Protein AF-A0A2V2WZH0-F1 (afdb_monomer)

InterPro domains:
  IPR021301 Domain of unknown functionDUF2779 [PF11074] (596-789)

Sequence (948 aa):
MFRRKAPEVVRRSVMGAVGKAAEADETLTQIIQVFRDAAEPFSDLDETIEGTVAKEQGVRMAPVTSPTVLTFRGFSASLTCPKKFYLMQNRRDLIPSISIGEAVRLDDGAAFNELARRWDRLQFGSRAVVVHERDFDQAVQRTEEALVNYFQNVHAQLGEQAPALTIHRPAFAAPFGGNTISSTAASPLVLQARPAVLRFRPKDNQWVILETAAVIDPFGNATRLAQCLQRLHFTTLAFRYWVTQTHIPIQIRKRFLNIDLDTVTEESLKGHRLESTAQVAVPLDLKRSGFLHIRQFFPGPVTIMDCDPSRLVKYVQRLSLEDMLEADTNSNHRTSGAFDLSNVSLRAEPLVTDLQQEVEKLQKRGLDHRHLGSSTSSRVAKKKETELKELFAAQQKLLEALIHTHTLRLIEKGRDPSNVPKWTSFAYLDGEIVKATFDEGEVSDENSTGSNSGRKKSSCQKNKKNGEQRGASSCSNGNELPCVPTYSEFIGAHCSRGDVCPFYAEGLCLPNRIEDPLKQCDNHLFSLPSTSISRKAMWWSQGLRTARDVLYQYKKGTVKLTAPQLRHVKAVAAGKLFLNPKEIENFFSRIRYPVFFIDFEATQFALPPFEKMVAYQPTPFQFSIDVFQEDILNETPTHYDYLHFGKGYSPNVDPRRGCVKELMRIVHLEREKKRLSMTKSGELGRIEKQKLLQEQKEREAAKGTKRRGRPTVKPKPICITKNKPLLEPVHPYDGCFIAHFASFEKSCLEKLGQLMDEYKEDIKQFYFLDTLDLFKRAIVHPNAHGSNSLKKVLPALCPDFQYGVFGEEVSGDDIDAADMDGGNGGRQDEQKGENAMGVYRLWYHHEGGGSLKDLHQVSMRDSQRRSAKGTSEHAGNTELVLPPARQDFREKAWTLLRIQLLEYCSLDTKALYEIMRQVWREKESVKGIKPDKGGWVMATPLPREFEL

Foldseek 3Di:
DDDPPPPVVVVCVVVVVVVVVVVPPPFVVVLVVVLCVVLLDLQQPWFPDPPPPDPDPDPDQPDPADAQEDELVLLVLLLQFLLLNLCVRRVVVPQDDFFLLNSQQSLLFSLVLVLVVVLCCLVQHDPEAEQRDSHQVVLQVVLLCLVQCCVVPQCVVQQQNGDKYKYAFHKFKAFADDPDPDPDDDRTYIYIGTAGMWIARRNVRAIATEHEHLDADQLVDQLSLLSQLSNVLSRQLRVLRRCCDPVHDVVSNVSQWPDPPVPDDPVNPVPDDPVVPTDGHHRYDQARYGYKYFHDPAAFQLFSVRDDNVSSNVTIDGDGNLNSLVSLLPPPPVDQGSPRSVPRPPPDPPQLVVLVVQLVVLSVVLVVLPVPDDDPDPVSVVVSVVSVVSNSVSVSSNSSVCCVRRVVVSVVVSPDPVCVCLSPDFQVVVVDDWDFPDDPPPDDDPDDDDDDDDDDDDDDDDDDDDDDDDDDDDDDDPDDQPDQDSLQPRQALSCPDDPHSSCVQQVRSPHDWDPQLLVVLKTFLQLQFPDRSRRSSVVSSRNGTILVNQVVCVVVVNDDDDPLSNQLSVCSNNSWKKFQLVLLVVQVVLFAPFEKAKDFDWAFRSRNNDPPDHHRQTQTFKMKIWTDGPDLQPDGTDIDMGHQFADPHALSDRRLQVVVVVVVVVLVVQLVVNVVVCVVVVVQVVVVVVVVVVVVVVVVVVVVVDPDDDDDDDDDPPPQDPVRHDSHAPGSSSTAYEYAVVVVVLSSLCVSCVVPVVCVVVSSRHHYDHCLSVQVQTIDFNQLSPDSDLQRLLCRLPVVQDAPPLPDPDPPPDPRGNDDDSYPVVCPCVSSVSDPNSVSSSRSVVRVVHSVSVVVVVVVVVVVVVVVVDDDDDDDDPDPPPPPDPVVSVSVSRVVVVVSNRRRNNSNSVSSSVSSNSSVVQSVVCPPPDADPSSMDIGNRDDDDPPD

Organism: Trypanosoma cruzi (NCBI:txid5693)

Secondary structure (DSSP, 8-state):
----PPPHHHHHHHHHHHHHH-S---SHHHHHHHHHHHS---S-STT----------S--PPPTTSPEEE-HHHHHHHHH-HHHHHHHHH-GGGSPPPPHHHHHHHHHHHHHHHHHHHHHHHHH-S--EE---SSHHHHHHHHHHHHHHIIIIIIHHHGGGSPPEEEES--EEEEE-------S-PPPEEEEE--SEEEEEGGGTEEEEEEE---S-SSS-HHHHHHHHHHHHHHHHHHHHHHTSTTS-HHHHGGGEE--GGG--GGGGSS--GGGTSEE---B-TTT-EEEEE-TTSBPPSSSSS--HHHHHHHEEEEEHHHHHHHHHHS-TTS--TT--TTS-----HHHHHHHHHHHHHHHHHHHTTSS-----HHHHHHHHHHHHHHHHHHHHHHHHHIIIIIHHHHHHHH-TTTHHHHH--HHHHT-PPPPSS-TT------------------------------------TTSPPPPPGGGTT-SGGGGSSS--HHHHTTTTSPPPPS-HHHHT--BGGG-TT--HHHHHHHHHTT--BHHHHHHHHHTTSS---HHHHHHHHHHHHT-EEE-HHHHHHHHHT--SSEEEEEEEEE--SS--STT-BTT--EEEEEEEEEESS-TTTPPPEEEEEE--STT--TTS-HHHHHHHHHHHHHHHHHHHHHHHHHHTTHHHHHHHHHHHHHHHHHHHHHTT--S----PPPPP---BTTB--SS-SSGGG-EEEESSTHHHHHHHHHHHHH-GGGHHHHTT--EEEHHHHHHHHEE-GGGTT--SHHHHHHHH-TT---SSSS----TT--SSS---TTTTTHHHHHHT-SHHHHHHHHHHHHHT-HHHHHHHHHHHHHHHHHTTS-----------PPP--HHHHHHHHHHHHHHHHHHHHHHHHHHHHHHHHHHHHHHHTTTPPP-TTS-EEEPPPP-----

Mean predicted aligned error: 14.02 Å

Radius of gyration: 33.9 Å; Cα contacts (8 Å, |Δi|>4): 1246; chains: 1; bounding box: 102×79×108 Å

Structure (mmCIF, N/CA/C/O backbone):
data_AF-A0A2V2WZH0-F1
#
_entry.id   AF-A0A2V2WZH0-F1
#
loop_
_atom_site.group_PDB
_atom_site.id
_atom_site.type_symbol
_atom_site.label_atom_id
_atom_site.label_alt_id
_atom_site.label_comp_id
_atom_site.label_asym_id
_atom_site.label_entity_id
_atom_site.label_seq_id
_atom_site.pdbx_PDB_ins_code
_atom_site.Cartn_x
_atom_site.Cartn_y
_atom_site.Cartn_z
_atom_site.occupancy
_atom_site.B_iso_or_equiv
_atom_site.auth_seq_id
_atom_site.auth_comp_id
_atom_site.auth_asym_id
_atom_site.auth_atom_id
_atom_site.pdbx_PDB_model_num
ATOM 1 N N . MET A 1 1 ? -16.552 21.999 34.003 1.00 21.03 1 MET A N 1
ATOM 2 C CA . MET A 1 1 ? -16.457 23.467 33.837 1.00 21.03 1 MET A CA 1
ATOM 3 C C . MET A 1 1 ? -15.926 23.744 32.451 1.00 21.03 1 MET A C 1
ATOM 5 O O . MET A 1 1 ? -14.784 23.432 32.146 1.00 21.03 1 MET A O 1
ATOM 9 N N . PHE A 1 2 ? -16.838 24.209 31.613 1.00 21.52 2 PHE A N 1
ATOM 10 C CA . PHE A 1 2 ? -16.719 24.362 30.176 1.00 21.52 2 PHE A CA 1
ATOM 11 C C . PHE A 1 2 ? -15.507 25.212 29.782 1.00 21.52 2 PHE A C 1
ATOM 13 O O . PHE A 1 2 ? -15.288 26.276 30.368 1.00 21.52 2 PHE A O 1
ATOM 20 N N . ARG A 1 3 ? -14.773 24.799 28.731 1.00 23.67 3 ARG A N 1
ATOM 21 C CA . ARG A 1 3 ? -14.057 25.770 27.891 1.00 23.67 3 ARG A CA 1
ATOM 22 C C . ARG A 1 3 ? -15.061 26.887 27.625 1.00 23.67 3 ARG A C 1
ATOM 24 O O . ARG A 1 3 ? -16.156 26.605 27.137 1.00 23.67 3 ARG A O 1
ATOM 31 N N . ARG A 1 4 ? -14.727 28.121 28.020 1.00 22.14 4 ARG A N 1
ATOM 32 C CA . ARG A 1 4 ? -15.510 29.305 27.656 1.00 22.14 4 ARG A CA 1
ATOM 33 C C . ARG A 1 4 ? -15.798 29.173 26.165 1.00 22.14 4 ARG A C 1
ATOM 35 O O . ARG A 1 4 ? -14.855 29.179 25.374 1.00 22.14 4 ARG A O 1
ATOM 42 N N . LYS A 1 5 ? -17.073 28.975 25.805 1.00 26.38 5 LYS A N 1
ATOM 43 C CA . LYS A 1 5 ? -17.515 29.082 24.417 1.00 26.38 5 LYS A CA 1
ATOM 44 C C . LYS A 1 5 ? -16.944 30.410 23.932 1.00 26.38 5 LYS A C 1
ATOM 46 O O . LYS A 1 5 ? -17.225 31.446 24.539 1.00 26.38 5 LYS A O 1
ATOM 51 N N . ALA A 1 6 ? -16.090 30.373 22.910 1.00 24.58 6 ALA A N 1
ATOM 52 C CA . ALA A 1 6 ? -15.771 31.590 22.186 1.00 24.58 6 ALA A CA 1
ATOM 53 C C . ALA A 1 6 ? -17.118 32.239 21.819 1.00 24.58 6 ALA A C 1
ATOM 55 O O . ALA A 1 6 ? -18.036 31.497 21.444 1.00 24.58 6 ALA A O 1
ATOM 56 N N . PRO A 1 7 ? -17.284 33.561 22.005 1.00 28.02 7 PRO A N 1
ATOM 57 C CA . PRO A 1 7 ? -18.560 34.224 21.786 1.00 28.02 7 PRO A CA 1
ATOM 58 C C . PRO A 1 7 ? -19.136 33.810 20.434 1.00 28.02 7 PRO A C 1
ATOM 60 O O . PRO A 1 7 ? -18.403 33.724 19.449 1.00 28.02 7 PRO A O 1
ATOM 63 N N . GLU A 1 8 ? -20.440 33.565 20.378 1.00 28.66 8 GLU A N 1
ATOM 64 C CA . GLU A 1 8 ? -21.167 33.193 19.156 1.00 28.66 8 GLU A CA 1
ATOM 65 C C . GLU A 1 8 ? -20.895 34.181 18.001 1.00 28.66 8 GLU A C 1
ATOM 67 O O . GLU A 1 8 ? -20.884 33.812 16.830 1.00 28.66 8 GLU A O 1
ATOM 72 N N . VAL A 1 9 ? -20.538 35.421 18.355 1.00 28.53 9 VAL A N 1
ATOM 73 C CA . VAL A 1 9 ? -20.082 36.497 17.468 1.00 28.53 9 VAL A CA 1
ATOM 74 C C . VAL A 1 9 ? -18.693 36.235 16.861 1.00 28.53 9 VAL A C 1
ATOM 76 O O . VAL A 1 9 ? -18.485 36.551 15.699 1.00 28.53 9 VAL A O 1
ATOM 79 N N . VAL A 1 10 ? -17.750 35.610 17.575 1.00 31.88 10 VAL A N 1
ATOM 80 C CA . VAL A 1 10 ? -16.439 35.187 17.032 1.00 31.88 10 VAL A CA 1
ATOM 81 C C . VAL A 1 10 ? -16.599 33.946 16.158 1.00 31.88 10 VAL A C 1
ATOM 83 O O . VAL A 1 10 ? -15.958 33.859 15.120 1.00 31.88 10 VAL A O 1
ATOM 86 N N . ARG A 1 11 ? -17.509 33.026 16.505 1.00 28.23 11 ARG A N 1
ATOM 87 C CA . ARG A 1 11 ? -17.834 31.864 15.661 1.00 28.23 11 ARG A CA 1
ATOM 88 C C . ARG A 1 11 ? -18.517 32.282 14.358 1.00 28.23 11 ARG A C 1
ATOM 90 O O . ARG A 1 11 ? -18.099 31.822 13.308 1.00 28.23 11 ARG A O 1
ATOM 97 N N . ARG A 1 12 ? -19.468 33.223 14.396 1.00 31.03 12 ARG A N 1
ATOM 98 C CA . ARG A 1 12 ? -20.065 33.832 13.191 1.00 31.03 12 ARG A CA 1
ATOM 99 C C . ARG A 1 12 ? -19.137 34.797 12.460 1.00 31.03 12 ARG A C 1
ATOM 101 O O . ARG A 1 12 ? -19.310 34.969 11.267 1.00 31.03 12 ARG A O 1
ATOM 108 N N . SER A 1 13 ? -18.164 35.414 13.125 1.00 32.09 13 SER A N 1
ATOM 109 C CA . SER A 1 13 ? -17.180 36.287 12.468 1.00 32.09 13 SER A CA 1
ATOM 110 C C . SER A 1 13 ? -16.070 35.479 11.796 1.00 32.09 13 SER A C 1
ATOM 112 O O . SER A 1 13 ? -15.687 35.802 10.684 1.00 32.09 13 SER A O 1
ATOM 114 N N . VAL A 1 14 ? -15.627 34.364 12.391 1.00 32.28 14 VAL A N 1
ATOM 115 C CA . VAL A 1 14 ? -14.701 33.413 11.756 1.00 32.28 14 VAL A CA 1
ATOM 116 C C . VAL A 1 14 ? -15.424 32.612 10.677 1.00 32.28 14 VAL A C 1
ATOM 118 O O . VAL A 1 14 ? -14.928 32.572 9.565 1.00 32.28 14 VAL A O 1
ATOM 121 N N . MET A 1 15 ? -16.627 32.080 10.921 1.00 30.70 15 MET A N 1
ATOM 122 C CA . MET A 1 15 ? -17.418 31.410 9.876 1.00 30.70 15 MET A CA 1
ATOM 123 C C . MET A 1 15 ? -17.998 32.373 8.834 1.00 30.70 15 MET A C 1
ATOM 125 O O . MET A 1 15 ? -18.236 31.966 7.709 1.00 30.70 15 MET A O 1
ATOM 129 N N . GLY A 1 16 ? -18.197 33.649 9.163 1.00 28.38 16 GLY A N 1
ATOM 130 C CA . GLY A 1 16 ? -18.623 34.694 8.226 1.00 28.38 16 GLY A CA 1
ATOM 131 C C . GLY A 1 16 ? -17.462 35.316 7.447 1.00 28.38 16 GLY A C 1
ATOM 132 O O . GLY A 1 16 ? -17.657 35.758 6.320 1.00 28.38 16 GLY A O 1
ATOM 133 N N . ALA A 1 17 ? -16.244 35.309 7.999 1.00 33.84 17 ALA A N 1
ATOM 134 C CA . ALA A 1 17 ? -15.011 35.612 7.270 1.00 33.84 17 ALA A CA 1
ATOM 135 C C . ALA A 1 17 ? -14.561 34.424 6.408 1.00 33.84 17 ALA A C 1
ATOM 137 O O . ALA A 1 17 ? -14.050 34.641 5.316 1.00 33.84 17 ALA A O 1
ATOM 138 N N . VAL A 1 18 ? -14.811 33.188 6.857 1.00 34.84 18 VAL A N 1
ATOM 139 C CA . VAL A 1 18 ? -14.693 31.965 6.051 1.00 34.84 18 VAL A CA 1
ATOM 140 C C . VAL A 1 18 ? -15.771 31.960 4.971 1.00 34.84 18 VAL A C 1
ATOM 142 O O . VAL A 1 18 ? -15.428 31.780 3.821 1.00 34.84 18 VAL A O 1
ATOM 145 N N . GLY A 1 19 ? -17.020 32.316 5.275 1.00 30.73 19 GLY A N 1
ATOM 146 C CA . GLY A 1 19 ? -18.108 32.411 4.293 1.00 30.73 19 GLY A CA 1
ATOM 147 C C . GLY A 1 19 ? -17.913 33.502 3.233 1.00 30.73 19 GLY A C 1
ATOM 148 O O . GLY A 1 19 ? -18.379 33.349 2.115 1.00 30.73 19 GLY A O 1
ATOM 149 N N . LYS A 1 20 ? -17.178 34.581 3.544 1.00 32.41 20 LYS A N 1
ATOM 150 C CA . LYS A 1 20 ? -16.769 35.602 2.556 1.00 32.41 20 LYS A CA 1
ATOM 151 C C . LYS A 1 20 ? -15.460 35.276 1.826 1.00 32.41 20 LYS A C 1
ATOM 153 O O . LYS A 1 20 ? -15.155 35.928 0.836 1.00 32.41 20 LYS A O 1
ATOM 158 N N . ALA A 1 21 ? -14.687 34.306 2.312 1.00 33.94 21 ALA A N 1
ATOM 159 C CA . ALA A 1 21 ? -13.528 33.738 1.617 1.00 33.94 21 ALA A CA 1
ATOM 160 C C . ALA A 1 21 ? -13.871 32.431 0.871 1.00 33.94 21 ALA A C 1
ATOM 162 O O . ALA A 1 21 ? -13.050 31.947 0.100 1.00 33.94 21 ALA A O 1
ATOM 163 N N . ALA A 1 22 ? -15.074 31.893 1.094 1.00 36.31 22 ALA A N 1
ATOM 164 C CA . ALA A 1 22 ? -15.617 30.660 0.531 1.00 36.31 22 ALA A CA 1
ATOM 165 C C . ALA A 1 22 ? -16.294 30.852 -0.837 1.00 36.31 22 ALA A C 1
ATOM 167 O O . ALA A 1 22 ? -16.954 29.942 -1.316 1.00 36.31 22 ALA A O 1
ATOM 168 N N . GLU A 1 23 ? -16.084 31.988 -1.511 1.00 36.69 23 GLU A N 1
ATOM 169 C CA . GLU A 1 23 ? -16.285 32.060 -2.971 1.00 36.69 23 GLU A CA 1
ATOM 170 C C . GLU A 1 23 ? -15.111 31.439 -3.755 1.00 36.69 23 GLU A C 1
ATOM 172 O O . GLU A 1 23 ? -14.961 31.656 -4.952 1.00 36.69 23 GLU A O 1
ATOM 177 N N . ALA A 1 24 ? -14.270 30.642 -3.098 1.00 42.41 24 ALA A N 1
ATOM 178 C CA . ALA A 1 24 ? -13.211 29.892 -3.743 1.00 42.41 24 ALA A CA 1
ATOM 179 C C . ALA A 1 24 ? -13.088 28.524 -3.062 1.00 42.41 24 ALA A C 1
ATOM 181 O O . ALA A 1 24 ? -12.369 28.373 -2.071 1.00 42.41 24 ALA A O 1
ATOM 182 N N . ASP A 1 25 ? -13.751 27.522 -3.640 1.00 40.69 25 ASP A N 1
ATOM 183 C CA . ASP A 1 25 ? -13.588 26.069 -3.427 1.00 40.69 25 ASP A CA 1
ATOM 184 C C . ASP A 1 25 ? -12.175 25.569 -3.837 1.00 40.69 25 ASP A C 1
ATOM 186 O O . ASP A 1 25 ? -11.931 24.483 -4.357 1.00 40.69 25 ASP A O 1
ATOM 190 N N . GLU A 1 26 ? -11.182 26.429 -3.647 1.00 48.19 26 GLU A N 1
ATOM 191 C CA . GLU A 1 26 ? -9.995 26.550 -4.475 1.00 48.19 26 GLU A CA 1
ATOM 192 C C . GLU A 1 26 ? -8.755 26.690 -3.572 1.00 48.19 26 GLU A C 1
ATOM 194 O O . GLU A 1 26 ? -7.878 27.497 -3.825 1.00 48.19 26 GLU A O 1
ATOM 199 N N . THR A 1 27 ? -8.642 25.934 -2.471 1.00 58.16 27 THR A N 1
ATOM 200 C CA . THR A 1 27 ? -7.485 26.073 -1.551 1.00 58.16 27 THR A CA 1
ATOM 201 C C . THR A 1 27 ? -6.622 24.823 -1.448 1.00 58.16 27 THR A C 1
ATOM 203 O O . THR A 1 27 ? -5.453 24.866 -1.829 1.00 58.16 27 THR A O 1
ATOM 206 N N . LEU A 1 28 ? -7.168 23.685 -1.011 1.00 51.72 28 LEU A N 1
ATOM 207 C CA . LEU A 1 28 ? -6.426 22.421 -0.997 1.00 51.72 28 LEU A CA 1
ATOM 208 C C . LEU A 1 28 ? -6.242 21.876 -2.416 1.00 51.72 28 LEU A C 1
ATOM 210 O O . LEU A 1 28 ? -5.126 21.526 -2.780 1.00 51.72 28 LEU A O 1
ATOM 214 N N . THR A 1 29 ? -7.290 21.891 -3.241 1.00 56.28 29 THR A N 1
ATOM 215 C CA . THR A 1 29 ? -7.230 21.461 -4.646 1.00 56.28 29 THR A CA 1
ATOM 216 C C . THR A 1 29 ? -6.237 22.295 -5.446 1.00 56.28 29 THR A C 1
ATOM 218 O O . THR A 1 29 ? -5.461 21.737 -6.210 1.00 56.28 29 THR A O 1
ATOM 221 N N . GLN A 1 30 ? -6.170 23.612 -5.215 1.00 58.69 30 GLN A N 1
ATOM 222 C CA . GLN A 1 30 ? -5.146 24.463 -5.828 1.00 58.69 30 GLN A CA 1
ATOM 223 C C . GLN A 1 30 ? -3.744 24.154 -5.313 1.00 58.69 30 GLN A C 1
ATOM 225 O O . GLN A 1 30 ? -2.810 24.159 -6.099 1.00 58.69 30 GLN A O 1
ATOM 230 N N . ILE A 1 31 ? -3.562 23.861 -4.023 1.00 56.16 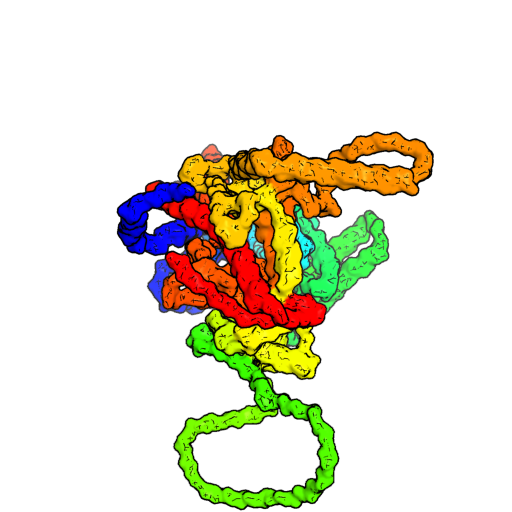31 ILE A N 1
ATOM 231 C CA . ILE A 1 31 ? -2.251 23.466 -3.486 1.00 56.16 31 ILE A CA 1
ATOM 232 C C . ILE A 1 31 ? -1.821 22.104 -4.026 1.00 56.16 31 ILE A C 1
ATOM 234 O O . ILE A 1 31 ? -0.662 21.950 -4.390 1.00 56.16 31 ILE A O 1
ATOM 238 N N . ILE A 1 32 ? -2.736 21.138 -4.118 1.00 57.34 32 ILE A N 1
ATOM 239 C CA . ILE A 1 32 ? -2.497 19.830 -4.733 1.00 57.34 32 ILE A CA 1
ATOM 240 C C . ILE A 1 32 ? -2.198 20.008 -6.217 1.00 57.34 32 ILE A C 1
ATOM 242 O O . ILE A 1 32 ? -1.279 19.375 -6.714 1.00 57.34 32 ILE A O 1
ATOM 246 N N . GLN A 1 33 ? -2.920 20.882 -6.917 1.00 58.53 33 GLN A N 1
ATOM 247 C CA . GLN A 1 33 ? -2.686 21.163 -8.328 1.00 58.53 33 GLN A CA 1
ATOM 248 C C . GLN A 1 33 ? -1.350 21.879 -8.534 1.00 58.53 33 GLN A C 1
ATOM 250 O O . GLN A 1 33 ? -0.597 21.478 -9.403 1.00 58.53 33 GLN A O 1
ATOM 255 N N . VAL A 1 34 ? -0.996 22.861 -7.703 1.00 59.50 34 VAL A N 1
ATOM 256 C CA . VAL A 1 34 ? 0.317 23.524 -7.726 1.00 59.50 34 VAL A CA 1
ATOM 257 C C . VAL A 1 34 ? 1.426 22.538 -7.374 1.00 59.50 34 VAL A C 1
ATOM 259 O O . VAL A 1 34 ? 2.478 22.581 -7.998 1.00 59.50 34 VAL A O 1
ATOM 262 N N . PHE A 1 35 ? 1.219 21.645 -6.401 1.00 57.69 35 PHE A N 1
ATOM 263 C CA . PHE A 1 35 ? 2.163 20.570 -6.111 1.00 57.69 35 PHE A CA 1
ATOM 264 C C . PHE A 1 35 ? 2.273 19.619 -7.288 1.00 57.69 35 PHE A C 1
ATOM 266 O O . PHE A 1 35 ? 3.382 19.282 -7.639 1.00 57.69 35 PHE A O 1
ATOM 273 N N . ARG A 1 36 ? 1.170 19.219 -7.921 1.00 56.31 36 ARG A N 1
ATOM 274 C CA . ARG A 1 36 ? 1.155 18.349 -9.101 1.00 56.31 36 ARG A CA 1
ATOM 275 C C . ARG A 1 36 ? 1.875 19.000 -10.279 1.00 56.31 36 ARG A C 1
ATOM 277 O O . ARG A 1 36 ? 2.695 18.344 -10.898 1.00 56.31 36 ARG A O 1
ATOM 284 N N . ASP A 1 37 ? 1.629 20.282 -10.524 1.00 55.94 37 ASP A N 1
ATOM 285 C CA . ASP A 1 37 ? 2.283 21.070 -11.571 1.00 55.94 37 ASP A CA 1
ATOM 286 C C . ASP A 1 37 ? 3.780 21.297 -11.238 1.00 55.94 37 ASP A C 1
ATOM 288 O O . ASP A 1 37 ? 4.620 21.370 -12.127 1.00 55.94 37 ASP A O 1
ATOM 292 N N . ALA A 1 38 ? 4.152 21.377 -9.951 1.00 53.00 38 ALA A N 1
ATOM 293 C CA . ALA A 1 38 ? 5.543 21.521 -9.493 1.00 53.00 38 ALA A CA 1
ATOM 294 C C . ALA A 1 38 ? 6.299 20.186 -9.345 1.00 53.00 38 ALA A C 1
ATOM 296 O O . ALA A 1 38 ? 7.528 20.156 -9.421 1.00 53.00 38 ALA A O 1
ATOM 297 N N . ALA A 1 39 ? 5.565 19.108 -9.091 1.00 49.12 39 ALA A N 1
ATOM 298 C CA . ALA A 1 39 ? 5.997 17.721 -9.025 1.00 49.12 39 ALA A CA 1
ATOM 299 C C . ALA A 1 39 ? 5.795 17.026 -10.374 1.00 49.12 39 ALA A C 1
ATOM 301 O O . ALA A 1 39 ? 5.986 15.809 -10.434 1.00 49.12 39 ALA A O 1
ATOM 302 N N . GLU A 1 40 ? 5.453 17.783 -11.438 1.00 50.47 40 GLU A N 1
ATOM 303 C CA . GLU A 1 40 ? 5.581 17.344 -12.827 1.00 50.47 40 GLU A CA 1
ATOM 304 C C . GLU A 1 40 ? 6.903 16.590 -12.895 1.00 50.47 40 GLU A C 1
ATOM 306 O O . GLU A 1 40 ? 7.948 17.185 -12.582 1.00 50.47 40 GLU A O 1
ATOM 311 N N . PRO A 1 41 ? 6.867 15.272 -13.161 1.00 44.66 41 PRO A N 1
ATOM 312 C CA . PRO A 1 41 ? 8.015 14.434 -12.928 1.00 44.66 41 PRO A CA 1
ATOM 313 C C . PRO A 1 41 ? 9.242 15.076 -13.562 1.00 44.66 41 PRO A C 1
ATOM 315 O O . PRO A 1 41 ? 9.275 15.339 -14.768 1.00 44.66 41 PRO A O 1
ATOM 318 N N . PHE A 1 42 ? 10.326 15.216 -12.790 1.00 47.62 42 PHE A N 1
ATOM 319 C CA . PHE A 1 42 ? 11.587 14.881 -13.431 1.00 47.62 42 PHE A CA 1
ATOM 320 C C . PHE A 1 42 ? 11.327 13.527 -14.064 1.00 47.62 42 PHE A C 1
ATOM 322 O O . PHE A 1 42 ? 10.906 12.611 -13.366 1.00 47.62 42 PHE A O 1
ATOM 329 N N . SER A 1 43 ? 11.479 13.491 -15.376 1.00 44.19 43 SER A N 1
ATOM 330 C CA . SER A 1 43 ? 10.984 12.540 -16.371 1.00 44.19 43 SER A CA 1
ATOM 331 C C . SER A 1 43 ? 11.388 11.056 -16.184 1.00 44.19 43 SER A C 1
ATOM 333 O O . SER A 1 43 ? 11.369 10.280 -17.133 1.00 44.19 43 SER A O 1
ATOM 335 N N . ASP A 1 44 ? 11.738 10.680 -14.954 1.00 46.91 44 ASP A N 1
ATOM 336 C CA . ASP A 1 44 ? 12.260 9.427 -14.396 1.00 46.91 44 ASP A CA 1
ATOM 337 C C . ASP A 1 44 ? 11.207 8.508 -13.785 1.00 46.91 44 ASP A C 1
ATOM 339 O O . ASP A 1 44 ? 11.540 7.529 -13.116 1.00 46.91 44 ASP A O 1
ATOM 343 N N . LEU A 1 45 ? 9.930 8.817 -13.965 1.00 50.34 45 LEU A N 1
ATOM 344 C CA . LEU A 1 45 ? 8.877 7.846 -13.710 1.00 50.34 45 LEU A CA 1
ATOM 345 C C . LEU A 1 45 ? 8.536 7.260 -15.068 1.00 50.34 45 LEU A C 1
ATOM 347 O O . LEU A 1 45 ? 7.709 7.781 -15.810 1.00 50.34 45 LEU A O 1
ATOM 351 N N . ASP A 1 46 ? 9.301 6.219 -15.384 1.00 51.84 46 ASP A N 1
ATOM 352 C CA . ASP A 1 46 ? 9.664 5.666 -16.695 1.00 51.84 46 ASP A CA 1
ATOM 353 C C . ASP A 1 46 ? 8.523 5.283 -17.663 1.00 51.84 46 ASP A C 1
ATOM 355 O O . ASP A 1 46 ? 8.773 4.678 -18.705 1.00 51.84 46 ASP A O 1
ATOM 359 N N . GLU A 1 47 ? 7.265 5.612 -17.357 1.00 50.22 47 GLU A N 1
ATOM 360 C CA . GLU A 1 47 ? 6.082 5.236 -18.142 1.00 50.22 47 GLU A CA 1
ATOM 361 C C . GLU A 1 47 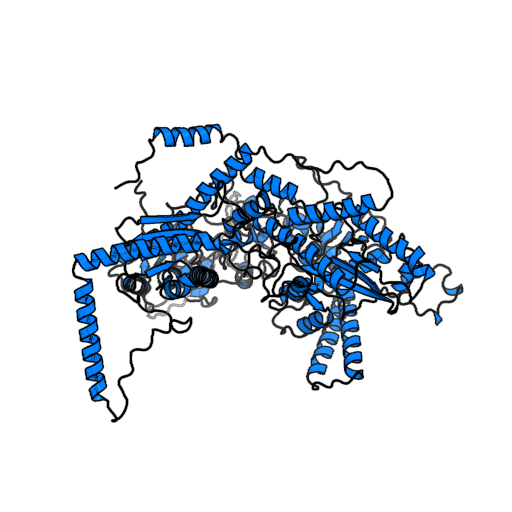? 4.937 6.271 -18.110 1.00 50.22 47 GLU A C 1
ATOM 363 O O . GLU A 1 47 ? 3.943 6.095 -18.818 1.00 50.22 47 GLU A O 1
ATOM 368 N N . THR A 1 48 ? 5.041 7.341 -17.311 1.00 47.16 48 THR A N 1
ATOM 369 C CA . THR A 1 48 ? 4.047 8.428 -17.229 1.00 47.16 48 THR A CA 1
ATOM 370 C C . THR A 1 48 ? 4.578 9.663 -17.941 1.00 47.16 48 THR A C 1
ATOM 372 O O . THR A 1 48 ? 4.887 10.674 -17.320 1.00 47.16 48 THR A O 1
ATOM 375 N N . ILE A 1 49 ? 4.743 9.560 -19.257 1.00 39.38 49 ILE A N 1
ATOM 376 C CA . ILE A 1 49 ? 5.035 10.728 -20.085 1.00 39.38 49 ILE A CA 1
ATOM 377 C C . ILE A 1 49 ? 3.692 11.361 -20.423 1.00 39.38 49 ILE A C 1
ATOM 379 O O . ILE A 1 49 ? 2.985 10.945 -21.346 1.00 39.38 49 ILE A O 1
ATOM 383 N N . GLU A 1 50 ? 3.320 12.355 -19.626 1.00 45.78 50 GLU A N 1
ATOM 384 C CA . GLU A 1 50 ? 2.403 13.386 -20.076 1.00 45.78 50 GLU A CA 1
ATOM 385 C C . GLU A 1 50 ? 3.142 14.179 -21.155 1.00 45.78 50 GLU A C 1
ATOM 387 O O . GLU A 1 50 ? 4.016 14.994 -20.878 1.00 45.78 50 GLU A O 1
ATOM 392 N N . GLY A 1 51 ? 2.820 13.907 -22.421 1.00 37.91 51 GLY A N 1
ATOM 393 C CA . GLY A 1 51 ? 2.930 14.966 -23.411 1.00 37.91 51 GLY A CA 1
ATOM 394 C C . GLY A 1 51 ? 2.011 16.080 -22.929 1.00 37.91 51 GLY A C 1
ATOM 395 O O . GLY A 1 51 ? 0.840 15.814 -22.652 1.00 37.91 51 GLY A O 1
ATOM 396 N N . THR A 1 52 ? 2.549 17.283 -22.776 1.00 31.41 52 THR A N 1
ATOM 397 C CA . THR A 1 52 ? 1.823 18.508 -22.448 1.00 31.41 52 THR A CA 1
ATOM 398 C C . THR A 1 52 ? 0.719 18.744 -23.478 1.00 31.41 52 THR A C 1
ATOM 400 O O . THR A 1 52 ? 0.880 19.472 -24.454 1.00 31.41 52 THR A O 1
ATOM 403 N N . VAL A 1 53 ? -0.440 18.116 -23.292 1.00 31.75 53 VAL A N 1
ATOM 404 C CA . VAL A 1 53 ? -1.655 18.548 -23.970 1.00 31.75 53 VAL A CA 1
ATOM 405 C C . VAL A 1 53 ? -2.173 19.693 -23.127 1.00 31.75 53 VAL A C 1
ATOM 407 O O . VAL A 1 53 ? -2.639 19.494 -22.006 1.00 31.75 53 VAL A O 1
ATOM 410 N N . ALA A 1 54 ? -2.000 20.902 -23.655 1.00 27.92 54 ALA A N 1
ATOM 411 C CA . ALA A 1 54 ? -2.573 22.115 -23.109 1.00 27.92 54 ALA A CA 1
ATOM 412 C C . ALA A 1 54 ? -4.001 21.846 -22.610 1.00 27.92 54 ALA A C 1
ATOM 414 O O . ALA A 1 54 ? -4.810 21.247 -23.319 1.00 27.92 54 ALA A O 1
ATOM 415 N N . LYS A 1 55 ? -4.284 22.286 -21.379 1.00 30.38 55 LYS A N 1
ATOM 416 C CA . LYS A 1 55 ? -5.632 22.384 -20.813 1.00 30.38 55 LYS A CA 1
ATOM 417 C C . LYS A 1 55 ? -6.501 23.243 -21.745 1.00 30.38 55 LYS A C 1
ATOM 419 O O . LYS A 1 55 ? -6.634 24.441 -21.529 1.00 30.38 55 LYS A O 1
ATOM 424 N N . GLU A 1 56 ? -7.099 22.648 -22.769 1.00 27.84 56 GLU A N 1
ATOM 425 C CA . GLU A 1 56 ? -8.271 23.202 -23.440 1.00 27.84 56 GLU A CA 1
ATOM 426 C C . GLU A 1 56 ? -9.497 22.448 -22.926 1.00 27.84 56 GLU A C 1
ATOM 428 O O . GLU A 1 56 ? -9.710 21.269 -23.210 1.00 27.84 56 GLU A O 1
ATOM 433 N N . GLN A 1 57 ? -10.296 23.149 -22.120 1.00 28.48 57 GLN A N 1
ATOM 434 C CA . GLN A 1 57 ? -11.658 22.757 -21.793 1.00 28.48 57 GLN A CA 1
ATOM 435 C C . GLN A 1 57 ? -12.461 22.692 -23.094 1.00 28.48 57 GLN A C 1
ATOM 437 O O . GLN A 1 57 ? -12.768 23.710 -23.710 1.00 28.48 57 GLN A O 1
ATOM 442 N N . GLY A 1 58 ? -12.788 21.482 -23.526 1.00 28.31 58 GLY A N 1
ATOM 443 C CA . GLY A 1 58 ? -13.649 21.259 -24.674 1.00 28.31 58 GLY A CA 1
ATOM 444 C C . GLY A 1 58 ? -13.506 19.837 -25.174 1.00 28.31 58 GLY A C 1
ATOM 445 O O . GLY A 1 58 ? -12.411 19.400 -25.512 1.00 28.31 58 GLY A O 1
ATOM 446 N N . VAL A 1 59 ? -14.625 19.116 -25.236 1.00 31.02 59 VAL A N 1
ATOM 447 C CA . VAL A 1 59 ? -14.737 17.794 -25.858 1.00 31.02 59 VAL A CA 1
ATOM 448 C C . VAL A 1 59 ? -14.305 17.904 -27.324 1.00 31.02 59 VAL A C 1
ATOM 450 O O . VAL A 1 59 ? -15.104 18.174 -28.217 1.00 31.02 59 VAL A O 1
ATOM 453 N N . ARG A 1 60 ? -13.013 17.725 -27.588 1.00 26.89 60 ARG A N 1
ATOM 454 C CA . ARG A 1 60 ? -12.468 17.485 -28.918 1.00 26.89 60 ARG A CA 1
ATOM 455 C C . ARG A 1 60 ? -11.794 16.130 -28.883 1.00 26.89 60 ARG A C 1
ATOM 457 O O . ARG A 1 60 ? -10.785 15.937 -28.214 1.00 26.89 60 ARG A O 1
ATOM 464 N N . MET A 1 61 ? -12.389 15.186 -29.609 1.00 31.88 61 MET A N 1
ATOM 465 C CA . MET A 1 61 ? -11.729 13.936 -29.960 1.00 31.88 61 MET A CA 1
ATOM 466 C C . MET A 1 61 ? -10.345 14.271 -30.523 1.00 31.88 61 MET A C 1
ATOM 468 O O . MET A 1 61 ? -10.239 15.092 -31.437 1.00 31.88 61 MET A O 1
ATOM 472 N N . ALA A 1 62 ? -9.297 13.682 -29.944 1.00 29.95 62 ALA A N 1
ATOM 473 C CA . ALA A 1 62 ? -7.930 13.868 -30.411 1.00 29.95 62 ALA A CA 1
ATOM 474 C C . ALA A 1 62 ? -7.847 13.604 -31.931 1.00 29.95 62 ALA A C 1
ATOM 476 O O . ALA A 1 62 ? -8.521 12.694 -32.427 1.00 29.95 62 ALA A O 1
ATOM 477 N N . PRO A 1 63 ? -7.057 14.385 -32.692 1.00 30.84 63 PRO A N 1
ATOM 478 C CA . PRO A 1 63 ? -6.930 14.184 -34.128 1.00 30.84 63 PRO A CA 1
ATOM 479 C C . PRO A 1 63 ? -6.426 12.766 -34.435 1.00 30.84 63 PRO A C 1
ATOM 481 O O . PRO A 1 63 ? -5.539 12.242 -33.766 1.00 30.84 63 PRO A O 1
ATOM 484 N N . VAL A 1 64 ? -6.994 12.173 -35.487 1.00 39.62 64 VAL A N 1
ATOM 485 C CA . VAL A 1 64 ? -6.870 10.771 -35.944 1.00 39.62 64 VAL A CA 1
ATOM 486 C C . VAL A 1 64 ? -5.429 10.346 -36.330 1.00 39.62 64 VAL A C 1
ATOM 488 O O . VAL A 1 64 ? -5.207 9.230 -36.790 1.00 39.62 64 VAL A O 1
ATOM 491 N N . THR A 1 65 ? -4.414 11.194 -36.138 1.00 44.75 65 THR A N 1
ATOM 492 C CA . THR A 1 65 ? -3.075 11.046 -36.741 1.00 44.75 65 THR A CA 1
ATOM 493 C C . THR A 1 65 ? -1.895 10.930 -35.771 1.00 44.75 65 THR A C 1
ATOM 495 O O . THR A 1 65 ? -0.768 10.777 -36.243 1.00 44.75 65 THR A O 1
ATOM 498 N N . SER A 1 66 ? -2.082 10.948 -34.446 1.00 55.47 66 SER A N 1
ATOM 499 C CA . SER A 1 66 ? -0.962 10.680 -33.526 1.00 55.47 66 SER A CA 1
ATOM 500 C C . SER A 1 66 ? -0.590 9.181 -33.508 1.00 55.47 66 SER A C 1
ATOM 502 O O . SER A 1 66 ? -1.472 8.316 -33.569 1.00 55.47 66 SER A O 1
ATOM 504 N N . PRO A 1 67 ? 0.712 8.828 -33.470 1.00 68.81 67 PRO A N 1
ATOM 505 C CA . PRO A 1 67 ? 1.142 7.436 -33.375 1.00 68.81 67 PRO A CA 1
ATOM 506 C C . PRO A 1 67 ? 0.685 6.825 -32.046 1.00 68.81 67 PRO A C 1
ATOM 508 O O . PRO A 1 67 ? 0.712 7.474 -31.000 1.00 68.81 67 PRO A O 1
ATOM 511 N N . THR A 1 68 ? 0.259 5.561 -32.074 1.00 82.69 68 THR A N 1
ATOM 512 C CA . THR A 1 68 ? -0.133 4.857 -30.849 1.00 82.69 68 THR A CA 1
ATOM 513 C C . THR A 1 68 ? 1.125 4.538 -30.043 1.00 82.69 68 THR A C 1
ATOM 515 O O . THR A 1 68 ? 1.996 3.815 -30.519 1.00 82.69 68 THR A O 1
ATOM 518 N N . VAL A 1 69 ? 1.228 5.072 -28.826 1.00 86.56 69 VAL A N 1
ATOM 519 C CA . VAL A 1 69 ? 2.378 4.853 -27.939 1.00 86.56 69 VAL A CA 1
ATOM 520 C C . VAL A 1 69 ? 2.109 3.669 -27.011 1.00 86.56 69 VAL A C 1
ATOM 522 O O . VAL A 1 69 ? 1.063 3.585 -26.361 1.00 86.56 69 VAL A O 1
ATOM 525 N N . LEU A 1 70 ? 3.073 2.754 -26.921 1.00 89.38 70 LEU A N 1
ATOM 526 C CA . LEU A 1 70 ? 3.044 1.622 -26.005 1.00 89.38 70 LEU A CA 1
ATOM 527 C C . LEU A 1 70 ? 4.222 1.696 -25.031 1.00 89.38 70 LEU A C 1
ATOM 529 O O . LEU A 1 70 ? 5.380 1.564 -25.420 1.00 89.38 70 LEU A O 1
ATOM 533 N N . THR A 1 71 ? 3.895 1.856 -23.752 1.00 89.44 71 THR A N 1
ATOM 534 C CA . THR A 1 71 ? 4.811 1.704 -22.613 1.00 89.44 71 THR A CA 1
ATOM 535 C C . THR A 1 71 ? 4.619 0.333 -21.960 1.00 89.44 71 THR A C 1
ATOM 537 O O . THR A 1 71 ? 3.654 -0.380 -22.271 1.00 89.44 71 THR A O 1
ATOM 540 N N . PHE A 1 72 ? 5.483 -0.035 -21.008 1.00 88.50 72 PHE A N 1
ATOM 541 C CA . PHE A 1 72 ? 5.310 -1.273 -20.242 1.00 88.50 72 PHE A CA 1
ATOM 542 C C . PHE A 1 72 ? 3.950 -1.321 -19.517 1.00 88.50 72 PHE A C 1
ATOM 544 O O . PHE A 1 72 ? 3.271 -2.345 -19.592 1.00 88.50 72 PHE A O 1
ATOM 551 N N . ARG A 1 73 ? 3.473 -0.215 -18.922 1.00 84.88 73 ARG A N 1
ATOM 552 C CA . ARG A 1 73 ? 2.141 -0.115 -18.294 1.00 84.88 73 ARG A CA 1
ATOM 553 C C . ARG A 1 73 ? 1.028 -0.482 -19.263 1.00 84.88 73 ARG A C 1
ATOM 555 O O . ARG A 1 73 ? 0.127 -1.243 -18.914 1.00 84.88 73 ARG A O 1
ATOM 562 N N . GLY A 1 74 ? 1.095 0.055 -20.483 1.00 88.00 74 GLY A N 1
ATOM 563 C CA . GLY A 1 74 ? 0.142 -0.248 -21.547 1.00 88.00 74 GLY A CA 1
ATOM 564 C C . GLY A 1 74 ? 0.212 -1.716 -21.962 1.00 88.00 74 GLY A C 1
ATOM 565 O O . GLY A 1 74 ? -0.817 -2.380 -22.068 1.00 88.00 74 GLY A O 1
ATOM 566 N N . PHE A 1 75 ? 1.420 -2.256 -22.122 1.00 89.75 75 PHE A N 1
ATOM 567 C CA . PHE A 1 75 ? 1.621 -3.665 -22.444 1.00 89.75 75 PHE A CA 1
ATOM 568 C C . PHE A 1 75 ? 1.062 -4.592 -21.348 1.00 89.75 75 PHE A C 1
ATOM 570 O O . PHE A 1 75 ? 0.265 -5.484 -21.642 1.00 89.75 75 PHE A O 1
ATOM 577 N N . SER A 1 76 ? 1.381 -4.331 -20.082 1.00 87.31 76 SER A N 1
ATOM 578 C CA . SER A 1 76 ? 0.871 -5.066 -18.919 1.00 87.31 76 SER A CA 1
ATOM 579 C C . SER A 1 76 ? -0.659 -4.977 -18.801 1.00 87.31 76 SER A C 1
ATOM 581 O O . SER A 1 76 ? -1.343 -5.982 -18.579 1.00 87.31 76 SER A O 1
ATOM 583 N N . ALA A 1 77 ? -1.243 -3.797 -19.048 1.00 87.06 77 ALA A N 1
ATOM 584 C CA . ALA A 1 77 ? -2.694 -3.634 -19.127 1.00 87.06 77 ALA A CA 1
ATOM 585 C C . ALA A 1 77 ? -3.303 -4.492 -20.248 1.00 87.06 77 ALA A C 1
ATOM 587 O O . ALA A 1 77 ? -4.343 -5.117 -20.039 1.00 87.06 77 ALA A O 1
ATOM 588 N N . SER A 1 78 ? -2.631 -4.587 -21.401 1.00 89.00 78 SER A N 1
ATOM 589 C CA . SER A 1 78 ? -3.093 -5.408 -22.523 1.00 89.00 78 SER A CA 1
ATOM 590 C C . SER A 1 78 ? -3.165 -6.893 -22.166 1.00 89.00 78 SER A C 1
ATOM 592 O O . SER A 1 78 ? -4.134 -7.542 -22.539 1.00 89.00 78 SER A O 1
ATOM 594 N N . LEU A 1 79 ? -2.218 -7.419 -21.379 1.00 86.19 79 LEU A N 1
ATOM 595 C CA . LEU A 1 79 ? -2.216 -8.821 -20.940 1.00 86.19 79 LEU A CA 1
ATOM 596 C C . LEU A 1 79 ? -3.275 -9.137 -19.873 1.00 86.19 79 LEU A C 1
ATOM 598 O O . LEU A 1 79 ? -3.583 -10.304 -19.641 1.00 86.19 79 LEU A O 1
ATOM 602 N N . THR A 1 80 ? -3.812 -8.123 -19.193 1.00 83.94 80 THR A N 1
ATOM 603 C CA . THR A 1 80 ? -4.717 -8.321 -18.052 1.00 83.94 80 THR A CA 1
ATOM 604 C C . THR A 1 80 ? -6.180 -8.116 -18.416 1.00 83.94 80 THR A C 1
ATOM 606 O O . THR A 1 80 ? -7.007 -8.964 -18.086 1.00 83.94 80 THR A O 1
ATOM 609 N N . CYS A 1 81 ? -6.522 -7.003 -19.071 1.00 87.75 81 CYS A N 1
ATOM 610 C CA . CYS A 1 81 ? -7.906 -6.669 -19.390 1.00 87.75 81 CYS A CA 1
ATOM 611 C C . CYS A 1 81 ? -7.996 -5.765 -20.635 1.00 87.75 81 CYS A C 1
ATOM 613 O O . CYS A 1 81 ? -7.447 -4.658 -20.620 1.00 87.75 81 CYS A O 1
ATOM 615 N N . PRO A 1 82 ? -8.747 -6.160 -21.684 1.00 89.25 82 PRO A N 1
ATOM 616 C CA . PRO A 1 82 ? -8.883 -5.355 -22.898 1.00 89.25 82 PRO A CA 1
ATOM 617 C C . PRO A 1 82 ? -9.595 -4.021 -22.635 1.00 89.25 82 PRO A C 1
ATOM 619 O O . PRO A 1 82 ? -9.183 -3.002 -23.181 1.00 89.25 82 PRO A O 1
ATOM 622 N N . LYS A 1 83 ? -10.593 -3.997 -21.736 1.00 90.25 83 LYS A N 1
ATOM 623 C CA . LYS A 1 83 ? -11.278 -2.764 -21.316 1.00 90.25 83 LYS A CA 1
ATOM 624 C C . LYS A 1 83 ? -10.314 -1.798 -20.617 1.00 90.25 83 LYS A C 1
ATOM 626 O O . LYS A 1 83 ? -10.244 -0.636 -21.001 1.00 90.25 83 LYS A O 1
ATOM 631 N N . LYS A 1 84 ? -9.501 -2.282 -19.663 1.00 88.50 84 LYS A N 1
ATOM 632 C CA . LYS A 1 84 ? -8.460 -1.474 -18.987 1.00 88.50 84 LYS A CA 1
ATOM 633 C C . LYS A 1 84 ? -7.486 -0.872 -19.999 1.00 88.50 84 LYS A C 1
ATOM 635 O O . LYS A 1 84 ? -7.226 0.325 -19.958 1.00 88.50 84 LYS A O 1
ATOM 640 N N . PHE A 1 85 ? -6.964 -1.699 -20.905 1.00 89.69 85 PHE A N 1
ATOM 641 C CA . PHE A 1 85 ? -6.032 -1.261 -21.940 1.00 89.69 85 PHE A CA 1
ATOM 642 C C . PHE A 1 85 ? -6.640 -0.193 -22.856 1.00 89.69 85 PHE A C 1
ATOM 644 O O . PHE A 1 85 ? -6.032 0.857 -23.057 1.00 89.69 85 PHE A O 1
ATOM 651 N N . TYR A 1 86 ? -7.855 -0.429 -23.360 1.00 90.06 86 TYR A N 1
ATOM 652 C CA . TYR A 1 86 ? -8.547 0.502 -24.247 1.00 90.06 86 TYR A CA 1
ATOM 653 C C . TYR A 1 86 ? -8.787 1.864 -23.587 1.00 90.06 86 TYR A C 1
ATOM 655 O O . TYR A 1 86 ? -8.507 2.896 -24.198 1.00 90.06 86 TYR A O 1
ATOM 663 N N . LEU A 1 87 ? -9.264 1.873 -22.337 1.00 88.31 87 LEU A N 1
ATOM 664 C CA . LEU A 1 87 ? -9.527 3.103 -21.590 1.00 88.31 87 LEU A CA 1
ATOM 665 C C . LEU A 1 87 ? -8.237 3.884 -21.312 1.00 88.31 87 LEU A C 1
ATOM 667 O O . LEU A 1 87 ? -8.205 5.089 -21.531 1.00 88.31 87 LEU A O 1
ATOM 671 N N . MET A 1 88 ? -7.145 3.208 -20.937 1.00 83.38 88 MET A N 1
ATOM 672 C CA . MET A 1 88 ? -5.846 3.868 -20.743 1.00 83.38 88 MET A CA 1
ATOM 673 C C . MET A 1 88 ? -5.301 4.527 -22.017 1.00 83.38 88 MET A C 1
ATOM 675 O O . MET A 1 88 ? -4.629 5.553 -21.939 1.00 83.38 88 MET A O 1
ATOM 679 N N . GLN A 1 89 ? -5.568 3.933 -23.181 1.00 82.19 89 GLN A N 1
ATOM 680 C CA . GLN A 1 89 ? -5.093 4.448 -24.463 1.00 82.19 89 GLN A CA 1
ATOM 681 C C . GLN A 1 89 ? -5.966 5.593 -24.997 1.00 82.19 89 GLN A C 1
ATOM 683 O O . GLN A 1 89 ? -5.425 6.582 -25.488 1.00 82.19 89 GLN A O 1
ATOM 688 N N . ASN A 1 90 ? -7.297 5.483 -24.879 1.00 84.56 90 ASN A N 1
ATOM 689 C CA . ASN A 1 90 ? -8.243 6.345 -25.604 1.00 84.56 90 ASN A CA 1
ATOM 690 C C . ASN A 1 90 ? -9.113 7.255 -24.719 1.00 84.56 90 ASN A C 1
ATOM 692 O O . ASN A 1 90 ? -9.640 8.244 -25.218 1.00 84.56 90 ASN A O 1
ATOM 696 N N . ARG A 1 91 ? -9.298 6.935 -23.432 1.00 83.31 91 ARG A N 1
ATOM 697 C CA . ARG A 1 91 ? -10.147 7.684 -22.485 1.00 83.31 91 ARG A CA 1
ATOM 698 C C . ARG A 1 91 ? -9.340 8.137 -21.275 1.00 83.31 91 ARG A C 1
ATOM 700 O O . ARG A 1 91 ? -9.585 7.729 -20.141 1.00 83.31 91 ARG A O 1
ATOM 707 N N . ARG A 1 92 ? -8.336 8.976 -21.542 1.00 74.44 92 ARG A N 1
ATOM 708 C CA . ARG A 1 92 ? -7.471 9.553 -20.500 1.00 74.44 92 ARG A CA 1
ATOM 709 C C . ARG A 1 92 ? -8.242 10.450 -19.530 1.00 74.44 92 ARG A C 1
ATOM 711 O O . ARG A 1 92 ? -7.835 10.568 -18.386 1.00 74.44 92 ARG A O 1
ATOM 718 N N . ASP A 1 93 ? -9.367 11.005 -19.972 1.00 78.94 93 ASP A N 1
ATOM 719 C CA . ASP A 1 93 ? -10.321 11.771 -19.165 1.00 78.94 93 ASP A CA 1
ATOM 720 C C . ASP A 1 93 ? -10.952 10.958 -18.024 1.00 78.94 93 ASP A C 1
ATOM 722 O O . ASP A 1 93 ? -11.320 11.529 -17.006 1.00 78.94 93 ASP A O 1
ATOM 726 N N . LEU A 1 94 ? -11.049 9.631 -18.172 1.00 79.44 94 LEU A N 1
ATOM 727 C CA . LEU A 1 94 ? -11.570 8.732 -17.136 1.00 79.44 94 LEU A CA 1
ATOM 728 C C . LEU A 1 94 ? -10.483 8.205 -16.192 1.00 79.44 94 LEU A C 1
ATOM 730 O O . LEU A 1 94 ? -10.789 7.451 -15.269 1.00 79.44 94 LEU A O 1
ATOM 734 N N . ILE A 1 95 ? -9.208 8.510 -16.451 1.00 75.19 95 ILE A N 1
ATOM 735 C CA . ILE A 1 95 ? -8.128 8.137 -15.540 1.00 75.19 95 ILE A CA 1
ATOM 736 C C . ILE A 1 95 ? -8.203 9.105 -14.354 1.00 75.19 95 ILE A C 1
ATOM 738 O O . ILE A 1 95 ? -8.107 10.313 -14.573 1.00 75.19 95 ILE A O 1
ATOM 742 N N . PRO A 1 96 ? -8.362 8.606 -13.114 1.00 68.94 96 PRO A N 1
ATOM 743 C CA . PRO A 1 96 ? -8.426 9.465 -11.942 1.00 68.94 96 PRO A CA 1
ATOM 744 C C . PRO A 1 96 ? -7.197 10.358 -11.845 1.00 68.94 96 PRO A C 1
ATOM 746 O O . PRO A 1 96 ? -6.085 9.967 -12.216 1.00 68.94 96 PRO A O 1
ATOM 749 N N . SER A 1 97 ? -7.402 11.561 -11.321 1.00 70.56 97 SER A N 1
ATOM 750 C CA . SER A 1 97 ? -6.298 12.469 -11.057 1.00 70.56 97 SER A CA 1
ATOM 751 C C . SER A 1 97 ? -5.340 11.850 -10.029 1.00 70.56 97 SER A C 1
ATOM 753 O O . SER A 1 97 ? -5.791 11.179 -9.103 1.00 70.56 97 SER A O 1
ATOM 755 N N . ILE A 1 98 ? -4.031 12.073 -10.191 1.00 69.50 98 ILE A N 1
ATOM 756 C CA . ILE A 1 98 ? -3.005 11.516 -9.295 1.00 69.50 98 ILE A CA 1
ATOM 757 C C . ILE A 1 98 ? -3.295 11.950 -7.858 1.00 69.50 98 ILE A C 1
ATOM 759 O O . ILE A 1 98 ? -3.333 13.151 -7.569 1.00 69.50 98 ILE A O 1
ATOM 763 N N . SER A 1 99 ? -3.459 10.990 -6.958 1.00 69.81 99 SER A N 1
ATOM 764 C CA . SER A 1 99 ? -3.738 11.271 -5.550 1.00 69.81 99 SER A CA 1
ATOM 765 C C . SER A 1 99 ? -2.494 11.803 -4.817 1.00 69.81 99 SER A C 1
ATOM 767 O O . SER A 1 99 ? -1.363 11.617 -5.275 1.00 69.81 99 SER A O 1
ATOM 769 N N . ILE A 1 100 ? -2.649 12.424 -3.638 1.00 71.44 100 ILE A N 1
ATOM 770 C CA . ILE A 1 100 ? -1.502 12.955 -2.862 1.00 71.44 100 ILE A CA 1
ATOM 771 C C . ILE A 1 100 ? -0.455 11.860 -2.593 1.00 71.44 100 ILE A C 1
ATOM 773 O O . ILE A 1 100 ? 0.741 12.053 -2.794 1.00 71.44 100 ILE A O 1
ATOM 777 N N . GLY A 1 101 ? -0.886 10.677 -2.171 1.00 71.69 101 GLY A N 1
ATOM 778 C CA . GLY A 1 101 ? -0.013 9.532 -1.923 1.00 71.69 101 GLY A CA 1
ATOM 779 C C . GLY A 1 101 ? 0.608 8.930 -3.178 1.00 71.69 101 GLY A C 1
ATOM 780 O O . GLY A 1 101 ? 1.691 8.353 -3.088 1.00 71.69 101 GLY A O 1
ATOM 781 N N . GLU A 1 102 ? -0.030 9.029 -4.346 1.00 71.94 102 GLU A N 1
ATOM 782 C CA . GLU A 1 102 ? 0.626 8.691 -5.611 1.00 71.94 102 GLU A CA 1
ATOM 783 C C . GLU A 1 102 ? 1.712 9.710 -5.931 1.00 71.94 102 GLU A C 1
ATOM 785 O O . GLU A 1 102 ? 2.857 9.305 -6.098 1.00 71.94 102 GLU A O 1
ATOM 790 N N . ALA A 1 103 ? 1.409 11.008 -5.889 1.00 72.44 103 ALA A N 1
ATOM 791 C CA . ALA A 1 103 ? 2.381 12.069 -6.150 1.00 72.44 103 ALA A CA 1
ATOM 792 C C . ALA A 1 103 ? 3.600 11.978 -5.214 1.00 72.44 103 ALA A C 1
ATOM 794 O O . ALA A 1 103 ? 4.747 12.062 -5.636 1.00 72.44 103 ALA A O 1
ATOM 795 N N . VAL A 1 104 ? 3.379 11.673 -3.940 1.00 73.44 104 VAL A N 1
ATOM 796 C CA . VAL A 1 104 ? 4.479 11.502 -2.994 1.00 73.44 104 VAL A CA 1
ATOM 797 C C . VAL A 1 104 ? 5.265 10.189 -3.227 1.00 73.44 104 VAL A C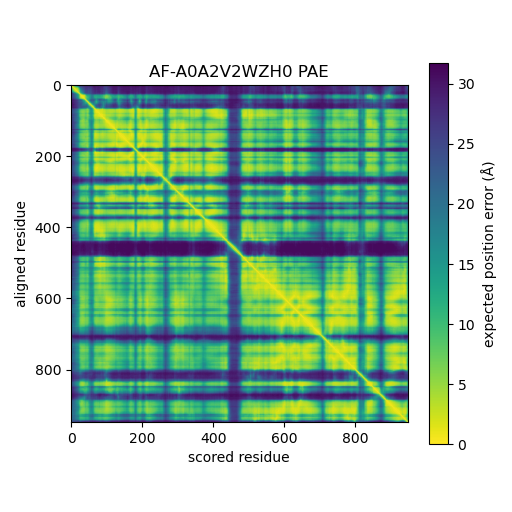 1
ATOM 799 O O . VAL A 1 104 ? 6.471 10.127 -2.979 1.00 73.44 104 VAL A O 1
ATOM 802 N N . ARG A 1 105 ? 4.628 9.119 -3.723 1.00 73.88 105 ARG A N 1
ATOM 803 C CA . ARG A 1 105 ? 5.345 7.901 -4.163 1.00 73.88 105 ARG A CA 1
ATOM 804 C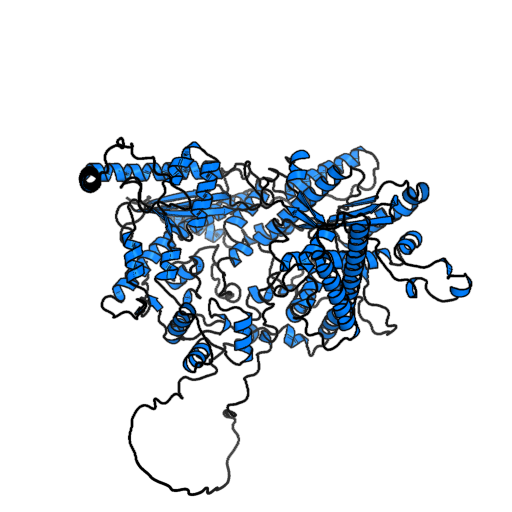 C . ARG A 1 105 ? 6.185 8.157 -5.414 1.00 73.88 105 ARG A C 1
ATOM 806 O O . ARG A 1 105 ? 7.266 7.582 -5.536 1.00 73.88 105 ARG A O 1
ATOM 813 N N . LEU A 1 106 ? 5.694 9.002 -6.318 1.00 73.88 106 LEU A N 1
ATOM 814 C CA . LEU A 1 106 ? 6.429 9.477 -7.486 1.00 73.88 106 LEU A CA 1
ATOM 815 C C . LEU A 1 106 ? 7.696 10.235 -7.040 1.00 73.88 106 LEU A C 1
ATOM 817 O O . LEU A 1 106 ? 8.793 9.891 -7.486 1.00 73.88 106 LEU A O 1
ATOM 821 N N . ASP A 1 107 ? 7.579 11.147 -6.069 1.00 74.19 107 ASP A N 1
ATOM 822 C CA . ASP A 1 107 ? 8.716 11.858 -5.463 1.00 74.19 107 ASP A CA 1
ATOM 823 C C . ASP A 1 107 ? 9.759 10.912 -4.852 1.00 74.19 107 ASP A C 1
ATOM 825 O O . ASP A 1 107 ? 10.956 11.039 -5.127 1.00 74.19 107 ASP A O 1
ATOM 829 N N . ASP A 1 108 ? 9.317 9.943 -4.041 1.00 77.31 108 ASP A N 1
ATOM 830 C CA . ASP A 1 108 ? 10.190 8.912 -3.461 1.00 77.31 108 ASP A CA 1
ATOM 831 C C . ASP A 1 108 ? 10.945 8.137 -4.554 1.00 77.31 108 ASP A C 1
ATOM 833 O O . ASP A 1 108 ? 12.130 7.828 -4.400 1.00 77.31 108 ASP A O 1
ATOM 837 N N . GLY A 1 109 ? 10.262 7.822 -5.659 1.00 78.62 109 GLY A N 1
ATOM 838 C CA . GLY A 1 109 ? 10.829 7.138 -6.818 1.00 78.62 109 GLY A CA 1
ATOM 839 C C . GLY A 1 109 ? 11.918 7.960 -7.502 1.00 78.62 109 GLY A C 1
ATOM 840 O O . GLY A 1 109 ? 13.038 7.475 -7.662 1.00 78.62 109 GLY A O 1
ATOM 841 N N . ALA A 1 110 ? 11.632 9.222 -7.830 1.00 76.56 110 ALA A N 1
ATOM 842 C CA . ALA A 1 110 ? 12.600 10.131 -8.447 1.00 76.56 110 ALA A CA 1
ATOM 843 C C . ALA A 1 110 ? 13.844 10.326 -7.561 1.00 76.56 110 ALA A C 1
ATOM 845 O O . ALA A 1 110 ? 14.988 10.258 -8.018 1.00 76.56 110 ALA A O 1
ATOM 846 N N . ALA A 1 111 ? 13.626 10.496 -6.259 1.00 77.31 111 ALA A N 1
ATOM 847 C CA . ALA A 1 111 ? 14.682 10.629 -5.272 1.00 77.31 111 ALA A CA 1
ATOM 848 C C . ALA A 1 111 ? 15.545 9.364 -5.151 1.00 77.31 111 ALA A C 1
ATOM 850 O O . ALA A 1 111 ? 16.777 9.433 -5.083 1.00 77.31 111 ALA A O 1
ATOM 851 N N . PHE A 1 112 ? 14.908 8.193 -5.149 1.00 84.00 112 PHE A N 1
ATOM 852 C CA . PHE A 1 112 ? 15.603 6.915 -5.131 1.00 84.00 112 PHE A CA 1
ATOM 853 C C . PHE A 1 112 ? 16.406 6.680 -6.416 1.00 84.00 112 PHE A C 1
ATOM 855 O O . PHE A 1 112 ? 17.541 6.210 -6.335 1.00 84.00 112 PHE A O 1
ATOM 862 N N . ASN A 1 113 ? 15.881 7.061 -7.583 1.00 82.12 113 ASN A N 1
ATOM 863 C CA . ASN A 1 113 ? 16.587 6.968 -8.864 1.00 82.12 113 ASN A CA 1
ATOM 864 C C . ASN A 1 113 ? 17.882 7.795 -8.852 1.00 82.12 113 ASN A C 1
ATOM 866 O O . ASN A 1 113 ? 18.940 7.317 -9.273 1.00 82.12 113 ASN A O 1
ATOM 870 N N . GLU A 1 114 ? 17.849 8.995 -8.271 1.00 80.44 114 GLU A N 1
ATOM 871 C CA . GLU A 1 114 ? 19.049 9.811 -8.068 1.00 80.44 114 GLU A CA 1
ATOM 872 C C . GLU A 1 114 ? 20.068 9.134 -7.134 1.00 80.44 114 GLU A C 1
ATOM 874 O O . GLU A 1 114 ? 21.273 9.122 -7.412 1.00 80.44 114 GLU A O 1
ATOM 879 N N . LEU A 1 115 ? 19.615 8.527 -6.035 1.00 83.31 115 LEU A N 1
ATOM 880 C CA . LEU A 1 115 ? 20.501 7.768 -5.149 1.00 83.31 115 LEU A CA 1
ATOM 881 C C . LEU A 1 115 ? 21.094 6.540 -5.845 1.00 83.31 115 LEU A C 1
ATOM 883 O O . LEU A 1 115 ? 22.286 6.275 -5.693 1.00 83.31 115 LEU A O 1
ATOM 887 N N . ALA A 1 116 ? 20.306 5.822 -6.642 1.00 86.00 116 ALA A N 1
ATOM 888 C CA . ALA A 1 116 ? 20.760 4.686 -7.436 1.00 86.00 116 ALA A CA 1
ATOM 889 C C . ALA A 1 116 ? 21.842 5.098 -8.448 1.00 86.00 116 ALA A C 1
ATOM 891 O O . ALA A 1 116 ? 22.859 4.418 -8.597 1.00 86.00 116 ALA A O 1
ATOM 892 N N . ARG A 1 117 ? 21.691 6.270 -9.068 1.00 83.69 117 ARG A N 1
ATOM 893 C CA . ARG A 1 117 ? 22.692 6.867 -9.958 1.00 83.69 117 ARG A CA 1
ATOM 894 C C . ARG A 1 117 ? 23.999 7.189 -9.233 1.00 83.69 117 ARG A C 1
ATOM 896 O O . ARG A 1 117 ? 25.087 6.894 -9.733 1.00 83.69 117 ARG A O 1
ATOM 903 N N . ARG A 1 118 ? 23.924 7.785 -8.040 1.00 83.25 118 ARG A N 1
ATOM 904 C CA . ARG A 1 118 ? 25.108 8.048 -7.199 1.00 83.25 118 ARG A CA 1
ATOM 905 C C . ARG A 1 118 ? 25.770 6.758 -6.741 1.00 83.25 118 ARG A C 1
ATOM 907 O O . ARG A 1 118 ? 26.994 6.666 -6.766 1.00 83.25 118 ARG A O 1
ATOM 914 N N . TRP A 1 119 ? 24.969 5.767 -6.364 1.00 88.19 119 TRP A N 1
ATOM 915 C CA . TRP A 1 119 ? 25.437 4.441 -5.987 1.00 88.19 119 TRP A CA 1
ATOM 916 C C . TRP A 1 119 ? 26.227 3.809 -7.137 1.00 88.19 119 TRP A C 1
ATOM 918 O O . TRP A 1 119 ? 27.354 3.363 -6.929 1.00 88.19 119 TRP A O 1
ATOM 928 N N . ASP A 1 120 ? 25.703 3.874 -8.362 1.00 87.19 120 ASP A N 1
ATOM 929 C CA . ASP A 1 120 ? 26.382 3.378 -9.560 1.00 87.19 120 ASP A CA 1
ATOM 930 C C . ASP A 1 120 ? 27.719 4.105 -9.806 1.00 87.19 120 ASP A C 1
ATOM 932 O O . ASP A 1 120 ? 28.750 3.462 -10.007 1.00 87.19 120 ASP A O 1
ATOM 936 N N . ARG A 1 121 ? 27.758 5.440 -9.680 1.00 83.56 121 ARG A N 1
ATOM 937 C CA . ARG A 1 121 ? 29.011 6.218 -9.796 1.00 83.56 121 ARG A CA 1
ATOM 938 C C . ARG A 1 121 ? 30.058 5.832 -8.758 1.00 83.56 121 ARG A C 1
ATOM 940 O O . ARG A 1 121 ? 31.244 5.821 -9.074 1.00 83.56 121 ARG A O 1
ATOM 947 N N . LEU A 1 122 ? 29.646 5.539 -7.527 1.00 84.25 122 LEU A N 1
ATOM 948 C CA . LEU A 1 122 ? 30.564 5.099 -6.475 1.00 84.25 122 LEU A CA 1
ATOM 949 C C . LEU A 1 122 ? 31.143 3.717 -6.766 1.00 84.25 122 LEU A C 1
ATOM 951 O O . LEU A 1 122 ? 32.317 3.482 -6.503 1.00 84.25 122 LEU A O 1
ATOM 955 N N . GLN A 1 123 ? 30.329 2.812 -7.307 1.00 81.56 123 GLN A N 1
ATOM 956 C CA . GLN A 1 123 ? 30.760 1.454 -7.629 1.00 81.56 123 GLN A CA 1
ATOM 957 C C . GLN A 1 123 ? 31.647 1.399 -8.882 1.00 81.56 123 GLN A C 1
ATOM 959 O O . GLN A 1 123 ? 32.535 0.552 -8.957 1.00 81.56 123 GLN A O 1
ATOM 964 N N . PHE A 1 124 ? 31.420 2.280 -9.866 1.00 76.88 124 PHE A N 1
ATOM 965 C CA . PHE A 1 124 ? 31.996 2.132 -11.211 1.00 76.88 124 PHE A CA 1
ATOM 966 C C . PHE A 1 124 ? 32.711 3.377 -11.775 1.00 76.88 124 PHE A C 1
ATOM 968 O O . PHE A 1 124 ? 33.264 3.309 -12.872 1.00 76.88 124 PHE A O 1
ATOM 975 N N . GLY A 1 125 ? 32.759 4.495 -11.044 1.00 68.94 125 GLY A N 1
ATOM 976 C CA . GLY A 1 125 ? 33.491 5.711 -11.420 1.00 68.94 125 GLY A CA 1
ATOM 977 C C . GLY A 1 125 ? 32.644 6.823 -12.065 1.00 68.94 125 GLY A C 1
ATOM 978 O O . GLY A 1 125 ? 31.464 6.668 -12.368 1.00 68.94 125 GLY A O 1
ATOM 979 N N . SER A 1 126 ? 33.257 7.998 -12.266 1.00 59.84 126 SER A N 1
ATOM 980 C CA . SER A 1 126 ? 32.576 9.283 -12.527 1.00 59.84 126 SER A CA 1
ATOM 981 C C . SER A 1 126 ? 32.383 9.682 -14.001 1.00 59.84 126 SER A C 1
ATOM 983 O O . SER A 1 126 ? 31.886 10.774 -14.268 1.00 59.84 126 SER A O 1
ATOM 985 N N . ARG A 1 127 ? 32.737 8.831 -14.975 1.00 73.94 127 ARG A N 1
ATOM 986 C CA . ARG A 1 127 ? 32.713 9.161 -16.421 1.00 73.94 127 ARG A CA 1
ATOM 987 C C . ARG A 1 127 ? 31.348 8.988 -17.120 1.00 73.94 127 ARG A C 1
ATOM 989 O O . ARG A 1 127 ? 31.297 8.914 -18.342 1.00 73.94 127 ARG A O 1
ATOM 996 N N . ALA A 1 128 ? 30.249 8.911 -16.370 1.00 83.81 128 ALA A N 1
ATOM 997 C CA . ALA A 1 128 ? 28.916 8.680 -16.931 1.00 83.81 128 ALA A CA 1
ATOM 998 C C . ALA A 1 128 ? 28.270 9.953 -17.518 1.00 83.81 128 ALA A C 1
ATOM 1000 O O . ALA A 1 128 ? 28.311 11.019 -16.896 1.00 83.81 128 ALA A O 1
ATOM 1001 N N . VAL A 1 129 ? 27.615 9.813 -18.674 1.00 88.06 129 VAL A N 1
ATOM 1002 C CA . VAL A 1 129 ? 26.735 10.825 -19.280 1.00 88.06 129 VAL A CA 1
ATOM 1003 C C . VAL A 1 129 ? 25.387 10.784 -18.563 1.00 88.06 129 VAL A C 1
ATOM 1005 O O . VAL A 1 129 ? 24.890 9.707 -18.263 1.00 88.06 129 VAL A O 1
ATOM 1008 N N . VAL A 1 130 ? 24.796 11.939 -18.261 1.00 85.12 130 VAL A N 1
ATOM 1009 C CA . VAL A 1 130 ? 23.467 12.025 -17.630 1.00 85.12 130 VAL A CA 1
ATOM 1010 C C . VAL A 1 130 ? 22.549 12.795 -18.562 1.00 85.12 130 VAL A C 1
ATOM 1012 O O . VAL A 1 130 ? 22.893 13.925 -18.917 1.00 85.12 130 VAL A O 1
ATOM 1015 N N . VAL A 1 131 ? 21.429 12.176 -18.926 1.00 84.25 131 VAL A N 1
ATOM 1016 C CA . VAL A 1 131 ? 20.329 12.762 -19.703 1.00 84.25 131 VAL A CA 1
ATOM 1017 C C . VAL A 1 131 ? 19.415 13.493 -18.715 1.00 84.25 131 VAL A C 1
ATOM 1019 O O . VAL A 1 131 ? 18.929 12.890 -17.758 1.00 84.25 131 VAL A O 1
ATOM 1022 N N . HIS A 1 132 ? 19.256 14.804 -18.886 1.00 74.69 132 HIS A N 1
ATOM 1023 C CA . HIS A 1 132 ? 18.514 15.689 -17.967 1.00 74.69 132 HIS A CA 1
ATOM 1024 C C . HIS A 1 132 ? 17.203 16.204 -18.570 1.00 74.69 132 HIS A C 1
ATOM 1026 O O . HIS A 1 132 ? 16.452 16.926 -17.915 1.00 74.69 132 HIS A O 1
ATOM 1032 N N . GLU A 1 133 ? 16.945 15.848 -19.822 1.00 75.38 133 GLU A N 1
ATOM 1033 C CA . GLU A 1 133 ? 15.840 16.319 -20.633 1.00 75.38 133 GLU A CA 1
ATOM 1034 C C . GLU A 1 133 ? 14.496 15.867 -20.033 1.00 75.38 133 GLU A C 1
ATOM 1036 O O . GLU A 1 133 ? 14.284 14.693 -19.686 1.00 75.38 133 GLU A O 1
ATOM 1041 N N . ARG A 1 134 ? 13.594 16.844 -19.868 1.00 67.19 134 ARG A N 1
ATOM 1042 C CA . ARG A 1 134 ? 12.229 16.635 -19.362 1.00 67.19 134 ARG A CA 1
ATOM 1043 C C . ARG A 1 134 ? 11.318 16.088 -20.456 1.00 67.19 134 ARG A C 1
ATOM 1045 O O . ARG A 1 134 ? 10.612 15.116 -20.218 1.00 67.19 134 ARG A O 1
ATOM 1052 N N . ASP A 1 135 ? 11.404 16.679 -21.643 1.00 77.56 135 ASP A N 1
ATOM 1053 C CA . ASP A 1 135 ? 10.726 16.199 -22.839 1.00 77.56 135 ASP A CA 1
ATOM 1054 C C . ASP A 1 135 ? 11.297 14.843 -23.282 1.00 77.56 135 ASP A C 1
ATOM 1056 O O . ASP A 1 135 ? 12.517 14.646 -23.311 1.00 77.56 135 ASP A O 1
ATOM 1060 N N . PHE A 1 136 ? 10.413 13.890 -23.584 1.00 81.19 136 PHE A N 1
ATOM 1061 C CA . PHE A 1 136 ? 10.833 12.527 -23.897 1.00 81.19 136 PHE A CA 1
ATOM 1062 C C . PHE A 1 136 ? 11.543 12.438 -25.248 1.00 81.19 136 PHE A C 1
ATOM 1064 O O . PHE A 1 136 ? 12.553 11.744 -25.355 1.00 81.19 136 PHE A O 1
ATOM 1071 N N . ASP A 1 137 ? 11.074 13.172 -26.257 1.00 83.75 137 ASP A N 1
ATOM 1072 C CA . ASP A 1 137 ? 11.671 13.138 -27.591 1.00 83.75 137 ASP A CA 1
ATOM 1073 C C . ASP A 1 137 ? 13.078 13.756 -27.571 1.00 83.75 137 ASP A C 1
ATOM 1075 O O . ASP A 1 137 ? 14.019 13.186 -28.131 1.00 83.75 137 ASP A O 1
ATOM 1079 N N . GLN A 1 138 ? 13.271 14.850 -26.827 1.00 84.69 138 GLN A N 1
ATOM 1080 C CA . GLN A 1 138 ? 14.598 15.419 -26.564 1.00 84.69 138 GLN A CA 1
ATOM 1081 C C . GLN A 1 138 ? 15.503 14.445 -25.798 1.00 84.69 138 GLN A C 1
ATOM 1083 O O . GLN A 1 138 ? 16.686 14.315 -26.118 1.00 84.69 138 GLN A O 1
ATOM 1088 N N . ALA A 1 139 ? 14.972 13.718 -24.809 1.00 86.12 139 ALA A N 1
ATOM 1089 C CA . ALA A 1 139 ? 15.742 12.715 -24.073 1.00 86.12 139 ALA A CA 1
ATOM 1090 C C . ALA A 1 139 ? 16.215 11.565 -24.981 1.00 86.12 139 ALA A C 1
ATOM 1092 O O . ALA A 1 139 ? 17.344 11.082 -24.830 1.00 86.12 139 ALA A O 1
ATOM 1093 N N . VAL A 1 140 ? 15.388 11.144 -25.944 1.00 89.50 140 VAL A N 1
ATOM 1094 C CA . VAL A 1 140 ? 15.754 10.136 -26.952 1.00 89.50 140 VAL A CA 1
ATOM 1095 C C . VAL A 1 140 ? 16.881 10.662 -27.840 1.00 89.50 140 VAL A C 1
ATOM 1097 O O . VAL A 1 140 ? 17.903 9.988 -27.975 1.00 89.50 140 VAL A O 1
ATOM 1100 N N . GLN A 1 141 ? 16.750 11.887 -28.362 1.00 90.75 141 GLN A N 1
ATOM 1101 C CA . GLN A 1 141 ? 17.787 12.529 -29.182 1.00 90.75 141 GLN A CA 1
ATOM 1102 C C . GLN A 1 141 ? 19.115 12.631 -28.426 1.00 90.75 141 GLN A C 1
ATOM 1104 O O . GLN A 1 141 ? 20.163 12.237 -28.935 1.00 90.75 141 GLN A O 1
ATOM 1109 N N . ARG A 1 142 ? 19.086 13.060 -27.160 1.00 90.62 142 ARG A N 1
ATOM 1110 C CA . ARG A 1 142 ? 20.303 13.171 -26.350 1.00 90.62 142 ARG A CA 1
ATOM 1111 C C . ARG A 1 142 ? 20.960 11.820 -26.076 1.00 90.62 142 ARG A C 1
ATOM 1113 O O . ARG A 1 142 ? 22.190 11.709 -26.058 1.00 90.62 142 ARG A O 1
ATOM 1120 N N . THR A 1 143 ? 20.147 10.790 -25.857 1.00 92.62 143 THR A N 1
ATOM 1121 C CA . THR A 1 143 ? 20.621 9.413 -25.672 1.00 92.62 143 THR A CA 1
ATOM 1122 C C . THR A 1 143 ? 21.305 8.902 -26.942 1.00 92.62 143 THR A C 1
ATOM 1124 O O . THR A 1 143 ? 22.381 8.302 -26.863 1.00 92.62 143 THR A O 1
ATOM 1127 N N . GLU A 1 144 ? 20.722 9.185 -28.108 1.00 93.19 144 GLU A N 1
ATOM 1128 C CA . GLU A 1 144 ? 21.289 8.864 -29.417 1.00 93.19 144 GLU A CA 1
ATOM 1129 C C . GLU A 1 144 ? 22.628 9.569 -29.643 1.00 93.19 144 GLU A C 1
ATOM 1131 O O . GLU A 1 144 ? 23.631 8.912 -29.915 1.00 93.19 144 GLU A O 1
ATOM 1136 N N . GLU A 1 145 ? 22.682 10.887 -29.461 1.00 93.00 145 GLU A N 1
ATOM 1137 C CA . GLU A 1 145 ? 23.903 11.676 -29.636 1.00 93.00 145 GLU A CA 1
ATOM 1138 C C . GLU A 1 145 ? 25.053 11.159 -28.767 1.00 93.00 145 GLU A C 1
ATOM 1140 O O . GLU A 1 145 ? 26.183 11.013 -29.238 1.00 93.00 145 GLU A O 1
ATOM 1145 N N . ALA A 1 146 ? 24.776 10.855 -27.493 1.00 92.38 146 ALA A N 1
ATOM 1146 C CA . ALA A 1 146 ? 25.771 10.325 -26.567 1.00 92.38 146 ALA A CA 1
ATOM 1147 C C . ALA A 1 146 ? 26.321 8.969 -27.035 1.00 92.38 146 ALA A C 1
ATOM 1149 O O . ALA A 1 146 ? 27.529 8.721 -26.953 1.00 92.38 146 ALA A O 1
ATOM 1150 N N . LEU A 1 147 ? 25.441 8.106 -27.545 1.00 92.25 147 LEU A N 1
ATOM 1151 C CA . LEU A 1 147 ? 25.796 6.804 -28.089 1.00 92.25 147 LEU A CA 1
ATOM 1152 C C . LEU A 1 147 ? 26.637 6.942 -29.367 1.00 92.25 147 LEU A C 1
ATOM 1154 O O . LEU A 1 147 ? 27.725 6.369 -29.460 1.00 92.25 147 LEU A O 1
ATOM 1158 N N . VAL A 1 148 ? 26.157 7.723 -30.335 1.00 91.50 148 VAL A N 1
ATOM 1159 C CA . VAL A 1 148 ? 26.796 7.929 -31.640 1.00 91.50 148 VAL A CA 1
ATOM 1160 C C . VAL A 1 148 ? 28.179 8.551 -31.474 1.00 91.50 148 VAL A C 1
ATOM 1162 O O . VAL A 1 148 ? 29.155 8.011 -31.996 1.00 91.50 148 VAL A O 1
ATOM 1165 N N . ASN A 1 149 ? 28.291 9.617 -30.680 1.00 92.19 149 ASN A N 1
ATOM 1166 C CA . ASN A 1 149 ? 29.553 10.304 -30.416 1.00 92.19 149 ASN A CA 1
ATOM 1167 C C . ASN A 1 149 ? 30.594 9.358 -29.792 1.00 92.19 149 ASN A C 1
ATOM 1169 O O . ASN A 1 149 ? 31.741 9.296 -30.240 1.00 92.19 149 ASN A O 1
ATOM 1173 N N . TYR A 1 150 ? 30.195 8.556 -28.801 1.00 92.31 150 TYR A N 1
ATOM 1174 C CA . TYR A 1 150 ? 31.096 7.581 -28.192 1.00 92.31 150 TYR A CA 1
ATOM 1175 C C . TYR A 1 150 ? 31.628 6.569 -29.214 1.00 92.31 150 TYR A C 1
ATOM 1177 O O . TYR A 1 150 ? 32.832 6.300 -29.242 1.00 92.31 150 TYR A O 1
ATOM 1185 N N . PHE A 1 151 ? 30.757 6.017 -30.062 1.00 90.19 151 PHE A N 1
ATOM 1186 C CA . PHE A 1 151 ? 31.161 4.991 -31.020 1.00 90.19 151 PHE A CA 1
ATOM 1187 C C . PHE A 1 151 ? 31.976 5.540 -32.193 1.00 90.19 151 PHE A C 1
ATOM 1189 O O . PHE A 1 151 ? 32.915 4.875 -32.627 1.00 90.19 151 PHE A O 1
ATOM 1196 N N . GLN A 1 152 ? 31.656 6.740 -32.678 1.00 89.88 152 GLN A N 1
ATOM 1197 C CA . GLN A 1 152 ? 32.368 7.381 -33.786 1.00 89.88 152 GLN A CA 1
ATOM 1198 C C . GLN A 1 152 ? 33.734 7.938 -33.378 1.00 89.88 152 GLN A C 1
ATOM 1200 O O . GLN A 1 152 ? 34.641 7.956 -34.203 1.00 89.88 152 GLN A O 1
ATOM 1205 N N . ASN A 1 153 ? 33.898 8.345 -32.116 1.00 90.81 153 ASN A N 1
ATOM 1206 C CA . ASN A 1 153 ? 35.129 8.980 -31.650 1.00 90.81 153 ASN A CA 1
ATOM 1207 C C . ASN A 1 153 ? 35.925 8.068 -30.711 1.00 90.81 153 ASN A C 1
ATOM 1209 O O . ASN A 1 153 ? 36.988 7.568 -31.070 1.00 90.81 153 ASN A O 1
ATOM 1213 N N . VAL A 1 154 ? 35.406 7.810 -29.509 1.00 89.56 154 VAL A N 1
ATOM 1214 C CA . VAL A 1 154 ? 36.157 7.130 -28.439 1.00 89.56 154 VAL A CA 1
ATOM 1215 C C . VAL A 1 154 ? 36.419 5.665 -28.782 1.00 89.56 154 VAL A C 1
ATOM 1217 O O . VAL A 1 154 ? 37.554 5.193 -28.716 1.00 89.56 154 VAL A O 1
ATOM 1220 N N . HIS A 1 155 ? 35.372 4.932 -29.156 1.00 89.44 155 HIS A N 1
ATOM 1221 C CA . HIS A 1 155 ? 35.488 3.515 -29.478 1.00 89.44 155 HIS A CA 1
ATOM 1222 C C . HIS A 1 155 ? 36.191 3.290 -30.821 1.00 89.44 155 HIS A C 1
ATOM 1224 O O . HIS A 1 155 ? 36.937 2.325 -30.955 1.00 89.44 155 HIS A O 1
ATOM 1230 N N . ALA A 1 156 ? 35.980 4.155 -31.817 1.00 88.62 156 ALA A N 1
ATOM 1231 C CA . ALA A 1 156 ? 36.670 4.046 -33.103 1.00 88.62 156 ALA A CA 1
ATOM 1232 C C . ALA A 1 156 ? 38.198 4.152 -32.953 1.00 88.62 156 ALA A C 1
ATOM 1234 O O . ALA A 1 156 ? 38.925 3.442 -33.640 1.00 88.62 156 ALA A O 1
ATOM 1235 N N . GLN A 1 157 ? 38.679 4.991 -32.028 1.00 91.69 157 GLN A N 1
ATOM 1236 C CA . GLN A 1 157 ? 40.110 5.176 -31.770 1.00 91.69 157 GLN A CA 1
ATOM 1237 C C . GLN A 1 157 ? 40.725 4.068 -30.906 1.00 91.69 157 GLN A C 1
ATOM 1239 O O . GLN A 1 157 ? 41.855 3.657 -31.151 1.00 91.69 157 GLN A O 1
ATOM 1244 N N . LEU A 1 158 ? 40.009 3.607 -29.874 1.00 90.69 158 LEU A N 1
ATOM 1245 C CA . LEU A 1 158 ? 40.573 2.730 -28.835 1.00 90.69 158 LEU A CA 1
ATOM 1246 C C . LEU A 1 158 ? 40.107 1.268 -28.922 1.00 90.69 158 LEU A C 1
ATOM 1248 O O . LEU A 1 158 ? 40.664 0.406 -28.241 1.00 90.69 158 LEU A O 1
ATOM 1252 N N . GLY A 1 159 ? 39.081 0.971 -29.721 1.00 88.12 159 GLY A N 1
ATOM 1253 C CA . GLY A 1 159 ? 38.500 -0.365 -29.845 1.00 88.12 159 GLY A CA 1
ATOM 1254 C C . GLY A 1 159 ? 38.126 -0.967 -28.487 1.00 88.12 159 GLY A C 1
ATOM 1255 O O . GLY A 1 159 ? 37.468 -0.335 -27.662 1.00 88.12 159 GLY A O 1
ATOM 1256 N N . GLU A 1 160 ? 38.590 -2.188 -28.224 1.00 87.44 160 GLU A N 1
ATOM 1257 C CA . GLU A 1 160 ? 38.346 -2.907 -26.964 1.00 87.44 160 GLU A CA 1
ATOM 1258 C C . GLU A 1 160 ? 38.988 -2.249 -25.733 1.00 87.44 160 GLU A C 1
ATOM 1260 O O . GLU A 1 160 ? 38.559 -2.500 -24.605 1.00 87.44 160 GLU A O 1
ATOM 1265 N N . GLN A 1 161 ? 39.996 -1.391 -25.934 1.00 89.31 161 GLN A N 1
ATOM 1266 C CA . GLN A 1 161 ? 40.645 -0.632 -24.863 1.00 89.31 161 GLN A CA 1
ATOM 1267 C C . GLN A 1 161 ? 39.861 0.633 -24.483 1.00 89.31 161 GLN A C 1
ATOM 1269 O O . GLN A 1 161 ? 40.239 1.336 -23.542 1.00 89.31 161 GLN A O 1
ATOM 1274 N N . ALA A 1 162 ? 38.766 0.935 -25.188 1.00 89.44 162 ALA A N 1
ATOM 1275 C CA . ALA A 1 162 ? 37.915 2.066 -24.862 1.00 89.44 162 ALA A CA 1
ATOM 1276 C C . ALA A 1 162 ? 37.332 1.935 -23.437 1.00 89.44 162 ALA A C 1
ATOM 1278 O O . ALA A 1 162 ? 36.960 0.841 -22.997 1.00 89.44 162 ALA A O 1
ATOM 1279 N N . PRO A 1 163 ? 37.200 3.049 -22.693 1.00 90.50 163 PRO A N 1
ATOM 1280 C CA . PRO A 1 163 ? 36.521 3.037 -21.402 1.00 90.50 163 PRO A CA 1
ATOM 1281 C C . PRO A 1 163 ? 35.038 2.693 -21.580 1.00 90.50 163 PRO A C 1
ATOM 1283 O O . PRO A 1 163 ? 34.442 3.046 -22.594 1.00 90.50 163 PRO A O 1
ATOM 1286 N N . ALA A 1 164 ? 34.419 2.058 -20.582 1.00 90.56 164 ALA A N 1
ATOM 1287 C CA . ALA A 1 164 ? 32.991 1.744 -20.625 1.00 90.56 164 ALA A CA 1
ATOM 1288 C C . ALA A 1 164 ? 32.132 3.015 -20.777 1.00 90.56 164 ALA A C 1
ATOM 1290 O O . ALA A 1 164 ? 32.297 3.974 -20.017 1.00 90.56 164 ALA A O 1
ATOM 1291 N N . LEU A 1 165 ? 31.186 3.003 -21.719 1.00 92.56 165 LEU A N 1
ATOM 1292 C CA . LEU A 1 165 ? 30.170 4.050 -21.845 1.00 92.56 165 LEU A CA 1
ATOM 1293 C C . LEU A 1 165 ? 29.085 3.793 -20.802 1.00 92.56 165 LEU A C 1
ATOM 1295 O O . LEU A 1 165 ? 28.538 2.698 -20.750 1.00 92.56 165 LEU A O 1
ATOM 1299 N N . THR A 1 166 ? 28.766 4.785 -19.975 1.00 93.56 166 THR A N 1
ATOM 1300 C CA . THR A 1 166 ? 27.639 4.720 -19.032 1.00 93.56 166 THR A CA 1
ATOM 1301 C C . THR A 1 166 ? 26.746 5.928 -19.266 1.00 93.56 166 THR A C 1
ATOM 1303 O O . THR A 1 166 ? 27.234 7.056 -19.215 1.00 93.56 166 THR A O 1
ATOM 1306 N N . ILE A 1 167 ? 25.462 5.686 -19.511 1.00 92.75 167 ILE A N 1
ATOM 1307 C CA . ILE A 1 167 ? 24.421 6.696 -19.672 1.00 92.75 167 ILE A CA 1
ATOM 1308 C C . ILE A 1 167 ? 23.418 6.511 -18.532 1.00 92.75 167 ILE A C 1
ATOM 1310 O O . ILE A 1 167 ? 22.885 5.422 -18.319 1.00 92.75 167 ILE A O 1
ATOM 1314 N N . HIS A 1 168 ? 23.190 7.572 -17.771 1.00 90.25 168 HIS A N 1
ATOM 1315 C CA . HIS A 1 168 ? 22.182 7.657 -16.720 1.00 90.25 168 HIS A CA 1
ATOM 1316 C C . HIS A 1 168 ? 20.924 8.317 -17.285 1.00 90.25 168 HIS A C 1
ATOM 1318 O O . HIS A 1 168 ? 21.042 9.335 -17.971 1.00 90.25 168 HIS A O 1
ATOM 1324 N N . ARG A 1 169 ? 19.754 7.752 -16.962 1.00 86.19 169 ARG A N 1
ATOM 1325 C CA . ARG A 1 169 ? 18.421 8.174 -17.436 1.00 86.19 169 ARG A CA 1
ATOM 1326 C C . ARG A 1 169 ? 18.212 8.166 -18.973 1.00 86.19 169 ARG A C 1
ATOM 1328 O O . ARG A 1 169 ? 17.574 9.091 -19.478 1.00 86.19 169 ARG A O 1
ATOM 1335 N N . PRO A 1 170 ? 18.751 7.191 -19.736 1.00 90.94 170 PRO A N 1
ATOM 1336 C CA . PRO A 1 170 ? 18.543 7.116 -21.188 1.00 90.94 170 PRO A CA 1
ATOM 1337 C C . PRO A 1 170 ? 17.067 6.906 -21.551 1.00 90.94 170 PRO A C 1
ATOM 1339 O O . PRO A 1 170 ? 16.343 6.254 -20.805 1.00 90.94 170 PRO A O 1
ATOM 1342 N N . ALA A 1 171 ? 16.652 7.370 -22.729 1.00 90.62 171 ALA A N 1
ATOM 1343 C CA . ALA A 1 171 ? 15.308 7.163 -23.268 1.00 90.62 171 ALA A CA 1
ATOM 1344 C C . ALA A 1 171 ? 15.357 6.484 -24.644 1.00 90.62 171 ALA A C 1
ATOM 1346 O O . ALA A 1 171 ? 16.236 6.778 -25.456 1.00 90.62 171 ALA A O 1
ATOM 1347 N N . PHE A 1 172 ? 14.404 5.586 -24.907 1.00 90.44 172 PHE A N 1
ATOM 1348 C CA . PHE A 1 172 ? 14.288 4.841 -26.163 1.00 90.44 172 PHE A CA 1
ATOM 1349 C C . PHE A 1 172 ? 12.893 5.016 -26.762 1.00 90.44 172 PHE A C 1
ATOM 1351 O O . PHE A 1 172 ? 11.899 4.777 -26.076 1.00 90.44 172 PHE A O 1
ATOM 1358 N N . ALA A 1 173 ? 12.823 5.354 -28.051 1.00 90.44 173 ALA A N 1
ATOM 1359 C CA . ALA A 1 173 ? 11.587 5.378 -28.831 1.00 90.44 173 ALA A CA 1
ATOM 1360 C C . ALA A 1 173 ? 11.800 4.643 -30.153 1.00 90.44 173 ALA A C 1
ATOM 1362 O O . ALA A 1 173 ? 12.669 5.025 -30.934 1.00 90.44 173 ALA A O 1
ATOM 1363 N N . ALA A 1 174 ? 11.019 3.601 -30.429 1.00 86.88 174 ALA A N 1
ATOM 1364 C CA . ALA A 1 174 ? 11.171 2.848 -31.671 1.00 86.88 174 ALA A CA 1
ATOM 1365 C C . ALA A 1 174 ? 9.824 2.464 -32.287 1.00 86.88 174 ALA A C 1
ATOM 1367 O O . ALA A 1 174 ? 8.953 1.971 -31.565 1.00 86.88 174 ALA A O 1
ATOM 1368 N N . PRO A 1 175 ? 9.644 2.630 -33.610 1.00 88.19 175 PRO A N 1
ATOM 1369 C CA . PRO A 1 175 ? 8.485 2.081 -34.295 1.00 88.19 175 PRO A CA 1
ATOM 1370 C C . PRO A 1 175 ? 8.496 0.549 -34.210 1.00 88.19 175 PRO A C 1
ATOM 1372 O O . PRO A 1 175 ? 9.546 -0.094 -34.295 1.00 88.19 175 PRO A O 1
ATOM 1375 N N . PHE A 1 176 ? 7.314 -0.038 -34.060 1.00 84.69 176 PHE A N 1
ATOM 1376 C CA . PHE A 1 176 ? 7.102 -1.469 -33.900 1.00 84.69 176 PHE A CA 1
ATOM 1377 C C . PHE A 1 176 ? 5.904 -1.926 -34.732 1.00 84.69 176 PHE A C 1
ATOM 1379 O O . PHE A 1 176 ? 4.841 -1.316 -34.698 1.00 84.69 176 PHE A O 1
ATOM 1386 N N . GLY A 1 177 ? 6.074 -3.024 -35.471 1.00 68.25 177 GLY A N 1
ATOM 1387 C CA . GLY A 1 177 ? 5.076 -3.507 -36.430 1.00 68.25 177 GLY A CA 1
ATOM 1388 C C . GLY A 1 177 ? 5.042 -2.666 -37.711 1.00 68.25 177 GLY A C 1
ATOM 1389 O O . GLY A 1 177 ? 4.512 -1.562 -37.728 1.00 68.25 177 GLY A O 1
ATOM 1390 N N . GLY A 1 178 ? 5.611 -3.196 -38.801 1.00 55.59 178 GLY A N 1
ATOM 1391 C CA . GLY A 1 178 ? 5.712 -2.455 -40.065 1.00 55.59 178 GLY A CA 1
ATOM 1392 C C . GLY A 1 178 ? 6.312 -3.220 -41.248 1.00 55.59 178 GLY A C 1
ATOM 1393 O O . GLY A 1 178 ? 7.029 -2.620 -42.036 1.00 55.59 178 GLY A O 1
ATOM 1394 N N . ASN A 1 179 ? 6.038 -4.524 -41.387 1.00 42.44 179 ASN A N 1
ATOM 1395 C CA . ASN A 1 179 ? 6.467 -5.303 -42.566 1.00 42.44 179 ASN A CA 1
ATOM 1396 C C . ASN A 1 179 ? 5.327 -5.678 -43.531 1.00 42.44 179 ASN A C 1
ATOM 1398 O O . ASN A 1 179 ? 5.558 -6.401 -44.497 1.00 42.44 179 ASN A O 1
ATOM 1402 N N . THR A 1 180 ? 4.104 -5.184 -43.330 1.00 36.28 180 THR A N 1
ATOM 1403 C CA . THR A 1 180 ? 3.034 -5.344 -44.320 1.00 36.28 180 THR A CA 1
ATOM 1404 C C . THR A 1 180 ? 3.031 -4.148 -45.266 1.00 36.28 180 THR A C 1
ATOM 1406 O O . THR A 1 180 ? 2.665 -3.034 -44.902 1.00 36.28 180 THR A O 1
ATOM 1409 N N . ILE A 1 181 ? 3.429 -4.395 -46.514 1.00 36.56 181 ILE A N 1
ATOM 1410 C CA . ILE A 1 181 ? 3.280 -3.500 -47.673 1.00 36.56 181 ILE A CA 1
ATOM 1411 C C . ILE A 1 181 ? 1.778 -3.410 -48.027 1.00 36.56 181 ILE A C 1
ATOM 1413 O O . ILE A 1 181 ? 1.337 -3.815 -49.095 1.00 36.56 181 ILE A O 1
ATOM 1417 N N . SER A 1 182 ? 0.956 -2.952 -47.084 1.00 33.78 182 SER A N 1
ATOM 1418 C CA . SER A 1 182 ? -0.476 -2.723 -47.261 1.00 33.78 182 SER A CA 1
ATOM 1419 C C . SER A 1 182 ? -0.729 -1.239 -47.062 1.00 33.78 182 SER A C 1
ATOM 1421 O O . SER A 1 182 ? -0.690 -0.724 -45.948 1.00 33.78 182 SER A O 1
ATOM 1423 N N . SER A 1 183 ? -0.955 -0.554 -48.175 1.00 32.16 183 SER A N 1
ATOM 1424 C CA . SER A 1 183 ? -1.099 0.891 -48.354 1.00 32.16 183 SER A CA 1
ATOM 1425 C C . SER A 1 183 ? -2.372 1.499 -47.740 1.00 32.16 183 SER A C 1
ATOM 1427 O O . SER A 1 183 ? -2.982 2.387 -48.329 1.00 32.16 183 SER A O 1
ATOM 1429 N N . THR A 1 184 ? -2.787 1.058 -46.555 1.00 36.81 184 THR A N 1
ATOM 1430 C CA . THR A 1 184 ? -3.933 1.625 -45.832 1.00 36.81 184 THR A CA 1
ATOM 1431 C C . THR A 1 184 ? -3.523 2.014 -44.415 1.00 36.81 184 THR A C 1
ATOM 1433 O O . THR A 1 184 ? -3.709 1.254 -43.472 1.00 36.81 184 THR A O 1
ATOM 1436 N N . ALA A 1 185 ? -2.922 3.202 -44.310 1.00 41.16 185 ALA A N 1
ATOM 1437 C CA . ALA A 1 185 ? -3.005 4.162 -43.201 1.00 41.16 185 ALA A CA 1
ATOM 1438 C C . ALA A 1 185 ? -3.245 3.620 -41.770 1.00 41.16 185 ALA A C 1
ATOM 1440 O O . ALA A 1 185 ? -4.152 4.078 -41.078 1.00 41.16 185 ALA A O 1
ATOM 1441 N N . ALA A 1 186 ? -2.425 2.687 -41.283 1.00 49.31 186 ALA A N 1
ATOM 1442 C CA . ALA A 1 186 ? -2.345 2.403 -39.852 1.00 49.31 186 ALA A CA 1
ATOM 1443 C C . ALA A 1 186 ? -1.182 3.208 -39.258 1.00 49.31 186 ALA A C 1
ATOM 1445 O O . ALA A 1 186 ? -0.031 2.992 -39.633 1.00 49.31 186 ALA A O 1
ATOM 1446 N N . SER A 1 187 ? -1.472 4.142 -38.346 1.00 56.09 187 SER A N 1
ATOM 1447 C CA . SER A 1 187 ? -0.434 4.860 -37.596 1.00 56.09 187 SER A CA 1
ATOM 1448 C C . SER A 1 187 ? 0.503 3.851 -36.912 1.00 56.09 187 SER A C 1
ATOM 1450 O O . SER A 1 187 ? -0.009 2.924 -36.269 1.00 56.09 187 SER A O 1
ATOM 1452 N N . PRO A 1 188 ? 1.835 3.995 -37.037 1.00 72.12 188 PRO A N 1
ATOM 1453 C CA . PRO A 1 188 ? 2.787 3.035 -36.488 1.00 72.12 188 PRO A CA 1
ATOM 1454 C C . PRO A 1 188 ? 2.708 3.011 -34.957 1.00 72.12 188 PRO A C 1
ATOM 1456 O O . PRO A 1 188 ? 2.598 4.061 -34.318 1.00 72.12 188 PRO A O 1
ATOM 1459 N N . LEU A 1 189 ? 2.756 1.811 -34.368 1.00 86.75 189 LEU A N 1
ATOM 1460 C CA . LEU A 1 189 ? 2.921 1.650 -32.923 1.00 86.75 189 LEU A CA 1
ATOM 1461 C C . LEU A 1 189 ? 4.351 2.062 -32.559 1.00 86.75 189 LEU A C 1
ATOM 1463 O O . LEU A 1 189 ? 5.293 1.651 -33.231 1.00 86.75 189 LEU A O 1
ATOM 1467 N N . VAL A 1 190 ? 4.530 2.837 -31.494 1.00 89.62 190 VAL A N 1
ATOM 1468 C CA . VAL A 1 190 ? 5.854 3.236 -30.997 1.00 89.62 190 VAL A CA 1
ATOM 1469 C C . VAL A 1 190 ? 6.063 2.657 -29.604 1.00 89.62 190 VAL A C 1
ATOM 1471 O O . VAL A 1 190 ? 5.279 2.929 -28.696 1.00 89.62 190 VAL A O 1
ATOM 1474 N N . LEU A 1 191 ? 7.119 1.860 -29.428 1.00 90.62 191 LEU A N 1
ATOM 1475 C CA . LEU A 1 191 ? 7.568 1.400 -28.115 1.00 90.62 191 LEU A CA 1
ATOM 1476 C C . LEU A 1 191 ? 8.380 2.499 -27.437 1.00 90.62 191 LEU A C 1
ATOM 1478 O O . LEU A 1 191 ? 9.307 3.033 -28.050 1.00 90.62 191 LEU A O 1
ATOM 1482 N N . GLN A 1 192 ? 8.071 2.783 -26.174 1.00 90.69 192 GLN A N 1
ATOM 1483 C CA . GLN A 1 192 ? 8.814 3.739 -25.354 1.00 90.69 192 GLN A CA 1
ATOM 1484 C C . GLN A 1 192 ? 9.270 3.111 -24.038 1.00 90.69 192 GLN A C 1
ATOM 1486 O O . GLN A 1 192 ? 8.469 2.490 -23.337 1.00 90.69 192 GLN A O 1
ATOM 1491 N N . ALA A 1 193 ? 10.548 3.283 -23.697 1.00 89.94 193 ALA A N 1
ATOM 1492 C CA . ALA A 1 193 ? 11.122 2.823 -22.432 1.00 89.94 193 ALA A CA 1
ATOM 1493 C C . ALA A 1 193 ? 12.237 3.755 -21.940 1.00 89.94 193 ALA A C 1
ATOM 1495 O O . ALA A 1 193 ? 12.931 4.383 -22.745 1.00 89.94 193 ALA A O 1
ATOM 1496 N N . ARG A 1 194 ? 12.438 3.801 -20.619 1.00 87.88 194 ARG A N 1
ATOM 1497 C CA . ARG A 1 194 ? 13.460 4.621 -19.960 1.00 87.88 194 ARG A CA 1
ATOM 1498 C C . ARG A 1 194 ? 14.060 3.858 -18.766 1.00 87.88 194 ARG A C 1
ATOM 1500 O O . ARG A 1 194 ? 13.439 3.805 -17.721 1.00 87.88 194 ARG A O 1
ATOM 1507 N N . PRO A 1 195 ? 15.205 3.169 -18.886 1.00 89.81 195 PRO A N 1
ATOM 1508 C CA . PRO A 1 195 ? 15.850 2.564 -17.718 1.00 89.81 195 PRO A CA 1
ATOM 1509 C C . PRO A 1 195 ? 16.643 3.595 -16.904 1.00 89.81 195 PRO A C 1
ATOM 1511 O O . PRO A 1 195 ? 17.031 4.648 -17.408 1.00 89.81 195 PRO A O 1
ATOM 1514 N N . ALA A 1 196 ? 17.011 3.250 -15.667 1.00 87.56 196 ALA A N 1
ATOM 1515 C CA . ALA A 1 196 ? 17.836 4.114 -14.820 1.00 87.56 196 ALA A CA 1
ATOM 1516 C C . ALA A 1 196 ? 19.285 4.239 -15.324 1.00 87.56 196 ALA A C 1
ATOM 1518 O O . ALA A 1 196 ? 19.875 5.327 -15.312 1.00 87.56 196 ALA A O 1
ATOM 1519 N N . VAL A 1 197 ? 19.881 3.125 -15.769 1.00 91.12 197 VAL A N 1
ATOM 1520 C CA . VAL A 1 197 ? 21.259 3.082 -16.286 1.00 91.12 197 VAL A CA 1
ATOM 1521 C C . VAL A 1 197 ? 21.354 2.168 -17.503 1.00 91.12 197 VAL A C 1
ATOM 1523 O O . VAL A 1 197 ? 20.933 1.013 -17.455 1.00 91.12 197 VAL A O 1
ATOM 1526 N N . LEU A 1 198 ? 22.009 2.662 -18.555 1.00 93.75 198 LEU A N 1
ATOM 1527 C CA . LEU A 1 198 ? 22.504 1.877 -19.685 1.00 93.75 198 LEU A CA 1
ATOM 1528 C C . LEU A 1 198 ? 24.031 1.950 -19.708 1.00 93.75 198 LEU A C 1
ATOM 1530 O O . LEU A 1 198 ? 24.611 3.036 -19.688 1.00 93.75 198 LEU A O 1
ATOM 1534 N N . ARG A 1 199 ? 24.708 0.805 -19.775 1.00 93.19 199 ARG A N 1
ATOM 1535 C CA . ARG A 1 199 ? 26.172 0.752 -19.860 1.00 93.19 199 ARG A CA 1
ATOM 1536 C C . ARG A 1 199 ? 26.642 -0.219 -20.933 1.00 93.19 199 ARG A C 1
ATOM 1538 O O . ARG A 1 199 ? 26.170 -1.347 -20.995 1.00 93.19 199 ARG A O 1
ATOM 1545 N N . PHE A 1 200 ? 27.640 0.198 -21.704 1.00 93.12 200 PHE A N 1
ATOM 1546 C CA . PHE A 1 200 ? 28.344 -0.629 -22.678 1.00 93.12 200 PHE A CA 1
ATOM 1547 C C . PHE A 1 200 ? 29.767 -0.936 -22.207 1.00 93.12 200 PHE A C 1
ATOM 1549 O O . PHE A 1 200 ? 30.503 -0.039 -21.783 1.00 93.12 200 PHE A O 1
ATOM 1556 N N . ARG A 1 201 ? 30.160 -2.212 -22.284 1.00 91.19 201 ARG A N 1
ATOM 1557 C CA . ARG A 1 201 ? 31.491 -2.714 -21.920 1.00 91.19 201 ARG A CA 1
ATOM 1558 C C . ARG A 1 201 ? 32.215 -3.203 -23.185 1.00 91.19 201 ARG A C 1
ATOM 1560 O O . ARG A 1 201 ? 31.918 -4.311 -23.632 1.00 91.19 201 ARG A O 1
ATOM 1567 N N . PRO A 1 202 ? 33.174 -2.428 -23.733 1.00 88.50 202 PRO A N 1
ATOM 1568 C CA . PRO A 1 202 ? 33.829 -2.735 -25.010 1.00 88.50 202 PRO A CA 1
ATOM 1569 C C . PRO A 1 202 ? 34.545 -4.084 -25.032 1.00 88.50 202 PRO A C 1
ATOM 1571 O O . PRO A 1 202 ? 34.328 -4.864 -25.951 1.00 88.50 202 PRO A O 1
ATOM 1574 N N . LYS A 1 203 ? 35.316 -4.386 -23.978 1.00 87.25 203 LYS A N 1
ATOM 1575 C CA . LYS A 1 203 ? 36.110 -5.620 -23.855 1.00 87.25 203 LYS A CA 1
ATOM 1576 C C . LYS A 1 203 ? 35.298 -6.905 -24.043 1.00 87.25 203 LYS A C 1
ATOM 1578 O O . LYS A 1 203 ? 35.784 -7.848 -24.649 1.00 87.25 203 LYS A O 1
ATOM 1583 N N . ASP A 1 204 ? 34.080 -6.937 -23.508 1.00 84.12 204 ASP A N 1
ATOM 1584 C CA . ASP A 1 204 ? 33.217 -8.123 -23.561 1.00 84.12 204 ASP A CA 1
ATOM 1585 C C . ASP A 1 204 ? 32.122 -7.987 -24.636 1.00 84.12 204 ASP A C 1
ATOM 1587 O O . ASP A 1 204 ? 31.312 -8.895 -24.803 1.00 84.12 204 ASP A O 1
ATOM 1591 N N . ASN A 1 205 ? 32.054 -6.838 -25.325 1.00 86.44 205 ASN A N 1
ATOM 1592 C CA . ASN A 1 205 ? 30.938 -6.423 -26.180 1.00 86.44 205 ASN A CA 1
ATOM 1593 C C . ASN A 1 205 ? 29.564 -6.616 -25.501 1.00 86.44 205 ASN A C 1
ATOM 1595 O O . ASN A 1 205 ? 28.614 -7.086 -26.123 1.00 86.44 205 ASN A O 1
ATOM 1599 N N . GLN A 1 206 ? 29.467 -6.284 -24.208 1.00 89.38 206 GLN A N 1
ATOM 1600 C CA . GLN A 1 206 ? 28.269 -6.527 -23.398 1.00 89.38 206 GLN A CA 1
ATOM 1601 C C . GLN A 1 206 ? 27.571 -5.242 -22.962 1.00 89.38 206 GLN A C 1
ATOM 1603 O O . GLN A 1 206 ? 28.211 -4.262 -22.568 1.00 89.38 206 GLN A O 1
ATOM 1608 N N . TRP A 1 207 ? 26.243 -5.298 -22.956 1.00 92.81 207 TRP A N 1
ATOM 1609 C CA . TRP A 1 207 ? 25.359 -4.268 -22.431 1.00 92.81 207 TRP A CA 1
ATOM 1610 C C . TRP A 1 207 ? 24.876 -4.617 -21.027 1.00 92.81 207 TRP A C 1
ATOM 1612 O O . TRP A 1 207 ? 24.657 -5.781 -20.690 1.00 92.81 207 TRP A O 1
ATOM 1622 N N . VAL A 1 208 ? 24.708 -3.589 -20.204 1.00 93.38 208 VAL A N 1
ATOM 1623 C CA . VAL A 1 208 ? 24.154 -3.672 -18.855 1.00 93.38 208 VAL A CA 1
ATOM 1624 C C . VAL A 1 208 ? 22.993 -2.694 -18.764 1.00 93.38 208 VAL A C 1
ATOM 1626 O O . VAL A 1 208 ? 23.183 -1.502 -19.013 1.00 93.38 208 VAL A O 1
ATOM 1629 N N . ILE A 1 209 ? 21.818 -3.198 -18.391 1.00 93.75 209 ILE A N 1
ATOM 1630 C CA . ILE A 1 209 ? 20.621 -2.392 -18.128 1.00 93.75 209 ILE A CA 1
ATOM 1631 C C . ILE A 1 209 ? 20.270 -2.535 -16.647 1.00 93.75 209 ILE A C 1
ATOM 1633 O O . ILE A 1 209 ? 20.181 -3.655 -16.134 1.00 93.75 209 ILE A O 1
ATOM 1637 N N . LEU A 1 210 ? 20.103 -1.405 -15.961 1.00 92.50 210 LEU A N 1
ATOM 1638 C CA . LEU A 1 210 ? 19.615 -1.360 -14.585 1.00 92.50 210 LEU A CA 1
ATOM 1639 C C . LEU A 1 210 ? 18.291 -0.607 -14.537 1.00 92.50 210 LEU A C 1
ATOM 1641 O O . LEU A 1 210 ? 18.214 0.554 -14.938 1.00 92.50 210 LEU A O 1
ATOM 1645 N N . GLU A 1 211 ? 17.285 -1.283 -14.000 1.00 91.06 211 GLU A N 1
ATOM 1646 C CA . GLU A 1 211 ? 15.998 -0.711 -13.614 1.00 91.06 211 GLU A CA 1
ATOM 1647 C C . GLU A 1 211 ? 16.009 -0.388 -12.113 1.00 91.06 211 GLU A C 1
ATOM 1649 O O . GLU A 1 211 ? 16.784 -0.971 -11.346 1.00 91.06 211 GLU A O 1
ATOM 1654 N N . THR A 1 212 ? 15.156 0.530 -11.675 1.00 87.94 212 THR A N 1
ATOM 1655 C CA . THR A 1 212 ? 15.064 0.970 -10.276 1.00 87.94 212 THR A CA 1
ATOM 1656 C C . THR A 1 212 ? 13.609 1.060 -9.832 1.00 87.94 212 THR A C 1
ATOM 1658 O O . THR A 1 212 ? 12.738 1.483 -10.586 1.00 87.94 212 THR A O 1
ATOM 1661 N N . ALA A 1 213 ? 13.338 0.714 -8.573 1.00 83.50 213 ALA A N 1
ATOM 1662 C CA . ALA A 1 213 ? 12.133 1.179 -7.891 1.00 83.50 213 ALA A CA 1
ATOM 1663 C C . ALA A 1 213 ? 12.355 1.299 -6.385 1.00 83.50 213 ALA A C 1
ATOM 1665 O O . ALA A 1 213 ? 13.061 0.493 -5.771 1.00 83.50 213 ALA A O 1
ATOM 1666 N N . ALA A 1 214 ? 11.672 2.269 -5.780 1.00 83.25 214 ALA A N 1
ATOM 1667 C CA . ALA A 1 214 ? 11.610 2.452 -4.337 1.00 83.25 214 ALA A CA 1
ATOM 1668 C C . ALA A 1 214 ? 10.753 1.345 -3.684 1.00 83.25 214 ALA A C 1
ATOM 1670 O O . ALA A 1 214 ? 9.619 1.563 -3.276 1.00 83.25 214 ALA A O 1
ATOM 1671 N N . VAL A 1 215 ? 11.270 0.115 -3.628 1.00 81.56 215 VAL A N 1
ATOM 1672 C CA . VAL A 1 215 ? 10.595 -1.052 -3.033 1.00 81.56 215 VAL A CA 1
ATOM 1673 C C . VAL A 1 215 ? 11.544 -1.760 -2.067 1.00 81.56 215 VAL A C 1
ATOM 1675 O O . VAL A 1 215 ? 12.731 -1.896 -2.346 1.00 81.56 215 VAL A O 1
ATOM 1678 N N . ILE A 1 216 ? 11.024 -2.219 -0.922 1.00 82.75 216 ILE A N 1
ATOM 1679 C CA . ILE A 1 216 ? 11.819 -2.913 0.107 1.00 82.75 216 ILE A CA 1
ATOM 1680 C C . ILE A 1 216 ? 12.174 -4.353 -0.296 1.00 82.75 216 ILE A C 1
ATOM 1682 O O . ILE A 1 216 ? 13.327 -4.765 -0.199 1.00 82.75 216 ILE A O 1
ATOM 1686 N N . ASP A 1 217 ? 11.171 -5.137 -0.695 1.00 82.94 217 ASP A N 1
ATOM 1687 C CA . ASP A 1 217 ? 11.326 -6.566 -0.977 1.00 82.94 217 ASP A CA 1
ATOM 1688 C C . ASP A 1 217 ? 10.589 -6.941 -2.274 1.00 82.94 217 ASP A C 1
ATOM 1690 O O . ASP A 1 217 ? 9.356 -7.096 -2.276 1.00 82.94 217 ASP A O 1
ATOM 1694 N N . PRO A 1 218 ? 11.322 -7.044 -3.395 1.00 80.06 218 PRO A N 1
ATOM 1695 C CA . PRO A 1 218 ? 10.761 -7.483 -4.667 1.00 80.06 218 PRO A CA 1
ATOM 1696 C C . PRO A 1 218 ? 10.539 -9.007 -4.736 1.00 80.06 218 PRO A C 1
ATOM 1698 O O . PRO A 1 218 ? 9.720 -9.438 -5.544 1.00 80.06 218 PRO A O 1
ATOM 1701 N N . PHE A 1 219 ? 11.183 -9.826 -3.889 1.00 82.50 219 PHE A N 1
ATOM 1702 C CA . PHE A 1 219 ? 11.011 -11.289 -3.885 1.00 82.50 219 PHE A CA 1
ATOM 1703 C C . PHE A 1 219 ? 9.857 -11.770 -3.004 1.00 82.50 219 PHE A C 1
ATOM 1705 O O . PHE A 1 219 ? 9.263 -12.810 -3.289 1.00 82.50 219 PHE A O 1
ATOM 1712 N N . GLY A 1 220 ? 9.479 -11.010 -1.976 1.00 77.62 220 GLY A N 1
ATOM 1713 C CA . GLY A 1 220 ? 8.358 -11.344 -1.091 1.00 77.62 220 GLY A CA 1
ATOM 1714 C C . GLY A 1 220 ? 6.992 -11.434 -1.785 1.00 77.62 220 GLY A C 1
ATOM 1715 O O . GLY A 1 220 ? 6.019 -11.876 -1.175 1.00 77.62 220 GLY A O 1
ATOM 1716 N N . ASN A 1 221 ? 6.888 -11.026 -3.055 1.00 79.00 221 ASN A N 1
ATOM 1717 C CA . ASN A 1 221 ? 5.678 -11.149 -3.859 1.00 79.00 221 ASN A CA 1
ATOM 1718 C C . ASN A 1 221 ? 6.018 -11.578 -5.296 1.00 79.00 221 ASN A C 1
ATOM 1720 O O . ASN A 1 221 ? 6.549 -10.786 -6.070 1.00 79.00 221 ASN A O 1
ATOM 1724 N N . ALA A 1 222 ? 5.618 -12.797 -5.672 1.00 81.06 222 ALA A N 1
ATOM 1725 C CA . ALA A 1 222 ? 5.837 -13.350 -7.012 1.00 81.06 222 ALA A CA 1
ATOM 1726 C C . ALA A 1 222 ? 5.272 -12.468 -8.142 1.00 81.06 222 ALA A C 1
ATOM 1728 O O . ALA A 1 222 ? 5.885 -12.360 -9.196 1.00 81.06 222 ALA A O 1
ATOM 1729 N N . THR A 1 223 ? 4.153 -11.767 -7.909 1.00 79.38 223 THR A N 1
ATOM 1730 C CA . THR A 1 223 ? 3.574 -10.852 -8.913 1.00 79.38 223 THR A CA 1
ATOM 1731 C C . THR A 1 223 ? 4.479 -9.643 -9.153 1.00 79.38 223 THR A C 1
ATOM 1733 O O . THR A 1 223 ? 4.621 -9.202 -10.287 1.00 79.38 223 THR A O 1
ATOM 1736 N N . ARG A 1 224 ? 5.132 -9.126 -8.102 1.00 82.44 224 ARG A N 1
ATOM 1737 C CA . ARG A 1 224 ? 6.077 -8.006 -8.237 1.00 82.44 224 ARG A CA 1
ATOM 1738 C C . ARG A 1 224 ? 7.343 -8.439 -8.957 1.00 82.44 224 ARG A C 1
ATOM 1740 O O . ARG A 1 224 ? 7.799 -7.732 -9.845 1.00 82.44 224 ARG A O 1
ATOM 1747 N N . LEU A 1 225 ? 7.884 -9.608 -8.606 1.00 86.75 225 LEU A N 1
ATOM 1748 C CA . LEU A 1 225 ? 9.025 -10.186 -9.316 1.00 86.75 225 LEU A CA 1
ATOM 1749 C C . LEU A 1 225 ? 8.716 -10.350 -10.812 1.00 86.75 225 LEU A C 1
ATOM 1751 O O . LEU A 1 225 ? 9.511 -9.920 -11.646 1.00 86.75 225 LEU A O 1
ATOM 1755 N N . ALA A 1 226 ? 7.544 -10.906 -11.132 1.00 85.81 226 ALA A N 1
ATOM 1756 C CA . ALA A 1 226 ? 7.042 -11.041 -12.493 1.00 85.81 226 ALA A CA 1
ATOM 1757 C C . ALA A 1 226 ? 6.984 -9.690 -13.223 1.00 85.81 226 ALA A C 1
ATOM 1759 O O . ALA A 1 226 ? 7.523 -9.573 -14.320 1.00 85.81 226 ALA A O 1
ATOM 1760 N N . GLN A 1 227 ? 6.409 -8.653 -12.605 1.00 85.06 227 GLN A N 1
ATOM 1761 C CA . GLN A 1 227 ? 6.364 -7.301 -13.175 1.00 85.06 227 GLN A CA 1
ATOM 1762 C C . GLN A 1 227 ? 7.768 -6.723 -13.413 1.00 85.06 227 GLN A C 1
ATOM 1764 O O . GLN A 1 227 ? 8.030 -6.201 -14.494 1.00 85.06 227 GLN A O 1
ATOM 1769 N N . CYS A 1 228 ? 8.693 -6.846 -12.453 1.00 87.94 228 CYS A N 1
ATOM 1770 C CA . CYS A 1 228 ? 10.071 -6.369 -12.614 1.00 87.94 228 CYS A CA 1
ATOM 1771 C C . CYS A 1 228 ? 10.796 -7.085 -13.766 1.00 87.94 228 CYS A C 1
ATOM 1773 O O . CYS A 1 228 ? 11.512 -6.444 -14.535 1.00 87.94 228 CYS A O 1
ATOM 1775 N N . LEU A 1 229 ? 10.602 -8.402 -13.901 1.00 91.19 229 LEU A N 1
ATOM 1776 C CA . LEU A 1 229 ? 11.142 -9.185 -15.013 1.00 91.19 229 LEU A CA 1
ATOM 1777 C C . LEU A 1 229 ? 10.542 -8.744 -16.348 1.00 91.19 229 LEU A C 1
ATOM 1779 O O . LEU A 1 229 ? 11.289 -8.414 -17.267 1.00 91.19 229 LEU A O 1
ATOM 1783 N N . GLN A 1 230 ? 9.212 -8.695 -16.456 1.00 90.81 230 GLN A N 1
ATOM 1784 C CA . GLN A 1 230 ? 8.531 -8.267 -17.679 1.00 90.81 230 GLN A CA 1
ATOM 1785 C C . GLN A 1 230 ? 8.946 -6.849 -18.092 1.00 90.81 230 GLN A C 1
ATOM 1787 O O . GLN A 1 230 ? 9.159 -6.611 -19.279 1.00 90.81 230 GLN A O 1
ATOM 1792 N N . ARG A 1 231 ? 9.116 -5.926 -17.135 1.00 90.94 231 ARG A N 1
ATOM 1793 C CA . ARG A 1 231 ? 9.591 -4.563 -17.396 1.00 90.94 231 ARG A CA 1
ATOM 1794 C C . ARG A 1 231 ? 10.998 -4.563 -17.978 1.00 90.94 231 ARG A C 1
ATOM 1796 O O . ARG A 1 231 ? 11.210 -3.976 -19.031 1.00 90.94 231 ARG A O 1
ATOM 1803 N N . LEU A 1 232 ? 11.940 -5.285 -17.369 1.00 92.31 232 LEU A N 1
ATOM 1804 C CA . LEU A 1 232 ? 13.295 -5.395 -17.915 1.00 92.31 232 LEU A CA 1
ATOM 1805 C C . LEU A 1 232 ? 13.294 -6.042 -19.311 1.00 92.31 232 LEU A C 1
ATOM 1807 O O . LEU A 1 232 ? 14.057 -5.627 -20.190 1.00 92.31 232 LEU A O 1
ATOM 1811 N N . HIS A 1 233 ? 12.419 -7.027 -19.541 1.00 93.62 233 HIS A N 1
ATOM 1812 C CA . HIS A 1 233 ? 12.236 -7.614 -20.862 1.00 93.62 233 HIS A CA 1
ATOM 1813 C C . HIS A 1 233 ? 11.726 -6.584 -21.878 1.00 93.62 233 HIS A C 1
ATOM 1815 O O . HIS A 1 233 ? 12.308 -6.467 -22.957 1.00 93.62 233 HIS A O 1
ATOM 1821 N N . PHE A 1 234 ? 10.698 -5.814 -21.520 1.00 93.56 234 PHE A N 1
ATOM 1822 C CA . PHE A 1 234 ? 10.126 -4.756 -22.349 1.00 93.56 234 PHE A CA 1
ATOM 1823 C C . PHE A 1 234 ? 11.149 -3.662 -22.670 1.00 93.56 234 PHE A C 1
ATOM 1825 O O . PHE A 1 234 ? 11.320 -3.310 -23.836 1.00 93.56 234 PHE A O 1
ATOM 1832 N N . THR A 1 235 ? 11.906 -3.191 -21.678 1.00 92.88 235 THR A N 1
ATOM 1833 C CA . THR A 1 235 ? 12.980 -2.210 -21.876 1.00 92.88 235 THR A CA 1
ATOM 1834 C C . THR A 1 235 ? 14.067 -2.740 -22.807 1.00 92.88 235 THR A C 1
ATOM 1836 O O . THR A 1 235 ? 14.520 -2.030 -23.704 1.00 92.88 235 THR A O 1
ATOM 1839 N N . THR A 1 236 ? 14.466 -4.005 -22.645 1.00 93.06 236 THR A N 1
ATOM 1840 C CA . THR A 1 236 ? 15.456 -4.644 -23.529 1.00 93.06 236 THR A CA 1
ATOM 1841 C C . THR A 1 236 ? 14.939 -4.738 -24.965 1.00 93.06 236 THR A C 1
ATOM 1843 O O . THR A 1 236 ? 15.699 -4.499 -25.904 1.00 93.06 236 THR A O 1
ATOM 1846 N N . LEU A 1 237 ? 13.650 -5.042 -25.145 1.00 91.81 237 LEU A N 1
ATOM 1847 C CA . LEU A 1 237 ? 13.004 -5.085 -26.453 1.00 91.81 237 LEU A CA 1
ATOM 1848 C C . LEU A 1 237 ? 12.992 -3.696 -27.103 1.00 91.81 237 LEU A C 1
ATOM 1850 O O . LEU A 1 237 ? 13.473 -3.547 -28.224 1.00 91.81 237 LEU A O 1
ATOM 1854 N N . ALA A 1 238 ? 12.520 -2.673 -26.387 1.00 91.81 238 ALA A N 1
ATOM 1855 C CA . ALA A 1 238 ? 12.504 -1.291 -26.865 1.00 91.81 238 ALA A CA 1
ATOM 1856 C C . ALA A 1 238 ? 13.912 -0.811 -27.258 1.00 91.81 238 ALA A C 1
ATOM 1858 O O . ALA A 1 238 ? 14.095 -0.273 -28.349 1.00 91.81 238 ALA A O 1
ATOM 1859 N N . PHE A 1 239 ? 14.923 -1.096 -26.429 1.00 93.00 239 PHE A N 1
ATOM 1860 C CA . PHE A 1 239 ? 16.325 -0.797 -26.726 1.00 93.00 239 PHE A CA 1
ATOM 1861 C C . PHE A 1 239 ? 16.816 -1.502 -27.997 1.00 93.00 239 PHE A C 1
ATOM 1863 O O . PHE A 1 239 ? 17.456 -0.874 -28.840 1.00 93.00 239 PHE A O 1
ATOM 1870 N N . ARG A 1 240 ? 16.487 -2.790 -28.169 1.00 90.19 240 ARG A N 1
ATOM 1871 C CA . ARG A 1 240 ? 16.864 -3.578 -29.351 1.00 90.19 240 ARG A CA 1
ATOM 1872 C C . ARG A 1 240 ? 16.289 -2.983 -30.633 1.00 90.19 240 ARG A C 1
ATOM 1874 O O . ARG A 1 240 ? 17.017 -2.834 -31.606 1.00 90.19 240 ARG A O 1
ATOM 1881 N N . TYR A 1 241 ? 15.006 -2.624 -30.641 1.00 88.75 241 TYR A N 1
ATOM 1882 C CA . TYR A 1 241 ? 14.394 -1.999 -31.815 1.00 88.75 241 TYR A CA 1
ATOM 1883 C C . TYR A 1 241 ? 14.964 -0.609 -32.072 1.00 88.75 241 TYR A C 1
ATOM 1885 O O . TYR A 1 241 ? 15.289 -0.303 -33.217 1.00 88.75 241 TYR A O 1
ATOM 1893 N N . TRP A 1 242 ? 15.142 0.197 -31.025 1.00 91.06 242 TRP A N 1
ATOM 1894 C CA . TRP A 1 242 ? 15.690 1.548 -31.124 1.00 91.06 242 TRP A CA 1
ATOM 1895 C C . TRP A 1 242 ? 17.103 1.556 -31.715 1.00 91.06 242 TRP A C 1
ATOM 1897 O O . TRP A 1 242 ? 17.352 2.219 -32.717 1.00 91.06 242 TRP A O 1
ATOM 1907 N N . VAL A 1 243 ? 18.015 0.735 -31.185 1.00 88.38 243 VAL A N 1
ATOM 1908 C CA . VAL A 1 243 ? 19.411 0.720 -31.648 1.00 88.38 243 VAL A CA 1
ATOM 1909 C C . VAL A 1 243 ? 19.561 0.185 -33.077 1.00 88.38 243 VAL A C 1
ATOM 1911 O O . VAL A 1 243 ? 20.570 0.447 -33.721 1.00 88.38 243 VAL A O 1
ATOM 1914 N N . THR A 1 244 ? 18.572 -0.551 -33.597 1.00 84.31 244 THR A N 1
ATOM 1915 C CA . THR A 1 244 ? 18.583 -1.080 -34.976 1.00 84.31 244 THR A CA 1
ATOM 1916 C C . THR A 1 244 ? 17.973 -0.152 -36.027 1.00 84.31 244 THR A C 1
ATOM 1918 O O . THR A 1 244 ? 18.047 -0.466 -37.218 1.00 84.31 244 THR A O 1
ATOM 1921 N N . GLN A 1 245 ? 17.416 0.994 -35.627 1.00 84.44 245 GLN A N 1
ATOM 1922 C CA . GLN A 1 245 ? 16.821 1.955 -36.556 1.00 84.44 245 GLN A CA 1
ATOM 1923 C C . GLN A 1 245 ? 17.856 2.555 -37.515 1.00 84.44 245 GLN A C 1
ATOM 1925 O O . GLN A 1 245 ? 19.034 2.688 -37.196 1.00 84.44 245 GLN A O 1
ATOM 1930 N N . THR A 1 246 ? 17.417 2.961 -38.706 1.00 81.25 246 THR A N 1
ATOM 1931 C CA . THR A 1 246 ? 18.314 3.404 -39.789 1.00 81.25 246 THR A CA 1
ATOM 1932 C C . THR A 1 246 ? 19.119 4.662 -39.473 1.00 81.25 246 THR A C 1
ATOM 1934 O O . THR A 1 246 ? 20.175 4.849 -40.071 1.00 81.25 246 THR A O 1
ATOM 1937 N N . HIS A 1 247 ? 18.637 5.509 -38.557 1.00 81.12 247 HIS A N 1
ATOM 1938 C CA . HIS A 1 247 ? 19.361 6.695 -38.092 1.00 81.12 247 HIS A CA 1
ATOM 1939 C C . HIS A 1 247 ? 20.595 6.334 -37.245 1.00 81.12 247 HIS A C 1
ATOM 1941 O O . HIS A 1 247 ? 21.578 7.070 -37.249 1.00 81.12 247 HIS A O 1
ATOM 1947 N N . ILE A 1 248 ? 20.611 5.153 -36.611 1.00 85.88 248 ILE A N 1
ATOM 1948 C CA . ILE A 1 248 ? 21.768 4.666 -35.859 1.00 85.88 248 ILE A CA 1
ATOM 1949 C C . ILE A 1 248 ? 22.856 4.158 -36.829 1.00 85.88 248 ILE A C 1
ATOM 1951 O O . ILE A 1 248 ? 22.576 3.330 -37.712 1.00 85.88 248 ILE A O 1
ATOM 1955 N N . PRO A 1 249 ? 24.127 4.582 -36.665 1.00 83.06 249 PRO A N 1
ATOM 1956 C CA . PRO A 1 249 ? 25.235 4.158 -37.515 1.00 83.06 249 PRO A CA 1
ATOM 1957 C C . PRO A 1 249 ? 25.349 2.638 -37.664 1.00 83.06 249 PRO A C 1
ATOM 1959 O O . PRO A 1 249 ? 25.302 1.881 -36.691 1.00 83.06 249 PRO A O 1
ATOM 1962 N N . ILE A 1 250 ? 25.575 2.180 -38.899 1.00 77.81 250 ILE A N 1
ATOM 1963 C CA . ILE A 1 250 ? 25.622 0.751 -39.247 1.00 77.81 250 ILE A CA 1
ATOM 1964 C C . ILE A 1 250 ? 26.660 -0.036 -38.432 1.00 77.81 250 ILE A C 1
ATOM 1966 O O . ILE A 1 250 ? 26.441 -1.204 -38.124 1.00 77.81 250 ILE A O 1
ATOM 1970 N N . GLN A 1 251 ? 27.775 0.588 -38.037 1.00 76.62 251 GLN A N 1
ATOM 1971 C CA . GLN A 1 251 ? 28.820 -0.047 -37.227 1.00 76.62 251 GLN A CA 1
ATOM 1972 C C . GLN A 1 251 ? 28.310 -0.452 -35.837 1.00 76.62 251 GLN A C 1
ATOM 1974 O O . GLN A 1 251 ? 28.748 -1.465 -35.294 1.00 76.62 251 GLN A O 1
ATOM 1979 N N . ILE A 1 252 ? 27.376 0.321 -35.277 1.00 82.38 252 ILE A N 1
ATOM 1980 C CA . ILE A 1 252 ? 26.722 0.021 -34.000 1.00 82.38 252 ILE A CA 1
ATOM 1981 C C . ILE A 1 252 ? 25.694 -1.085 -34.227 1.00 82.38 252 ILE A C 1
ATOM 1983 O O . ILE A 1 252 ? 25.712 -2.093 -33.525 1.00 82.38 252 ILE A O 1
ATOM 1987 N N . ARG A 1 253 ? 24.866 -0.949 -35.271 1.00 81.94 253 ARG A N 1
ATOM 1988 C CA . ARG A 1 253 ? 23.815 -1.919 -35.614 1.00 81.94 253 ARG A CA 1
ATOM 1989 C C . ARG A 1 253 ? 24.355 -3.325 -35.841 1.00 81.94 253 ARG A C 1
ATOM 1991 O O . ARG A 1 253 ? 23.798 -4.276 -35.306 1.00 81.94 253 ARG A O 1
ATOM 1998 N N . LYS A 1 254 ? 25.489 -3.463 -36.541 1.00 75.88 254 LYS A N 1
ATOM 1999 C CA . LYS A 1 254 ? 26.157 -4.756 -36.781 1.00 75.88 254 LYS A CA 1
ATOM 2000 C C . LYS A 1 254 ? 26.470 -5.532 -35.497 1.00 75.88 254 LYS A C 1
ATOM 2002 O O . LYS A 1 254 ? 26.503 -6.752 -35.540 1.00 75.88 254 LYS A O 1
ATOM 2007 N N . ARG A 1 255 ? 26.654 -4.863 -34.352 1.00 76.12 255 ARG A N 1
ATOM 2008 C CA . ARG A 1 255 ? 26.916 -5.525 -33.058 1.00 76.12 255 ARG A CA 1
ATOM 2009 C C . ARG A 1 255 ? 25.682 -6.180 -32.433 1.00 76.12 255 ARG A C 1
ATOM 2011 O O . ARG A 1 255 ? 25.834 -6.940 -31.483 1.00 76.12 255 ARG A O 1
ATOM 2018 N N . PHE A 1 256 ? 24.493 -5.877 -32.949 1.00 76.50 256 PHE A N 1
ATOM 2019 C CA . PHE A 1 256 ? 23.215 -6.464 -32.537 1.00 76.50 256 PHE A CA 1
ATOM 2020 C C . PHE A 1 256 ? 22.703 -7.506 -33.535 1.00 76.50 256 PHE A C 1
ATOM 2022 O O . PHE A 1 256 ? 21.677 -8.135 -33.290 1.00 76.50 256 PHE A O 1
ATOM 2029 N N . LEU A 1 257 ? 23.404 -7.688 -34.656 1.00 71.12 257 LEU A N 1
ATOM 2030 C CA . LEU A 1 257 ? 23.091 -8.681 -35.673 1.00 71.12 257 LEU A CA 1
ATOM 2031 C C . LEU A 1 257 ? 23.982 -9.908 -35.441 1.00 71.12 257 LEU A C 1
ATOM 2033 O O . LEU A 1 257 ? 25.194 -9.834 -35.635 1.00 71.12 257 LEU A O 1
ATOM 2037 N N . ASN A 1 258 ? 23.399 -11.043 -35.051 1.00 62.50 258 ASN A N 1
ATOM 2038 C CA . ASN A 1 258 ? 24.100 -12.327 -35.101 1.00 62.50 258 ASN A CA 1
ATOM 2039 C C . ASN A 1 258 ? 24.193 -12.756 -36.571 1.00 62.50 258 ASN A C 1
ATOM 2041 O O . ASN A 1 258 ? 23.251 -13.343 -37.106 1.00 62.50 258 ASN A O 1
ATOM 2045 N N . ILE A 1 259 ? 25.303 -12.418 -37.228 1.00 56.56 259 ILE A N 1
ATOM 2046 C CA . ILE A 1 259 ? 25.615 -12.846 -38.596 1.00 56.56 259 ILE A CA 1
ATOM 2047 C C . ILE A 1 259 ? 26.858 -13.721 -38.539 1.00 56.56 259 ILE A C 1
ATOM 2049 O O . ILE A 1 259 ? 27.889 -13.294 -38.021 1.00 56.56 259 ILE A O 1
ATOM 2053 N N . ASP A 1 260 ? 26.756 -14.920 -39.104 1.00 48.81 260 ASP A N 1
ATOM 2054 C CA . ASP A 1 260 ? 27.919 -15.738 -39.423 1.00 48.81 260 ASP A CA 1
ATOM 2055 C C . ASP A 1 260 ? 28.561 -15.178 -40.702 1.00 48.81 260 ASP A C 1
ATOM 2057 O O . ASP A 1 260 ? 28.083 -15.400 -41.818 1.00 48.81 260 ASP A O 1
ATOM 2061 N N . LEU A 1 261 ? 29.575 -14.325 -40.529 1.00 49.47 261 LEU A N 1
ATOM 2062 C CA . LEU A 1 261 ? 30.213 -13.583 -41.624 1.00 49.47 261 LEU A CA 1
ATOM 2063 C C . LEU A 1 261 ? 30.967 -14.498 -42.600 1.00 49.47 261 LEU A C 1
ATOM 2065 O O . LEU A 1 261 ? 31.240 -14.073 -43.720 1.00 49.47 261 LEU A O 1
ATOM 2069 N N . ASP A 1 262 ? 31.238 -15.745 -42.216 1.00 50.53 262 ASP A N 1
ATOM 2070 C CA . ASP A 1 262 ? 32.009 -16.702 -43.014 1.00 50.53 262 ASP A CA 1
ATOM 2071 C C . ASP A 1 262 ? 31.252 -17.187 -44.269 1.00 50.53 262 ASP A C 1
ATOM 2073 O O . ASP A 1 262 ? 31.851 -17.765 -45.174 1.00 50.53 262 ASP A O 1
ATOM 2077 N N . THR A 1 263 ? 29.943 -16.918 -44.365 1.00 47.41 263 THR A N 1
ATOM 2078 C CA . THR A 1 263 ? 29.082 -17.368 -45.479 1.00 47.41 263 THR A CA 1
ATOM 2079 C C . THR A 1 263 ? 28.576 -16.247 -46.393 1.00 47.41 263 THR A C 1
ATOM 2081 O O . THR A 1 263 ? 27.969 -16.529 -47.428 1.00 47.41 263 THR A O 1
ATOM 2084 N N . VAL A 1 264 ? 28.831 -14.975 -46.061 1.00 50.44 264 VAL A N 1
ATOM 2085 C CA . VAL A 1 264 ? 28.277 -13.816 -46.784 1.00 50.44 264 VAL A CA 1
ATOM 2086 C C . VAL A 1 264 ? 29.319 -13.235 -47.745 1.00 50.44 264 VAL A C 1
ATOM 2088 O O . VAL A 1 264 ? 30.228 -12.515 -47.341 1.00 50.44 264 VAL A O 1
ATOM 2091 N N . THR A 1 265 ? 29.176 -13.524 -49.039 1.00 51.81 265 THR A N 1
ATOM 2092 C CA . THR A 1 265 ? 30.000 -12.960 -50.128 1.00 51.81 265 THR A CA 1
ATOM 2093 C C . THR A 1 265 ? 29.318 -11.739 -50.760 1.00 51.81 265 THR A C 1
ATOM 2095 O O . THR A 1 265 ? 28.093 -11.621 -50.708 1.00 51.81 265 THR A O 1
ATOM 2098 N N . GLU A 1 266 ? 30.068 -10.825 -51.394 1.00 49.78 266 GLU A N 1
ATOM 2099 C CA . GLU A 1 266 ? 29.504 -9.632 -52.072 1.00 49.78 266 GLU A CA 1
ATOM 2100 C C . GLU A 1 266 ? 28.409 -9.974 -53.105 1.00 49.78 266 GLU A C 1
ATOM 2102 O O . GLU A 1 266 ? 27.507 -9.173 -53.350 1.00 49.78 266 GLU A O 1
ATOM 2107 N N . GLU A 1 267 ? 28.426 -11.186 -53.665 1.00 48.88 267 GLU A N 1
ATOM 2108 C CA . GLU A 1 267 ? 27.409 -11.670 -54.603 1.00 48.88 267 GLU A CA 1
ATOM 2109 C C . GLU A 1 267 ? 26.055 -11.968 -53.939 1.00 48.88 267 GLU A C 1
ATOM 2111 O O . GLU A 1 267 ? 25.015 -11.774 -54.568 1.00 48.88 267 GLU A O 1
ATOM 2116 N N . SER A 1 268 ? 26.049 -12.354 -52.658 1.00 53.53 268 SER A N 1
ATOM 2117 C CA . SER A 1 268 ? 24.835 -12.661 -51.879 1.00 53.53 268 SER A CA 1
ATOM 2118 C C . SER A 1 268 ? 24.042 -11.415 -51.449 1.00 53.53 268 SER A C 1
ATOM 2120 O O . SER A 1 268 ? 22.865 -11.504 -51.104 1.00 53.53 268 SER A O 1
ATOM 2122 N N . LEU A 1 269 ? 24.666 -10.233 -51.526 1.00 49.47 269 LEU A N 1
ATOM 2123 C CA . LEU A 1 269 ? 24.095 -8.941 -51.128 1.00 49.47 269 LEU A CA 1
ATOM 2124 C C . LEU A 1 269 ? 23.448 -8.164 -52.283 1.00 49.47 269 LEU A C 1
ATOM 2126 O O . LEU A 1 269 ? 22.968 -7.047 -52.073 1.00 49.47 269 LEU A O 1
ATOM 2130 N N . LYS A 1 270 ? 23.388 -8.736 -53.496 1.00 42.41 270 LYS A N 1
ATOM 2131 C CA . LYS A 1 270 ? 22.699 -8.138 -54.652 1.00 42.41 270 LYS A CA 1
ATOM 2132 C C . LYS A 1 270 ? 21.174 -8.139 -54.450 1.00 42.41 270 LYS A C 1
ATOM 2134 O O . LYS A 1 270 ? 20.458 -8.946 -55.028 1.00 42.41 270 LYS A O 1
ATOM 2139 N N . GLY A 1 271 ? 20.680 -7.208 -53.633 1.00 49.03 271 GLY A N 1
ATOM 2140 C CA . GLY A 1 271 ? 19.256 -6.871 -53.504 1.00 49.03 271 GLY A CA 1
ATOM 2141 C C . GLY A 1 271 ? 18.576 -7.248 -52.182 1.00 49.03 271 GLY A C 1
ATOM 2142 O O . GLY A 1 271 ? 17.442 -6.828 -51.964 1.00 49.03 271 GLY A O 1
ATOM 2143 N N . HIS A 1 272 ? 19.241 -7.968 -51.271 1.00 43.62 272 HIS A N 1
ATOM 2144 C CA . HIS A 1 272 ? 18.677 -8.331 -49.962 1.00 43.62 272 HIS A CA 1
ATOM 2145 C C . HIS A 1 272 ? 19.235 -7.456 -48.826 1.00 43.62 272 HIS A C 1
ATOM 2147 O O . HIS A 1 272 ? 20.442 -7.247 -48.711 1.00 43.62 272 HIS A O 1
ATOM 2153 N N . ARG A 1 273 ? 18.351 -6.928 -47.963 1.00 51.12 273 ARG A N 1
ATOM 2154 C CA . ARG A 1 273 ? 18.742 -6.168 -46.762 1.00 51.12 273 ARG A CA 1
ATOM 2155 C C . ARG A 1 273 ? 19.380 -7.111 -45.737 1.00 51.12 273 ARG A C 1
ATOM 2157 O O . ARG A 1 273 ? 18.735 -8.075 -45.332 1.00 51.12 273 ARG A O 1
ATOM 2164 N N . LEU A 1 274 ? 20.577 -6.774 -45.245 1.00 49.38 274 LEU A N 1
ATOM 2165 C CA . LEU A 1 274 ? 21.305 -7.495 -44.177 1.00 49.38 274 LEU A CA 1
ATOM 2166 C C . LEU A 1 274 ? 20.435 -7.806 -42.940 1.00 49.38 274 LEU A C 1
ATOM 2168 O O . LEU A 1 274 ? 20.633 -8.793 -42.243 1.00 49.38 274 LEU A O 1
ATOM 2172 N N . GLU A 1 275 ? 19.472 -6.926 -42.677 1.00 50.31 275 GLU A N 1
ATOM 2173 C CA . GLU A 1 275 ? 18.532 -6.959 -41.554 1.00 50.31 275 GLU A CA 1
ATOM 2174 C C . GLU A 1 275 ? 17.477 -8.073 -41.679 1.00 50.31 275 GLU A C 1
ATOM 2176 O O . GLU A 1 275 ? 16.892 -8.469 -40.678 1.00 50.31 275 GLU A O 1
ATOM 2181 N N . SER A 1 276 ? 17.224 -8.584 -42.891 1.00 46.75 276 SER A N 1
ATOM 2182 C CA . SER A 1 276 ? 16.184 -9.594 -43.151 1.00 46.75 276 SER A CA 1
ATOM 2183 C C . SER A 1 276 ? 16.627 -11.037 -42.880 1.00 46.75 276 SER A C 1
ATOM 2185 O O . SER A 1 276 ? 15.782 -11.909 -42.699 1.00 46.75 276 SER A O 1
ATOM 2187 N N . THR A 1 277 ? 17.937 -11.285 -42.815 1.00 44.97 277 THR A N 1
ATOM 2188 C CA . THR A 1 277 ? 18.542 -12.618 -42.636 1.00 44.97 277 THR A CA 1
ATOM 2189 C C . THR A 1 277 ? 19.245 -12.803 -41.287 1.00 44.97 277 THR A C 1
ATOM 2191 O O . THR A 1 277 ? 19.555 -13.931 -40.916 1.00 44.97 277 THR A O 1
ATOM 2194 N N . ALA A 1 278 ? 19.502 -11.725 -40.541 1.00 55.53 278 ALA A N 1
ATOM 2195 C CA . ALA A 1 278 ? 20.269 -11.753 -39.297 1.00 55.53 278 ALA A CA 1
ATOM 2196 C C . ALA A 1 278 ? 19.371 -11.817 -38.050 1.00 55.53 278 ALA A C 1
ATOM 2198 O O . ALA A 1 278 ? 18.427 -11.038 -37.916 1.00 55.53 278 ALA A O 1
ATOM 2199 N N . GLN A 1 279 ? 19.694 -12.687 -37.087 1.00 64.12 279 GLN A N 1
ATOM 2200 C CA . GLN A 1 279 ? 18.978 -12.709 -35.809 1.00 64.12 279 GLN A CA 1
ATOM 2201 C C . GLN A 1 279 ? 19.393 -11.494 -34.968 1.00 64.12 279 GLN A C 1
ATOM 2203 O O . GLN A 1 279 ? 20.553 -11.372 -34.573 1.00 64.12 279 GLN A O 1
ATOM 2208 N N . VAL A 1 280 ? 18.446 -10.601 -34.670 1.00 65.44 280 VAL A N 1
ATOM 2209 C CA . VAL A 1 280 ? 18.711 -9.436 -33.819 1.00 65.44 280 VAL A CA 1
ATOM 2210 C C . VAL A 1 280 ? 18.720 -9.857 -32.346 1.00 65.44 280 VAL A C 1
ATOM 2212 O O . VAL A 1 280 ? 17.698 -10.281 -31.800 1.00 65.44 280 VAL A O 1
ATOM 2215 N N . ALA A 1 281 ? 19.860 -9.713 -31.676 1.00 75.75 281 ALA A N 1
ATOM 2216 C CA . ALA A 1 281 ? 20.023 -10.012 -30.257 1.00 75.75 281 ALA A CA 1
ATOM 2217 C C . ALA A 1 281 ? 20.795 -8.894 -29.546 1.00 75.75 281 ALA A C 1
ATOM 2219 O O . ALA A 1 281 ? 21.707 -8.289 -30.102 1.00 75.75 281 ALA A O 1
ATOM 2220 N N . VAL A 1 282 ? 20.438 -8.626 -28.290 1.00 78.75 282 VAL A N 1
ATOM 2221 C CA . VAL A 1 282 ? 21.203 -7.719 -27.426 1.00 78.75 282 VAL A CA 1
ATOM 2222 C C . VAL A 1 282 ? 22.181 -8.571 -26.618 1.00 78.75 282 VAL A C 1
ATOM 2224 O O . VAL A 1 282 ? 21.712 -9.406 -25.838 1.00 78.75 282 VAL A O 1
ATOM 2227 N N . PRO A 1 283 ? 23.511 -8.396 -26.752 1.00 84.50 283 PRO A N 1
ATOM 2228 C CA . PRO A 1 283 ? 24.475 -9.103 -25.915 1.00 84.50 283 PRO A CA 1
ATOM 2229 C C . PRO A 1 283 ? 24.425 -8.542 -24.485 1.00 84.50 283 PRO A C 1
ATOM 2231 O O . PRO A 1 283 ? 25.215 -7.682 -24.100 1.00 84.50 283 PRO A O 1
ATOM 2234 N N . LEU A 1 284 ? 23.439 -8.990 -23.706 1.00 89.69 284 LEU A N 1
ATOM 2235 C CA . LEU A 1 284 ? 23.148 -8.516 -22.354 1.00 89.69 284 LEU A CA 1
ATOM 2236 C C . LEU A 1 284 ? 23.922 -9.328 -21.303 1.00 89.69 284 LEU A C 1
ATOM 2238 O O . LEU A 1 284 ? 23.953 -10.560 -21.332 1.00 89.69 284 LEU A O 1
ATOM 2242 N N . ASP A 1 285 ? 24.519 -8.639 -20.335 1.00 91.50 285 ASP A N 1
ATOM 2243 C CA . ASP A 1 285 ? 25.169 -9.255 -19.179 1.00 91.50 285 ASP A CA 1
ATOM 2244 C C . ASP A 1 285 ? 24.135 -9.555 -18.081 1.00 91.50 285 ASP A C 1
ATOM 2246 O O . ASP A 1 285 ? 23.716 -8.648 -17.359 1.00 91.50 285 ASP A O 1
ATOM 2250 N N . LEU A 1 286 ? 23.741 -10.823 -17.927 1.00 91.12 286 LEU A N 1
ATOM 2251 C CA . LEU A 1 286 ? 22.743 -11.249 -16.930 1.00 91.12 286 LEU A CA 1
ATOM 2252 C C . LEU A 1 286 ? 23.212 -11.071 -15.473 1.00 91.12 286 LEU A C 1
ATOM 2254 O O . LEU A 1 286 ? 22.394 -10.852 -14.581 1.00 91.12 286 LEU A O 1
ATOM 2258 N N . LYS A 1 287 ? 24.527 -11.133 -15.222 1.00 90.75 287 LYS A N 1
ATOM 2259 C CA . LYS A 1 287 ? 25.113 -11.016 -13.876 1.00 90.75 287 LYS A CA 1
ATOM 2260 C C . LYS A 1 287 ? 25.144 -9.581 -13.397 1.00 90.75 287 LYS A C 1
ATOM 2262 O O . LYS A 1 287 ? 25.055 -9.331 -12.191 1.00 90.75 287 LYS A O 1
ATOM 2267 N N . ARG A 1 288 ? 25.337 -8.630 -14.316 1.00 90.81 288 ARG A N 1
ATOM 2268 C CA . ARG A 1 288 ? 25.433 -7.194 -14.010 1.00 90.81 288 ARG A CA 1
ATOM 2269 C C . ARG A 1 288 ? 24.122 -6.445 -14.220 1.00 90.81 288 ARG A C 1
ATOM 2271 O O . ARG A 1 288 ? 23.874 -5.514 -13.456 1.00 90.81 288 ARG A O 1
ATOM 2278 N N . SER A 1 289 ? 23.298 -6.859 -15.177 1.00 93.56 289 SER A N 1
ATOM 2279 C CA . SER A 1 289 ? 21.958 -6.298 -15.390 1.00 93.56 289 SER A CA 1
ATOM 2280 C C . SER A 1 289 ? 21.000 -6.744 -14.296 1.00 93.56 289 SER A C 1
ATOM 2282 O O . SER A 1 289 ? 21.243 -7.750 -13.625 1.00 93.56 289 SER A O 1
ATOM 2284 N N . GLY A 1 290 ? 19.915 -6.001 -14.113 1.00 93.62 290 GLY A N 1
ATOM 2285 C CA . GLY A 1 290 ? 18.875 -6.356 -13.157 1.00 93.62 290 GLY A CA 1
ATOM 2286 C C . GLY A 1 290 ? 18.210 -5.133 -12.546 1.00 93.62 290 GLY A C 1
ATOM 2287 O O . GLY A 1 290 ? 17.983 -4.135 -13.227 1.00 93.62 290 GLY A O 1
ATOM 2288 N N . PHE A 1 291 ? 17.898 -5.228 -11.257 1.00 91.62 291 PHE A N 1
ATOM 2289 C CA . PHE A 1 291 ? 17.014 -4.295 -10.570 1.00 91.62 291 PHE A CA 1
ATOM 2290 C C . PHE A 1 291 ? 17.655 -3.736 -9.295 1.00 91.62 291 PHE A C 1
ATOM 2292 O O . PHE A 1 291 ? 18.239 -4.480 -8.501 1.00 91.62 291 PHE A O 1
ATOM 2299 N N . LEU A 1 292 ? 17.546 -2.428 -9.083 1.00 91.38 292 LEU A N 1
ATOM 2300 C CA . LEU A 1 292 ? 18.003 -1.731 -7.883 1.00 91.38 292 LEU A CA 1
ATOM 2301 C C . LEU A 1 292 ? 16.807 -1.408 -6.981 1.00 91.38 292 LEU A C 1
ATOM 2303 O O . LEU A 1 292 ? 15.811 -0.843 -7.432 1.00 91.38 292 LEU A O 1
ATOM 2307 N N . HIS A 1 293 ? 16.920 -1.747 -5.698 1.00 89.62 293 HIS A N 1
ATOM 2308 C CA . HIS A 1 293 ? 15.849 -1.565 -4.716 1.00 89.62 293 HIS A CA 1
ATOM 2309 C C . HIS A 1 293 ? 16.387 -1.151 -3.336 1.00 89.62 293 HIS A C 1
ATOM 2311 O O . HIS A 1 293 ? 17.601 -1.154 -3.091 1.00 89.62 293 HIS A O 1
ATOM 2317 N N . ILE A 1 294 ? 15.478 -0.780 -2.433 1.00 88.06 294 ILE A N 1
ATOM 2318 C CA . ILE A 1 294 ? 15.793 -0.355 -1.064 1.00 88.06 294 ILE A CA 1
ATOM 2319 C C . ILE A 1 294 ? 16.016 -1.587 -0.183 1.00 88.06 294 ILE A C 1
ATOM 2321 O O . ILE A 1 294 ? 15.222 -2.524 -0.208 1.00 88.06 294 ILE A O 1
ATOM 2325 N N . ARG A 1 295 ? 17.055 -1.587 0.658 1.00 84.88 295 ARG A N 1
ATOM 2326 C CA . ARG A 1 295 ? 17.249 -2.652 1.652 1.00 84.88 295 ARG A CA 1
ATOM 2327 C C . ARG A 1 295 ? 16.277 -2.556 2.827 1.00 84.88 295 ARG A C 1
ATOM 2329 O O . ARG A 1 295 ? 16.096 -1.499 3.418 1.00 84.88 295 ARG A O 1
ATOM 2336 N N . GLN A 1 296 ? 15.766 -3.711 3.256 1.00 75.75 296 GLN A N 1
ATOM 2337 C CA . GLN A 1 296 ? 14.762 -3.827 4.320 1.00 75.75 296 GLN A CA 1
ATOM 2338 C C . GLN A 1 296 ? 15.214 -3.369 5.715 1.00 75.75 296 GLN A C 1
ATOM 2340 O O . GLN A 1 296 ? 14.430 -2.760 6.436 1.00 75.75 296 GLN A O 1
ATOM 2345 N N . PHE A 1 297 ? 16.449 -3.672 6.123 1.00 73.50 297 PHE A N 1
ATOM 2346 C CA . PHE A 1 297 ? 16.880 -3.524 7.525 1.00 73.50 297 PHE A CA 1
ATOM 2347 C C . PHE A 1 297 ? 17.948 -2.450 7.750 1.00 73.50 297 PHE A C 1
ATOM 2349 O O . PHE A 1 297 ? 18.567 -2.417 8.813 1.00 73.50 297 PHE A O 1
ATOM 2356 N N . PHE A 1 298 ? 18.185 -1.576 6.770 1.00 73.50 298 PHE A N 1
ATOM 2357 C CA . PHE A 1 298 ? 19.180 -0.514 6.900 1.00 73.50 298 PHE A CA 1
ATOM 2358 C C . PHE A 1 298 ? 18.505 0.851 7.055 1.00 73.50 298 PHE A C 1
ATOM 2360 O O . PHE A 1 298 ? 17.617 1.177 6.264 1.00 73.50 298 PHE A O 1
ATOM 2367 N N . PRO A 1 299 ? 18.911 1.663 8.053 1.00 74.38 299 PRO A N 1
ATOM 2368 C CA . PRO A 1 299 ? 18.462 3.041 8.127 1.00 74.38 299 PRO A CA 1
ATOM 2369 C C . PRO A 1 299 ? 18.914 3.761 6.860 1.00 74.38 299 PRO A C 1
ATOM 2371 O O . PRO A 1 299 ? 20.078 3.657 6.462 1.00 74.38 299 PRO A O 1
ATOM 2374 N N . GLY A 1 300 ? 17.966 4.413 6.194 1.00 68.38 300 GLY A N 1
ATOM 2375 C CA . GLY A 1 300 ? 18.262 5.141 4.970 1.00 68.38 300 GLY A CA 1
ATOM 2376 C C . GLY A 1 300 ? 19.032 6.429 5.238 1.00 68.38 300 GLY A C 1
ATOM 2377 O O . GLY A 1 300 ? 19.243 6.803 6.395 1.00 68.38 300 GLY A O 1
ATOM 2378 N N . PRO A 1 301 ? 19.517 7.088 4.178 1.00 68.50 301 PRO A N 1
ATOM 2379 C CA . PRO A 1 301 ? 20.136 8.393 4.331 1.00 68.50 301 PRO A CA 1
ATOM 2380 C C . PRO A 1 301 ? 19.104 9.404 4.846 1.00 68.50 301 PRO A C 1
ATOM 2382 O O . PRO A 1 301 ? 17.956 9.372 4.411 1.00 68.50 301 PRO A O 1
ATOM 2385 N N . VAL A 1 302 ? 19.540 10.281 5.762 1.00 66.88 302 VAL A N 1
ATOM 2386 C CA . VAL A 1 302 ? 18.695 11.309 6.403 1.00 66.88 302 VAL A CA 1
ATOM 2387 C C . VAL A 1 302 ? 18.106 12.254 5.352 1.00 66.88 302 VAL A C 1
ATOM 2389 O O . VAL A 1 302 ? 16.950 12.624 5.434 1.00 66.88 302 VAL A O 1
ATOM 2392 N N . THR A 1 303 ? 18.871 12.595 4.318 1.00 69.06 303 THR A N 1
ATOM 2393 C CA . THR A 1 303 ? 18.402 13.321 3.129 1.00 69.06 303 THR A CA 1
ATOM 2394 C C . THR A 1 303 ? 19.222 12.878 1.913 1.00 69.06 303 THR A C 1
ATOM 2396 O O . THR A 1 303 ? 20.233 12.177 2.058 1.00 69.06 303 THR A O 1
ATOM 2399 N N . ILE A 1 304 ? 18.845 13.298 0.697 1.00 71.06 304 ILE A N 1
ATOM 2400 C CA . ILE A 1 304 ? 19.694 13.082 -0.493 1.00 71.06 304 ILE A CA 1
ATOM 2401 C C . ILE A 1 304 ? 21.049 13.790 -0.315 1.00 71.06 304 ILE A C 1
ATOM 2403 O O . ILE A 1 304 ? 22.079 13.313 -0.805 1.00 71.06 304 ILE A O 1
ATOM 2407 N N . MET A 1 305 ? 21.062 14.929 0.379 1.00 67.06 305 MET A N 1
ATOM 2408 C CA . MET A 1 305 ? 22.248 15.760 0.592 1.00 67.06 305 MET A CA 1
ATOM 2409 C C . MET A 1 305 ? 23.192 15.195 1.658 1.00 67.06 305 MET A C 1
ATOM 2411 O O . MET A 1 305 ? 24.408 15.278 1.489 1.00 67.06 305 MET A O 1
ATOM 2415 N N . ASP A 1 306 ? 22.649 14.543 2.686 1.00 66.62 306 ASP A N 1
ATOM 2416 C CA . ASP A 1 306 ? 23.404 13.951 3.801 1.00 66.62 306 ASP A CA 1
ATOM 2417 C C . ASP A 1 306 ? 23.872 12.514 3.523 1.00 66.62 306 ASP A C 1
ATOM 2419 O O . ASP A 1 306 ? 24.426 11.835 4.394 1.00 66.62 306 ASP A O 1
ATOM 2423 N N . CYS A 1 307 ? 23.622 12.010 2.314 1.00 71.00 307 CYS A N 1
ATOM 2424 C CA . CYS A 1 307 ? 23.964 10.649 1.941 1.00 71.00 307 CYS A CA 1
ATOM 2425 C C . CYS A 1 307 ? 25.470 10.511 1.668 1.00 71.00 307 CYS A C 1
ATOM 2427 O O . CYS A 1 307 ? 25.935 10.698 0.539 1.00 71.00 307 CYS A O 1
ATOM 2429 N N . ASP A 1 308 ? 26.240 10.120 2.685 1.00 74.12 308 ASP A N 1
ATOM 2430 C CA . ASP A 1 308 ? 27.642 9.766 2.499 1.00 74.12 308 ASP A CA 1
ATOM 2431 C C . ASP A 1 308 ? 27.791 8.466 1.673 1.00 74.12 308 ASP A C 1
ATOM 2433 O O . ASP A 1 308 ? 26.955 7.553 1.756 1.00 74.12 308 ASP A O 1
ATOM 2437 N N . PRO A 1 309 ? 28.878 8.330 0.891 1.00 76.50 309 PRO A N 1
ATOM 2438 C CA . PRO A 1 309 ? 29.125 7.149 0.067 1.00 76.50 309 PRO A CA 1
ATOM 2439 C C . PRO A 1 309 ? 29.065 5.803 0.802 1.00 76.50 309 PRO A C 1
ATOM 2441 O O . PRO A 1 309 ? 28.648 4.802 0.218 1.00 76.50 309 PRO A O 1
ATOM 2444 N N . SER A 1 310 ? 29.467 5.753 2.077 1.00 77.25 310 SER A N 1
ATOM 2445 C CA . SER A 1 310 ? 29.560 4.497 2.830 1.00 77.25 310 SER A CA 1
ATOM 2446 C C . SER A 1 310 ? 28.191 3.969 3.275 1.00 77.25 310 SER A C 1
ATOM 2448 O O . SER A 1 310 ? 27.983 2.751 3.320 1.00 77.25 310 SER A O 1
ATOM 2450 N N . ARG A 1 311 ? 27.236 4.868 3.556 1.00 76.38 311 ARG A N 1
ATOM 2451 C CA . ARG A 1 311 ? 25.839 4.514 3.854 1.00 76.38 311 ARG A CA 1
ATOM 2452 C C . ARG A 1 311 ? 25.073 4.116 2.601 1.00 76.38 311 ARG A C 1
ATOM 2454 O O . ARG A 1 311 ? 24.308 3.154 2.651 1.00 76.38 311 ARG A O 1
ATOM 2461 N N . LEU A 1 312 ? 25.329 4.772 1.468 1.00 80.25 312 LEU A N 1
ATOM 2462 C CA . LEU A 1 312 ? 24.606 4.514 0.220 1.00 80.25 312 LEU A CA 1
ATOM 2463 C C . LEU A 1 312 ? 24.733 3.056 -0.254 1.00 80.25 312 LEU A C 1
ATOM 2465 O O . LEU A 1 312 ? 23.742 2.433 -0.631 1.00 80.25 312 LEU A O 1
ATOM 2469 N N . VAL A 1 313 ? 25.933 2.474 -0.158 1.00 81.31 313 VAL A N 1
ATOM 2470 C CA . VAL A 1 313 ? 26.197 1.066 -0.527 1.00 81.31 313 VAL A CA 1
ATOM 2471 C C . VAL A 1 313 ? 25.470 0.072 0.386 1.00 81.31 313 VAL A C 1
ATOM 2473 O O . VAL A 1 313 ? 25.186 -1.055 -0.017 1.00 81.31 313 VAL A O 1
ATOM 2476 N N . LYS A 1 314 ? 25.150 0.474 1.620 1.00 82.06 314 LYS A N 1
ATOM 2477 C CA . LYS A 1 314 ? 24.371 -0.346 2.557 1.00 82.06 314 LYS A CA 1
ATOM 2478 C C . LYS A 1 314 ? 22.866 -0.191 2.353 1.00 82.06 314 LYS A C 1
ATOM 2480 O O . LYS A 1 314 ? 22.137 -1.091 2.754 1.00 82.06 314 LYS A O 1
ATOM 2485 N N . TYR A 1 315 ? 22.424 0.912 1.753 1.00 84.44 315 TYR A N 1
ATOM 2486 C CA . TYR A 1 315 ? 21.015 1.239 1.558 1.00 84.44 315 TYR A CA 1
ATOM 2487 C C . TYR A 1 315 ? 20.439 0.688 0.247 1.00 84.44 315 TYR A C 1
ATOM 2489 O O . TYR A 1 315 ? 19.345 0.129 0.251 1.00 84.44 315 TYR A O 1
ATOM 2497 N N . VAL A 1 316 ? 21.184 0.796 -0.857 1.00 88.62 316 VAL A N 1
ATOM 2498 C CA . VAL A 1 316 ? 20.771 0.286 -2.175 1.00 88.62 316 VAL A CA 1
ATOM 2499 C C . VAL A 1 316 ? 21.294 -1.133 -2.368 1.00 88.62 316 VAL A C 1
ATOM 2501 O O . VAL A 1 316 ? 22.482 -1.406 -2.172 1.00 88.62 316 VAL A O 1
ATOM 2504 N N . GLN A 1 317 ? 20.417 -2.042 -2.789 1.00 88.62 317 GLN A N 1
ATOM 2505 C CA . GLN A 1 317 ? 20.782 -3.400 -3.175 1.00 88.62 317 GLN A CA 1
ATOM 2506 C C . GLN A 1 317 ? 20.464 -3.652 -4.642 1.00 88.62 317 GLN A C 1
ATOM 2508 O O . GLN A 1 317 ? 19.425 -3.243 -5.153 1.00 88.62 317 GLN A O 1
ATOM 2513 N N . ARG A 1 318 ? 21.384 -4.358 -5.303 1.00 90.69 318 ARG A N 1
ATOM 2514 C CA . ARG A 1 318 ? 21.218 -4.850 -6.666 1.00 90.69 318 ARG A CA 1
ATOM 2515 C C . ARG A 1 318 ? 20.800 -6.309 -6.636 1.00 90.69 318 ARG A C 1
ATOM 2517 O O . ARG A 1 318 ? 21.483 -7.123 -6.015 1.00 90.69 318 ARG A O 1
ATOM 2524 N N . LEU A 1 319 ? 19.726 -6.614 -7.344 1.00 92.12 319 LEU A N 1
ATOM 2525 C CA . LEU A 1 319 ? 19.328 -7.966 -7.707 1.00 92.12 319 LEU A CA 1
ATOM 2526 C C . LEU A 1 319 ? 19.745 -8.198 -9.147 1.00 92.12 319 LEU A C 1
ATOM 2528 O O . LEU A 1 319 ? 19.440 -7.375 -10.013 1.00 92.12 319 LEU A O 1
ATOM 2532 N N . SER A 1 320 ? 20.498 -9.267 -9.392 1.00 93.88 320 SER A N 1
ATOM 2533 C CA . SER A 1 320 ? 20.894 -9.596 -10.754 1.00 93.88 320 SER A CA 1
ATOM 2534 C C . SER A 1 320 ? 19.722 -10.210 -11.515 1.00 93.88 320 SER A C 1
ATOM 2536 O O . SER A 1 320 ? 18.842 -10.840 -10.928 1.00 93.88 320 SER A O 1
ATOM 2538 N N . LEU A 1 321 ? 19.713 -10.039 -12.834 1.00 93.38 321 LEU A N 1
ATOM 2539 C CA . LEU A 1 321 ? 18.743 -10.700 -13.700 1.00 93.38 321 LEU A CA 1
ATOM 2540 C C . LEU A 1 321 ? 18.866 -12.231 -13.602 1.00 93.38 321 LEU A C 1
ATOM 2542 O O . LEU A 1 321 ? 17.853 -12.921 -13.640 1.00 93.38 321 LEU A O 1
ATOM 2546 N N . GLU A 1 322 ? 20.080 -12.753 -13.402 1.00 91.69 322 GLU A N 1
ATOM 2547 C CA . GLU A 1 322 ? 20.319 -14.166 -13.068 1.00 91.69 322 GLU A CA 1
ATOM 2548 C C . GLU A 1 322 ? 19.518 -14.599 -11.826 1.00 91.69 322 GLU A C 1
ATOM 2550 O O . GLU A 1 322 ? 18.707 -15.521 -11.921 1.00 91.69 322 GLU A O 1
ATOM 2555 N N . ASP A 1 323 ? 19.638 -13.881 -10.703 1.00 91.19 323 ASP A N 1
ATOM 2556 C CA . ASP A 1 323 ? 18.892 -14.194 -9.473 1.00 91.19 323 ASP A CA 1
ATOM 2557 C C . ASP A 1 323 ? 17.372 -14.095 -9.677 1.00 91.19 323 ASP A C 1
ATOM 2559 O O . ASP A 1 323 ? 16.609 -14.881 -9.115 1.00 91.19 323 ASP A O 1
ATOM 2563 N N . MET A 1 324 ? 16.914 -13.129 -10.479 1.00 91.12 324 MET A N 1
ATOM 2564 C CA . MET A 1 324 ? 15.490 -12.928 -10.758 1.00 91.12 324 MET A CA 1
ATOM 2565 C C . MET A 1 324 ? 14.903 -14.070 -11.595 1.00 91.12 324 MET A C 1
ATOM 2567 O O . MET A 1 324 ? 13.841 -14.582 -11.245 1.00 91.12 324 MET A O 1
ATOM 2571 N N . LEU A 1 325 ? 15.598 -14.510 -12.650 1.00 90.25 325 LEU A N 1
ATOM 2572 C CA . LEU A 1 325 ? 15.200 -15.671 -13.459 1.00 90.25 325 LEU A CA 1
ATOM 2573 C C . LEU A 1 325 ? 15.201 -16.955 -12.618 1.00 90.25 325 LEU A C 1
ATOM 2575 O O . LEU A 1 325 ? 14.295 -17.787 -12.710 1.00 90.25 325 LEU A O 1
ATOM 2579 N N . GLU A 1 326 ? 16.193 -17.107 -11.744 1.00 87.69 326 GLU A N 1
ATOM 2580 C CA . GLU A 1 326 ? 16.250 -18.224 -10.808 1.00 87.69 326 GLU A CA 1
ATOM 2581 C C . GLU A 1 326 ? 15.124 -18.192 -9.778 1.00 87.69 326 GLU A C 1
ATOM 2583 O O . GLU A 1 326 ? 14.620 -19.248 -9.405 1.00 87.69 326 GLU A O 1
ATOM 2588 N N . ALA A 1 327 ? 14.729 -17.021 -9.286 1.00 87.19 327 ALA A N 1
ATOM 2589 C CA . ALA A 1 327 ? 13.621 -16.890 -8.349 1.00 87.19 327 ALA A CA 1
ATOM 2590 C C . ALA A 1 327 ? 12.266 -17.150 -9.028 1.00 87.19 327 ALA A C 1
ATOM 2592 O O . ALA A 1 327 ? 11.433 -17.850 -8.454 1.00 87.19 327 ALA A O 1
ATOM 2593 N N . ASP A 1 328 ? 12.070 -16.659 -10.255 1.00 85.25 328 ASP A N 1
ATOM 2594 C CA . ASP A 1 328 ? 10.844 -16.858 -11.042 1.00 85.25 328 ASP A CA 1
ATOM 2595 C C . ASP A 1 328 ? 10.620 -18.339 -11.365 1.00 85.25 328 ASP A C 1
ATOM 2597 O O . ASP A 1 328 ? 9.535 -18.867 -11.116 1.00 85.25 328 ASP A O 1
ATOM 2601 N N . THR A 1 329 ? 11.684 -19.045 -11.772 1.00 81.81 329 THR A N 1
ATOM 2602 C CA . THR A 1 329 ? 11.655 -20.504 -11.993 1.00 81.81 329 THR A CA 1
ATOM 2603 C C . THR A 1 329 ? 11.324 -21.310 -10.734 1.00 81.81 329 THR A C 1
ATOM 2605 O O . THR A 1 329 ? 10.771 -22.401 -10.848 1.00 81.81 329 THR A O 1
ATOM 2608 N N . ASN A 1 330 ? 11.616 -20.789 -9.536 1.00 74.38 330 ASN A N 1
ATOM 2609 C CA . ASN A 1 330 ? 11.281 -21.450 -8.264 1.00 74.38 330 ASN A CA 1
ATOM 2610 C C . ASN A 1 330 ? 9.913 -21.097 -7.718 1.00 74.38 330 ASN A C 1
ATOM 2612 O O . ASN A 1 330 ? 9.487 -21.704 -6.729 1.00 74.38 330 ASN A O 1
ATOM 2616 N N . SER A 1 331 ? 9.264 -20.068 -8.258 1.00 67.44 331 SER A N 1
ATOM 2617 C CA . SER A 1 331 ? 7.942 -19.710 -7.782 1.00 67.44 331 SER A CA 1
ATOM 2618 C C . SER A 1 331 ? 7.031 -20.917 -8.025 1.00 67.44 331 SER A C 1
ATOM 2620 O O . SER A 1 331 ? 6.921 -21.432 -9.136 1.00 67.44 331 SER A O 1
ATOM 2622 N N . ASN A 1 332 ? 6.478 -21.475 -6.941 1.00 54.31 332 ASN A N 1
ATOM 2623 C CA . ASN A 1 332 ? 5.641 -22.672 -7.016 1.00 54.31 332 ASN A CA 1
ATOM 2624 C C . ASN A 1 332 ? 4.558 -22.459 -8.085 1.00 54.31 332 ASN A C 1
ATOM 2626 O O . ASN A 1 332 ? 3.943 -21.396 -8.087 1.00 54.31 332 ASN A O 1
ATOM 2630 N N . HIS A 1 333 ? 4.228 -23.487 -8.881 1.00 50.03 333 HIS A N 1
ATOM 2631 C CA . HIS A 1 333 ? 3.182 -23.495 -9.930 1.00 50.03 333 HIS A CA 1
ATOM 2632 C C . HIS A 1 333 ? 1.775 -22.983 -9.513 1.00 50.03 333 HIS A C 1
ATOM 2634 O O . HIS A 1 333 ? 0.837 -23.017 -10.301 1.00 50.03 333 HIS A O 1
ATOM 2640 N N . ARG A 1 334 ? 1.579 -22.549 -8.260 1.00 43.66 334 ARG A N 1
ATOM 2641 C CA . ARG A 1 334 ? 0.374 -21.868 -7.763 1.00 43.66 334 ARG A CA 1
ATOM 2642 C C . ARG A 1 334 ? 0.408 -20.343 -7.946 1.00 43.66 334 ARG A C 1
ATOM 2644 O O . ARG A 1 334 ? -0.651 -19.723 -7.866 1.00 43.66 334 ARG A O 1
ATOM 2651 N N . THR A 1 335 ? 1.578 -19.737 -8.145 1.00 50.50 335 THR A N 1
ATOM 2652 C CA . THR A 1 335 ? 1.746 -18.310 -8.452 1.00 50.50 335 THR A CA 1
ATOM 2653 C C . THR A 1 335 ? 2.248 -18.163 -9.881 1.00 50.50 335 THR A C 1
ATOM 2655 O O . THR A 1 335 ? 3.288 -18.714 -10.212 1.00 50.50 335 THR A O 1
ATOM 2658 N N . SER A 1 336 ? 1.481 -17.438 -10.697 1.00 59.69 336 SER A N 1
ATOM 2659 C CA . SER A 1 336 ? 1.754 -17.129 -12.106 1.00 59.69 336 SER A CA 1
ATOM 2660 C C . SER A 1 336 ? 3.176 -16.572 -12.252 1.00 59.69 336 SER A C 1
ATOM 2662 O O . SER A 1 336 ? 3.455 -15.507 -11.697 1.00 59.69 336 SER A O 1
ATOM 2664 N N . GLY A 1 337 ? 4.071 -17.290 -12.938 1.00 67.56 337 GLY A N 1
ATOM 2665 C CA . GLY A 1 337 ? 5.411 -16.788 -13.270 1.00 67.56 337 GLY A CA 1
ATOM 2666 C C . GLY A 1 337 ? 5.347 -15.571 -14.201 1.00 67.56 337 GLY A C 1
ATOM 2667 O O . GLY A 1 337 ? 4.277 -15.231 -14.714 1.00 67.56 337 GLY A O 1
ATOM 2668 N N . ALA A 1 338 ? 6.489 -14.927 -14.459 1.00 74.81 338 ALA A N 1
ATOM 2669 C CA . ALA A 1 338 ? 6.574 -13.699 -15.260 1.00 74.81 338 ALA A CA 1
ATOM 2670 C C . ALA A 1 338 ? 5.906 -13.790 -16.641 1.00 74.81 338 ALA A C 1
ATOM 2672 O O . ALA A 1 338 ? 5.396 -12.795 -17.138 1.00 74.81 338 ALA A O 1
ATOM 2673 N N . PHE A 1 339 ? 5.859 -14.972 -17.250 1.00 76.81 339 PHE A N 1
ATOM 2674 C CA . PHE A 1 339 ? 5.191 -15.209 -18.533 1.00 76.81 339 PHE A CA 1
ATOM 2675 C C . PHE A 1 339 ? 4.202 -16.376 -18.456 1.00 76.81 339 PHE A C 1
ATOM 2677 O O . PHE A 1 339 ? 4.054 -17.150 -19.398 1.00 76.81 339 PHE A O 1
ATOM 2684 N N . ASP A 1 340 ? 3.526 -16.533 -17.318 1.00 73.19 340 ASP A N 1
ATOM 2685 C CA . ASP A 1 340 ? 2.396 -17.452 -17.235 1.00 73.19 340 ASP A CA 1
ATOM 2686 C C . ASP A 1 340 ? 1.150 -16.801 -17.858 1.00 73.19 340 ASP A C 1
ATOM 2688 O O . ASP A 1 340 ? 0.548 -15.870 -17.315 1.00 73.19 340 ASP A O 1
ATOM 2692 N N . LEU A 1 341 ? 0.797 -17.294 -19.046 1.00 70.88 341 LEU A N 1
ATOM 2693 C CA . LEU A 1 341 ? -0.292 -16.797 -19.881 1.00 70.88 341 LEU A CA 1
ATOM 2694 C C . LEU A 1 341 ? -1.622 -17.513 -19.611 1.00 70.88 341 LEU A C 1
ATOM 2696 O O . LEU A 1 341 ? -2.557 -17.344 -20.391 1.00 70.88 341 LEU A O 1
ATOM 2700 N N . SER A 1 342 ? -1.763 -18.265 -18.508 1.00 62.38 342 SER A N 1
ATOM 2701 C CA . SER A 1 342 ? -2.986 -19.023 -18.182 1.00 62.38 342 SER A CA 1
ATOM 2702 C C . SER A 1 342 ? -4.274 -18.183 -18.192 1.00 62.38 342 SER A C 1
ATOM 2704 O O . SER A 1 342 ? -5.370 -18.725 -18.311 1.00 62.38 342 SER A O 1
ATOM 2706 N N . ASN A 1 343 ? -4.150 -16.864 -18.010 1.00 58.19 343 ASN A N 1
ATOM 2707 C CA . ASN A 1 343 ? -5.265 -15.917 -17.946 1.00 58.19 343 ASN A CA 1
ATOM 2708 C C . ASN A 1 343 ? -5.505 -15.161 -19.262 1.00 58.19 343 ASN A C 1
ATOM 2710 O O . ASN A 1 343 ? -6.514 -14.466 -19.381 1.00 58.19 343 ASN A O 1
ATOM 2714 N N . VAL A 1 344 ? -4.604 -15.275 -20.241 1.00 61.91 344 VAL A N 1
ATOM 2715 C CA . VAL A 1 344 ? -4.745 -14.617 -21.540 1.00 61.91 344 VAL A CA 1
ATOM 2716 C C . VAL A 1 344 ? -5.488 -15.576 -22.461 1.00 61.91 344 VAL A C 1
ATOM 2718 O O . VAL A 1 344 ? -5.007 -16.665 -22.764 1.00 61.91 344 VAL A O 1
ATOM 2721 N N . SER A 1 345 ? -6.684 -15.186 -22.908 1.00 57.00 345 SER A N 1
ATOM 2722 C CA . SER A 1 345 ? -7.483 -15.982 -23.848 1.00 57.00 345 SER A CA 1
ATOM 2723 C C . SER A 1 345 ? -6.881 -15.883 -25.258 1.00 57.00 345 SER A C 1
ATOM 2725 O O . SER A 1 345 ? -7.405 -15.219 -26.153 1.00 57.00 345 SER A O 1
ATOM 2727 N N . LEU A 1 346 ? -5.719 -16.507 -25.442 1.00 59.91 346 LEU A N 1
ATOM 2728 C CA . LEU A 1 346 ? -5.032 -16.619 -26.718 1.00 59.91 346 LEU A CA 1
ATOM 2729 C C . LEU A 1 346 ? -5.771 -17.674 -27.537 1.00 59.91 346 LEU A C 1
ATOM 2731 O O . LEU A 1 346 ? -5.543 -18.873 -27.391 1.00 59.91 346 LEU A O 1
ATOM 2735 N N . ARG A 1 347 ? -6.711 -17.247 -28.384 1.00 51.31 347 ARG A N 1
ATOM 2736 C CA . ARG A 1 347 ? -7.276 -18.135 -29.406 1.00 51.31 347 ARG A CA 1
ATOM 2737 C C . ARG A 1 347 ? -6.145 -18.553 -30.353 1.00 51.31 347 ARG A C 1
ATOM 2739 O O . ARG A 1 347 ? -5.797 -17.788 -31.239 1.00 51.31 347 ARG A O 1
ATOM 2746 N N . ALA A 1 348 ? -5.582 -19.734 -30.094 1.00 57.50 348 ALA A N 1
ATOM 2747 C CA . ALA A 1 348 ? -4.751 -20.571 -30.961 1.00 57.50 348 ALA A CA 1
ATOM 2748 C C . ALA A 1 348 ? -3.843 -19.826 -31.958 1.00 57.50 348 ALA A C 1
ATOM 2750 O O . ALA A 1 348 ? -3.938 -20.038 -33.163 1.00 57.50 348 ALA A O 1
ATOM 2751 N N . GLU A 1 349 ? -2.933 -18.989 -31.456 1.00 75.75 349 GLU A N 1
ATOM 2752 C CA . GLU A 1 349 ? -1.761 -18.597 -32.240 1.00 75.75 349 GLU A CA 1
ATOM 2753 C C . GLU A 1 349 ? -0.683 -19.676 -32.060 1.00 75.75 349 GLU A C 1
ATOM 2755 O O . GLU A 1 349 ? -0.154 -19.819 -30.948 1.00 75.75 349 GLU A O 1
ATOM 2760 N N . PRO A 1 350 ? -0.362 -20.466 -33.104 1.00 81.31 350 PRO A N 1
ATOM 2761 C CA . PRO A 1 350 ? 0.581 -21.577 -32.984 1.00 81.31 350 PRO A CA 1
ATOM 2762 C C . PRO A 1 350 ? 1.968 -21.081 -32.562 1.00 81.31 350 PRO A C 1
ATOM 2764 O O . PRO A 1 350 ? 2.550 -21.633 -31.639 1.00 81.31 350 PRO A O 1
ATOM 2767 N N . LEU A 1 351 ? 2.424 -19.947 -33.111 1.00 85.25 351 LEU A N 1
ATOM 2768 C CA . LEU A 1 351 ? 3.722 -19.349 -32.782 1.00 85.25 351 LEU A CA 1
ATOM 2769 C C . LEU A 1 351 ? 3.884 -19.037 -31.284 1.00 85.25 351 LEU A C 1
ATOM 2771 O O . LEU A 1 351 ? 4.911 -19.352 -30.690 1.00 85.25 351 LEU A O 1
ATOM 2775 N N . VAL A 1 352 ? 2.880 -18.407 -30.665 1.00 85.75 352 VAL A N 1
ATOM 2776 C CA . VAL A 1 352 ? 2.926 -18.058 -29.233 1.00 85.75 352 VAL A CA 1
ATOM 2777 C C . VAL A 1 352 ? 2.891 -19.322 -28.378 1.00 85.75 352 VAL A C 1
ATOM 2779 O O . VAL A 1 352 ? 3.581 -19.399 -27.367 1.00 85.75 352 VAL A O 1
ATOM 2782 N N . THR A 1 353 ? 2.123 -20.325 -28.806 1.00 85.25 353 THR A N 1
ATOM 2783 C CA . THR A 1 353 ? 2.019 -21.617 -28.118 1.00 85.25 353 THR A CA 1
ATOM 2784 C C . THR A 1 353 ? 3.345 -22.377 -28.152 1.00 85.25 353 THR A C 1
ATOM 2786 O O . THR A 1 353 ? 3.788 -22.879 -27.120 1.00 85.25 353 THR A O 1
ATOM 2789 N N . ASP A 1 354 ? 4.008 -22.413 -29.306 1.00 88.19 354 ASP A N 1
ATOM 2790 C CA . ASP A 1 354 ? 5.303 -23.071 -29.484 1.00 88.19 354 ASP A CA 1
ATOM 2791 C C . ASP A 1 354 ? 6.393 -22.388 -28.645 1.00 88.19 354 ASP A C 1
ATOM 2793 O O . ASP A 1 354 ? 7.143 -23.055 -27.930 1.00 88.19 354 ASP A O 1
ATOM 2797 N N . LEU A 1 355 ? 6.432 -21.049 -28.655 1.00 88.19 355 LEU A N 1
ATOM 2798 C CA . LEU A 1 355 ? 7.353 -20.265 -27.825 1.00 88.19 355 LEU A CA 1
ATOM 2799 C C . LEU A 1 355 ? 7.083 -20.455 -26.326 1.00 88.19 355 LEU A C 1
ATOM 2801 O O . LEU A 1 355 ? 8.026 -20.552 -25.541 1.00 88.19 355 LEU A O 1
ATOM 2805 N N . GLN A 1 356 ? 5.816 -20.555 -25.917 1.00 87.38 356 GLN A N 1
ATOM 2806 C CA . GLN A 1 356 ? 5.454 -20.852 -24.531 1.00 87.38 356 GLN A CA 1
ATOM 2807 C C . GLN A 1 356 ? 5.975 -22.232 -24.108 1.00 87.38 356 GLN A C 1
ATOM 2809 O O . GLN A 1 356 ? 6.592 -22.362 -23.052 1.00 87.38 356 GLN A O 1
ATOM 2814 N N . GLN A 1 357 ? 5.788 -23.257 -24.945 1.00 87.25 357 GLN A N 1
ATOM 2815 C CA . GLN A 1 357 ? 6.305 -24.604 -24.683 1.00 87.25 357 GLN A CA 1
ATOM 2816 C C . GLN A 1 357 ? 7.839 -24.634 -24.635 1.00 87.25 357 GLN A C 1
ATOM 2818 O O . GLN A 1 357 ? 8.417 -25.349 -23.811 1.00 87.25 357 GLN A O 1
ATOM 2823 N N . GLU A 1 358 ? 8.512 -23.849 -25.483 1.00 89.81 358 GLU A N 1
ATOM 2824 C CA . GLU A 1 358 ? 9.966 -23.676 -25.451 1.00 89.81 358 GLU A CA 1
ATOM 2825 C C . GLU A 1 358 ? 10.425 -23.079 -24.112 1.00 89.81 358 GLU A C 1
ATOM 2827 O O . GLU A 1 358 ? 11.314 -23.642 -23.464 1.00 89.81 358 GLU A O 1
ATOM 2832 N N . VAL A 1 359 ? 9.780 -22.000 -23.651 1.00 88.44 359 VAL A N 1
ATOM 2833 C CA . VAL A 1 359 ? 10.058 -21.372 -22.349 1.00 88.44 359 VAL A CA 1
ATOM 2834 C C . VAL A 1 359 ? 9.836 -22.367 -21.210 1.00 88.44 359 VAL A C 1
ATOM 2836 O O . VAL A 1 359 ? 10.732 -22.557 -20.388 1.00 88.44 359 VAL A O 1
ATOM 2839 N N . GLU A 1 360 ? 8.706 -23.074 -21.183 1.00 86.75 360 GLU A N 1
ATOM 2840 C CA . GLU A 1 360 ? 8.411 -24.076 -20.150 1.00 86.75 360 GLU A CA 1
ATOM 2841 C C . GLU A 1 360 ? 9.436 -25.217 -20.129 1.00 86.75 360 GLU A C 1
ATOM 2843 O O . GLU A 1 360 ? 9.850 -25.680 -19.061 1.00 86.75 360 GLU A O 1
ATOM 2848 N N . LYS A 1 361 ? 9.882 -25.679 -21.302 1.00 88.69 361 LYS A N 1
ATOM 2849 C CA . LYS A 1 361 ? 10.921 -26.710 -21.421 1.00 88.69 361 LYS A CA 1
ATOM 2850 C C . LYS A 1 361 ? 12.254 -26.219 -20.859 1.00 88.69 361 LYS A C 1
ATOM 2852 O O . LYS A 1 361 ? 12.925 -26.971 -20.151 1.00 88.69 361 LYS A O 1
ATOM 2857 N N . LEU A 1 362 ? 12.641 -24.979 -21.153 1.00 86.88 362 LEU A N 1
ATOM 2858 C CA . LEU A 1 362 ? 13.865 -24.364 -20.631 1.00 86.88 362 LEU A CA 1
ATOM 2859 C C . LEU A 1 362 ? 13.793 -24.148 -19.113 1.00 86.88 362 LEU A C 1
ATOM 2861 O O . LEU A 1 362 ? 14.759 -24.444 -18.411 1.00 86.88 362 LEU A O 1
ATOM 2865 N N . GLN A 1 363 ? 12.636 -23.739 -18.587 1.00 86.38 363 GLN A N 1
ATOM 2866 C CA . GLN A 1 363 ? 12.407 -23.616 -17.144 1.00 86.38 363 GLN A CA 1
ATOM 2867 C C . GLN A 1 363 ? 12.512 -24.974 -16.430 1.00 86.38 363 GLN A C 1
ATOM 2869 O O . GLN A 1 363 ? 13.198 -25.077 -15.412 1.00 86.38 363 GLN A O 1
ATOM 2874 N N . LYS A 1 364 ? 11.910 -26.038 -16.987 1.00 82.81 364 LYS A N 1
ATOM 2875 C CA . LYS A 1 364 ? 12.009 -27.410 -16.447 1.00 82.81 364 LYS A CA 1
ATOM 2876 C C . LYS A 1 364 ? 13.449 -27.926 -16.438 1.00 82.81 364 LYS A C 1
ATOM 2878 O O . LYS A 1 364 ? 13.907 -28.414 -15.410 1.00 82.81 364 LYS A O 1
ATOM 2883 N N . ARG A 1 365 ? 14.197 -27.724 -17.533 1.00 80.69 365 ARG A N 1
ATOM 2884 C CA . ARG A 1 365 ? 15.636 -28.054 -17.602 1.00 80.69 365 ARG A CA 1
ATOM 2885 C C . ARG A 1 365 ? 16.431 -27.390 -16.470 1.00 80.69 365 ARG A C 1
ATOM 2887 O O . ARG A 1 365 ? 17.315 -28.023 -15.901 1.00 80.69 365 ARG A O 1
ATOM 2894 N N . GLY A 1 366 ? 16.113 -26.140 -16.128 1.00 72.75 366 GLY A N 1
ATOM 2895 C CA . GLY A 1 366 ? 16.758 -25.416 -15.028 1.00 72.75 366 GLY A CA 1
ATOM 2896 C C . GLY A 1 366 ? 16.442 -25.973 -13.631 1.00 72.75 366 GLY A C 1
ATOM 2897 O O . GLY A 1 366 ? 17.290 -25.901 -12.739 1.00 72.75 366 GLY A O 1
ATOM 2898 N N . LEU A 1 367 ? 15.253 -26.554 -13.431 1.00 70.38 367 LEU A N 1
ATOM 2899 C CA . LEU A 1 367 ? 14.846 -27.182 -12.166 1.00 70.38 367 LEU A CA 1
ATOM 2900 C C . LEU A 1 367 ? 15.553 -28.525 -11.935 1.00 70.38 367 LEU A C 1
ATOM 2902 O O . LEU A 1 367 ? 16.058 -28.769 -10.837 1.00 70.38 367 LEU A O 1
ATOM 2906 N N . ASP A 1 368 ? 15.665 -29.358 -12.971 1.00 64.69 368 ASP A N 1
ATOM 2907 C CA . ASP A 1 368 ? 16.267 -30.696 -12.874 1.00 64.69 368 ASP A CA 1
ATOM 2908 C C . ASP A 1 368 ? 17.754 -30.646 -12.473 1.00 64.69 368 ASP A C 1
ATOM 2910 O O . ASP A 1 368 ? 18.241 -31.487 -11.712 1.00 64.69 368 ASP A O 1
ATOM 2914 N N . HIS A 1 369 ? 18.479 -29.604 -12.894 1.00 62.31 369 HIS A N 1
ATOM 2915 C CA . HIS A 1 369 ? 19.882 -29.396 -12.525 1.00 62.31 369 HIS A CA 1
ATOM 2916 C C . HIS A 1 369 ? 20.104 -29.007 -11.049 1.00 62.31 369 HIS A C 1
ATOM 2918 O O . HIS A 1 369 ? 21.248 -29.046 -10.597 1.00 62.31 369 HIS A O 1
ATOM 2924 N N . ARG A 1 370 ? 19.059 -28.680 -10.269 1.00 55.44 370 ARG A N 1
ATOM 2925 C CA . ARG A 1 370 ? 19.177 -28.395 -8.820 1.00 55.44 370 ARG A CA 1
ATOM 2926 C C . ARG A 1 370 ? 19.257 -29.646 -7.954 1.00 55.44 370 ARG A C 1
ATOM 2928 O O . ARG A 1 370 ? 19.783 -29.583 -6.845 1.00 55.44 370 ARG A O 1
ATOM 2935 N N . HIS A 1 371 ? 18.723 -30.767 -8.437 1.00 52.34 371 HIS A N 1
ATOM 2936 C CA . HIS A 1 371 ? 18.712 -32.025 -7.689 1.00 52.34 371 HIS A CA 1
ATOM 2937 C C . HIS A 1 371 ? 20.054 -32.770 -7.745 1.00 52.34 371 HIS A C 1
ATOM 2939 O O . HIS A 1 371 ? 20.311 -33.624 -6.895 1.00 52.34 371 HIS A O 1
ATOM 2945 N N . LEU A 1 372 ? 20.950 -32.411 -8.672 1.00 50.28 372 LEU A N 1
ATOM 2946 C CA . LEU A 1 372 ? 22.357 -32.797 -8.601 1.00 50.28 372 LEU A CA 1
ATOM 2947 C C . LEU A 1 372 ? 23.085 -31.790 -7.704 1.00 50.28 372 LEU A C 1
ATOM 2949 O O . LEU A 1 372 ? 23.230 -30.628 -8.067 1.00 50.28 372 LEU A O 1
ATOM 2953 N N . GLY A 1 373 ? 23.492 -32.234 -6.511 1.00 47.66 373 GLY A N 1
ATOM 2954 C CA . GLY A 1 373 ? 24.031 -31.388 -5.440 1.00 47.66 373 GLY A CA 1
ATOM 2955 C C . GLY A 1 373 ? 25.121 -30.390 -5.859 1.00 47.66 373 GLY A C 1
ATOM 2956 O O . GLY A 1 373 ? 25.764 -30.549 -6.890 1.00 47.66 373 GLY A O 1
ATOM 2957 N N . SER A 1 374 ? 25.325 -29.374 -5.006 1.00 48.28 374 SER A N 1
ATOM 2958 C CA . SER A 1 374 ? 26.240 -28.217 -5.109 1.00 48.28 374 SER A CA 1
ATOM 2959 C C . SER A 1 374 ? 27.670 -28.529 -5.610 1.00 48.28 374 SER A C 1
ATOM 2961 O O . SER A 1 374 ? 28.654 -28.405 -4.877 1.00 48.28 374 SER A O 1
ATOM 2963 N N . SER A 1 375 ? 27.819 -28.900 -6.879 1.00 51.62 375 SER A N 1
ATOM 2964 C CA . SER A 1 375 ? 29.109 -29.056 -7.537 1.00 51.62 375 SER A CA 1
ATOM 2965 C C . SER A 1 375 ? 29.579 -27.689 -8.025 1.00 51.62 375 SER A C 1
ATOM 2967 O O . SER A 1 375 ? 29.040 -27.124 -8.974 1.00 51.62 375 SER A O 1
ATOM 2969 N N . THR A 1 376 ? 30.615 -27.155 -7.382 1.00 55.22 376 THR A N 1
ATOM 2970 C CA . THR A 1 376 ? 31.258 -25.860 -7.672 1.00 55.22 376 THR A CA 1
ATOM 2971 C C . THR A 1 376 ? 32.160 -25.886 -8.915 1.00 55.22 376 THR A C 1
ATOM 2973 O O . THR A 1 376 ? 33.049 -25.049 -9.076 1.00 55.22 376 THR A O 1
ATOM 2976 N N . SER A 1 377 ? 31.964 -26.845 -9.826 1.00 67.12 377 SER A N 1
ATOM 2977 C CA . SER A 1 377 ? 32.778 -26.962 -11.036 1.00 67.12 377 SER A CA 1
ATOM 2978 C C . SER A 1 377 ? 32.489 -25.824 -12.020 1.00 67.12 377 SER A C 1
ATOM 2980 O O . SER A 1 377 ? 31.342 -25.575 -12.392 1.00 67.12 377 SER A O 1
ATOM 2982 N N . SER A 1 378 ? 33.550 -25.185 -12.529 1.00 69.69 378 SER A N 1
ATOM 2983 C CA . SER A 1 378 ? 33.491 -24.126 -13.555 1.00 69.69 378 SER A CA 1
ATOM 2984 C C . SER A 1 378 ? 32.647 -24.514 -14.782 1.00 69.69 378 SER A C 1
ATOM 2986 O O . SER A 1 378 ? 31.991 -23.662 -15.383 1.00 69.69 378 SER A O 1
ATOM 2988 N N . ARG A 1 379 ? 32.607 -25.808 -15.136 1.00 75.69 379 ARG A N 1
ATOM 2989 C CA . ARG A 1 379 ? 31.802 -26.318 -16.259 1.00 75.69 379 ARG A CA 1
ATOM 2990 C C . ARG A 1 379 ? 30.297 -26.247 -15.985 1.00 75.69 379 ARG A C 1
ATOM 2992 O O . ARG A 1 379 ? 29.546 -25.876 -16.881 1.00 75.69 379 ARG A O 1
ATOM 2999 N N . VAL A 1 380 ? 29.867 -26.552 -14.759 1.00 76.50 380 VAL A N 1
ATOM 3000 C CA . VAL A 1 380 ? 28.452 -26.499 -14.349 1.00 76.50 380 VAL A CA 1
ATOM 3001 C C . VAL A 1 380 ? 27.967 -25.050 -14.315 1.00 76.50 380 VAL A C 1
ATOM 3003 O O . VAL A 1 380 ? 26.905 -24.751 -14.850 1.00 76.50 380 VAL A O 1
ATOM 3006 N N . ALA A 1 381 ? 28.785 -24.131 -13.792 1.00 73.88 381 ALA A N 1
ATOM 3007 C CA . ALA A 1 381 ? 28.472 -22.702 -13.780 1.00 73.88 381 ALA A CA 1
ATOM 3008 C C . ALA A 1 381 ? 28.336 -22.112 -15.198 1.00 73.88 381 ALA A C 1
ATOM 3010 O O . ALA A 1 381 ? 27.398 -21.365 -15.461 1.00 73.88 381 ALA A O 1
ATOM 3011 N N . LYS A 1 382 ? 29.226 -22.484 -16.133 1.00 80.75 382 LYS A N 1
ATOM 3012 C CA . LYS A 1 382 ? 29.113 -22.075 -17.545 1.00 80.75 382 LYS A CA 1
ATOM 3013 C C . LYS A 1 382 ? 27.850 -22.628 -18.205 1.00 80.75 382 LYS A C 1
ATOM 3015 O O . LYS A 1 382 ? 27.176 -21.884 -18.905 1.00 80.75 382 LYS A O 1
ATOM 3020 N N . LYS A 1 383 ? 27.516 -23.900 -17.952 1.00 83.62 383 LYS A N 1
ATOM 3021 C CA . LYS A 1 383 ? 26.290 -24.529 -18.464 1.00 83.62 383 LYS A CA 1
ATOM 3022 C C . LYS A 1 383 ? 25.029 -23.832 -17.935 1.00 83.62 383 LYS A C 1
ATOM 3024 O O . LYS A 1 383 ? 24.117 -23.545 -18.702 1.00 83.62 383 LYS A O 1
ATOM 3029 N N . LYS A 1 384 ? 24.998 -23.502 -16.642 1.00 82.88 384 LYS A N 1
ATOM 3030 C CA . LYS A 1 384 ? 23.900 -22.743 -16.025 1.00 82.88 384 LYS A CA 1
ATOM 3031 C C . LYS A 1 384 ? 23.743 -21.363 -16.669 1.00 82.88 384 LYS A C 1
ATOM 3033 O O . LYS A 1 384 ? 22.640 -20.970 -17.030 1.00 82.88 384 LYS A O 1
ATOM 3038 N N . GLU A 1 385 ? 24.853 -20.655 -16.880 1.00 83.31 385 GLU A N 1
ATOM 3039 C CA . GLU A 1 385 ? 24.844 -19.344 -17.535 1.00 83.31 385 GLU A CA 1
ATOM 3040 C C . GLU A 1 385 ? 24.316 -19.422 -18.978 1.00 83.31 385 GLU A C 1
ATOM 3042 O O . GLU A 1 385 ? 23.552 -18.553 -19.396 1.00 83.31 385 GLU A O 1
ATOM 3047 N N . THR A 1 386 ? 24.681 -20.459 -19.740 1.00 86.69 386 THR A N 1
ATOM 3048 C CA . THR A 1 386 ? 24.140 -20.666 -21.093 1.00 86.69 386 THR A CA 1
ATOM 3049 C C . THR A 1 386 ? 22.644 -20.968 -21.074 1.00 86.69 386 THR A C 1
ATOM 3051 O O . THR A 1 386 ? 21.909 -20.390 -21.865 1.00 86.69 386 THR A O 1
ATOM 3054 N N . GLU A 1 387 ? 22.172 -21.788 -20.132 1.00 88.38 387 GLU A N 1
ATOM 3055 C CA . GLU A 1 387 ? 20.748 -22.128 -20.004 1.00 88.38 387 GLU A CA 1
ATOM 3056 C C . GLU A 1 387 ? 19.891 -20.913 -19.632 1.00 88.38 387 GLU A C 1
ATOM 3058 O O . GLU A 1 387 ? 18.812 -20.723 -20.189 1.00 88.38 387 GLU A O 1
ATOM 3063 N N . LEU A 1 388 ? 20.382 -20.042 -18.746 1.00 88.06 388 LEU A N 1
ATOM 3064 C CA . LEU A 1 388 ? 19.688 -18.798 -18.402 1.00 88.06 388 LEU A CA 1
ATOM 3065 C C . LEU A 1 388 ? 19.658 -17.802 -19.569 1.00 88.06 388 LEU A C 1
ATOM 3067 O O . LEU A 1 388 ? 18.658 -17.110 -19.751 1.00 88.06 388 LEU A O 1
ATOM 3071 N N . LYS A 1 389 ? 20.717 -17.743 -20.389 1.00 88.62 389 LYS A N 1
ATOM 3072 C CA . LYS A 1 389 ? 20.725 -16.938 -21.625 1.00 88.62 389 LYS A CA 1
ATOM 3073 C C . LYS A 1 389 ? 19.730 -17.470 -22.654 1.00 88.62 389 LYS A C 1
ATOM 3075 O O . LYS A 1 389 ? 19.014 -16.670 -23.251 1.00 88.62 389 LYS A O 1
ATOM 3080 N N . GLU A 1 390 ? 19.661 -18.791 -22.833 1.00 89.75 390 GLU A N 1
ATOM 3081 C CA . GLU A 1 390 ? 18.651 -19.447 -23.676 1.00 89.75 390 GLU A CA 1
ATOM 3082 C C . GLU A 1 390 ? 17.236 -19.111 -23.188 1.00 89.75 390 GLU A C 1
ATOM 3084 O O . GLU A 1 390 ? 16.401 -18.674 -23.980 1.00 89.75 390 GLU A O 1
ATOM 3089 N N . LEU A 1 391 ? 16.985 -19.236 -21.880 1.00 90.56 391 LEU A N 1
ATOM 3090 C CA . LEU A 1 391 ? 15.694 -18.916 -21.270 1.00 90.56 391 LEU A CA 1
ATOM 3091 C C . LEU A 1 391 ? 15.304 -17.451 -21.495 1.00 90.56 391 LEU A C 1
ATOM 3093 O O . LEU A 1 391 ? 14.201 -17.178 -21.965 1.00 90.56 391 LEU A O 1
ATOM 3097 N N . PHE A 1 392 ? 16.211 -16.513 -21.214 1.00 91.38 392 PHE A N 1
ATOM 3098 C CA . PHE A 1 392 ? 15.957 -15.087 -21.416 1.00 91.38 392 PHE A CA 1
ATOM 3099 C C . PHE A 1 392 ? 15.666 -14.761 -22.889 1.00 91.38 392 PHE A C 1
ATOM 3101 O O . PHE A 1 392 ? 14.757 -13.985 -23.187 1.00 91.38 392 PHE A O 1
ATOM 3108 N N . ALA A 1 393 ? 16.401 -15.370 -23.825 1.00 90.31 393 ALA A N 1
ATOM 3109 C CA . ALA A 1 393 ? 16.179 -15.187 -25.256 1.00 90.31 393 ALA A CA 1
ATOM 3110 C C . ALA A 1 393 ? 14.820 -15.744 -25.713 1.00 90.31 393 ALA A C 1
ATOM 3112 O O . ALA A 1 393 ? 14.132 -15.095 -26.502 1.00 90.31 393 ALA A O 1
ATOM 3113 N N . ALA A 1 394 ? 14.404 -16.907 -25.203 1.00 90.62 394 ALA A N 1
ATOM 3114 C CA . ALA A 1 394 ? 13.083 -17.472 -25.477 1.00 90.62 394 ALA A CA 1
ATOM 3115 C C . ALA A 1 394 ? 11.958 -16.580 -24.917 1.00 90.62 394 ALA A C 1
ATOM 3117 O O . ALA A 1 394 ? 11.000 -16.274 -25.624 1.00 90.62 394 ALA A O 1
ATOM 3118 N N . GLN A 1 395 ? 12.114 -16.066 -23.692 1.00 91.62 395 GLN A N 1
ATOM 3119 C CA . GLN A 1 395 ? 11.173 -15.119 -23.080 1.00 91.62 395 GLN A CA 1
ATOM 3120 C C . GLN A 1 395 ? 11.080 -13.790 -23.856 1.00 91.62 395 GLN A C 1
ATOM 3122 O O . GLN A 1 395 ? 9.991 -13.245 -24.010 1.00 91.62 395 GLN A O 1
ATOM 3127 N N . GLN A 1 396 ? 12.192 -13.282 -24.402 1.00 91.19 396 GLN A N 1
ATOM 3128 C CA . GLN A 1 396 ? 12.195 -12.113 -25.297 1.00 91.19 396 GLN A CA 1
ATOM 3129 C C . GLN A 1 396 ? 11.379 -12.353 -26.573 1.00 91.19 396 GLN A C 1
ATOM 3131 O O . GLN A 1 396 ? 10.557 -11.514 -26.938 1.00 91.19 396 GLN A O 1
ATOM 3136 N N . LYS A 1 397 ? 11.569 -13.505 -27.233 1.00 90.19 397 LYS A N 1
ATOM 3137 C CA . LYS A 1 397 ? 10.788 -13.879 -28.425 1.00 90.19 397 LYS A CA 1
ATOM 3138 C C . LYS A 1 397 ? 9.300 -13.996 -28.104 1.00 90.19 397 LYS A C 1
ATOM 3140 O O . LYS A 1 397 ? 8.467 -13.541 -28.881 1.00 90.19 397 LYS A O 1
ATOM 3145 N N . LEU A 1 398 ? 8.970 -14.583 -26.954 1.00 90.81 398 LEU A N 1
ATOM 3146 C CA . LEU A 1 398 ? 7.593 -14.692 -26.487 1.00 90.81 398 LEU A CA 1
ATOM 3147 C C . LEU A 1 398 ? 6.966 -13.308 -26.269 1.00 90.81 398 LEU A C 1
ATOM 3149 O O . LEU A 1 398 ? 5.866 -13.060 -26.754 1.00 90.81 398 LEU A O 1
ATOM 3153 N N . LEU A 1 399 ? 7.672 -12.391 -25.597 1.00 91.25 399 LEU A N 1
ATOM 3154 C CA . LEU A 1 399 ? 7.219 -11.012 -25.399 1.00 91.25 399 LEU A CA 1
ATOM 3155 C C . LEU A 1 399 ? 6.932 -10.312 -26.738 1.00 91.25 399 LEU A C 1
ATOM 3157 O O . LEU A 1 399 ? 5.870 -9.722 -26.920 1.00 91.25 399 LEU A O 1
ATOM 3161 N N . GLU A 1 400 ? 7.865 -10.395 -27.682 1.00 90.38 400 GLU A N 1
ATOM 3162 C CA . GLU A 1 400 ? 7.731 -9.822 -29.024 1.00 90.38 400 GLU A CA 1
ATOM 3163 C C . GLU A 1 400 ? 6.524 -10.401 -29.777 1.00 90.38 400 GLU A C 1
ATOM 3165 O O . GLU A 1 400 ? 5.707 -9.653 -30.323 1.00 90.38 400 GLU A O 1
ATOM 3170 N N . ALA A 1 401 ? 6.356 -11.727 -29.741 1.00 89.75 401 ALA A N 1
ATOM 3171 C CA . ALA A 1 401 ? 5.217 -12.409 -30.342 1.00 89.75 401 ALA A CA 1
ATOM 3172 C C . ALA A 1 401 ? 3.887 -11.985 -29.700 1.00 89.75 401 ALA A C 1
ATOM 3174 O O . ALA A 1 401 ? 2.901 -11.805 -30.414 1.00 89.75 401 ALA A O 1
ATOM 3175 N N . LEU A 1 402 ? 3.846 -11.769 -28.381 1.00 90.38 402 LEU A N 1
ATOM 3176 C CA . LEU A 1 402 ? 2.661 -11.263 -27.682 1.00 90.38 402 LEU A CA 1
ATOM 3177 C C . LEU A 1 402 ? 2.297 -9.848 -28.136 1.00 90.38 402 LEU A C 1
ATOM 3179 O O . LEU A 1 402 ? 1.128 -9.583 -28.416 1.00 90.38 402 LEU A O 1
ATOM 3183 N N . ILE A 1 403 ? 3.268 -8.942 -28.274 1.00 90.12 403 ILE A N 1
ATOM 3184 C CA . ILE A 1 403 ? 2.972 -7.589 -28.766 1.00 90.12 403 ILE A CA 1
ATOM 3185 C C . ILE A 1 403 ? 2.410 -7.665 -30.193 1.00 90.12 403 ILE A C 1
ATOM 3187 O O . ILE A 1 403 ? 1.386 -7.040 -30.480 1.00 90.12 403 ILE A O 1
ATOM 3191 N N . HIS A 1 404 ? 3.012 -8.485 -31.062 1.00 87.19 404 HIS A N 1
ATOM 3192 C CA . HIS A 1 404 ? 2.572 -8.643 -32.448 1.00 87.19 404 HIS A CA 1
ATOM 3193 C C . HIS A 1 404 ? 1.186 -9.277 -32.600 1.00 87.19 404 HIS A C 1
ATOM 3195 O O . HIS A 1 404 ? 0.353 -8.786 -33.358 1.00 87.19 404 HIS A O 1
ATOM 3201 N N . THR A 1 405 ? 0.940 -10.387 -31.912 1.00 85.75 405 THR A N 1
ATOM 3202 C CA . THR A 1 405 ? -0.248 -11.224 -32.147 1.00 85.75 405 THR A CA 1
ATOM 3203 C C . THR A 1 405 ? -1.421 -10.877 -31.239 1.00 85.75 405 THR A C 1
ATOM 3205 O O . THR A 1 405 ? -2.568 -11.168 -31.583 1.00 85.75 405 THR A O 1
ATOM 3208 N N . HIS A 1 406 ? -1.158 -10.251 -30.091 1.00 87.62 406 HIS A N 1
ATOM 3209 C CA . HIS A 1 406 ? -2.165 -9.941 -29.087 1.00 87.62 406 HIS A CA 1
ATOM 3210 C C . HIS A 1 406 ? -2.359 -8.431 -28.924 1.00 87.62 406 HIS A C 1
ATOM 3212 O O . HIS A 1 406 ? -3.445 -7.927 -29.210 1.00 87.62 406 HIS A O 1
ATOM 3218 N N . THR A 1 407 ? -1.326 -7.689 -28.511 1.00 89.94 407 THR A N 1
ATOM 3219 C CA . THR A 1 407 ? -1.465 -6.257 -28.192 1.00 89.94 407 THR A CA 1
ATOM 3220 C C . THR A 1 407 ? -1.841 -5.423 -29.419 1.00 89.94 407 THR A C 1
ATOM 3222 O O . THR A 1 407 ? -2.778 -4.631 -29.336 1.00 89.94 407 THR A O 1
ATOM 3225 N N . LEU A 1 408 ? -1.198 -5.636 -30.575 1.00 88.06 408 LEU A N 1
ATOM 3226 C CA . LEU A 1 408 ? -1.568 -4.948 -31.823 1.00 88.06 408 LEU A CA 1
ATOM 3227 C C . LEU A 1 408 ? -3.012 -5.248 -32.242 1.00 88.06 408 LEU A C 1
ATOM 3229 O O . LEU A 1 408 ? -3.760 -4.327 -32.556 1.00 88.06 408 LEU A O 1
ATOM 3233 N N . ARG A 1 409 ? -3.452 -6.507 -32.149 1.00 87.12 409 ARG A N 1
ATOM 3234 C CA . ARG A 1 409 ? -4.843 -6.872 -32.463 1.00 87.12 409 ARG A CA 1
ATOM 3235 C C . ARG A 1 409 ? -5.852 -6.231 -31.519 1.00 87.12 409 ARG A C 1
ATOM 3237 O O . ARG A 1 409 ? -6.962 -5.918 -31.936 1.00 87.12 409 ARG A O 1
ATOM 3244 N N . LEU A 1 410 ? -5.506 -6.047 -30.243 1.00 88.25 410 LEU A N 1
ATOM 3245 C CA . LEU A 1 410 ? -6.356 -5.305 -29.309 1.00 88.25 410 LEU A CA 1
ATOM 3246 C C . LEU A 1 410 ? -6.468 -3.830 -29.703 1.00 88.25 410 LEU A C 1
ATOM 3248 O O . LEU A 1 410 ? -7.562 -3.280 -29.622 1.00 88.25 410 LEU A O 1
ATOM 3252 N N . ILE A 1 411 ? -5.380 -3.212 -30.172 1.00 87.38 411 ILE A N 1
ATOM 3253 C CA . ILE A 1 411 ? -5.400 -1.842 -30.711 1.00 87.38 411 ILE A CA 1
ATOM 3254 C C . ILE A 1 411 ? -6.291 -1.771 -31.959 1.00 87.38 411 ILE A C 1
ATOM 3256 O O . ILE A 1 411 ? -7.113 -0.867 -32.069 1.00 87.38 411 ILE A O 1
ATOM 3260 N N . GLU A 1 412 ? -6.176 -2.733 -32.877 1.00 85.56 412 GLU A N 1
ATOM 3261 C CA . GLU A 1 412 ? -6.997 -2.801 -34.094 1.00 85.56 412 GLU A CA 1
ATOM 3262 C C . GLU A 1 412 ? -8.481 -2.995 -33.779 1.00 85.56 412 GLU A C 1
ATOM 3264 O O . GLU A 1 412 ? -9.315 -2.241 -34.275 1.00 85.56 412 GLU A O 1
ATOM 3269 N N . LYS A 1 413 ? -8.821 -3.937 -32.889 1.00 86.38 413 LYS A N 1
ATOM 3270 C CA . LYS A 1 413 ? -10.197 -4.101 -32.394 1.00 86.38 413 LYS A CA 1
ATOM 3271 C C . LYS A 1 413 ? -10.689 -2.840 -31.677 1.00 86.38 413 LYS A C 1
ATOM 3273 O O . LYS A 1 413 ? -11.872 -2.539 -31.761 1.00 86.38 413 LYS A O 1
ATOM 3278 N N . GLY A 1 414 ? -9.776 -2.111 -31.024 1.00 83.88 414 GLY A N 1
ATOM 3279 C CA . GLY A 1 414 ? -9.922 -0.744 -30.504 1.00 83.88 414 GLY A CA 1
ATOM 3280 C C . GLY A 1 414 ? -10.610 0.209 -31.473 1.00 83.88 414 GLY A C 1
ATOM 3281 O O . GLY A 1 414 ? -11.470 0.992 -31.087 1.00 83.88 414 GLY A O 1
ATOM 3282 N N . ARG A 1 415 ? -10.218 0.130 -32.743 1.00 82.81 415 ARG A N 1
ATOM 3283 C CA . ARG A 1 415 ? -10.664 1.032 -33.808 1.00 82.81 415 ARG A CA 1
ATOM 3284 C C . ARG A 1 415 ? -11.994 0.602 -34.436 1.00 82.81 415 ARG A C 1
ATOM 3286 O O . ARG A 1 415 ? -12.587 1.386 -35.169 1.00 82.81 415 ARG A O 1
ATOM 3293 N N . ASP A 1 416 ? -12.460 -0.617 -34.165 1.00 85.00 416 ASP A N 1
ATOM 3294 C CA . ASP A 1 416 ? -13.723 -1.137 -34.691 1.00 85.00 416 ASP A CA 1
ATOM 3295 C C . ASP A 1 416 ? -14.915 -0.589 -33.878 1.00 85.00 416 ASP A C 1
ATOM 3297 O O . ASP A 1 416 ? -15.035 -0.898 -32.684 1.00 85.00 416 ASP A O 1
ATOM 3301 N N . PRO A 1 417 ? -15.836 0.172 -34.504 1.00 83.38 417 PRO A N 1
ATOM 3302 C CA . PRO A 1 417 ? -16.969 0.792 -33.817 1.00 83.38 417 PRO A CA 1
ATOM 3303 C C . PRO A 1 417 ? -17.914 -0.214 -33.145 1.00 83.38 417 PRO A C 1
ATOM 3305 O O . PRO A 1 417 ? -18.640 0.166 -32.230 1.00 83.38 417 PRO A O 1
ATOM 3308 N N . SER A 1 418 ? -17.905 -1.493 -33.536 1.00 85.19 418 SER A N 1
ATOM 3309 C CA . SER A 1 418 ? -18.729 -2.527 -32.897 1.00 85.19 418 SER A CA 1
ATOM 3310 C C . SER A 1 418 ? -18.234 -2.933 -31.501 1.00 85.19 418 SER A C 1
ATOM 3312 O O . SER A 1 418 ? -19.032 -3.346 -30.655 1.00 85.19 418 SER A O 1
ATOM 3314 N N . ASN A 1 419 ? -16.930 -2.797 -31.232 1.00 84.56 419 ASN A N 1
ATOM 3315 C CA . ASN A 1 419 ? -16.322 -3.175 -29.953 1.00 84.56 419 ASN A CA 1
ATOM 3316 C C . ASN A 1 419 ? -16.277 -2.014 -28.955 1.00 84.56 419 ASN A C 1
ATOM 3318 O O . ASN A 1 419 ? -16.305 -2.258 -27.748 1.00 84.56 419 ASN A O 1
ATOM 3322 N N . VAL A 1 420 ? -16.251 -0.768 -29.441 1.00 83.69 420 VAL A N 1
ATOM 3323 C CA . VAL A 1 420 ? -16.165 0.435 -28.597 1.00 83.69 420 VAL A CA 1
ATOM 3324 C C . VAL A 1 420 ? -17.237 0.452 -27.495 1.00 83.69 420 VAL A C 1
ATOM 3326 O O . VAL A 1 420 ? -16.843 0.581 -26.334 1.00 83.69 420 VAL A O 1
ATOM 3329 N N . PRO A 1 421 ? -18.540 0.205 -27.770 1.00 84.75 421 PRO A N 1
ATOM 3330 C CA . PRO A 1 421 ? -19.568 0.211 -26.727 1.00 84.75 421 PRO A CA 1
ATOM 3331 C C . PRO A 1 421 ? -19.300 -0.785 -25.594 1.00 84.75 421 PRO A C 1
ATOM 3333 O O . PRO A 1 421 ? -19.592 -0.495 -24.437 1.00 84.75 421 PRO A O 1
ATOM 3336 N N . LYS A 1 422 ? -18.689 -1.941 -25.886 1.00 84.19 422 LYS A N 1
ATOM 3337 C CA . LYS A 1 422 ? -18.375 -2.952 -24.862 1.00 84.19 422 LYS A CA 1
ATOM 3338 C C . LYS A 1 422 ? -17.302 -2.474 -23.891 1.00 84.19 422 LYS A C 1
ATOM 3340 O O . LYS A 1 422 ? -17.343 -2.775 -22.699 1.00 84.19 422 LYS A O 1
ATOM 3345 N N . TRP A 1 423 ? -16.333 -1.714 -24.389 1.00 87.00 423 TRP A N 1
ATOM 3346 C CA . TRP A 1 423 ? -15.240 -1.194 -23.572 1.00 87.00 423 TRP A CA 1
ATOM 3347 C C . TRP A 1 423 ? -15.562 0.136 -22.897 1.00 87.00 423 TRP A C 1
ATOM 3349 O O . TRP A 1 423 ? -14.908 0.471 -21.912 1.00 87.00 423 TRP A O 1
ATOM 3359 N N . THR A 1 424 ? -16.585 0.857 -23.357 1.00 86.25 424 THR A N 1
ATOM 3360 C CA . THR A 1 424 ? -17.004 2.146 -22.782 1.00 86.25 424 THR A CA 1
ATOM 3361 C C . THR A 1 424 ? -18.336 2.104 -22.028 1.00 86.25 424 THR A C 1
ATOM 3363 O O . THR A 1 424 ? -18.758 3.138 -21.529 1.00 86.25 424 THR A O 1
ATOM 3366 N N . SER A 1 425 ? -19.008 0.951 -21.942 1.00 85.31 425 SER A N 1
ATOM 3367 C CA . SER A 1 425 ? -20.260 0.798 -21.182 1.00 85.31 425 SER A CA 1
ATOM 3368 C C . SER A 1 425 ? -20.003 0.782 -19.669 1.00 85.31 425 SER A C 1
ATOM 3370 O O . SER A 1 425 ? -19.103 0.074 -19.193 1.00 85.31 425 SER A O 1
ATOM 3372 N N . PHE A 1 426 ? -20.813 1.536 -18.921 1.00 85.25 426 PHE A N 1
ATOM 3373 C CA . PHE A 1 426 ? -20.772 1.666 -17.462 1.00 85.25 426 PHE A CA 1
ATOM 3374 C C . PHE A 1 426 ? -22.197 1.678 -16.894 1.00 85.25 426 PHE A C 1
ATOM 3376 O O . PHE A 1 426 ? -23.091 2.228 -17.529 1.00 85.25 426 PHE A O 1
ATOM 3383 N N . ALA A 1 427 ? -22.405 1.105 -15.704 1.00 79.56 427 ALA A N 1
ATOM 3384 C CA . ALA A 1 427 ? -23.742 0.959 -15.114 1.00 79.56 427 ALA A CA 1
ATOM 3385 C C . ALA A 1 427 ? -24.405 2.299 -14.732 1.00 79.56 427 ALA A C 1
ATOM 3387 O O . ALA A 1 427 ? -25.627 2.429 -14.818 1.00 79.56 427 ALA A O 1
ATOM 3388 N N . TYR A 1 428 ? -23.608 3.303 -14.348 1.00 75.44 428 TYR A N 1
ATOM 3389 C CA . TYR A 1 428 ? -24.115 4.618 -13.941 1.00 75.44 428 TYR A CA 1
ATOM 3390 C C . TYR A 1 428 ? -24.771 5.383 -15.102 1.00 75.44 428 TYR A C 1
ATOM 3392 O O . TYR A 1 428 ? -25.748 6.093 -14.889 1.00 75.44 428 TYR A O 1
ATOM 3400 N N . LEU A 1 429 ? -24.308 5.179 -16.343 1.00 75.81 429 LEU A N 1
ATOM 3401 C CA . LEU A 1 429 ? -24.876 5.832 -17.530 1.00 75.81 429 LEU A CA 1
ATOM 3402 C C . LEU A 1 429 ? -26.318 5.390 -17.812 1.00 75.81 429 LEU A C 1
ATOM 3404 O O . LEU A 1 429 ? -27.111 6.178 -18.323 1.00 75.81 429 LEU A O 1
ATOM 3408 N N . ASP A 1 430 ? -26.647 4.147 -17.460 1.00 69.94 430 ASP A N 1
ATOM 3409 C CA . ASP A 1 430 ? -27.945 3.531 -17.740 1.00 69.94 430 ASP A CA 1
ATOM 3410 C C . ASP A 1 430 ? -28.876 3.525 -16.506 1.00 69.94 430 ASP A C 1
ATOM 3412 O O . ASP A 1 430 ? -30.031 3.109 -16.596 1.00 69.94 430 ASP A O 1
ATOM 3416 N N . GLY A 1 431 ? -28.393 3.971 -15.335 1.00 66.19 431 GLY A N 1
ATOM 3417 C CA . GLY A 1 431 ? -29.156 3.963 -14.078 1.00 66.19 431 GLY A CA 1
ATOM 3418 C C . GLY A 1 431 ? -29.537 2.559 -13.582 1.00 66.19 431 GLY A C 1
ATOM 3419 O O . GLY A 1 431 ? -30.480 2.404 -12.802 1.00 66.19 431 GLY A O 1
ATOM 3420 N N . GLU A 1 432 ? -28.839 1.512 -14.031 1.00 67.19 432 GLU A N 1
ATOM 3421 C CA . GLU A 1 432 ? -29.232 0.124 -13.778 1.00 67.19 432 GLU A CA 1
ATOM 3422 C C . GLU A 1 432 ? -28.935 -0.328 -12.337 1.00 67.19 432 GLU A C 1
ATOM 3424 O O . GLU A 1 432 ? -27.791 -0.598 -11.963 1.00 67.19 432 GLU A O 1
ATOM 3429 N N . ILE A 1 433 ? -29.995 -0.505 -11.538 1.00 73.25 433 ILE A N 1
ATOM 3430 C CA . ILE A 1 433 ? -29.941 -1.213 -10.249 1.00 73.25 433 ILE A CA 1
ATOM 3431 C C . ILE A 1 433 ? -30.369 -2.665 -10.453 1.00 73.25 433 ILE A C 1
ATOM 3433 O O . ILE A 1 433 ? -31.445 -2.972 -10.974 1.00 73.25 433 ILE A O 1
ATOM 3437 N N . VAL A 1 434 ? -29.518 -3.578 -10.005 1.00 80.19 434 VAL A N 1
ATOM 3438 C CA . VAL A 1 434 ? -29.680 -5.010 -10.242 1.00 80.19 434 VAL A CA 1
ATOM 3439 C C . VAL A 1 434 ? -30.651 -5.622 -9.227 1.00 80.19 434 VAL A C 1
ATOM 3441 O O . VAL A 1 434 ? -30.535 -5.386 -8.027 1.00 80.19 434 VAL A O 1
ATOM 3444 N N . LYS A 1 435 ? -31.588 -6.450 -9.707 1.00 81.12 435 LYS A N 1
ATOM 3445 C CA . LYS A 1 435 ? -32.586 -7.157 -8.886 1.00 81.12 435 LYS A CA 1
ATOM 3446 C C . LYS A 1 435 ? -32.222 -8.629 -8.680 1.00 81.12 435 LYS A C 1
ATOM 3448 O O . LYS A 1 435 ? -31.468 -9.198 -9.471 1.00 81.12 435 LYS A O 1
ATOM 3453 N N . ALA A 1 436 ? -32.767 -9.228 -7.619 1.00 81.00 436 ALA A N 1
ATOM 3454 C CA . ALA A 1 436 ? -32.622 -10.655 -7.344 1.00 81.00 436 ALA A CA 1
ATOM 3455 C C . ALA A 1 436 ? -33.158 -11.489 -8.517 1.00 81.00 436 ALA A C 1
ATOM 3457 O O . ALA A 1 436 ? -34.182 -11.160 -9.117 1.00 81.00 436 ALA A O 1
ATOM 3458 N N . THR A 1 437 ? -32.445 -12.562 -8.838 1.00 83.38 437 THR A N 1
ATOM 3459 C CA . THR A 1 437 ? -32.777 -13.476 -9.940 1.00 83.38 437 THR A CA 1
ATOM 3460 C C . THR A 1 437 ? -33.739 -14.568 -9.486 1.00 83.38 437 THR A C 1
ATOM 3462 O O . THR A 1 437 ? -34.540 -15.057 -10.281 1.00 83.38 437 THR A O 1
ATOM 3465 N N . PHE A 1 438 ? -33.671 -14.951 -8.209 1.00 77.38 438 PHE A N 1
ATOM 3466 C CA . PHE A 1 438 ? -34.529 -15.966 -7.607 1.00 77.38 438 PHE A CA 1
ATOM 3467 C C . PHE A 1 438 ? -35.446 -15.330 -6.558 1.00 77.38 438 PHE A C 1
ATOM 3469 O O . PHE A 1 438 ? -34.973 -14.624 -5.668 1.00 77.38 438 PHE A O 1
ATOM 3476 N N . ASP A 1 439 ? -36.746 -15.612 -6.639 1.00 60.69 439 ASP A N 1
ATOM 3477 C CA . ASP A 1 439 ? -37.729 -15.152 -5.654 1.00 60.69 439 ASP A CA 1
ATOM 3478 C C . ASP A 1 439 ? -37.952 -16.219 -4.563 1.00 60.69 439 ASP A C 1
ATOM 3480 O O . ASP A 1 439 ? -37.906 -17.423 -4.839 1.00 60.69 439 ASP A O 1
ATOM 3484 N N . GLU A 1 440 ? -38.203 -15.816 -3.311 1.00 52.62 440 GLU A N 1
ATOM 3485 C CA . GLU A 1 440 ? -38.399 -16.759 -2.184 1.00 52.62 440 GLU A CA 1
ATOM 3486 C C . GLU A 1 440 ? -39.767 -17.491 -2.214 1.00 52.62 440 GLU A C 1
ATOM 3488 O O . GLU A 1 440 ? -40.070 -18.267 -1.311 1.00 52.62 440 GLU A O 1
ATOM 3493 N N . GLY A 1 441 ? -40.583 -17.296 -3.258 1.00 43.62 441 GLY A N 1
ATOM 3494 C CA . GLY A 1 441 ? -41.972 -17.769 -3.345 1.00 43.62 441 GLY A CA 1
ATOM 3495 C C . GLY A 1 441 ? -42.209 -19.253 -3.674 1.00 43.62 441 GLY A C 1
ATOM 3496 O O . GLY A 1 441 ? -43.355 -19.685 -3.634 1.00 43.62 441 GLY A O 1
ATOM 3497 N N . GLU A 1 442 ? -41.182 -20.055 -3.974 1.00 35.97 442 GLU A N 1
ATOM 3498 C CA . GLU A 1 442 ? -41.356 -21.467 -4.382 1.00 35.97 442 GLU A CA 1
ATOM 3499 C C . GLU A 1 442 ? -40.511 -22.453 -3.561 1.00 35.97 442 GLU A C 1
ATOM 3501 O O . GLU A 1 442 ? -39.742 -23.258 -4.092 1.00 35.97 442 GLU A O 1
ATOM 3506 N N . VAL A 1 443 ? -40.648 -22.418 -2.237 1.00 34.03 443 VAL A N 1
ATOM 3507 C CA . VAL A 1 443 ? -40.283 -23.568 -1.398 1.00 34.03 443 VAL A CA 1
ATOM 3508 C C . VAL A 1 443 ? -41.460 -23.865 -0.480 1.00 34.03 443 VAL A C 1
ATOM 3510 O O . VAL A 1 443 ? -41.542 -23.364 0.636 1.00 34.03 443 VAL A O 1
ATOM 3513 N N . SER A 1 444 ? -42.412 -24.648 -0.987 1.00 29.12 444 SER A N 1
ATOM 3514 C CA . SER A 1 444 ? -43.471 -25.234 -0.172 1.00 29.12 444 SER A CA 1
ATOM 3515 C C . SER A 1 444 ? -42.858 -26.199 0.842 1.00 29.12 444 SER A C 1
ATOM 3517 O O . SER A 1 444 ? -42.192 -27.165 0.464 1.00 29.12 444 SER A O 1
ATOM 3519 N N . ASP A 1 445 ? -43.103 -25.928 2.121 1.00 29.48 445 ASP A N 1
ATOM 3520 C CA . ASP A 1 445 ? -42.858 -26.830 3.242 1.00 29.48 445 ASP A CA 1
ATOM 3521 C C . ASP A 1 445 ? -43.641 -28.142 3.051 1.00 29.48 445 ASP A C 1
ATOM 3523 O O . ASP A 1 445 ? -44.809 -28.252 3.420 1.00 29.48 445 ASP A O 1
ATOM 3527 N N . GLU A 1 446 ? -43.000 -29.174 2.502 1.00 27.41 446 GLU A N 1
ATOM 3528 C CA . GLU A 1 446 ? -43.498 -30.545 2.612 1.00 27.41 446 GLU A CA 1
ATOM 3529 C C . GLU A 1 446 ? -42.892 -31.210 3.848 1.00 27.41 446 GLU A C 1
ATOM 3531 O O . GLU A 1 446 ? -41.850 -31.861 3.810 1.00 27.41 446 GLU A O 1
ATOM 3536 N N . ASN A 1 447 ? -43.583 -31.041 4.973 1.00 27.55 447 ASN A N 1
ATOM 3537 C CA . ASN A 1 447 ? -43.538 -31.981 6.086 1.00 27.55 447 ASN A CA 1
ATOM 3538 C C . ASN A 1 447 ? -44.912 -32.026 6.766 1.00 27.55 447 ASN A C 1
ATOM 3540 O O . ASN A 1 447 ? -45.127 -31.441 7.824 1.00 27.55 447 ASN A O 1
ATOM 3544 N N . SER A 1 448 ? -45.856 -32.752 6.166 1.00 26.28 448 SER A N 1
ATOM 3545 C CA . SER A 1 448 ? -46.879 -33.460 6.940 1.00 26.28 448 SER A CA 1
ATOM 3546 C C . SER A 1 448 ? -47.420 -34.667 6.169 1.00 26.28 448 SER A C 1
ATOM 3548 O O . SER A 1 448 ? -47.678 -34.645 4.972 1.00 26.28 448 SER A O 1
ATOM 3550 N N . THR A 1 449 ? -47.488 -35.763 6.905 1.00 26.92 449 THR A N 1
ATOM 3551 C CA . THR A 1 449 ? -47.870 -37.129 6.555 1.00 26.92 449 THR A CA 1
ATOM 3552 C C . THR A 1 449 ? -49.347 -37.291 6.181 1.00 26.92 449 THR A C 1
ATOM 3554 O O . THR A 1 449 ? -50.197 -36.729 6.866 1.00 26.92 449 THR A O 1
ATOM 3557 N N . GLY A 1 450 ? -49.660 -38.204 5.247 1.00 24.06 450 GLY A N 1
ATOM 3558 C CA . GLY A 1 450 ? -50.943 -38.930 5.251 1.00 24.06 450 GLY A CA 1
ATOM 3559 C C . GLY A 1 450 ? -51.597 -39.199 3.889 1.00 24.06 450 GLY A C 1
ATOM 3560 O O . GLY A 1 450 ? -52.262 -38.339 3.335 1.00 24.06 450 GLY A O 1
ATOM 3561 N N . SER A 1 451 ? -51.438 -40.434 3.400 1.00 23.25 451 SER A N 1
ATOM 3562 C CA . SER A 1 451 ? -52.347 -41.222 2.537 1.00 23.25 451 SER A CA 1
ATOM 3563 C C . SER A 1 451 ? -53.623 -40.562 1.966 1.00 23.25 451 SER A C 1
ATOM 3565 O O . SER A 1 451 ? -54.535 -40.249 2.724 1.00 23.25 451 SER A O 1
ATOM 3567 N N . ASN A 1 452 ? -53.814 -40.577 0.639 1.00 23.31 452 ASN A N 1
ATOM 3568 C CA . ASN A 1 452 ? -54.651 -41.588 -0.035 1.00 23.31 452 ASN A CA 1
ATOM 3569 C C . ASN A 1 452 ? -54.748 -41.385 -1.559 1.00 23.31 452 ASN A C 1
ATOM 3571 O O . ASN A 1 452 ? -54.610 -40.297 -2.104 1.00 23.31 452 ASN A O 1
ATOM 3575 N N . SER A 1 453 ? -54.999 -42.510 -2.220 1.00 24.41 453 SER A N 1
ATOM 3576 C CA . SER A 1 453 ? -55.162 -42.777 -3.650 1.00 24.41 453 SER A CA 1
ATOM 3577 C C . SER A 1 453 ? -56.157 -41.897 -4.421 1.00 24.41 453 SER A C 1
ATOM 3579 O O . SER A 1 453 ? -57.268 -41.665 -3.953 1.00 24.41 453 SER A O 1
ATOM 3581 N N . GLY A 1 454 ? -55.846 -41.595 -5.690 1.00 22.70 454 GLY A N 1
ATOM 3582 C CA . GLY A 1 454 ? -56.834 -41.064 -6.637 1.00 22.70 454 GLY A CA 1
ATOM 3583 C C . GLY A 1 454 ? -56.305 -40.778 -8.045 1.00 22.70 454 GLY A C 1
ATOM 3584 O O . GLY A 1 454 ? -56.024 -39.641 -8.395 1.00 22.70 454 GLY A O 1
ATOM 3585 N N . ARG A 1 455 ? -56.206 -41.813 -8.888 1.00 23.80 455 ARG A N 1
ATOM 3586 C CA . ARG A 1 455 ? -56.045 -41.699 -10.352 1.00 23.80 455 ARG A CA 1
ATOM 3587 C C . ARG A 1 455 ? -57.237 -40.940 -10.962 1.00 23.80 455 ARG A C 1
ATOM 3589 O O . ARG A 1 455 ? -58.356 -41.417 -10.799 1.00 23.80 455 ARG A O 1
ATOM 3596 N N . LYS A 1 456 ? -56.999 -39.922 -11.804 1.00 22.52 456 LYS A N 1
ATOM 3597 C CA . LYS A 1 456 ? -57.655 -39.776 -13.128 1.00 22.52 456 LYS A CA 1
ATOM 3598 C C . LYS A 1 456 ? -57.062 -38.641 -13.977 1.00 22.52 456 LYS A C 1
ATOM 3600 O O . LYS A 1 456 ? -56.957 -37.500 -13.551 1.00 22.52 456 LYS A O 1
ATOM 3605 N N . LYS A 1 457 ? -56.700 -39.015 -15.209 1.00 21.78 457 LYS A N 1
ATOM 3606 C CA . LYS A 1 457 ? -56.399 -38.160 -16.366 1.00 21.78 457 LYS A CA 1
ATOM 3607 C C . LYS A 1 457 ? -57.708 -37.724 -17.037 1.00 21.78 457 LYS A C 1
ATOM 3609 O O . LYS A 1 457 ? -58.565 -38.584 -17.216 1.00 21.78 457 LYS A O 1
ATOM 3614 N N . SER A 1 458 ? -57.774 -36.488 -17.535 1.00 22.47 458 SER A N 1
ATOM 3615 C CA . SER A 1 458 ? -58.558 -36.072 -18.724 1.00 22.47 458 SER A CA 1
ATOM 3616 C C . SER A 1 458 ? -58.302 -34.577 -18.970 1.00 22.47 458 SER A C 1
ATOM 3618 O O . SER A 1 458 ? -58.598 -33.757 -18.113 1.00 22.47 458 SER A O 1
ATOM 3620 N N . SER A 1 459 ? -57.485 -34.205 -19.956 1.00 22.12 459 SER A N 1
ATOM 3621 C CA . SER A 1 459 ? -57.827 -33.997 -21.376 1.00 22.12 459 SER A CA 1
ATOM 3622 C C . SER A 1 459 ? -58.280 -32.564 -21.688 1.00 22.12 459 SER A C 1
ATOM 3624 O O . SER A 1 459 ? -59.434 -32.193 -21.524 1.00 22.12 459 SER A O 1
ATOM 3626 N N . CYS A 1 460 ? -57.298 -31.806 -22.173 1.00 21.61 460 CYS A N 1
ATOM 3627 C CA . CYS A 1 460 ? -57.341 -30.776 -23.209 1.00 21.61 460 CYS A CA 1
ATOM 3628 C C . CYS A 1 460 ? -58.687 -30.567 -23.936 1.00 21.61 460 CYS A C 1
ATOM 3630 O O . CYS A 1 460 ? -59.191 -31.499 -24.559 1.00 21.61 460 CYS A O 1
ATOM 3632 N N . GLN A 1 461 ? -59.148 -29.314 -24.018 1.00 23.91 461 GLN A N 1
ATOM 3633 C CA . GLN A 1 461 ? -59.868 -28.820 -25.195 1.00 23.91 461 GLN A CA 1
ATOM 3634 C C . GLN A 1 461 ? -59.573 -27.332 -25.437 1.00 23.91 461 GLN A C 1
ATOM 3636 O O . GLN A 1 461 ? -59.825 -26.466 -24.606 1.00 23.91 461 GLN A O 1
ATOM 3641 N N . LYS A 1 462 ? -58.986 -27.080 -26.610 1.00 22.06 462 LYS A N 1
ATOM 3642 C CA . LYS A 1 462 ? -58.760 -25.778 -27.241 1.00 22.06 462 LYS A CA 1
ATOM 3643 C C . LYS A 1 462 ? -60.097 -25.168 -27.667 1.00 22.06 462 LYS A C 1
ATOM 3645 O O . LYS A 1 462 ? -60.894 -25.873 -28.277 1.00 22.06 462 LYS A O 1
ATOM 3650 N N . ASN A 1 463 ? -60.250 -23.850 -27.530 1.00 23.45 463 ASN A N 1
ATOM 3651 C CA . ASN A 1 463 ? -60.967 -23.065 -28.536 1.00 23.45 463 ASN A CA 1
ATOM 3652 C C . ASN A 1 463 ? -60.412 -21.639 -28.682 1.00 23.45 463 ASN A C 1
ATOM 3654 O O . ASN A 1 463 ? -59.767 -21.097 -27.792 1.00 23.45 463 ASN A O 1
ATOM 3658 N N . LYS A 1 464 ? -60.559 -21.128 -29.905 1.00 23.05 464 LYS A N 1
ATOM 3659 C CA . LYS A 1 464 ? -59.732 -20.144 -30.620 1.00 23.05 464 LYS A CA 1
ATOM 3660 C C . LYS A 1 464 ? -60.365 -18.739 -30.637 1.00 23.05 464 LYS A C 1
ATOM 3662 O O . LYS A 1 464 ? -61.572 -18.659 -30.813 1.00 23.05 464 LYS A O 1
ATOM 3667 N N . LYS A 1 465 ? -59.486 -17.718 -30.732 1.00 22.16 465 LYS A N 1
ATOM 3668 C CA . LYS A 1 465 ? -59.617 -16.412 -31.445 1.00 22.16 465 LYS A CA 1
ATOM 3669 C C . LYS A 1 465 ? -60.601 -15.386 -30.842 1.00 22.16 465 LYS A C 1
ATOM 3671 O O . LYS A 1 465 ? -61.769 -15.688 -30.699 1.00 22.16 465 LYS A O 1
ATOM 3676 N N . ASN A 1 466 ? -60.236 -14.140 -30.518 1.00 22.06 466 ASN A N 1
ATOM 3677 C CA . ASN A 1 466 ? -59.624 -13.053 -31.309 1.00 22.06 466 ASN A CA 1
ATOM 3678 C C . ASN A 1 466 ? -59.509 -11.798 -30.395 1.00 22.06 466 ASN A C 1
ATOM 3680 O O . ASN A 1 466 ? -60.370 -11.637 -29.535 1.00 22.06 466 ASN A O 1
ATOM 3684 N N . GLY A 1 467 ? -58.551 -10.885 -30.626 1.00 22.28 467 GLY A N 1
ATOM 3685 C CA . GLY A 1 467 ? -58.571 -9.539 -30.018 1.00 22.28 467 GLY A CA 1
ATOM 3686 C C . GLY A 1 467 ? -57.199 -8.896 -29.771 1.00 22.28 467 GLY A C 1
ATOM 3687 O O . GLY A 1 467 ? -56.571 -9.175 -28.764 1.00 22.28 467 GLY A O 1
ATOM 3688 N N . GLU A 1 468 ? -56.780 -8.058 -30.723 1.00 24.11 468 GLU A N 1
ATOM 3689 C CA . GLU A 1 468 ? -56.076 -6.764 -30.584 1.00 24.11 468 GLU A CA 1
ATOM 3690 C C . GLU A 1 468 ? -54.805 -6.603 -29.716 1.00 24.11 468 GLU A C 1
ATOM 3692 O O . GLU A 1 468 ? -54.762 -6.806 -28.507 1.00 24.11 468 GLU A O 1
ATOM 3697 N N . GLN A 1 469 ? -53.752 -6.117 -30.386 1.00 25.00 469 GLN A N 1
ATOM 3698 C CA . GLN A 1 469 ? -52.428 -5.802 -29.853 1.00 25.00 469 GLN A CA 1
ATOM 3699 C C . GLN A 1 469 ? -52.410 -4.483 -29.063 1.00 25.00 469 GLN A C 1
ATOM 3701 O O . GLN A 1 469 ? -52.524 -3.403 -29.640 1.00 25.00 469 GLN A O 1
ATOM 3706 N N . ARG A 1 470 ? -52.114 -4.569 -27.762 1.00 25.62 470 ARG A N 1
ATOM 3707 C CA . ARG A 1 470 ? -51.345 -3.564 -27.007 1.00 25.62 470 ARG A CA 1
ATOM 3708 C C . ARG A 1 470 ? -50.365 -4.309 -26.101 1.00 25.62 470 ARG A C 1
ATOM 3710 O O . ARG A 1 470 ? -50.765 -5.185 -25.342 1.00 25.62 470 ARG A O 1
ATOM 3717 N N . GLY A 1 471 ? -49.076 -4.022 -26.276 1.00 26.16 471 GLY A N 1
ATOM 3718 C CA . GLY A 1 471 ? -47.967 -4.786 -25.711 1.00 26.16 471 GLY A CA 1
ATOM 3719 C C . GLY A 1 471 ? -47.901 -4.710 -24.189 1.00 26.16 471 GLY A C 1
ATOM 3720 O O . GLY A 1 471 ? -47.615 -3.656 -23.630 1.00 26.16 471 GLY A O 1
ATOM 3721 N N . ALA A 1 472 ? -48.117 -5.856 -23.549 1.00 22.73 472 ALA A N 1
ATOM 3722 C CA . ALA A 1 472 ? -47.787 -6.119 -22.161 1.00 22.73 472 ALA A CA 1
ATOM 3723 C C . ALA A 1 472 ? -46.966 -7.414 -22.089 1.00 22.73 472 ALA A C 1
ATOM 3725 O O . ALA A 1 472 ? -47.321 -8.421 -22.699 1.00 22.73 472 ALA A O 1
ATOM 3726 N N . SER A 1 473 ? -45.848 -7.314 -21.368 1.00 33.69 473 SER A N 1
ATOM 3727 C CA . SER A 1 473 ? -45.110 -8.362 -20.655 1.00 33.69 473 SER A CA 1
ATOM 3728 C C . SER A 1 473 ? -45.423 -9.823 -21.004 1.00 33.69 473 SER A C 1
ATOM 3730 O O . SER A 1 473 ? -46.449 -10.366 -20.591 1.00 33.69 473 SER A O 1
ATOM 3732 N N . SER A 1 474 ? -44.455 -10.512 -21.609 1.00 24.09 474 SER A N 1
ATOM 3733 C CA . SER A 1 474 ? -44.362 -11.969 -21.507 1.00 24.09 474 SER A CA 1
ATOM 3734 C C . SER A 1 474 ? -43.044 -12.359 -20.847 1.00 24.09 474 SER A C 1
ATOM 3736 O O . SER A 1 474 ? -41.978 -12.281 -21.459 1.00 24.09 474 SER A O 1
ATOM 3738 N N . CYS A 1 475 ? -43.149 -12.806 -19.597 1.00 32.09 475 CYS A N 1
ATOM 3739 C CA . CYS A 1 475 ? -42.192 -13.703 -18.969 1.00 32.09 475 CYS A CA 1
ATOM 3740 C C . CYS A 1 475 ? -41.949 -14.891 -19.909 1.00 32.09 475 CYS A C 1
ATOM 3742 O O . CYS A 1 475 ? -42.894 -15.582 -20.293 1.00 32.09 475 CYS A O 1
ATOM 3744 N N . SER A 1 476 ? -40.694 -15.110 -20.291 1.00 27.16 476 SER A N 1
ATOM 3745 C CA . SER A 1 476 ? -40.276 -16.283 -21.052 1.00 27.16 476 SER A CA 1
ATOM 3746 C C . SER A 1 476 ? -39.442 -17.194 -20.153 1.00 27.16 476 SER A C 1
ATOM 3748 O O . SER A 1 476 ? -38.482 -16.769 -19.525 1.00 27.16 476 SER A O 1
ATOM 3750 N N . ASN A 1 477 ? -39.914 -18.437 -20.055 1.00 27.55 477 ASN A N 1
ATOM 3751 C CA . ASN A 1 477 ? -39.218 -19.682 -19.736 1.00 27.55 477 ASN A CA 1
ATOM 3752 C C . ASN A 1 477 ? -37.979 -19.625 -18.823 1.00 27.55 477 ASN A C 1
ATOM 3754 O O . ASN A 1 477 ? -36.870 -19.301 -19.240 1.00 27.55 477 ASN A O 1
ATOM 3758 N N . GLY A 1 478 ? -38.159 -20.134 -17.600 1.00 38.09 478 GLY A N 1
ATOM 3759 C CA . GLY A 1 478 ? -37.077 -20.519 -16.700 1.00 38.09 478 GLY A CA 1
ATOM 3760 C C . GLY A 1 478 ? -36.240 -21.665 -17.272 1.00 38.09 478 GLY A C 1
ATOM 3761 O O . GLY A 1 478 ? -36.592 -22.830 -17.112 1.00 38.09 478 GLY A O 1
ATOM 3762 N N . ASN A 1 479 ? -35.165 -21.311 -17.978 1.00 38.94 479 ASN A N 1
ATOM 3763 C CA . ASN A 1 479 ? -33.889 -22.042 -18.033 1.00 38.94 479 ASN A CA 1
ATOM 3764 C C . ASN A 1 479 ? -32.813 -21.351 -18.895 1.00 38.94 479 ASN A C 1
ATOM 3766 O O . ASN A 1 479 ? -31.734 -21.918 -19.071 1.00 38.94 479 ASN A O 1
ATOM 3770 N N . GLU A 1 480 ? -33.041 -20.139 -19.405 1.00 43.28 480 GLU A N 1
ATOM 3771 C CA . GLU A 1 480 ? -31.951 -19.338 -19.970 1.00 43.28 480 GLU A CA 1
ATOM 3772 C C . GLU A 1 480 ? -31.262 -18.549 -18.850 1.00 43.28 480 GLU A C 1
ATOM 3774 O O . GLU A 1 480 ? -31.877 -17.729 -18.169 1.00 43.28 480 GLU A O 1
ATOM 3779 N N . LEU A 1 481 ? -29.978 -18.845 -18.622 1.00 53.69 481 LEU A N 1
ATOM 3780 C CA . LEU A 1 481 ? -29.119 -18.062 -17.732 1.00 53.69 481 LEU A CA 1
ATOM 3781 C C . LEU A 1 481 ? -29.192 -16.582 -18.152 1.00 53.69 481 LEU A C 1
ATOM 3783 O O . LEU A 1 481 ? -28.948 -16.292 -19.326 1.00 53.69 481 LEU A O 1
ATOM 3787 N N . PRO A 1 482 ? -29.494 -15.641 -17.239 1.00 61.00 482 PRO A N 1
ATOM 3788 C CA . PRO A 1 482 ? -29.558 -14.230 -17.592 1.00 61.00 482 PRO A CA 1
ATOM 3789 C C . PRO A 1 482 ? -28.201 -13.764 -18.131 1.00 61.00 482 PRO A C 1
ATOM 3791 O O . PRO A 1 482 ? -27.163 -13.970 -17.491 1.00 61.00 482 PRO A O 1
ATOM 3794 N N . CYS A 1 483 ? -28.222 -13.136 -19.311 1.00 69.25 483 CYS A N 1
ATOM 3795 C CA . CYS A 1 483 ? -27.033 -12.611 -19.980 1.00 69.25 483 CYS A CA 1
ATOM 3796 C C . CYS A 1 483 ? -26.234 -11.699 -19.029 1.00 69.25 483 CYS A C 1
ATOM 3798 O O . CYS A 1 483 ? -26.807 -10.960 -18.220 1.00 69.25 483 CYS A O 1
ATOM 3800 N N . VAL A 1 484 ? -24.903 -11.786 -19.079 1.00 78.88 484 VAL A N 1
ATOM 3801 C CA . VAL A 1 484 ? -24.019 -10.916 -18.290 1.00 78.88 484 VAL A CA 1
ATOM 3802 C C . VAL A 1 484 ? -24.118 -9.493 -18.857 1.00 78.88 484 VAL A C 1
ATOM 3804 O O . VAL A 1 484 ? -23.926 -9.334 -20.063 1.00 78.88 484 VAL A O 1
ATOM 3807 N N . PRO A 1 485 ? -24.394 -8.463 -18.034 1.00 82.06 485 PRO A N 1
ATOM 3808 C CA . PRO A 1 485 ? -24.457 -7.085 -18.516 1.00 82.06 485 PRO A CA 1
ATOM 3809 C C . PRO A 1 485 ? -23.143 -6.638 -19.161 1.00 82.06 485 PRO A C 1
ATOM 3811 O O . PRO A 1 485 ? -22.065 -6.919 -18.625 1.00 82.06 485 PRO A O 1
ATOM 3814 N N . THR A 1 486 ? -23.234 -5.892 -20.263 1.00 83.44 486 THR A N 1
ATOM 3815 C CA . THR A 1 486 ? -22.088 -5.463 -21.084 1.00 83.44 486 THR A CA 1
ATOM 3816 C C . THR A 1 486 ? -21.008 -4.740 -20.274 1.00 83.44 486 THR A C 1
ATOM 3818 O O . THR A 1 486 ? -19.824 -5.040 -20.419 1.00 83.44 486 THR A O 1
ATOM 3821 N N . TYR A 1 487 ? -21.387 -3.846 -19.351 1.00 83.06 487 TYR A N 1
ATOM 3822 C CA . TYR A 1 487 ? -20.430 -3.109 -18.512 1.00 83.06 487 TYR A CA 1
ATOM 3823 C C . TYR A 1 487 ? -19.556 -4.022 -17.633 1.00 83.06 487 TYR A C 1
ATOM 3825 O O . TYR A 1 487 ? -18.416 -3.663 -17.314 1.00 83.06 487 TYR A O 1
ATOM 3833 N N . SER A 1 488 ? -20.075 -5.206 -17.286 1.00 83.62 488 SER A N 1
ATOM 3834 C CA . SER A 1 488 ? -19.467 -6.191 -16.384 1.00 83.62 488 SER A CA 1
ATOM 3835 C C . SER A 1 488 ? -18.800 -7.373 -17.099 1.00 83.62 488 SER A C 1
ATOM 3837 O O . SER A 1 488 ? -18.224 -8.231 -16.430 1.00 83.62 488 SER A O 1
ATOM 3839 N N . GLU A 1 489 ? -18.832 -7.415 -18.438 1.00 84.31 489 GLU A N 1
ATOM 3840 C CA . GLU A 1 489 ? -18.326 -8.526 -19.268 1.00 84.31 489 GLU A CA 1
ATOM 3841 C C . GLU A 1 489 ? -16.874 -8.904 -18.931 1.00 84.31 489 GLU A C 1
ATOM 3843 O O . GLU A 1 489 ? -16.504 -10.077 -18.931 1.00 84.31 489 GLU A O 1
ATOM 3848 N N . PHE A 1 490 ? -16.053 -7.906 -18.599 1.00 86.62 490 PHE A N 1
ATOM 3849 C CA . PHE A 1 490 ? -14.622 -8.079 -18.352 1.00 86.62 490 PHE A CA 1
ATOM 3850 C C . PHE A 1 490 ? -14.256 -8.233 -16.872 1.00 86.62 490 PHE A C 1
ATOM 3852 O O . PHE A 1 490 ? -13.069 -8.269 -16.554 1.00 86.62 490 PHE A O 1
ATOM 3859 N N . ILE A 1 491 ? -15.223 -8.322 -15.950 1.00 86.44 491 ILE A N 1
ATOM 3860 C CA . ILE A 1 491 ? -14.912 -8.528 -14.531 1.00 86.44 491 ILE A CA 1
ATOM 3861 C C . ILE A 1 491 ? -14.414 -9.956 -14.305 1.00 86.44 491 ILE A C 1
ATOM 3863 O O . ILE A 1 491 ? -15.077 -10.937 -14.634 1.00 86.44 491 ILE A O 1
ATOM 3867 N N . GLY A 1 492 ? -13.254 -10.085 -13.661 1.00 83.75 492 GLY A N 1
ATOM 3868 C CA . GLY A 1 492 ? -12.689 -11.385 -13.325 1.00 83.75 492 GLY A CA 1
ATOM 3869 C C . GLY A 1 492 ? -11.668 -11.341 -12.197 1.00 83.75 492 GLY A C 1
ATOM 3870 O O . GLY A 1 492 ? -11.435 -10.321 -11.554 1.00 83.75 492 GLY A O 1
ATOM 3871 N N . ALA A 1 493 ? -11.005 -12.478 -11.970 1.00 78.44 493 ALA A N 1
ATOM 3872 C CA . ALA A 1 493 ? -9.975 -12.631 -10.938 1.00 78.44 493 ALA A CA 1
ATOM 3873 C C . ALA A 1 493 ? -8.806 -11.632 -11.058 1.00 78.44 493 ALA A C 1
ATOM 3875 O O . ALA A 1 493 ? -8.095 -11.405 -10.081 1.00 78.44 493 ALA A O 1
ATOM 3876 N N . HIS A 1 494 ? -8.588 -11.078 -12.252 1.00 78.12 494 HIS A N 1
ATOM 3877 C CA . HIS A 1 494 ? -7.516 -10.135 -12.549 1.00 78.12 494 HIS A CA 1
ATOM 3878 C C . HIS A 1 494 ? -7.792 -8.719 -12.016 1.00 78.12 494 HIS A C 1
ATOM 3880 O O . HIS A 1 494 ? -6.841 -7.974 -11.812 1.00 78.12 494 HIS A O 1
ATOM 3886 N N . CYS A 1 495 ? -9.049 -8.348 -11.732 1.00 81.00 495 CYS A N 1
ATOM 3887 C CA . CYS A 1 495 ? -9.404 -6.988 -11.300 1.00 81.00 495 CYS A CA 1
ATOM 3888 C C . CYS A 1 495 ? -8.758 -6.576 -9.962 1.00 81.00 495 CYS A C 1
ATOM 3890 O O . CYS A 1 495 ? -8.574 -5.388 -9.720 1.00 81.00 495 CYS A O 1
ATOM 3892 N N . SER A 1 496 ? -8.373 -7.545 -9.121 1.00 67.88 496 SER A N 1
ATOM 3893 C CA . SER A 1 496 ? -7.750 -7.316 -7.807 1.00 67.88 496 SER A CA 1
ATOM 3894 C C . SER A 1 496 ? -6.331 -7.863 -7.663 1.00 67.88 496 SER A C 1
ATOM 3896 O O . SER A 1 496 ? -5.867 -8.079 -6.543 1.00 67.88 496 SER A O 1
ATOM 3898 N N . ARG A 1 497 ? -5.661 -8.195 -8.772 1.00 60.97 497 ARG A N 1
ATOM 3899 C CA . ARG A 1 497 ? -4.296 -8.745 -8.779 1.00 60.97 497 ARG A CA 1
ATOM 3900 C C . ARG A 1 497 ? -3.325 -7.748 -9.410 1.00 60.97 497 ARG A C 1
ATOM 3902 O O . ARG A 1 497 ? -3.690 -7.060 -10.354 1.00 60.97 497 ARG A O 1
ATOM 3909 N N . GLY A 1 498 ? -2.081 -7.738 -8.929 1.00 62.34 498 GLY A N 1
ATOM 3910 C CA . GLY A 1 498 ? -1.028 -6.851 -9.439 1.00 62.34 498 GLY A CA 1
ATOM 3911 C C . GLY A 1 498 ? -1.306 -5.379 -9.135 1.00 62.34 498 GLY A C 1
ATOM 3912 O O . GLY A 1 498 ? -1.744 -5.055 -8.029 1.00 62.34 498 GLY A O 1
ATOM 3913 N N . ASP A 1 499 ? -1.058 -4.513 -10.118 1.00 62.56 499 ASP A N 1
ATOM 3914 C CA . ASP A 1 499 ? -1.408 -3.093 -10.041 1.00 62.56 499 ASP A CA 1
ATOM 3915 C C . ASP A 1 499 ? -2.925 -2.936 -10.144 1.00 62.56 499 ASP A C 1
ATOM 3917 O O . ASP A 1 499 ? -3.532 -3.257 -11.178 1.00 62.56 499 ASP A O 1
ATOM 3921 N N . VAL A 1 500 ? -3.525 -2.443 -9.057 1.00 67.81 500 VAL A N 1
ATOM 3922 C CA . VAL A 1 500 ? -4.970 -2.231 -8.934 1.00 67.81 500 VAL A CA 1
ATOM 3923 C C . VAL A 1 500 ? -5.470 -1.459 -10.156 1.00 67.81 500 VAL A C 1
ATOM 3925 O O . VAL A 1 500 ? -4.912 -0.434 -10.544 1.00 67.81 500 VAL A O 1
ATOM 3928 N N . CYS A 1 501 ? -6.494 -1.997 -10.820 1.00 79.88 501 CYS A N 1
ATOM 3929 C CA . CYS A 1 501 ? -7.098 -1.329 -11.965 1.00 79.88 501 CYS A CA 1
ATOM 3930 C C . CYS A 1 501 ? -7.809 -0.053 -11.479 1.00 79.88 501 CYS A C 1
ATOM 3932 O O . CYS A 1 501 ? -8.749 -0.195 -10.695 1.00 79.88 501 CYS A O 1
ATOM 3934 N N . PRO A 1 502 ? -7.428 1.152 -11.953 1.00 76.88 502 PRO A N 1
ATOM 3935 C CA . PRO A 1 502 ? -8.034 2.397 -11.476 1.00 76.88 502 PRO A CA 1
ATOM 3936 C C . PRO A 1 502 ? -9.542 2.412 -11.744 1.00 76.88 502 PRO A C 1
ATOM 3938 O O . PRO A 1 502 ? -10.327 2.671 -10.849 1.00 76.88 502 PRO A O 1
ATOM 3941 N N . PHE A 1 503 ? -9.972 1.965 -12.926 1.00 82.81 503 PHE A N 1
ATOM 3942 C CA . PHE A 1 503 ? -11.393 1.931 -13.292 1.00 82.81 503 PHE A CA 1
ATOM 3943 C C . PHE A 1 503 ? -12.238 0.949 -12.468 1.00 82.81 503 PHE A C 1
ATOM 3945 O O . PHE A 1 503 ? -13.445 1.119 -12.354 1.00 82.81 503 PHE A O 1
ATOM 3952 N N . TYR A 1 504 ? -11.637 -0.124 -11.945 1.00 82.44 504 TYR A N 1
ATOM 3953 C CA . TYR A 1 504 ? -12.348 -1.043 -11.051 1.00 82.44 504 TYR A CA 1
ATOM 3954 C C . TYR A 1 504 ? -12.394 -0.490 -9.624 1.00 82.44 504 TYR A C 1
ATOM 3956 O O . TYR A 1 504 ? -13.403 -0.664 -8.949 1.00 82.44 504 TYR A O 1
ATOM 3964 N N . ALA A 1 505 ? -11.314 0.162 -9.179 1.00 77.19 505 ALA A N 1
ATOM 3965 C CA . ALA A 1 505 ? -11.236 0.787 -7.862 1.00 77.19 505 ALA A CA 1
ATOM 3966 C C . ALA A 1 505 ? -12.277 1.904 -7.700 1.00 77.19 505 ALA A C 1
ATOM 3968 O O . ALA A 1 505 ? -12.972 1.912 -6.694 1.00 77.19 505 ALA A O 1
ATOM 3969 N N . GLU A 1 506 ? -12.464 2.742 -8.724 1.00 74.38 506 GLU A N 1
ATOM 3970 C CA . GLU A 1 506 ? -13.526 3.764 -8.765 1.00 74.38 506 GLU A CA 1
ATOM 3971 C C . GLU A 1 506 ? -14.931 3.181 -9.037 1.00 74.38 506 GLU A C 1
ATOM 3973 O O . GLU A 1 506 ? -15.861 3.907 -9.357 1.00 74.38 506 GLU A O 1
ATOM 3978 N N . GLY A 1 507 ? -15.112 1.856 -9.030 1.00 77.12 507 GLY A N 1
ATOM 3979 C CA . GLY A 1 507 ? -16.431 1.241 -9.202 1.00 77.12 507 GLY A CA 1
ATOM 3980 C C . GLY A 1 507 ? -17.040 1.302 -10.610 1.00 77.12 507 GLY A C 1
ATOM 3981 O O . GLY A 1 507 ? -18.087 0.698 -10.818 1.00 77.12 507 GLY A O 1
ATOM 3982 N N . LEU A 1 508 ? -16.381 1.898 -11.611 1.00 81.75 508 LEU A N 1
ATOM 3983 C CA . LEU A 1 508 ? -16.948 2.104 -12.959 1.00 81.75 508 LEU A CA 1
ATOM 3984 C C . LEU A 1 508 ? -17.408 0.808 -13.651 1.00 81.75 508 LEU A C 1
ATOM 3986 O O . LEU A 1 508 ? -18.323 0.810 -14.471 1.00 81.75 508 LEU A O 1
ATOM 3990 N N . CYS A 1 509 ? -16.758 -0.322 -13.361 1.00 83.25 509 CYS A N 1
ATOM 3991 C CA . CYS A 1 509 ? -17.141 -1.620 -13.932 1.00 83.25 509 CYS A CA 1
ATOM 3992 C C . CYS A 1 509 ? -18.244 -2.350 -13.141 1.00 83.25 509 CYS A C 1
ATOM 3994 O O . CYS A 1 509 ? -18.711 -3.392 -13.602 1.00 83.25 509 CYS A O 1
ATOM 3996 N N . LEU A 1 510 ? -18.617 -1.870 -11.953 1.00 85.19 510 LEU A N 1
ATOM 3997 C CA . LEU A 1 510 ? -19.558 -2.523 -11.043 1.00 85.19 510 LEU A CA 1
ATOM 3998 C C . LEU A 1 510 ? -20.992 -2.001 -11.252 1.00 85.19 510 LEU A C 1
ATOM 4000 O O . LEU A 1 510 ? -21.176 -0.927 -11.817 1.00 85.19 510 LEU A O 1
ATOM 4004 N N . PRO A 1 511 ? -22.019 -2.760 -10.825 1.00 83.31 511 PRO A N 1
ATOM 4005 C CA . PRO A 1 511 ? -23.392 -2.265 -10.822 1.00 83.31 511 PRO A CA 1
ATOM 4006 C C . PRO A 1 511 ? -23.601 -1.123 -9.824 1.00 83.31 511 PRO A C 1
ATOM 4008 O O . PRO A 1 511 ? -22.908 -1.074 -8.803 1.00 83.31 511 PRO A O 1
ATOM 4011 N N . ASN A 1 512 ? -24.625 -0.299 -10.063 1.00 80.88 512 ASN A N 1
ATOM 4012 C CA . ASN A 1 512 ? -25.012 0.763 -9.136 1.00 80.88 512 ASN A CA 1
ATOM 4013 C C . ASN A 1 512 ? -25.436 0.169 -7.788 1.00 80.88 512 ASN A C 1
ATOM 4015 O O . ASN A 1 512 ? -26.116 -0.865 -7.709 1.00 80.88 512 ASN A O 1
ATOM 4019 N N . ARG A 1 513 ? -25.002 0.821 -6.712 1.00 69.56 513 ARG A N 1
ATOM 4020 C CA . ARG A 1 513 ? -25.211 0.352 -5.347 1.00 69.56 513 ARG A CA 1
ATOM 4021 C C . ARG A 1 513 ? -26.590 0.755 -4.826 1.00 69.56 513 ARG A C 1
ATOM 4023 O O . ARG A 1 513 ? -27.134 1.793 -5.178 1.00 69.56 513 ARG A O 1
ATOM 4030 N N . ILE A 1 514 ? -27.131 -0.069 -3.930 1.00 75.88 514 ILE A N 1
ATOM 4031 C CA . ILE A 1 514 ? -28.294 0.288 -3.118 1.00 75.88 514 ILE A CA 1
ATOM 4032 C C . ILE A 1 514 ? -27.829 1.126 -1.915 1.00 75.88 514 ILE A C 1
ATOM 4034 O O . ILE A 1 514 ? -27.030 0.644 -1.106 1.00 75.88 514 ILE A O 1
ATOM 4038 N N . GLU A 1 515 ? -28.340 2.356 -1.794 1.00 66.19 515 GLU A N 1
ATOM 4039 C CA . GLU A 1 515 ? -27.964 3.319 -0.743 1.00 66.19 515 GLU A CA 1
ATOM 4040 C C . GLU A 1 515 ? -28.215 2.791 0.679 1.00 66.19 515 GLU A C 1
ATOM 4042 O O . GLU A 1 515 ? -27.336 2.879 1.536 1.00 66.19 515 GLU A O 1
ATOM 4047 N N . ASP A 1 516 ? -29.377 2.169 0.924 1.00 73.00 516 ASP A N 1
ATOM 4048 C CA . ASP A 1 516 ? -29.747 1.599 2.227 1.00 73.00 516 ASP A CA 1
ATOM 4049 C C . ASP A 1 516 ? -30.094 0.099 2.113 1.00 73.00 516 ASP A C 1
ATOM 4051 O O . ASP A 1 516 ? -31.265 -0.277 1.945 1.00 73.00 516 ASP A O 1
ATOM 4055 N N . PRO A 1 517 ? -29.080 -0.786 2.205 1.00 75.25 517 PRO A N 1
ATOM 4056 C CA . PRO A 1 517 ? -29.258 -2.232 2.091 1.00 75.25 517 PRO A CA 1
ATOM 4057 C C . PRO A 1 517 ? -30.180 -2.829 3.155 1.00 75.25 517 PRO A C 1
ATOM 4059 O O . PRO A 1 517 ? -30.775 -3.882 2.931 1.00 75.25 517 PRO A O 1
ATOM 4062 N N . LEU A 1 518 ? -30.287 -2.186 4.323 1.00 81.00 518 LEU A N 1
ATOM 4063 C CA . LEU A 1 518 ? -31.144 -2.649 5.410 1.00 81.00 518 LEU A CA 1
ATOM 4064 C C . LEU A 1 518 ? -32.611 -2.345 5.115 1.00 81.00 518 LEU A C 1
ATOM 4066 O O . LEU A 1 518 ? -33.446 -3.234 5.267 1.00 81.00 518 LEU A O 1
ATOM 4070 N N . LYS A 1 519 ? -32.931 -1.138 4.628 1.00 81.25 519 LYS A N 1
ATOM 4071 C CA . LYS A 1 519 ? -34.307 -0.791 4.229 1.00 81.25 519 LYS A CA 1
ATOM 4072 C C . LYS A 1 519 ? -34.780 -1.584 3.021 1.00 81.25 519 LYS A C 1
ATOM 4074 O O . LYS A 1 519 ? -35.902 -2.079 3.020 1.00 81.25 519 LYS A O 1
ATOM 4079 N N . GLN A 1 520 ? -33.934 -1.725 2.004 1.00 81.56 520 GLN A N 1
ATOM 4080 C CA . GLN A 1 520 ? -34.291 -2.478 0.797 1.00 81.56 520 GLN A CA 1
ATOM 4081 C C . GLN A 1 520 ? -34.155 -3.998 0.990 1.00 81.56 520 GLN A C 1
ATOM 4083 O O . GLN A 1 520 ? -34.638 -4.782 0.171 1.00 81.56 520 GLN A O 1
ATOM 4088 N N . CYS A 1 521 ? -33.546 -4.423 2.104 1.00 84.25 521 CYS A N 1
ATOM 4089 C CA . CYS A 1 521 ? -33.317 -5.817 2.469 1.00 84.25 521 CYS A CA 1
ATOM 4090 C C . CYS A 1 521 ? -32.576 -6.614 1.373 1.00 84.25 521 CYS A C 1
ATOM 4092 O O . CYS A 1 521 ? -32.805 -7.818 1.227 1.00 84.25 521 CYS A O 1
ATOM 4094 N N . ASP A 1 522 ? -31.745 -5.959 0.558 1.00 84.06 522 ASP A N 1
ATOM 4095 C CA . ASP A 1 522 ? -30.925 -6.584 -0.482 1.00 84.06 522 ASP A CA 1
ATOM 4096 C C . ASP A 1 522 ? -29.750 -5.678 -0.889 1.00 84.06 522 ASP A C 1
ATOM 4098 O O . ASP A 1 522 ? -29.738 -4.480 -0.604 1.00 84.06 522 ASP A O 1
ATOM 4102 N N . ASN A 1 523 ? -28.744 -6.258 -1.544 1.00 84.06 523 ASN A N 1
ATOM 4103 C CA . ASN A 1 523 ? -27.644 -5.521 -2.167 1.00 84.06 523 ASN A CA 1
ATOM 4104 C C . ASN A 1 523 ? -27.010 -6.338 -3.306 1.00 84.06 523 ASN A C 1
ATOM 4106 O O . ASN A 1 523 ? -27.112 -7.566 -3.324 1.00 84.06 523 ASN A O 1
ATOM 4110 N N . HIS A 1 524 ? -26.319 -5.686 -4.244 1.00 86.75 524 HIS A N 1
ATOM 4111 C CA . HIS A 1 524 ? -25.667 -6.367 -5.367 1.00 86.75 524 HIS A CA 1
ATOM 4112 C C . HIS A 1 524 ? -24.579 -7.342 -4.881 1.00 86.75 524 HIS A C 1
ATOM 4114 O O . HIS A 1 524 ? -23.926 -7.131 -3.857 1.00 86.75 524 HIS A O 1
ATOM 4120 N N . LEU A 1 525 ? -24.334 -8.411 -5.639 1.00 87.94 525 LEU A N 1
ATOM 4121 C CA . LEU A 1 525 ? -23.426 -9.509 -5.287 1.00 87.94 525 LEU A CA 1
ATOM 4122 C C . LEU A 1 525 ? -22.018 -9.048 -4.879 1.00 87.94 525 LEU A C 1
ATOM 4124 O O . LEU A 1 525 ? -21.394 -9.626 -3.984 1.00 87.94 525 LEU A O 1
ATOM 4128 N N . PHE A 1 526 ? -21.500 -8.013 -5.545 1.00 86.06 526 PHE A N 1
ATOM 4129 C CA . PHE A 1 526 ? -20.146 -7.526 -5.293 1.00 86.06 526 PHE A CA 1
ATOM 4130 C C . PHE A 1 526 ? -19.989 -6.838 -3.926 1.00 86.06 526 PHE A C 1
ATOM 4132 O O . PHE A 1 526 ? -18.861 -6.782 -3.430 1.00 86.06 526 PHE A O 1
ATOM 4139 N N . SER A 1 527 ? -21.089 -6.463 -3.260 1.00 82.69 527 SER A N 1
ATOM 4140 C CA . SER A 1 527 ? -21.096 -5.969 -1.873 1.00 82.69 527 SER A CA 1
ATOM 4141 C C . SER A 1 527 ? -20.781 -7.048 -0.824 1.00 82.69 527 SER A C 1
ATOM 4143 O O . SER A 1 527 ? -20.423 -6.725 0.308 1.00 82.69 527 SER A O 1
ATOM 4145 N N . LEU A 1 528 ? -20.863 -8.338 -1.183 1.00 84.81 528 LEU A N 1
ATOM 4146 C CA . LEU A 1 528 ? -20.690 -9.428 -0.225 1.00 84.81 528 LEU A CA 1
ATOM 4147 C C . LEU A 1 528 ? -19.258 -9.452 0.350 1.00 84.81 528 LEU A C 1
ATOM 4149 O O . LEU A 1 528 ? -18.291 -9.601 -0.406 1.00 84.81 528 LEU A O 1
ATOM 4153 N N . PRO A 1 529 ? -19.078 -9.399 1.678 1.00 84.12 529 PRO A N 1
ATOM 4154 C CA . PRO A 1 529 ? -17.756 -9.311 2.271 1.00 84.12 529 PRO A CA 1
ATOM 4155 C C . PRO A 1 529 ? -16.977 -10.622 2.234 1.00 84.12 529 PRO A C 1
ATOM 4157 O O . PRO A 1 529 ? -17.524 -11.723 2.096 1.00 84.12 529 PRO A O 1
ATOM 4160 N N . SER A 1 530 ? -15.658 -10.489 2.410 1.00 81.69 530 SER A N 1
ATOM 4161 C CA . SER A 1 530 ? -14.721 -11.602 2.633 1.00 81.69 530 SER A CA 1
ATOM 4162 C C . SER A 1 530 ? -14.794 -12.696 1.562 1.00 81.69 530 SER A C 1
ATOM 4164 O O . SER A 1 530 ? -14.502 -13.864 1.818 1.00 81.69 530 SER A O 1
ATOM 4166 N N . THR A 1 531 ? -15.220 -12.329 0.356 1.00 84.19 531 THR A N 1
ATOM 4167 C CA . THR A 1 531 ? -15.396 -13.229 -0.779 1.00 84.19 531 THR A CA 1
ATOM 4168 C C . THR A 1 531 ? -14.488 -12.741 -1.890 1.00 84.19 531 THR A C 1
ATOM 4170 O O . THR A 1 531 ? -14.622 -11.610 -2.344 1.00 84.19 531 THR A O 1
ATOM 4173 N N . SER A 1 532 ? -13.555 -13.589 -2.325 1.00 84.62 532 SER A N 1
ATOM 4174 C CA . SER A 1 532 ? -12.623 -13.241 -3.401 1.00 84.62 532 SER A CA 1
ATOM 4175 C C . SER A 1 532 ? -13.375 -12.804 -4.656 1.00 84.62 532 SER A C 1
ATOM 4177 O O . SER A 1 532 ? -14.362 -13.450 -5.023 1.00 84.62 532 SER A O 1
ATOM 4179 N N . ILE A 1 533 ? -12.851 -11.809 -5.367 1.00 84.75 533 ILE A N 1
ATOM 4180 C CA . ILE A 1 533 ? -13.439 -11.312 -6.617 1.00 84.75 533 ILE A CA 1
ATOM 4181 C C . ILE A 1 533 ? -13.585 -12.422 -7.659 1.00 84.75 533 ILE A C 1
ATOM 4183 O O . ILE A 1 533 ? -14.616 -12.495 -8.313 1.00 84.75 533 ILE A O 1
ATOM 4187 N N . SER A 1 534 ? -12.654 -13.381 -7.723 1.00 84.12 534 SER A N 1
ATOM 4188 C CA . SER A 1 534 ? -12.785 -14.572 -8.579 1.00 84.12 534 SER A CA 1
ATOM 4189 C C . SER A 1 534 ? -14.078 -15.356 -8.324 1.00 84.12 534 SER A C 1
ATOM 4191 O O . SER A 1 534 ? -14.740 -15.794 -9.258 1.00 84.12 534 SER A O 1
ATOM 4193 N N . ARG A 1 535 ? -14.455 -15.519 -7.050 1.00 87.75 535 ARG A N 1
ATOM 4194 C CA . ARG A 1 535 ? -15.677 -16.230 -6.652 1.00 87.75 535 ARG A CA 1
ATOM 4195 C C . ARG A 1 535 ? -16.924 -15.392 -6.932 1.00 87.75 535 ARG A C 1
ATOM 4197 O O . ARG A 1 535 ? -17.905 -15.942 -7.410 1.00 87.75 535 ARG A O 1
ATOM 4204 N N . LYS A 1 536 ? -16.870 -14.078 -6.688 1.00 89.56 536 LYS A N 1
ATOM 4205 C CA . LYS A 1 536 ? -17.960 -13.149 -7.032 1.00 89.56 536 LYS A CA 1
ATOM 4206 C C . LYS A 1 536 ? -18.216 -13.128 -8.542 1.00 89.56 536 LYS A C 1
ATOM 4208 O O . LYS A 1 536 ? -19.351 -13.294 -8.952 1.00 89.56 536 LYS A O 1
ATOM 4213 N N . ALA A 1 537 ? -17.169 -13.029 -9.359 1.00 87.88 537 ALA A N 1
ATOM 4214 C CA . ALA A 1 537 ? -17.265 -13.075 -10.818 1.00 87.88 537 ALA A CA 1
ATOM 4215 C C . ALA A 1 537 ? -17.822 -14.418 -11.328 1.00 87.88 537 ALA A C 1
ATOM 4217 O O . ALA A 1 537 ? -18.638 -14.436 -12.243 1.00 87.88 537 ALA A O 1
ATOM 4218 N N . MET A 1 538 ? -17.443 -15.541 -10.703 1.00 88.44 538 MET A N 1
ATOM 4219 C CA . MET A 1 538 ? -18.016 -16.858 -11.013 1.00 88.44 538 MET A CA 1
ATOM 4220 C C . MET A 1 538 ? -19.513 -16.929 -10.688 1.00 88.44 538 MET A C 1
ATOM 4222 O O . MET A 1 538 ? -20.298 -17.436 -11.477 1.00 88.44 538 MET A O 1
ATOM 4226 N N . TRP A 1 539 ? -19.927 -16.431 -9.527 1.00 90.12 539 TRP A N 1
ATOM 4227 C CA . TRP A 1 539 ? -21.344 -16.369 -9.167 1.00 90.12 539 TRP A CA 1
ATOM 4228 C C . TRP A 1 539 ? -22.120 -15.418 -10.082 1.00 90.12 539 TRP A C 1
ATOM 4230 O O . TRP A 1 539 ? -23.232 -15.735 -10.496 1.00 90.12 539 TRP A O 1
ATOM 4240 N N . TRP A 1 540 ? -21.501 -14.306 -10.475 1.00 88.50 540 TRP A N 1
ATOM 4241 C CA . TRP A 1 540 ? -22.059 -13.369 -11.442 1.00 88.50 540 TRP A CA 1
ATOM 4242 C C . TRP A 1 540 ? -22.307 -14.031 -12.801 1.00 88.50 540 TRP A C 1
ATOM 4244 O O . TRP A 1 540 ? -23.397 -13.906 -13.359 1.00 88.50 540 TRP A O 1
ATOM 4254 N N . SER A 1 541 ? -21.358 -14.814 -13.320 1.00 85.88 541 SER A N 1
ATOM 4255 C CA . SER A 1 541 ? -21.559 -15.545 -14.580 1.00 85.88 541 SER A CA 1
ATOM 4256 C C . SER A 1 541 ? -22.594 -16.673 -14.475 1.00 85.88 541 SER A C 1
ATOM 4258 O O . SER A 1 541 ? -23.199 -17.038 -15.477 1.00 85.88 541 SER A O 1
ATOM 4260 N N . GLN A 1 542 ? -22.855 -17.183 -13.267 1.00 86.81 542 GLN A N 1
ATOM 4261 C CA . GLN A 1 542 ? -23.922 -18.153 -12.977 1.00 86.81 542 GLN A CA 1
ATOM 4262 C C . GLN A 1 542 ? -25.313 -17.519 -12.823 1.00 86.81 542 GLN A C 1
ATOM 4264 O O . GLN A 1 542 ? -26.275 -18.225 -12.527 1.00 86.81 542 GLN A O 1
ATOM 4269 N N . GLY A 1 543 ? -25.433 -16.202 -12.994 1.00 86.38 543 GLY A N 1
ATOM 4270 C CA . GLY A 1 543 ? -26.708 -15.505 -12.863 1.00 86.38 543 GLY A CA 1
ATOM 4271 C C . GLY A 1 543 ? -27.038 -15.055 -11.442 1.00 86.38 543 GLY A C 1
ATOM 4272 O O . GLY A 1 543 ? -28.115 -14.518 -11.243 1.00 86.38 543 GLY A O 1
ATOM 4273 N N . LEU A 1 544 ? -26.153 -15.221 -10.450 1.00 89.69 544 LEU A N 1
ATOM 4274 C CA . LEU A 1 544 ? -26.380 -14.628 -9.129 1.00 89.69 544 LEU A CA 1
ATOM 4275 C C . LEU A 1 544 ? -26.112 -13.128 -9.231 1.00 89.69 544 LEU A C 1
ATOM 4277 O O . LEU A 1 544 ? -25.065 -12.697 -9.723 1.00 89.69 544 LEU A O 1
ATOM 4281 N N . ARG A 1 545 ? -27.067 -12.329 -8.774 1.00 88.69 545 ARG A N 1
ATOM 4282 C CA . ARG A 1 545 ? -27.062 -10.881 -8.943 1.00 88.69 545 ARG A CA 1
ATOM 4283 C C . ARG A 1 545 ? -27.027 -10.150 -7.611 1.00 88.69 545 ARG A C 1
ATOM 4285 O O . ARG A 1 545 ? -26.310 -9.154 -7.500 1.00 88.69 545 ARG A O 1
ATOM 4292 N N . THR A 1 546 ? -27.709 -10.667 -6.592 1.00 91.06 546 THR A N 1
ATOM 4293 C CA . THR A 1 546 ? -27.815 -10.011 -5.280 1.00 91.06 546 THR A CA 1
ATOM 4294 C C . THR A 1 546 ? -27.447 -10.923 -4.106 1.00 91.06 546 THR A C 1
ATOM 4296 O O . THR A 1 546 ? -27.189 -12.121 -4.265 1.00 91.06 546 THR A O 1
ATOM 4299 N N . ALA A 1 547 ? -27.378 -10.360 -2.897 1.00 88.44 547 ALA A N 1
ATOM 4300 C CA . ALA A 1 547 ? -27.126 -11.104 -1.666 1.00 88.44 547 ALA A CA 1
ATOM 4301 C C . ALA A 1 547 ? -28.241 -12.126 -1.373 1.00 88.44 547 ALA A C 1
ATOM 4303 O O . ALA A 1 547 ? -27.954 -13.209 -0.851 1.00 88.44 547 ALA A O 1
ATOM 4304 N N . ARG A 1 548 ? -29.491 -11.829 -1.756 1.00 89.75 548 ARG A N 1
ATOM 4305 C CA . ARG A 1 548 ? -30.610 -12.782 -1.664 1.00 89.75 548 ARG A CA 1
ATOM 4306 C C . ARG A 1 548 ? -30.408 -14.016 -2.530 1.00 89.75 548 ARG A C 1
ATOM 4308 O O . ARG A 1 548 ? -30.617 -15.123 -2.038 1.00 89.75 548 ARG A O 1
ATOM 4315 N N . ASP A 1 549 ? -29.906 -13.859 -3.754 1.00 90.50 549 ASP A N 1
ATOM 4316 C CA . ASP A 1 549 ? -29.605 -15.004 -4.625 1.00 90.50 549 ASP A CA 1
ATOM 4317 C C . ASP A 1 549 ? -28.582 -15.947 -3.973 1.00 90.50 549 ASP A C 1
ATOM 4319 O O . ASP A 1 549 ? -28.718 -17.172 -4.012 1.00 90.50 549 ASP A O 1
ATOM 4323 N N . VAL A 1 550 ? -27.571 -15.379 -3.306 1.00 90.81 550 VAL A N 1
ATOM 4324 C CA . VAL A 1 550 ? -26.568 -16.151 -2.559 1.00 90.81 550 VAL A CA 1
ATOM 4325 C C . VAL A 1 550 ? -27.211 -16.894 -1.383 1.00 90.81 550 VAL A C 1
ATOM 4327 O O . VAL A 1 550 ? -26.883 -18.060 -1.146 1.00 90.81 550 VAL A O 1
ATOM 4330 N N . LEU A 1 551 ? -28.134 -16.257 -0.651 1.00 91.44 551 LEU A N 1
ATOM 4331 C CA . LEU A 1 551 ? -28.862 -16.895 0.451 1.00 91.44 551 LEU A CA 1
ATOM 4332 C C . LEU A 1 551 ? -29.736 -18.051 -0.038 1.00 91.44 551 LEU A C 1
ATOM 4334 O O . LEU A 1 551 ? -29.741 -19.121 0.571 1.00 91.44 551 LEU A O 1
ATOM 4338 N N . TYR A 1 552 ? -30.454 -17.834 -1.137 1.00 90.69 552 TYR A N 1
ATOM 4339 C CA . TYR A 1 552 ? -31.317 -18.819 -1.772 1.00 90.69 552 TYR A CA 1
ATOM 4340 C C . TYR A 1 552 ? -30.523 -20.065 -2.184 1.00 90.69 552 TYR A C 1
ATOM 4342 O O . TYR A 1 552 ? -30.868 -21.192 -1.821 1.00 90.69 552 TYR A O 1
ATOM 4350 N N . GLN A 1 553 ? -29.388 -19.868 -2.854 1.00 90.75 553 GLN A N 1
ATOM 4351 C CA . GLN A 1 553 ? -28.494 -20.954 -3.261 1.00 90.75 553 GLN A CA 1
ATOM 4352 C C . GLN A 1 553 ? -27.832 -21.649 -2.056 1.00 90.75 553 GLN A C 1
ATOM 4354 O O . GLN A 1 553 ? -27.678 -22.872 -2.036 1.00 90.75 553 GLN A O 1
ATOM 4359 N N . TYR A 1 554 ? -27.508 -20.910 -0.990 1.00 91.56 554 TYR A N 1
ATOM 4360 C CA . TYR A 1 554 ? -27.046 -21.510 0.264 1.00 91.56 554 TYR A CA 1
ATOM 4361 C C . TYR A 1 554 ? -28.111 -22.423 0.896 1.00 91.56 554 TYR A C 1
ATOM 4363 O O . TYR A 1 554 ? -27.783 -23.539 1.301 1.00 91.56 554 TYR A O 1
ATOM 4371 N N . LYS A 1 555 ? -29.386 -21.999 0.939 1.00 90.88 555 LYS A N 1
ATOM 4372 C CA . LYS A 1 555 ? -30.509 -22.820 1.442 1.00 90.88 555 LYS A CA 1
ATOM 4373 C C . LYS A 1 555 ? -30.678 -24.115 0.632 1.00 90.88 555 LYS A C 1
ATOM 4375 O O . LYS A 1 555 ? -30.958 -25.156 1.216 1.00 90.88 555 LYS A O 1
ATOM 4380 N N . LYS A 1 556 ? -30.431 -24.073 -0.683 1.00 89.81 556 LYS A N 1
ATOM 4381 C CA . LYS A 1 556 ? -30.426 -25.249 -1.577 1.00 89.81 556 LYS A CA 1
ATOM 4382 C C . LYS A 1 556 ? -29.173 -26.131 -1.468 1.00 89.81 556 LYS A C 1
ATOM 4384 O O . LYS A 1 556 ? -29.110 -27.181 -2.101 1.00 89.81 556 LYS A O 1
ATOM 4389 N N . GLY A 1 557 ? -28.166 -25.725 -0.695 1.00 87.94 557 GLY A N 1
ATOM 4390 C CA . GLY A 1 557 ? -26.916 -26.470 -0.520 1.00 87.94 557 GLY A CA 1
ATOM 4391 C C . GLY A 1 557 ? -25.936 -26.378 -1.698 1.00 87.94 557 GLY A C 1
ATOM 4392 O O . GLY A 1 557 ? -24.915 -27.068 -1.686 1.00 87.94 557 GLY A O 1
ATOM 4393 N N . THR A 1 558 ? -26.200 -25.528 -2.695 1.00 87.75 558 THR A N 1
ATOM 4394 C CA . THR A 1 558 ? -25.339 -25.350 -3.879 1.00 87.75 558 THR A CA 1
ATOM 4395 C C . THR A 1 558 ? -24.152 -24.426 -3.592 1.00 87.75 558 THR A C 1
ATOM 4397 O O . THR A 1 558 ? -23.063 -24.619 -4.132 1.00 87.75 558 THR A O 1
ATOM 4400 N N . VAL A 1 559 ? -24.326 -23.455 -2.690 1.00 88.62 559 VAL A N 1
ATOM 4401 C CA . VAL A 1 559 ? -23.283 -22.513 -2.263 1.00 88.62 559 VAL A CA 1
ATOM 4402 C C . VAL A 1 559 ? -22.898 -22.762 -0.808 1.00 88.62 559 VAL A C 1
ATOM 4404 O O . VAL A 1 559 ? -23.745 -22.913 0.066 1.00 88.62 559 VAL A O 1
ATOM 4407 N N . LYS A 1 560 ? -21.590 -22.756 -0.524 1.00 90.44 560 LYS A N 1
ATOM 4408 C CA . LYS A 1 560 ? -21.049 -22.846 0.840 1.00 90.44 560 LYS A CA 1
ATOM 4409 C C . LYS A 1 560 ? -20.561 -21.478 1.307 1.00 90.44 560 LYS A C 1
ATOM 4411 O O . LYS A 1 560 ? -19.691 -20.881 0.674 1.00 90.44 560 LYS A O 1
ATOM 4416 N N . LEU A 1 561 ? -21.081 -21.024 2.445 1.00 90.12 561 LEU A N 1
ATOM 4417 C CA . LEU A 1 561 ? -20.688 -19.776 3.100 1.00 90.12 561 LEU A CA 1
ATOM 4418 C C . LEU A 1 561 ? -19.999 -20.061 4.434 1.00 90.12 561 LEU A C 1
ATOM 4420 O O . LEU A 1 561 ? -20.356 -20.995 5.153 1.00 90.12 561 LEU A O 1
ATOM 4424 N N . THR A 1 562 ? -19.021 -19.229 4.782 1.00 90.56 562 THR A N 1
ATOM 4425 C CA . THR A 1 562 ? -18.446 -19.202 6.133 1.00 90.56 562 THR A CA 1
ATOM 4426 C C . THR A 1 562 ? -19.448 -18.612 7.129 1.00 90.56 562 THR A C 1
ATOM 4428 O O . THR A 1 562 ? -20.368 -17.891 6.744 1.00 90.56 562 THR A O 1
ATOM 4431 N N . ALA A 1 563 ? -19.270 -18.874 8.428 1.00 89.12 563 ALA A N 1
ATOM 4432 C CA . ALA A 1 563 ? -20.184 -18.354 9.446 1.00 89.12 563 ALA A CA 1
ATOM 4433 C C . ALA A 1 563 ? -20.327 -16.809 9.430 1.00 89.12 563 ALA A C 1
ATOM 4435 O O . ALA A 1 563 ? -21.462 -16.339 9.519 1.00 89.12 563 ALA A O 1
ATOM 4436 N N . PRO A 1 564 ? -19.253 -16.004 9.255 1.00 87.81 564 PRO A N 1
ATOM 4437 C CA . PRO A 1 564 ? -19.382 -14.553 9.090 1.00 87.81 564 PRO A CA 1
ATOM 4438 C C . PRO A 1 564 ? -20.145 -14.139 7.824 1.00 87.81 564 PRO A C 1
ATOM 4440 O O . PRO A 1 564 ? -21.019 -13.282 7.902 1.00 87.81 564 PRO A O 1
ATOM 4443 N N . GLN A 1 565 ? -19.868 -14.777 6.679 1.00 89.81 565 GLN A N 1
ATOM 4444 C CA . GLN A 1 565 ? -20.576 -14.497 5.420 1.00 89.81 565 GLN A CA 1
ATOM 4445 C C . GLN A 1 565 ? -22.067 -14.811 5.542 1.00 89.81 565 GLN A C 1
ATOM 4447 O O . GLN A 1 565 ? -22.904 -14.010 5.141 1.00 89.81 565 GLN A O 1
ATOM 4452 N N . LEU A 1 566 ? -22.405 -15.950 6.151 1.00 91.88 566 LEU A N 1
ATOM 4453 C CA . LEU A 1 566 ? -23.790 -16.339 6.381 1.00 91.88 566 LEU A CA 1
ATOM 4454 C C . LEU A 1 566 ? -24.513 -15.354 7.305 1.00 91.88 566 LEU A C 1
ATOM 4456 O O . LEU A 1 566 ? -25.658 -15.006 7.031 1.00 91.88 566 LEU A O 1
ATOM 4460 N N . ARG A 1 567 ? -23.860 -14.894 8.383 1.00 90.75 567 ARG A N 1
ATOM 4461 C CA . ARG A 1 567 ? -24.422 -13.856 9.261 1.00 90.75 567 ARG A CA 1
ATOM 4462 C C . ARG A 1 567 ? -24.684 -12.566 8.494 1.00 90.75 567 ARG A C 1
ATOM 4464 O O . ARG A 1 567 ? -25.777 -12.032 8.608 1.00 90.75 567 ARG A O 1
ATOM 4471 N N . HIS A 1 568 ? -23.733 -12.110 7.681 1.00 90.50 568 HIS A N 1
ATOM 4472 C CA . HIS A 1 568 ? -23.905 -10.903 6.875 1.00 90.50 568 HIS A CA 1
ATOM 4473 C C . HIS A 1 568 ? -25.083 -11.023 5.897 1.00 90.50 568 HIS A C 1
ATOM 4475 O O . HIS A 1 568 ? -25.961 -10.170 5.898 1.00 90.50 568 HIS A O 1
ATOM 4481 N N . VAL A 1 569 ? -25.159 -12.106 5.118 1.00 91.69 569 VAL A N 1
ATOM 4482 C CA . VAL A 1 569 ? -26.249 -12.302 4.144 1.00 91.69 569 VAL A CA 1
ATOM 4483 C C . VAL A 1 569 ? -27.611 -12.407 4.833 1.00 91.69 569 VAL A C 1
ATOM 4485 O O . VAL A 1 569 ? -28.576 -11.801 4.380 1.00 91.69 569 VAL A O 1
ATOM 4488 N N . LYS A 1 570 ? -27.696 -13.137 5.954 1.00 92.19 570 LYS A N 1
ATOM 4489 C CA . LYS A 1 570 ? -28.930 -13.222 6.752 1.00 92.19 570 LYS A CA 1
ATOM 4490 C C . LYS A 1 570 ? -29.344 -11.867 7.324 1.00 92.19 570 LYS A C 1
ATOM 4492 O O . LYS A 1 570 ? -30.532 -11.589 7.385 1.00 92.19 570 LYS A O 1
ATOM 4497 N N . ALA A 1 571 ? -28.378 -11.060 7.754 1.00 91.19 571 ALA A N 1
ATOM 4498 C CA . ALA A 1 571 ? -28.608 -9.724 8.288 1.00 91.19 571 ALA A CA 1
ATOM 4499 C C . ALA A 1 571 ? -29.154 -8.775 7.209 1.00 91.19 571 ALA A C 1
ATOM 4501 O O . ALA A 1 571 ? -30.190 -8.155 7.430 1.00 91.19 571 ALA A O 1
ATOM 4502 N N . VAL A 1 572 ? -28.529 -8.749 6.023 1.00 90.38 572 VAL A N 1
ATOM 4503 C CA . VAL A 1 572 ? -29.003 -7.978 4.855 1.00 90.38 572 VAL A CA 1
ATOM 4504 C C . VAL A 1 572 ? -30.421 -8.395 4.471 1.00 90.38 572 VAL A C 1
ATOM 4506 O O . VAL A 1 572 ? -31.312 -7.556 4.428 1.00 90.38 572 VAL A O 1
ATOM 4509 N N . ALA A 1 573 ? -30.650 -9.693 4.255 1.00 90.31 573 ALA A N 1
ATOM 4510 C CA . ALA A 1 573 ? -31.947 -10.197 3.806 1.00 90.31 573 ALA A CA 1
ATOM 4511 C C . ALA A 1 573 ? -33.081 -9.935 4.813 1.00 90.31 573 ALA A C 1
ATOM 4513 O O . ALA A 1 573 ? -34.232 -9.798 4.414 1.00 90.31 573 ALA A O 1
ATOM 4514 N N . ALA A 1 574 ? -32.762 -9.872 6.110 1.00 90.12 574 ALA A N 1
ATOM 4515 C CA . ALA A 1 574 ? -33.732 -9.624 7.173 1.00 90.12 574 ALA A CA 1
ATOM 4516 C C . ALA A 1 574 ? -33.868 -8.143 7.570 1.00 90.12 574 ALA A C 1
ATOM 4518 O O . ALA A 1 574 ? -34.680 -7.851 8.447 1.00 90.12 574 ALA A O 1
ATOM 4519 N N . GLY A 1 575 ? -33.051 -7.237 7.018 1.00 89.25 575 GLY A N 1
ATOM 4520 C CA . GLY A 1 575 ? -32.996 -5.837 7.455 1.00 89.25 575 GLY A CA 1
ATOM 4521 C C . GLY A 1 575 ? -32.592 -5.678 8.928 1.00 89.25 575 GLY A C 1
ATOM 4522 O O . GLY A 1 575 ? -33.083 -4.793 9.623 1.00 89.25 575 GLY A O 1
ATOM 4523 N N . LYS A 1 576 ? -31.741 -6.576 9.441 1.00 91.62 576 LYS A N 1
ATOM 4524 C CA . LYS A 1 576 ? -31.356 -6.666 10.862 1.00 91.62 576 LYS A CA 1
ATOM 4525 C C . LYS A 1 576 ? -29.840 -6.710 11.036 1.00 91.62 576 LYS A C 1
ATOM 4527 O O . LYS A 1 576 ? -29.103 -6.843 10.066 1.00 91.62 576 LYS A O 1
ATOM 4532 N N . LEU A 1 577 ? -29.366 -6.652 12.278 1.00 92.12 577 LEU A N 1
ATOM 4533 C CA . LEU A 1 577 ? -27.959 -6.868 12.636 1.00 92.12 577 LEU A CA 1
ATOM 4534 C C . LEU A 1 577 ? -27.796 -8.089 13.557 1.00 92.12 577 LEU A C 1
ATOM 4536 O O . LEU A 1 577 ? -28.769 -8.585 14.129 1.00 92.12 577 LEU A O 1
ATOM 4540 N N . PHE A 1 578 ? -26.569 -8.600 13.689 1.00 93.38 578 PHE A N 1
ATOM 4541 C CA . PHE A 1 578 ? -26.240 -9.659 14.655 1.00 93.38 578 PHE A CA 1
ATOM 4542 C C . PHE A 1 578 ? -25.366 -9.122 15.788 1.00 93.38 578 PHE A C 1
ATOM 4544 O O . PHE A 1 578 ? -24.374 -8.446 15.526 1.00 93.38 578 PHE A O 1
ATOM 4551 N N . LEU A 1 579 ? -25.681 -9.517 17.023 1.00 94.81 579 LEU A N 1
ATOM 4552 C CA . LEU A 1 579 ? -24.952 -9.168 18.247 1.00 94.81 579 LEU A CA 1
ATOM 4553 C C . LEU A 1 579 ? -24.537 -10.420 19.012 1.00 94.81 579 LEU A C 1
ATOM 4555 O O . LEU A 1 579 ? -25.264 -11.409 19.009 1.00 94.81 579 LEU A O 1
ATOM 4559 N N . ASN A 1 580 ? -23.420 -10.365 19.731 1.00 95.75 580 ASN A N 1
ATOM 4560 C CA . ASN A 1 580 ? -23.006 -11.378 20.696 1.00 95.75 580 ASN A CA 1
ATOM 4561 C C . ASN A 1 580 ? -22.867 -10.744 22.093 1.00 95.75 580 ASN A C 1
ATOM 4563 O O . ASN A 1 580 ? -21.787 -10.263 22.449 1.00 95.75 580 ASN A O 1
ATOM 4567 N N . PRO A 1 581 ? -23.940 -10.755 22.909 1.00 95.31 581 PRO A N 1
ATOM 4568 C CA . PRO A 1 581 ? -23.961 -10.089 24.213 1.00 95.31 581 PRO A CA 1
ATOM 4569 C C . PRO A 1 581 ? -22.866 -10.552 25.181 1.00 95.31 581 PRO A C 1
ATOM 4571 O O . PRO A 1 581 ? -22.392 -9.762 25.993 1.00 95.31 581 PRO A O 1
ATOM 4574 N N . LYS A 1 582 ? -22.439 -11.821 25.094 1.00 94.56 582 LYS A N 1
ATOM 4575 C CA . LYS A 1 582 ? -21.404 -12.379 25.980 1.00 94.56 582 LYS A CA 1
ATOM 4576 C C . LYS A 1 582 ? -20.028 -11.780 25.705 1.00 94.56 582 LYS A C 1
ATOM 4578 O O . LYS A 1 582 ? -19.293 -11.492 26.643 1.00 94.56 582 LYS A O 1
ATOM 4583 N N . GLU A 1 583 ? -19.681 -11.599 24.432 1.00 95.56 583 GLU A N 1
ATOM 4584 C CA . GLU A 1 583 ? -18.398 -11.003 24.040 1.00 95.56 583 GLU A CA 1
ATOM 4585 C C . GLU A 1 583 ? -18.350 -9.508 24.381 1.00 95.56 583 GLU A C 1
ATOM 4587 O O . GLU A 1 583 ? -17.308 -9.021 24.816 1.00 95.56 583 GLU A O 1
ATOM 4592 N N . ILE A 1 584 ? -19.487 -8.806 24.269 1.00 95.62 584 ILE A N 1
ATOM 4593 C CA . ILE A 1 584 ? -19.626 -7.404 24.700 1.00 95.62 584 ILE A CA 1
ATOM 4594 C C . ILE A 1 584 ? -19.359 -7.300 26.204 1.00 95.62 584 ILE A C 1
ATOM 4596 O O . ILE A 1 584 ? -18.458 -6.577 26.618 1.00 95.62 584 ILE A O 1
ATOM 4600 N N . GLU A 1 585 ? -20.063 -8.084 27.023 1.00 95.38 585 GLU A N 1
ATOM 4601 C CA . GLU A 1 585 ? -19.882 -8.082 28.480 1.00 95.38 585 GLU A CA 1
ATOM 4602 C C . GLU A 1 585 ? -18.430 -8.406 28.879 1.00 95.38 585 GLU A C 1
ATOM 4604 O O . GLU A 1 585 ? -17.829 -7.725 29.711 1.00 95.38 585 GLU A O 1
ATOM 4609 N N . ASN A 1 586 ? -17.831 -9.413 28.233 1.00 95.19 586 ASN A N 1
ATOM 4610 C CA . ASN A 1 586 ? -16.447 -9.811 28.478 1.00 95.19 586 ASN A CA 1
ATOM 4611 C C . ASN A 1 586 ? -15.464 -8.665 28.189 1.00 95.19 586 ASN A C 1
ATOM 4613 O O . ASN A 1 586 ? -14.572 -8.399 28.996 1.00 95.19 586 ASN A O 1
ATOM 4617 N N . PHE A 1 587 ? -15.639 -7.948 27.075 1.00 95.75 587 PHE A N 1
ATOM 4618 C CA . PHE A 1 587 ? -14.788 -6.809 26.734 1.00 95.75 587 PHE A CA 1
ATOM 4619 C C . PHE A 1 587 ? -14.897 -5.681 27.767 1.00 95.75 587 PHE A C 1
ATOM 4621 O O . PHE A 1 587 ? -13.877 -5.235 28.294 1.00 95.75 587 PHE A O 1
ATOM 4628 N N . PHE A 1 588 ? -16.119 -5.267 28.116 1.00 96.19 588 PHE A N 1
ATOM 4629 C CA . PHE A 1 588 ? -16.346 -4.182 29.075 1.00 96.19 588 PHE A CA 1
ATOM 4630 C C . PHE A 1 588 ? -15.847 -4.531 30.486 1.00 96.19 588 PHE A C 1
ATOM 4632 O O . PHE A 1 588 ? -15.280 -3.677 31.165 1.00 96.19 588 PHE A O 1
ATOM 4639 N N . SER A 1 589 ? -15.927 -5.800 30.904 1.00 95.25 589 SER A N 1
ATOM 4640 C CA . SER A 1 589 ? -15.419 -6.248 32.212 1.00 95.25 589 SER A CA 1
ATOM 4641 C C . SER A 1 589 ? -13.899 -6.077 32.398 1.00 95.25 589 SER A C 1
ATOM 4643 O O . SER A 1 589 ? -13.391 -6.063 33.526 1.00 95.25 589 SER A O 1
ATOM 4645 N N . ARG A 1 590 ? -13.149 -5.932 31.298 1.00 94.88 590 ARG A N 1
ATOM 4646 C CA . ARG A 1 590 ? -11.689 -5.762 31.293 1.00 94.88 590 ARG A CA 1
ATOM 4647 C C . ARG A 1 590 ? -11.233 -4.308 31.387 1.00 94.88 590 ARG A C 1
ATOM 4649 O O . ARG A 1 590 ? -10.035 -4.088 31.572 1.00 94.88 590 ARG A O 1
ATOM 4656 N N . ILE A 1 591 ? -12.144 -3.346 31.252 1.00 95.75 591 ILE A N 1
ATOM 4657 C CA . ILE A 1 591 ? -11.837 -1.912 31.294 1.00 95.75 591 ILE A CA 1
ATOM 4658 C C . ILE A 1 591 ? -11.365 -1.528 32.707 1.00 95.75 591 ILE A C 1
ATOM 4660 O O . ILE A 1 591 ? -11.917 -1.989 33.711 1.00 95.75 591 ILE A O 1
ATOM 4664 N N . ARG A 1 592 ? -10.291 -0.735 32.800 1.00 95.38 592 ARG A N 1
ATOM 4665 C CA . ARG A 1 592 ? -9.691 -0.265 34.062 1.00 95.38 592 ARG A CA 1
ATOM 4666 C C . ARG A 1 592 ? -9.421 1.231 33.969 1.00 95.38 592 ARG A C 1
ATOM 4668 O O . ARG A 1 592 ? -8.881 1.683 32.968 1.00 95.38 592 ARG A O 1
ATOM 4675 N N . TYR A 1 593 ? -9.763 1.976 35.016 1.00 95.69 593 TYR A N 1
ATOM 4676 C CA . TYR A 1 593 ? -9.692 3.438 35.007 1.00 95.69 593 TYR A CA 1
ATOM 4677 C C . TYR A 1 593 ? -8.393 3.973 35.640 1.00 95.69 593 TYR A C 1
ATOM 4679 O O . TYR A 1 593 ? -7.950 3.411 36.644 1.00 95.69 593 TYR A O 1
ATOM 4687 N N . PRO A 1 594 ? -7.801 5.061 35.110 1.00 97.50 594 PRO A N 1
ATOM 4688 C CA . PRO A 1 594 ? -8.321 5.883 34.017 1.00 97.50 594 PRO A CA 1
ATOM 4689 C C . PRO A 1 594 ? -8.197 5.188 32.653 1.00 97.50 594 PRO A C 1
ATOM 4691 O O . PRO A 1 594 ? -7.255 4.442 32.399 1.00 97.50 594 PRO A O 1
ATOM 4694 N N . VAL A 1 595 ? -9.180 5.394 31.784 1.00 97.94 595 VAL A N 1
ATOM 4695 C CA . VAL A 1 595 ? -9.189 4.829 30.432 1.00 97.94 595 VAL A CA 1
ATOM 4696 C C . VAL A 1 595 ? -8.634 5.866 29.477 1.00 97.94 595 VAL A C 1
ATOM 4698 O O . VAL A 1 595 ? -9.157 6.973 29.429 1.00 97.94 595 VAL A O 1
ATOM 4701 N N . PHE A 1 596 ? -7.612 5.496 28.710 1.00 97.81 596 PHE A N 1
ATOM 4702 C CA . PHE A 1 596 ? -6.993 6.332 27.686 1.00 97.81 596 PHE A CA 1
ATOM 4703 C C . PHE A 1 596 ? -7.392 5.819 26.304 1.00 97.81 596 PHE A C 1
ATOM 4705 O O . PHE A 1 596 ? -6.818 4.842 25.824 1.00 97.81 596 PHE A O 1
ATOM 4712 N N . PHE A 1 597 ? -8.363 6.454 25.655 1.00 97.56 597 PHE A N 1
ATOM 4713 C CA . PHE A 1 597 ? -8.557 6.262 24.219 1.00 97.56 597 PHE A CA 1
ATOM 4714 C C . PHE A 1 597 ? -7.409 6.939 23.502 1.00 97.56 597 PHE A C 1
ATOM 4716 O O . PHE A 1 597 ? -7.174 8.108 23.769 1.00 97.56 597 PHE A O 1
ATOM 4723 N N . ILE A 1 598 ? -6.680 6.219 22.657 1.00 95.94 598 ILE A N 1
ATOM 4724 C CA . ILE A 1 598 ? -5.527 6.766 21.944 1.00 95.94 598 ILE A CA 1
ATOM 4725 C C . ILE A 1 598 ? -5.590 6.392 20.473 1.00 95.94 598 ILE A C 1
ATOM 4727 O O . ILE A 1 598 ? -5.854 5.237 20.134 1.00 95.94 598 ILE A O 1
ATOM 4731 N N . ASP A 1 599 ? -5.289 7.372 19.635 1.00 94.69 599 ASP A N 1
ATOM 4732 C CA . ASP A 1 599 ? -5.099 7.197 18.206 1.00 94.69 599 ASP A CA 1
ATOM 4733 C C . ASP A 1 599 ? -3.858 7.973 17.742 1.00 94.69 599 ASP A C 1
ATOM 4735 O O . ASP A 1 599 ? -3.555 9.049 18.265 1.00 94.69 599 ASP A O 1
ATOM 4739 N N . PHE A 1 600 ? -3.095 7.391 16.815 1.00 93.50 600 PHE A N 1
ATOM 4740 C CA . PHE A 1 600 ? -1.875 7.990 16.275 1.00 93.50 600 PHE A CA 1
ATOM 4741 C C . PHE A 1 600 ? -2.002 8.191 14.777 1.00 93.50 600 PHE A C 1
ATOM 4743 O O . PHE A 1 600 ? -2.194 7.236 14.033 1.00 93.50 600 PHE A O 1
ATOM 4750 N N . GLU A 1 601 ? -1.648 9.387 14.328 1.00 92.44 601 GLU A N 1
ATOM 4751 C CA . GLU A 1 601 ? -1.385 9.643 12.922 1.00 92.44 601 GLU A CA 1
ATOM 4752 C C . GLU A 1 601 ? 0.117 9.577 12.650 1.00 92.44 601 GLU A C 1
ATOM 4754 O O . GLU A 1 601 ? 0.943 10.245 13.294 1.00 92.44 601 GLU A O 1
ATOM 4759 N N . ALA A 1 602 ? 0.491 8.715 11.702 1.00 90.75 602 ALA A N 1
ATOM 4760 C CA . ALA A 1 602 ? 1.880 8.441 11.370 1.00 90.75 602 ALA A CA 1
ATOM 4761 C C . ALA A 1 602 ? 2.119 8.444 9.866 1.00 90.75 602 ALA A C 1
ATOM 4763 O O . ALA A 1 602 ? 1.343 7.915 9.079 1.00 90.75 602 ALA A O 1
ATOM 4764 N N . THR A 1 603 ? 3.270 8.977 9.479 1.00 88.50 603 THR A N 1
ATOM 4765 C CA . THR A 1 603 ? 3.722 8.999 8.091 1.00 88.50 603 THR A CA 1
ATOM 4766 C C . THR A 1 603 ? 4.839 7.986 7.851 1.00 88.50 603 THR A C 1
ATOM 4768 O O . THR A 1 603 ? 5.499 7.535 8.787 1.00 88.50 603 THR A O 1
ATOM 4771 N N . GLN A 1 604 ? 5.063 7.612 6.597 1.00 86.00 604 GLN A N 1
ATOM 4772 C CA . GLN A 1 604 ? 6.124 6.705 6.168 1.00 86.00 604 GLN A CA 1
ATOM 4773 C C . GLN A 1 604 ? 6.857 7.317 4.979 1.00 86.00 604 GLN A C 1
ATOM 4775 O O . GLN A 1 604 ? 6.225 7.874 4.085 1.00 86.00 604 GLN A O 1
ATOM 4780 N N . PHE A 1 605 ? 8.177 7.158 4.944 1.00 81.94 605 PHE A N 1
ATOM 4781 C CA . PHE A 1 605 ? 9.019 7.663 3.861 1.00 81.94 605 PHE A CA 1
ATOM 4782 C C . PHE A 1 605 ? 9.864 6.535 3.283 1.00 81.94 605 PHE A C 1
ATOM 4784 O O . PHE A 1 605 ? 10.425 5.742 4.048 1.00 81.94 605 PHE A O 1
ATOM 4791 N N . ALA A 1 606 ? 10.000 6.476 1.956 1.00 80.25 606 ALA A N 1
ATOM 4792 C CA . ALA A 1 606 ? 10.980 5.588 1.337 1.00 80.25 606 ALA A CA 1
ATOM 4793 C C . ALA A 1 606 ? 12.394 5.973 1.792 1.00 80.25 606 ALA A C 1
ATOM 4795 O O . ALA A 1 606 ? 13.138 5.130 2.297 1.00 80.25 606 ALA A O 1
ATOM 4796 N N . LEU A 1 607 ? 12.708 7.270 1.689 1.00 81.12 607 LEU A N 1
ATOM 4797 C CA . LEU A 1 607 ? 13.933 7.904 2.170 1.00 81.12 607 LEU A CA 1
ATOM 4798 C C . LEU A 1 607 ? 13.699 8.494 3.569 1.00 81.12 607 LEU A C 1
ATOM 4800 O O . LEU A 1 607 ? 13.017 9.509 3.677 1.00 81.12 607 LEU A O 1
ATOM 4804 N N . PRO A 1 608 ? 14.201 7.872 4.653 1.00 82.31 608 PRO A N 1
ATOM 4805 C CA . PRO A 1 608 ? 13.865 8.280 6.014 1.00 82.31 608 PRO A CA 1
ATOM 4806 C C . PRO A 1 608 ? 14.475 9.645 6.384 1.00 82.31 608 PRO A C 1
ATOM 4808 O O . PRO A 1 608 ? 15.696 9.733 6.487 1.00 82.31 608 PRO A O 1
ATOM 4811 N N . PRO A 1 609 ? 13.664 10.677 6.690 1.00 79.75 609 PRO A N 1
ATOM 4812 C CA . PRO A 1 609 ? 14.165 12.039 6.904 1.00 79.75 609 PRO A CA 1
ATOM 4813 C C . PRO A 1 609 ? 14.833 12.301 8.266 1.00 79.75 609 PRO A C 1
ATOM 4815 O O . PRO A 1 609 ? 15.356 13.382 8.514 1.00 79.75 609 PRO A O 1
ATOM 4818 N N . PHE A 1 610 ? 14.784 11.339 9.190 1.00 82.50 610 PHE A N 1
ATOM 4819 C CA . PHE A 1 610 ? 15.202 11.498 10.588 1.00 82.50 610 PHE A CA 1
ATOM 4820 C C . PHE A 1 610 ? 16.099 10.342 11.041 1.00 82.50 610 PHE A C 1
ATOM 4822 O O . PHE A 1 610 ? 16.014 9.214 10.548 1.00 82.50 610 PHE A O 1
ATOM 4829 N N . GLU A 1 611 ? 16.942 10.604 12.039 1.00 77.81 611 GLU A N 1
ATOM 4830 C CA . GLU A 1 611 ? 17.872 9.613 12.583 1.00 77.81 611 GLU A CA 1
ATOM 4831 C C . GLU A 1 611 ? 17.160 8.379 13.162 1.00 77.81 611 GLU A C 1
ATOM 4833 O O . GLU A 1 611 ? 16.047 8.454 13.688 1.00 77.81 611 GLU A O 1
ATOM 4838 N N . LYS A 1 612 ? 17.836 7.222 13.128 1.00 80.44 612 LYS A N 1
ATOM 4839 C CA . LYS A 1 612 ? 17.325 5.950 13.679 1.00 80.44 612 LYS A CA 1
ATOM 4840 C C . LYS A 1 612 ? 15.959 5.538 13.096 1.00 80.44 612 LYS A C 1
ATOM 4842 O O . LYS A 1 612 ? 15.130 4.962 13.800 1.00 80.44 612 LYS A O 1
ATOM 4847 N N . MET A 1 613 ? 15.711 5.846 11.824 1.00 82.62 613 MET A N 1
ATOM 4848 C CA . MET A 1 613 ? 14.553 5.359 11.071 1.00 82.62 613 MET A CA 1
ATOM 4849 C C . MET A 1 613 ? 14.991 4.482 9.908 1.00 82.62 613 MET A C 1
ATOM 4851 O O . MET A 1 613 ? 15.996 4.759 9.256 1.00 82.62 613 MET A O 1
ATOM 4855 N N . VAL A 1 614 ? 14.212 3.440 9.633 1.00 84.94 614 VAL A N 1
ATOM 4856 C CA . VAL A 1 614 ? 14.353 2.620 8.423 1.00 84.94 614 VAL A CA 1
ATOM 4857 C C . VAL A 1 614 ? 13.299 2.994 7.380 1.00 84.94 614 VAL A C 1
ATOM 4859 O O . VAL A 1 614 ? 12.315 3.666 7.694 1.00 84.94 614 VAL A O 1
ATOM 4862 N N . ALA A 1 615 ? 13.521 2.582 6.131 1.00 85.62 615 ALA A N 1
ATOM 4863 C CA . ALA A 1 615 ? 12.592 2.833 5.031 1.00 85.62 615 ALA A CA 1
ATOM 4864 C C . ALA A 1 615 ? 11.182 2.316 5.354 1.00 85.62 615 ALA A C 1
ATOM 4866 O O . ALA A 1 615 ? 11.019 1.225 5.903 1.00 85.62 615 ALA A O 1
ATOM 4867 N N . TYR A 1 616 ? 10.172 3.118 5.015 1.00 84.56 616 TYR A N 1
ATOM 4868 C CA . TYR A 1 616 ? 8.748 2.874 5.268 1.00 84.56 616 TYR A CA 1
ATOM 4869 C C . TYR A 1 616 ? 8.387 2.606 6.735 1.00 84.56 616 TYR A C 1
ATOM 4871 O O . TYR A 1 616 ? 7.346 2.025 7.038 1.00 84.56 616 TYR A O 1
ATOM 4879 N N . GLN A 1 617 ? 9.225 3.036 7.679 1.00 86.75 617 GLN A N 1
ATOM 4880 C CA . GLN A 1 617 ? 8.885 2.980 9.092 1.00 86.75 617 GLN A CA 1
ATOM 4881 C C . GLN A 1 617 ? 7.797 4.020 9.420 1.00 86.75 617 GLN A C 1
ATOM 4883 O O . GLN A 1 617 ? 8.002 5.195 9.125 1.00 86.75 617 GLN A O 1
ATOM 4888 N N . PRO A 1 618 ? 6.690 3.631 10.091 1.00 89.00 618 PRO A N 1
ATOM 4889 C CA . PRO A 1 618 ? 5.744 4.587 10.661 1.00 89.00 618 PRO A CA 1
ATOM 4890 C C . PRO A 1 618 ? 6.413 5.562 11.634 1.00 89.00 618 PRO A C 1
ATOM 4892 O O . PRO A 1 618 ? 7.054 5.126 12.600 1.00 89.00 618 PRO A O 1
ATOM 4895 N N . THR A 1 619 ? 6.213 6.852 11.384 1.00 89.88 619 THR A N 1
ATOM 4896 C CA . THR A 1 619 ? 6.717 7.991 12.152 1.00 89.88 619 THR A CA 1
ATOM 4897 C C . THR A 1 619 ? 5.528 8.811 12.647 1.00 89.88 619 THR A C 1
ATOM 4899 O O . THR A 1 619 ? 4.941 9.545 11.848 1.00 89.88 619 THR A O 1
ATOM 4902 N N . PRO A 1 620 ? 5.139 8.676 13.929 1.00 93.69 620 PRO A N 1
ATOM 4903 C CA . PRO A 1 620 ? 4.007 9.412 14.477 1.00 93.69 620 PRO A CA 1
ATOM 4904 C C . PRO A 1 620 ? 4.316 10.910 14.523 1.00 93.69 620 PRO A C 1
ATOM 4906 O O . PRO A 1 620 ? 5.371 11.316 15.023 1.00 93.69 620 PRO A O 1
ATOM 4909 N N . PHE A 1 621 ? 3.391 11.718 14.013 1.00 93.75 621 PHE A N 1
ATOM 4910 C CA . PHE A 1 621 ? 3.473 13.183 14.026 1.00 93.75 621 PHE A CA 1
ATOM 4911 C C . PHE A 1 621 ? 2.281 13.845 14.721 1.00 93.75 621 PHE A C 1
ATOM 4913 O O . PHE A 1 621 ? 2.341 15.035 15.047 1.00 93.75 621 PHE A O 1
ATOM 4920 N N . GLN A 1 622 ? 1.230 13.071 14.974 1.00 94.75 622 GLN A N 1
ATOM 4921 C CA . GLN A 1 622 ? 0.034 13.504 15.668 1.00 94.75 622 GLN A CA 1
ATOM 4922 C C . GLN A 1 622 ? -0.539 12.367 16.515 1.00 94.75 622 GLN A C 1
ATOM 4924 O O . GLN A 1 622 ? -0.353 11.191 16.200 1.00 94.75 622 GLN A O 1
ATOM 4929 N N . PHE A 1 623 ? -1.211 12.732 17.603 1.00 95.62 623 PHE A N 1
ATOM 4930 C CA . PHE A 1 623 ? -2.086 11.832 18.342 1.00 95.62 623 PHE A CA 1
ATOM 4931 C C . PHE A 1 623 ? -3.276 12.589 18.926 1.00 95.62 623 PHE A C 1
ATOM 4933 O O . PHE A 1 623 ? -3.194 13.798 19.175 1.00 95.62 623 PHE A O 1
ATOM 4940 N N . SER A 1 624 ? -4.334 11.850 19.228 1.00 95.56 624 SER A N 1
ATOM 4941 C CA . SER A 1 624 ? -5.452 12.282 20.063 1.00 95.56 624 SER A CA 1
ATOM 4942 C C . SER A 1 624 ? -5.600 11.335 21.253 1.00 95.56 624 SER A C 1
ATOM 4944 O O . SER A 1 624 ? -5.307 10.138 21.164 1.00 95.56 624 SER A O 1
ATOM 4946 N N . ILE A 1 625 ? -5.984 11.888 22.407 1.00 97.31 625 ILE A N 1
ATOM 4947 C CA . ILE A 1 625 ? -6.237 11.123 23.627 1.00 97.31 625 ILE A CA 1
ATOM 4948 C C . ILE A 1 625 ? -7.491 11.631 24.327 1.00 97.31 625 ILE A C 1
ATOM 4950 O O . ILE A 1 625 ? -7.541 12.778 24.767 1.00 97.31 625 ILE A O 1
ATOM 4954 N N . ASP A 1 626 ? -8.455 10.740 24.535 1.00 97.81 626 ASP A N 1
ATOM 4955 C CA . ASP A 1 626 ? -9.616 10.987 25.390 1.00 97.81 626 ASP A CA 1
ATOM 4956 C C . ASP A 1 626 ? -9.509 10.173 26.678 1.00 97.81 626 ASP A C 1
ATOM 4958 O O . ASP A 1 626 ? -9.345 8.949 26.646 1.00 97.81 626 ASP A O 1
ATOM 4962 N N . VAL A 1 627 ? -9.597 10.855 27.824 1.00 98.12 627 VAL A N 1
ATOM 4963 C CA . VAL A 1 627 ? -9.411 10.233 29.140 1.00 98.12 627 VAL A CA 1
ATOM 4964 C C . VAL A 1 627 ? -10.698 10.225 29.951 1.00 98.12 627 VAL A C 1
ATOM 4966 O O . VAL A 1 627 ? -11.282 11.279 30.202 1.00 98.12 627 VAL A O 1
ATOM 4969 N N . PHE A 1 628 ? -11.085 9.037 30.414 1.00 98.06 628 PHE A N 1
ATOM 4970 C CA . PHE A 1 628 ? -12.194 8.812 31.346 1.00 98.06 628 PHE A CA 1
ATOM 4971 C C . PHE A 1 628 ? -11.649 8.375 32.706 1.00 98.06 628 PHE A C 1
ATOM 4973 O O . PHE A 1 628 ? -10.782 7.500 32.775 1.00 98.06 628 PHE A O 1
ATOM 4980 N N . GLN A 1 629 ? -12.148 8.947 33.797 1.00 96.25 629 GLN A N 1
ATOM 4981 C CA . GLN A 1 629 ? -11.674 8.659 35.153 1.00 96.25 629 GLN A CA 1
ATOM 4982 C C . GLN A 1 629 ? -12.515 7.604 35.881 1.00 96.25 629 GLN A C 1
ATOM 4984 O O . GLN A 1 629 ? -11.990 6.940 36.787 1.00 96.25 629 GLN A O 1
ATOM 4989 N N . GLU A 1 630 ? -13.787 7.427 35.517 1.00 92.69 630 GLU A N 1
ATOM 4990 C CA . GLU A 1 630 ? -14.732 6.593 36.269 1.00 92.69 630 GLU A CA 1
ATOM 4991 C C . GLU A 1 630 ? -15.660 5.736 35.404 1.00 92.69 630 GLU A C 1
ATOM 4993 O O . GLU A 1 630 ? -15.799 4.550 35.704 1.00 92.69 630 GLU A O 1
ATOM 4998 N N . ASP A 1 631 ? -16.295 6.294 34.367 1.00 92.88 631 ASP A N 1
ATOM 4999 C CA . ASP A 1 631 ? -17.288 5.558 33.570 1.00 92.88 631 ASP A CA 1
ATOM 5000 C C . ASP A 1 631 ? -17.355 6.008 32.107 1.00 92.88 631 ASP A C 1
ATOM 5002 O O . ASP A 1 631 ? -17.939 7.034 31.769 1.00 92.88 631 ASP A O 1
ATOM 5006 N N . ILE A 1 632 ? -16.863 5.163 31.204 1.00 94.38 632 ILE A N 1
ATOM 5007 C CA . ILE A 1 632 ? -16.923 5.393 29.758 1.00 94.38 632 ILE A CA 1
ATOM 5008 C C . ILE A 1 632 ? -18.350 5.616 29.219 1.00 94.38 632 ILE A C 1
ATOM 5010 O O . ILE A 1 632 ? -18.537 6.353 28.245 1.00 94.38 632 ILE A O 1
ATOM 5014 N N . LEU A 1 633 ? -19.374 4.997 29.815 1.00 93.38 633 LEU A N 1
ATOM 5015 C CA . LEU A 1 633 ? -20.726 5.026 29.257 1.00 93.38 633 LEU A CA 1
ATOM 5016 C C . LEU A 1 633 ? -21.404 6.389 29.428 1.00 93.38 633 LEU A C 1
ATOM 5018 O O . LEU A 1 633 ? -22.137 6.800 28.531 1.00 93.38 633 LEU A O 1
ATOM 5022 N N . ASN A 1 634 ? -21.131 7.092 30.531 1.00 91.00 634 ASN A N 1
ATOM 5023 C CA . ASN A 1 634 ? -21.866 8.303 30.912 1.00 91.00 634 ASN A CA 1
ATOM 5024 C C . ASN A 1 634 ? -20.979 9.538 31.148 1.00 91.00 634 ASN A C 1
ATOM 5026 O O . ASN A 1 634 ? -21.468 10.664 31.092 1.00 91.00 634 ASN A O 1
ATOM 5030 N N . GLU A 1 635 ? -19.684 9.366 31.420 1.00 93.00 635 GLU A N 1
ATOM 5031 C CA . GLU A 1 635 ? -18.766 10.477 31.684 1.00 93.00 635 GLU A CA 1
ATOM 5032 C C . GLU A 1 635 ? -18.408 11.220 30.384 1.00 93.00 635 GLU A C 1
ATOM 5034 O O . GLU A 1 635 ? -18.330 10.636 29.305 1.00 93.00 635 GLU A O 1
ATOM 5039 N N . THR A 1 636 ? -18.175 12.530 30.451 1.00 93.25 636 THR A N 1
ATOM 5040 C CA . THR A 1 636 ? -17.550 13.262 29.337 1.00 93.25 636 THR A CA 1
ATOM 5041 C C . THR A 1 636 ? -16.029 13.195 29.486 1.00 93.25 636 THR A C 1
ATOM 5043 O O . THR A 1 636 ? -15.527 13.610 30.534 1.00 93.25 636 THR A O 1
ATOM 5046 N N . PRO A 1 637 ? -15.281 12.730 28.469 1.00 95.94 637 PRO A N 1
ATOM 5047 C CA . PRO A 1 637 ? -13.838 12.591 28.588 1.00 95.94 637 PRO A CA 1
ATOM 5048 C C . PRO A 1 637 ? -13.125 13.941 28.665 1.00 95.94 637 PRO A C 1
ATOM 5050 O O . PRO A 1 637 ? -13.599 14.965 28.162 1.00 95.94 637 PRO A O 1
ATOM 5053 N N . THR A 1 638 ? -11.929 13.927 29.251 1.00 97.25 638 THR A N 1
ATOM 5054 C CA . THR A 1 638 ? -10.966 15.020 29.091 1.00 97.25 638 THR A CA 1
ATOM 5055 C C . THR A 1 638 ? -10.124 14.762 27.845 1.00 97.25 638 THR A C 1
ATOM 5057 O O . THR A 1 638 ? -9.376 13.787 27.805 1.00 97.25 638 THR A O 1
ATOM 5060 N N . HIS A 1 639 ? -10.246 15.645 26.852 1.00 96.31 639 HIS A N 1
ATOM 5061 C CA . HIS A 1 639 ? -9.536 15.542 25.578 1.00 96.31 639 HIS A CA 1
ATOM 5062 C C . HIS A 1 639 ? -8.153 16.207 25.613 1.00 96.31 639 HIS A C 1
ATOM 5064 O O . HIS A 1 639 ? -8.008 17.337 26.101 1.00 96.31 639 HIS A O 1
ATOM 5070 N N . TYR A 1 640 ? -7.171 15.536 25.020 1.00 97.00 640 TYR A N 1
ATOM 5071 C CA . TYR A 1 640 ? -5.817 16.011 24.762 1.00 97.00 640 TYR A CA 1
ATOM 5072 C C . TYR A 1 640 ? -5.406 15.680 23.325 1.00 97.00 640 TYR A C 1
ATOM 5074 O O . TYR A 1 640 ? -5.797 14.650 22.785 1.00 97.00 640 TYR A O 1
ATOM 5082 N N . ASP A 1 641 ? -4.560 16.515 22.732 1.00 94.88 641 ASP A N 1
ATOM 5083 C CA . ASP A 1 641 ? -4.043 16.318 21.383 1.00 94.88 641 ASP A CA 1
ATOM 5084 C C . ASP A 1 641 ? -2.572 16.745 21.279 1.00 94.88 641 ASP A C 1
ATOM 5086 O O . ASP A 1 641 ? -2.020 17.451 22.129 1.00 94.88 641 ASP A O 1
ATOM 5090 N N . TYR A 1 642 ? -1.916 16.281 20.221 1.00 95.38 642 TYR A N 1
ATOM 5091 C CA . TYR A 1 642 ? -0.615 16.771 19.790 1.00 95.38 642 TYR A CA 1
ATOM 5092 C C . TYR A 1 642 ? -0.551 16.738 18.268 1.00 95.38 642 TYR A C 1
ATOM 5094 O O . TYR A 1 642 ? -0.931 15.745 17.656 1.00 95.38 642 TYR A O 1
ATOM 5102 N N . LEU A 1 643 ? -0.017 17.796 17.655 1.00 94.75 643 LEU A N 1
ATOM 5103 C CA . LEU A 1 643 ? 0.178 17.871 16.208 1.00 94.75 643 LEU A CA 1
ATOM 5104 C C . LEU A 1 643 ? 1.422 18.691 15.862 1.00 94.75 643 LEU A C 1
ATOM 5106 O O . LEU A 1 643 ? 1.472 19.902 16.118 1.00 94.75 643 LEU A O 1
ATOM 5110 N N . HIS A 1 644 ? 2.383 18.051 15.197 1.00 93.50 644 HIS A N 1
ATOM 5111 C CA . HIS A 1 644 ? 3.561 18.693 14.609 1.00 93.50 644 HIS A CA 1
ATOM 5112 C C . HIS A 1 644 ? 3.278 19.124 13.161 1.00 93.50 644 HIS A C 1
ATOM 5114 O O . HIS A 1 644 ? 3.650 18.429 12.229 1.00 93.50 644 HIS A O 1
ATOM 5120 N N . PHE A 1 645 ? 2.580 20.240 12.938 1.00 91.19 645 PHE A N 1
ATOM 5121 C CA . PHE A 1 645 ? 2.194 20.665 11.580 1.00 91.19 645 PHE A CA 1
ATOM 5122 C C . PHE A 1 645 ? 1.889 22.164 11.493 1.00 91.19 645 PHE A C 1
ATOM 5124 O O . PHE A 1 645 ? 1.239 22.722 12.378 1.00 91.19 645 PHE A O 1
ATOM 5131 N N . GLY A 1 646 ? 2.282 22.818 10.402 1.00 84.56 646 GLY A N 1
ATOM 5132 C CA . GLY A 1 646 ? 1.938 24.217 10.138 1.00 84.56 646 GLY A CA 1
ATOM 5133 C C . GLY A 1 646 ? 2.735 25.230 10.972 1.00 84.56 646 GLY A C 1
ATOM 5134 O O . GLY A 1 646 ? 3.858 24.970 11.405 1.00 84.56 646 GLY A O 1
ATOM 5135 N N . LYS A 1 647 ? 2.173 26.431 11.161 1.00 78.94 647 LYS A N 1
ATOM 5136 C CA . LYS A 1 647 ? 2.882 27.584 11.745 1.00 78.94 647 LYS A CA 1
ATOM 5137 C C . LYS A 1 647 ? 3.432 27.281 13.146 1.00 78.94 647 LYS A C 1
ATOM 5139 O O . LYS A 1 647 ? 2.702 26.829 14.021 1.00 78.94 647 LYS A O 1
ATOM 5144 N N . GLY A 1 648 ? 4.717 27.576 13.356 1.00 81.81 648 GLY A N 1
ATOM 5145 C CA . GLY A 1 648 ? 5.426 27.317 14.618 1.00 81.81 648 GLY A CA 1
ATOM 5146 C C . GLY A 1 648 ? 6.109 25.948 14.695 1.00 81.81 648 GLY A C 1
ATOM 5147 O O . GLY A 1 648 ? 6.902 25.726 15.608 1.00 81.81 648 GLY A O 1
ATOM 5148 N N . TYR A 1 649 ? 5.873 25.067 13.720 1.00 85.44 649 TYR A N 1
ATOM 5149 C CA . TYR A 1 649 ? 6.578 23.799 13.573 1.00 85.44 649 TYR A CA 1
ATOM 5150 C C . TYR A 1 649 ? 7.466 23.834 12.335 1.00 85.44 649 TYR A C 1
ATOM 5152 O O . TYR A 1 649 ? 7.078 24.345 11.287 1.00 85.44 649 TYR A O 1
ATOM 5160 N N . SER A 1 650 ? 8.670 23.281 12.462 1.00 85.44 650 SER A N 1
ATOM 5161 C CA . SER A 1 650 ? 9.548 23.067 11.317 1.00 85.44 650 SER A CA 1
ATOM 5162 C C . SER A 1 650 ? 9.414 21.617 10.844 1.00 85.44 650 SER A C 1
ATOM 5164 O O . SER A 1 650 ? 9.571 20.707 11.664 1.00 85.44 650 SER A O 1
ATOM 5166 N N . PRO A 1 651 ? 9.171 21.371 9.548 1.00 83.50 651 PRO A N 1
ATOM 5167 C CA . PRO A 1 651 ? 9.134 20.018 8.978 1.00 83.50 651 PRO A CA 1
ATOM 5168 C C . PRO A 1 651 ? 10.483 19.286 9.084 1.00 83.50 651 PRO A C 1
ATOM 5170 O O . PRO A 1 651 ? 10.522 18.060 9.049 1.00 83.50 651 PRO A O 1
ATOM 5173 N N . ASN A 1 652 ? 11.580 20.026 9.275 1.00 81.44 652 ASN A N 1
ATOM 5174 C CA . ASN A 1 652 ? 12.929 19.473 9.434 1.00 81.44 652 ASN A CA 1
ATOM 5175 C C . ASN A 1 652 ? 13.237 19.046 10.877 1.00 81.44 652 ASN A C 1
ATOM 5177 O O . ASN A 1 652 ? 14.307 18.511 11.156 1.00 81.44 652 ASN A O 1
ATOM 5181 N N . VAL A 1 653 ? 12.314 19.286 11.811 1.00 87.75 653 VAL A N 1
ATOM 5182 C CA . VAL A 1 653 ? 12.418 18.814 13.192 1.00 87.75 653 VAL A CA 1
ATOM 5183 C C . VAL A 1 653 ? 11.696 17.478 13.316 1.00 87.75 653 VAL A C 1
ATOM 5185 O O . VAL A 1 653 ? 10.543 17.353 12.919 1.00 87.75 653 VAL A O 1
ATOM 5188 N N . ASP A 1 654 ? 12.372 16.499 13.917 1.00 89.56 654 ASP A N 1
ATOM 5189 C CA . ASP A 1 654 ? 11.822 15.169 14.179 1.00 89.56 654 ASP A CA 1
ATOM 5190 C C . ASP A 1 654 ? 10.597 15.237 15.120 1.00 89.56 654 ASP A C 1
ATOM 5192 O O . ASP A 1 654 ? 10.756 15.558 16.309 1.00 89.56 654 ASP A O 1
ATOM 5196 N N . PRO A 1 655 ? 9.382 14.904 14.637 1.00 92.19 655 PRO A N 1
ATOM 5197 C CA . PRO A 1 655 ? 8.148 15.064 15.404 1.00 92.19 655 PRO A CA 1
ATOM 5198 C C . PRO A 1 655 ? 8.040 14.073 16.572 1.00 92.19 655 PRO A C 1
ATOM 5200 O O . PRO A 1 655 ? 7.329 14.316 17.550 1.00 92.19 655 PRO A O 1
ATOM 5203 N N . ARG A 1 656 ? 8.785 12.960 16.525 1.00 92.38 656 ARG A N 1
ATOM 5204 C CA . ARG A 1 656 ? 8.683 11.862 17.498 1.00 92.38 656 ARG A CA 1
ATOM 5205 C C . ARG A 1 656 ? 9.033 12.300 18.917 1.00 92.38 656 ARG A C 1
ATOM 5207 O O . ARG A 1 656 ? 8.413 11.838 19.872 1.00 92.38 656 ARG A O 1
ATOM 5214 N N . ARG A 1 657 ? 10.012 13.199 19.065 1.00 92.25 657 ARG A N 1
ATOM 5215 C CA . ARG A 1 657 ? 10.469 13.694 20.375 1.00 92.25 657 ARG A CA 1
ATOM 5216 C C . ARG A 1 657 ? 9.396 14.516 21.083 1.00 92.25 657 ARG A C 1
ATOM 5218 O O . ARG A 1 657 ? 9.151 14.312 22.268 1.00 92.25 657 ARG A O 1
ATOM 5225 N N . GLY A 1 658 ? 8.766 15.444 20.361 1.00 93.31 658 GLY A N 1
ATOM 5226 C CA . GLY A 1 658 ? 7.680 16.253 20.912 1.00 93.31 658 GLY A CA 1
ATOM 5227 C C . GLY A 1 658 ? 6.452 15.400 21.223 1.00 93.31 658 GLY A C 1
ATOM 5228 O O . GLY A 1 658 ? 5.882 15.531 22.302 1.00 93.31 658 GLY A O 1
ATOM 5229 N N . CYS A 1 659 ? 6.137 14.465 20.326 1.00 94.19 659 CYS A N 1
ATOM 5230 C CA . CYS A 1 659 ? 5.046 13.508 20.466 1.00 94.19 659 CYS A CA 1
ATOM 5231 C C . CYS A 1 659 ? 5.161 12.676 21.757 1.00 94.19 659 CYS A C 1
ATOM 5233 O O . CYS A 1 659 ? 4.277 12.728 22.609 1.00 94.19 659 CYS A O 1
ATOM 5235 N N . VAL A 1 660 ? 6.276 11.968 21.978 1.00 94.88 660 VAL A N 1
ATOM 5236 C CA . VAL A 1 660 ? 6.416 11.119 23.178 1.00 94.88 660 VAL A CA 1
ATOM 5237 C C . VAL A 1 660 ? 6.466 11.928 24.475 1.00 94.88 660 VAL A C 1
ATOM 5239 O O . VAL A 1 660 ? 5.884 11.515 25.475 1.00 94.88 660 VAL A O 1
ATOM 5242 N N . LYS A 1 661 ? 7.112 13.100 24.465 1.00 95.38 661 LYS A N 1
ATOM 5243 C CA . LYS A 1 661 ? 7.199 13.962 25.648 1.00 95.38 661 LYS A CA 1
ATOM 5244 C C . LYS A 1 661 ? 5.816 14.432 26.097 1.00 95.38 661 LYS A C 1
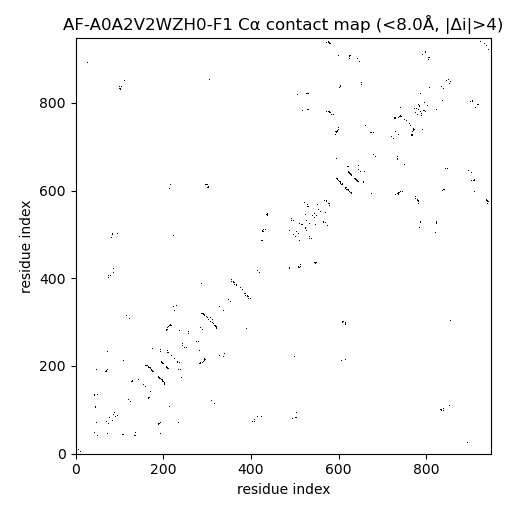ATOM 5246 O O . LYS A 1 661 ? 5.522 14.403 27.291 1.00 95.38 661 LYS A O 1
ATOM 5251 N N . GLU A 1 662 ? 4.978 14.851 25.152 1.00 96.44 662 GLU A N 1
ATOM 5252 C CA . GLU A 1 662 ? 3.631 15.326 25.463 1.00 96.44 662 GLU A CA 1
ATOM 5253 C C . GLU A 1 662 ? 2.709 14.185 25.900 1.00 96.44 662 GLU A C 1
ATOM 5255 O O . GLU A 1 662 ? 2.028 14.309 26.918 1.00 96.44 662 GLU A O 1
ATOM 5260 N N . LEU A 1 663 ? 2.768 13.037 25.217 1.00 96.62 663 LEU A N 1
ATOM 5261 C CA . LEU A 1 663 ? 2.050 11.828 25.621 1.00 96.62 663 LEU A CA 1
ATOM 5262 C C . LEU A 1 663 ? 2.359 11.453 27.076 1.00 96.62 663 LEU A C 1
ATOM 5264 O O . LEU A 1 663 ? 1.448 11.275 27.883 1.00 96.62 663 LEU A O 1
ATOM 5268 N N . MET A 1 664 ? 3.643 11.341 27.426 1.00 96.50 664 MET A N 1
ATOM 5269 C CA . MET A 1 664 ? 4.048 10.915 28.767 1.00 96.50 664 MET A CA 1
ATOM 5270 C C . MET A 1 664 ? 3.634 11.930 29.834 1.00 96.50 664 MET A C 1
ATOM 5272 O O . MET A 1 664 ? 3.153 11.532 30.894 1.00 96.50 664 MET A O 1
ATOM 5276 N N . ARG A 1 665 ? 3.710 13.235 29.530 1.00 97.19 665 ARG A N 1
ATOM 5277 C CA . ARG A 1 665 ? 3.201 14.301 30.406 1.00 97.19 665 ARG A CA 1
ATOM 5278 C C . ARG A 1 665 ? 1.715 14.108 30.728 1.00 97.19 665 ARG A C 1
ATOM 5280 O O . ARG A 1 665 ? 1.329 14.244 31.888 1.00 97.19 665 ARG A O 1
ATOM 5287 N N . ILE A 1 666 ? 0.892 13.802 29.722 1.00 97.62 666 ILE A N 1
ATOM 5288 C CA . ILE A 1 666 ? -0.554 13.576 29.879 1.00 97.62 666 ILE A CA 1
ATOM 5289 C C . ILE A 1 666 ? -0.817 12.304 30.692 1.00 97.62 666 ILE A C 1
ATOM 5291 O O . ILE A 1 666 ? -1.578 12.336 31.658 1.00 97.62 666 ILE A O 1
ATOM 5295 N N . VAL A 1 667 ? -0.153 11.196 30.351 1.00 97.12 667 VAL A N 1
ATOM 5296 C CA . VAL A 1 667 ? -0.328 9.908 31.041 1.00 97.12 667 VAL A CA 1
ATOM 5297 C C . VAL A 1 667 ? 0.035 10.020 32.520 1.00 97.12 667 VAL A C 1
ATOM 5299 O O . VAL A 1 667 ? -0.737 9.585 33.375 1.00 97.12 667 VAL A O 1
ATOM 5302 N N . HIS A 1 668 ? 1.176 10.634 32.849 1.00 96.94 668 HIS A N 1
ATOM 5303 C CA . HIS A 1 668 ? 1.581 10.847 34.241 1.00 96.94 668 HIS A CA 1
ATOM 5304 C C . HIS A 1 668 ? 0.589 11.748 34.986 1.00 96.94 668 HIS A C 1
ATOM 5306 O O . HIS A 1 668 ? 0.212 11.427 36.111 1.00 96.94 668 HIS A O 1
ATOM 5312 N N . LEU A 1 669 ? 0.107 12.825 34.355 1.00 97.56 669 LEU A N 1
ATOM 5313 C CA . LEU A 1 669 ? -0.880 13.732 34.949 1.00 97.56 669 LEU A CA 1
ATOM 5314 C C . LEU A 1 669 ? -2.182 13.007 35.328 1.00 97.56 669 LEU A C 1
ATOM 5316 O O . LEU A 1 669 ? -2.672 13.161 36.447 1.00 97.56 669 LEU A O 1
ATOM 5320 N N . GLU A 1 670 ? -2.749 12.222 34.415 1.00 97.69 670 GLU A N 1
ATOM 5321 C CA . GLU A 1 670 ? -4.039 11.558 34.630 1.00 97.69 670 GLU A CA 1
ATOM 5322 C C . GLU A 1 670 ? -3.945 10.365 35.585 1.00 97.69 670 GLU A C 1
ATOM 5324 O O . GLU A 1 670 ? -4.853 10.151 36.395 1.00 97.69 670 GLU A O 1
ATOM 5329 N N . ARG A 1 671 ? -2.825 9.630 35.561 1.00 97.00 671 ARG A N 1
ATOM 5330 C CA . ARG A 1 671 ? -2.540 8.586 36.556 1.00 97.00 671 ARG A CA 1
ATOM 5331 C C . ARG A 1 671 ? -2.395 9.167 37.956 1.00 97.00 671 ARG A C 1
ATOM 5333 O O . ARG A 1 671 ? -2.957 8.619 38.901 1.00 97.00 671 ARG A O 1
ATOM 5340 N N . GLU A 1 672 ? -1.713 10.303 38.099 1.00 96.81 672 GLU A N 1
ATOM 5341 C CA . GLU A 1 672 ? -1.593 10.992 39.386 1.00 96.81 672 GLU A CA 1
ATOM 5342 C C . GLU A 1 672 ? -2.952 11.485 39.900 1.00 96.81 672 GLU A C 1
ATOM 5344 O O . GLU A 1 672 ? -3.268 11.292 41.077 1.00 96.81 672 GLU A O 1
ATOM 5349 N N . LYS A 1 673 ? -3.809 12.033 39.025 1.00 96.06 673 LYS A N 1
ATOM 5350 C CA . LYS A 1 673 ? -5.194 12.381 39.388 1.00 96.06 673 LYS A CA 1
ATOM 5351 C C . LYS A 1 673 ? -5.959 11.168 39.920 1.00 96.06 673 LYS A C 1
ATOM 5353 O O . LYS A 1 673 ? -6.573 11.265 40.988 1.00 96.06 673 LYS A O 1
ATOM 5358 N N . LYS A 1 674 ? -5.886 10.016 39.237 1.00 95.69 674 LYS A N 1
ATOM 5359 C CA . LYS A 1 674 ? -6.541 8.788 39.711 1.00 95.69 674 LYS A CA 1
ATOM 5360 C C . LYS A 1 674 ? -5.953 8.317 41.036 1.00 95.69 674 LYS A C 1
ATOM 5362 O O . LYS A 1 674 ? -6.708 8.018 41.958 1.00 95.69 674 LYS A O 1
ATOM 5367 N N . ARG A 1 675 ? -4.625 8.300 41.169 1.00 95.19 675 ARG A N 1
ATOM 5368 C CA . ARG A 1 675 ? -3.925 7.887 42.394 1.00 95.19 675 ARG A CA 1
ATOM 5369 C C . ARG A 1 675 ? -4.366 8.717 43.597 1.00 95.19 675 ARG A C 1
ATOM 5371 O O . ARG A 1 675 ? -4.678 8.155 44.648 1.00 95.19 675 ARG A O 1
ATOM 5378 N N . LEU A 1 676 ? -4.448 10.039 43.445 1.00 95.75 676 LEU A N 1
ATOM 5379 C CA . LEU A 1 676 ? -4.934 10.942 44.489 1.00 95.75 676 LEU A CA 1
ATOM 5380 C C . LEU A 1 676 ? -6.410 10.687 44.824 1.00 95.75 676 LEU A C 1
ATOM 5382 O O . LEU A 1 676 ? -6.756 10.625 46.004 1.00 95.75 676 LEU A O 1
ATOM 5386 N N . SER A 1 677 ? -7.262 10.471 43.816 1.00 94.44 677 SER A N 1
ATOM 5387 C CA . SER A 1 677 ? -8.677 10.125 44.017 1.00 94.44 677 SER A CA 1
ATOM 5388 C C . SER A 1 677 ? -8.844 8.815 44.803 1.00 94.44 677 SER A C 1
ATOM 5390 O O . SER A 1 677 ? -9.523 8.792 45.831 1.00 94.44 677 SER A O 1
ATOM 5392 N N . MET A 1 678 ? -8.132 7.752 44.410 1.00 92.62 678 MET A N 1
ATOM 5393 C CA . MET A 1 678 ? -8.159 6.443 45.084 1.00 92.62 678 MET A CA 1
ATOM 5394 C C . MET A 1 678 ? -7.578 6.482 46.500 1.00 92.62 678 MET A C 1
ATOM 5396 O O . MET A 1 678 ? -8.005 5.735 47.383 1.00 92.62 678 MET A O 1
ATOM 5400 N N . THR A 1 679 ? -6.586 7.346 46.728 1.00 93.12 679 THR A N 1
ATOM 5401 C CA . THR A 1 679 ? -6.031 7.579 48.066 1.00 93.12 679 THR A CA 1
ATOM 5402 C C . THR A 1 679 ? -7.072 8.265 48.947 1.00 93.12 679 THR A C 1
ATOM 5404 O O . THR A 1 679 ? -7.308 7.832 50.073 1.00 93.12 679 THR A O 1
ATOM 5407 N N . LYS A 1 680 ? -7.757 9.288 48.420 1.00 93.50 680 LYS A N 1
ATOM 5408 C CA . LYS A 1 680 ? -8.804 10.031 49.133 1.00 93.50 680 LYS A CA 1
ATOM 5409 C C . LYS A 1 680 ? -10.035 9.170 49.443 1.00 93.50 680 LYS A C 1
ATOM 5411 O O . LYS A 1 680 ? -10.605 9.315 50.519 1.00 93.50 680 LYS A O 1
ATOM 5416 N N . SER A 1 681 ? -10.431 8.267 48.545 1.00 92.31 681 SER A N 1
ATOM 5417 C CA . SER A 1 681 ? -11.546 7.330 48.767 1.00 92.31 681 SER A CA 1
ATOM 5418 C C . SER A 1 681 ? -11.190 6.165 49.706 1.00 92.31 681 SER A C 1
ATOM 5420 O O . SER A 1 681 ? -12.072 5.425 50.151 1.00 92.31 681 SER A O 1
ATOM 5422 N N . GLY A 1 682 ? -9.898 5.978 50.007 1.00 89.81 682 GLY A N 1
ATOM 5423 C CA . GLY A 1 682 ? -9.375 4.833 50.755 1.00 89.81 682 GLY A CA 1
ATOM 5424 C C . GLY A 1 682 ? -9.396 3.516 49.970 1.00 89.81 682 GLY A C 1
ATOM 5425 O O . GLY A 1 682 ? -9.077 2.466 50.530 1.00 89.81 682 GLY A O 1
ATOM 5426 N N . GLU A 1 683 ? -9.761 3.546 48.687 1.00 88.31 683 GLU A N 1
ATOM 5427 C CA . GLU A 1 683 ? -9.813 2.382 47.802 1.00 88.31 683 GLU A CA 1
ATOM 5428 C C . GLU A 1 683 ? -8.432 1.752 47.618 1.00 88.31 683 GLU A C 1
ATOM 5430 O O . GLU A 1 683 ? -8.297 0.533 47.731 1.00 88.31 683 GLU A O 1
ATOM 5435 N N . LEU A 1 684 ? -7.394 2.578 47.436 1.00 86.81 684 LEU A N 1
ATOM 5436 C CA . LEU A 1 684 ? -6.025 2.098 47.232 1.00 86.81 684 LEU A CA 1
ATOM 5437 C C . LEU A 1 684 ? -5.562 1.226 48.409 1.00 86.81 684 LEU A C 1
ATOM 5439 O O . LEU A 1 684 ? -5.119 0.096 48.216 1.00 86.81 684 LEU A O 1
ATOM 5443 N N . GLY A 1 685 ? -5.794 1.693 49.639 1.00 85.62 685 GLY A N 1
ATOM 5444 C CA . GLY A 1 685 ? -5.459 0.938 50.847 1.00 85.62 685 GLY A CA 1
ATOM 5445 C C . GLY A 1 685 ? -6.288 -0.341 51.026 1.00 85.62 685 GLY A C 1
ATOM 5446 O O . GLY A 1 685 ? -5.807 -1.304 51.626 1.00 85.62 685 GLY A O 1
ATOM 5447 N N . ARG A 1 686 ? -7.525 -0.400 50.509 1.00 89.12 686 ARG A N 1
ATOM 5448 C CA . ARG A 1 686 ? -8.336 -1.635 50.513 1.00 89.12 686 ARG A CA 1
ATOM 5449 C C . ARG A 1 686 ? -7.781 -2.664 49.530 1.00 89.12 686 ARG A C 1
ATOM 5451 O O . ARG A 1 686 ? -7.651 -3.828 49.906 1.00 89.12 686 ARG A O 1
ATOM 5458 N N . ILE A 1 687 ? -7.430 -2.239 48.316 1.00 85.31 687 ILE A N 1
ATOM 5459 C CA . ILE A 1 687 ? -6.855 -3.109 47.279 1.00 85.31 687 ILE A CA 1
ATOM 5460 C C . ILE A 1 687 ? -5.495 -3.645 47.731 1.00 85.31 687 ILE A C 1
ATOM 5462 O O . ILE A 1 687 ? -5.248 -4.846 47.639 1.00 85.31 687 ILE A O 1
ATOM 5466 N N . GLU A 1 688 ? -4.636 -2.795 48.296 1.00 85.38 688 GLU A N 1
ATOM 5467 C CA . GLU A 1 688 ? -3.341 -3.215 48.843 1.00 85.38 688 GLU A CA 1
ATOM 5468 C C . GLU A 1 688 ? -3.503 -4.255 49.958 1.00 85.38 688 GLU A C 1
ATOM 5470 O O . GLU A 1 688 ? -2.834 -5.289 49.941 1.00 85.38 688 GLU A O 1
ATOM 5475 N N . LYS A 1 689 ? -4.448 -4.047 50.888 1.00 86.75 689 LYS A N 1
ATOM 5476 C CA . LYS A 1 689 ? -4.769 -5.036 51.931 1.00 86.75 689 LYS A CA 1
ATOM 5477 C C . LYS A 1 689 ? -5.269 -6.356 51.346 1.00 86.75 689 LYS A C 1
ATOM 5479 O O . LYS A 1 689 ? -4.840 -7.409 51.811 1.00 86.75 689 LYS A O 1
ATOM 5484 N N . GLN A 1 690 ? -6.148 -6.321 50.341 1.00 85.25 690 GLN A N 1
ATOM 5485 C CA . GLN A 1 690 ? -6.628 -7.530 49.663 1.00 85.25 690 GLN A CA 1
ATOM 5486 C C . GLN A 1 690 ? -5.493 -8.279 48.963 1.00 85.25 690 GLN A C 1
ATOM 5488 O O . GLN A 1 690 ? -5.394 -9.495 49.119 1.00 85.25 690 GLN A O 1
ATOM 5493 N N . LYS A 1 691 ? -4.610 -7.566 48.258 1.00 82.75 691 LYS A N 1
ATOM 5494 C CA . LYS A 1 691 ? -3.456 -8.152 47.569 1.00 82.75 691 LYS A CA 1
ATOM 5495 C C . LYS A 1 691 ? -2.484 -8.793 48.557 1.00 82.75 691 LYS A C 1
ATOM 5497 O O . LYS A 1 691 ? -2.064 -9.925 48.346 1.00 82.75 691 LYS A O 1
ATOM 5502 N N . LEU A 1 692 ? -2.213 -8.135 49.686 1.00 83.62 692 LEU A N 1
ATOM 5503 C CA . LEU A 1 692 ? -1.414 -8.707 50.776 1.00 83.62 692 LEU A CA 1
ATOM 5504 C C . LEU A 1 692 ? -2.049 -9.981 51.349 1.00 83.62 692 LEU A C 1
ATOM 5506 O O . LEU A 1 692 ? -1.351 -10.970 51.561 1.00 83.62 692 LEU A O 1
ATOM 5510 N N . LEU A 1 693 ? -3.367 -9.983 51.566 1.00 85.06 693 LEU A N 1
ATOM 5511 C CA . LEU A 1 693 ? -4.113 -11.160 52.023 1.00 85.06 693 LEU A CA 1
ATOM 5512 C C . LEU A 1 693 ? -4.068 -12.303 51.003 1.00 85.06 693 LEU A C 1
ATOM 5514 O O . LEU A 1 693 ? -3.921 -13.463 51.384 1.00 85.06 693 LEU A O 1
ATOM 5518 N N . GLN A 1 694 ? -4.184 -11.993 49.714 1.00 81.69 694 GLN A N 1
ATOM 5519 C CA . GLN A 1 694 ? -4.087 -12.976 48.642 1.00 81.69 694 GLN A CA 1
ATOM 5520 C C . GLN A 1 694 ? -2.676 -13.564 48.553 1.00 81.69 694 GLN A C 1
ATOM 5522 O O . GLN A 1 694 ? -2.533 -14.783 48.549 1.00 81.69 694 GLN A O 1
ATOM 5527 N N . GLU A 1 695 ? -1.635 -12.733 48.595 1.00 81.44 695 GLU A N 1
ATOM 5528 C CA . GLU A 1 695 ? -0.249 -13.203 48.644 1.00 81.44 695 GLU A CA 1
ATOM 5529 C C . GLU A 1 695 ? 0.024 -14.061 49.885 1.00 81.44 695 GLU A C 1
ATOM 5531 O O . GLU A 1 695 ? 0.756 -15.046 49.808 1.00 81.44 695 GLU A O 1
ATOM 5536 N N . GLN A 1 696 ? -0.551 -13.714 51.041 1.00 79.81 696 GLN A N 1
ATOM 5537 C CA . GLN A 1 696 ? -0.453 -14.529 52.253 1.00 79.81 696 GLN A CA 1
ATOM 5538 C C . GLN A 1 696 ? -1.116 -15.896 52.056 1.00 79.81 696 GLN A C 1
ATOM 5540 O O . GLN A 1 696 ? -0.471 -16.911 52.322 1.00 79.81 696 GLN A O 1
ATOM 5545 N N . LYS A 1 697 ? -2.335 -15.939 51.503 1.00 81.44 697 LYS A N 1
ATOM 5546 C CA . LYS A 1 697 ? -3.038 -17.189 51.168 1.00 81.44 697 LYS A CA 1
ATOM 5547 C C . LYS A 1 697 ? -2.266 -18.037 50.158 1.00 81.44 697 LYS A C 1
ATOM 5549 O O . LYS A 1 697 ? -2.135 -19.241 50.350 1.00 81.44 697 LYS A O 1
ATOM 5554 N N . GLU A 1 698 ? -1.706 -17.433 49.114 1.00 78.31 698 GLU A N 1
ATOM 5555 C CA . GLU A 1 698 ? -0.885 -18.131 48.118 1.00 78.31 698 GLU A CA 1
ATOM 5556 C C . GLU A 1 698 ? 0.415 -18.669 48.731 1.00 78.31 698 GLU A C 1
ATOM 5558 O O . GLU A 1 698 ? 0.811 -19.805 48.464 1.00 78.31 698 GLU A O 1
ATOM 5563 N N . ARG A 1 699 ? 1.065 -17.901 49.618 1.00 74.25 699 ARG A N 1
ATOM 5564 C CA . ARG A 1 699 ? 2.246 -18.357 50.371 1.00 74.25 699 ARG A CA 1
ATOM 5565 C C . ARG A 1 699 ? 1.905 -19.497 51.327 1.00 74.25 699 ARG A C 1
ATOM 5567 O O . ARG A 1 699 ? 2.732 -20.391 51.502 1.00 74.25 699 ARG A O 1
ATOM 5574 N N . GLU A 1 700 ? 0.732 -19.482 51.950 1.00 76.00 700 GLU A N 1
ATOM 5575 C CA . GLU A 1 700 ? 0.240 -20.564 52.809 1.00 76.00 700 GLU A CA 1
ATOM 5576 C C . GLU A 1 700 ? -0.117 -21.820 52.006 1.00 76.00 700 GLU A C 1
ATOM 5578 O O . GLU A 1 700 ? 0.346 -22.906 52.353 1.00 76.00 700 GLU A O 1
ATOM 5583 N N . ALA A 1 701 ? -0.798 -21.681 50.868 1.00 74.75 701 ALA A N 1
ATOM 5584 C CA . ALA A 1 701 ? -1.054 -22.779 49.935 1.00 74.75 701 ALA A CA 1
ATOM 5585 C C . ALA A 1 701 ? 0.257 -23.393 49.398 1.00 74.75 701 ALA A C 1
ATOM 5587 O O . ALA A 1 701 ? 0.416 -24.614 49.347 1.00 74.75 701 ALA A O 1
ATOM 5588 N N . ALA A 1 702 ? 1.260 -22.563 49.095 1.00 67.62 702 ALA A N 1
ATOM 5589 C CA . ALA A 1 702 ? 2.584 -23.017 48.673 1.00 67.62 702 ALA A CA 1
ATOM 5590 C C . ALA A 1 702 ? 3.379 -23.714 49.798 1.00 67.62 702 ALA A C 1
ATOM 5592 O O . ALA A 1 702 ? 4.234 -24.559 49.516 1.00 67.62 702 ALA A O 1
ATOM 5593 N N . LYS A 1 703 ? 3.108 -23.414 51.081 1.00 63.91 703 LYS A N 1
ATOM 5594 C CA . LYS A 1 703 ? 3.693 -24.149 52.222 1.00 63.91 703 LYS A CA 1
ATOM 5595 C C . LYS A 1 703 ? 3.176 -25.591 52.304 1.00 63.91 703 LYS A C 1
ATOM 5597 O O . LYS A 1 703 ? 3.939 -26.444 52.749 1.00 63.91 703 LYS A O 1
ATOM 5602 N N . GLY A 1 704 ? 1.967 -25.876 51.809 1.00 57.75 704 GLY A N 1
ATOM 5603 C CA . GLY A 1 704 ? 1.396 -27.229 51.725 1.00 57.75 704 GLY A CA 1
ATOM 5604 C C . GLY A 1 704 ? 2.088 -28.164 50.721 1.00 57.75 704 GLY A C 1
ATOM 5605 O O . GLY A 1 704 ? 1.860 -29.367 50.756 1.00 57.75 704 GLY A O 1
ATOM 5606 N N . THR A 1 705 ? 2.981 -27.642 49.866 1.00 56.72 705 THR A N 1
ATOM 5607 C CA . THR A 1 705 ? 3.630 -28.401 48.774 1.00 56.72 705 THR A CA 1
ATOM 5608 C C . THR A 1 705 ? 5.167 -28.395 48.867 1.00 56.72 705 THR A C 1
ATOM 5610 O O . THR A 1 705 ? 5.870 -28.382 47.855 1.00 56.72 705 THR A O 1
ATOM 5613 N N . LYS A 1 706 ? 5.749 -28.354 50.076 1.00 49.44 706 LYS A N 1
ATOM 5614 C CA . LYS A 1 706 ? 7.214 -28.258 50.231 1.00 49.44 706 LYS A CA 1
ATOM 5615 C C . LYS A 1 706 ? 7.922 -29.618 50.298 1.00 49.44 706 LYS A C 1
ATOM 5617 O O . LYS A 1 706 ? 7.997 -30.238 51.354 1.00 49.44 706 LYS A O 1
ATOM 5622 N N . ARG A 1 707 ? 8.630 -29.973 49.214 1.00 51.31 707 ARG A N 1
ATOM 5623 C CA . ARG A 1 707 ? 9.958 -30.614 49.321 1.00 51.31 707 ARG A CA 1
ATOM 5624 C C . ARG A 1 707 ? 10.925 -29.601 49.961 1.00 51.31 707 ARG A C 1
ATOM 5626 O O . ARG A 1 707 ? 10.999 -28.451 49.526 1.00 51.31 707 ARG A O 1
ATOM 5633 N N . ARG A 1 708 ? 11.612 -30.004 51.036 1.00 47.22 708 ARG A N 1
ATOM 5634 C CA . ARG A 1 708 ? 12.521 -29.165 51.845 1.00 47.22 708 ARG A CA 1
ATOM 5635 C C . ARG A 1 708 ? 13.709 -28.649 51.010 1.00 47.22 708 ARG A C 1
ATOM 5637 O O . ARG A 1 708 ? 14.335 -29.442 50.319 1.00 47.22 708 ARG A O 1
ATOM 5644 N N . GLY A 1 709 ? 14.045 -27.353 51.124 1.00 51.12 709 GLY A N 1
ATOM 5645 C CA . GLY A 1 709 ? 15.395 -26.856 50.791 1.00 51.12 709 GLY A CA 1
ATOM 5646 C C . GLY A 1 709 ? 15.576 -25.677 49.817 1.00 51.12 709 GLY A C 1
ATOM 5647 O O . GLY A 1 709 ? 16.710 -25.456 49.410 1.00 51.12 709 GLY A O 1
ATOM 5648 N N . ARG A 1 710 ? 14.553 -24.894 49.425 1.00 44.97 710 ARG A N 1
ATOM 5649 C CA . ARG A 1 710 ? 14.762 -23.724 48.531 1.00 44.97 710 ARG A CA 1
ATOM 5650 C C . ARG A 1 710 ? 14.597 -22.374 49.259 1.00 44.97 710 ARG A C 1
ATOM 5652 O O . ARG A 1 710 ? 13.571 -22.202 49.922 1.00 44.97 710 ARG A O 1
ATOM 5659 N N . PRO A 1 711 ? 15.540 -21.415 49.131 1.00 49.62 711 PRO A N 1
ATOM 5660 C CA . PRO A 1 711 ? 15.407 -20.080 49.719 1.00 49.62 711 PRO A CA 1
ATOM 5661 C C . PRO A 1 711 ? 14.226 -19.314 49.114 1.00 49.62 711 PRO A C 1
ATOM 5663 O O . PRO A 1 711 ? 13.860 -19.532 47.957 1.00 49.62 711 PRO A O 1
ATOM 5666 N N . THR A 1 712 ? 13.650 -18.390 49.883 1.00 49.16 712 THR A N 1
ATOM 5667 C CA . THR A 1 712 ? 12.604 -17.459 49.437 1.00 49.16 712 THR A CA 1
ATOM 5668 C C . THR A 1 712 ? 13.135 -16.561 48.318 1.00 49.16 712 THR A C 1
ATOM 5670 O O . THR A 1 712 ? 13.936 -15.659 48.556 1.00 49.16 712 THR A O 1
ATOM 5673 N N . VAL A 1 713 ? 12.706 -16.825 47.083 1.00 48.47 713 VAL A N 1
ATOM 5674 C CA . VAL A 1 713 ? 13.058 -16.029 45.901 1.00 48.47 713 VAL A CA 1
ATOM 5675 C C . VAL A 1 713 ? 12.302 -14.699 45.985 1.00 48.47 713 VAL A C 1
ATOM 5677 O O . VAL A 1 713 ? 11.074 -14.706 46.054 1.00 48.47 713 VAL A O 1
ATOM 5680 N N . LYS A 1 714 ? 13.018 -13.563 45.997 1.00 47.88 714 LYS A N 1
ATOM 5681 C CA . LYS A 1 714 ? 12.403 -12.235 45.807 1.00 47.88 714 LYS A CA 1
ATOM 5682 C C . LYS A 1 714 ? 11.583 -12.262 44.505 1.00 47.88 714 LYS A C 1
ATOM 5684 O O . LYS A 1 714 ? 12.076 -12.846 43.534 1.00 47.88 714 LYS A O 1
ATOM 5689 N N . PRO A 1 715 ? 10.367 -11.684 44.454 1.00 53.09 715 PRO A N 1
ATOM 5690 C CA . PRO A 1 715 ? 9.571 -11.681 43.231 1.00 53.09 715 PRO A CA 1
ATOM 5691 C C . PRO A 1 715 ? 10.412 -11.096 42.094 1.00 53.09 715 PRO A C 1
ATOM 5693 O O . PRO A 1 715 ? 11.010 -10.029 42.235 1.00 53.09 715 PRO A O 1
ATOM 5696 N N . LYS A 1 716 ? 10.542 -11.851 40.998 1.00 52.81 716 LYS A N 1
ATOM 5697 C CA . LYS A 1 716 ? 11.269 -11.373 39.821 1.00 52.81 716 LYS A CA 1
ATOM 5698 C C . LYS A 1 716 ? 10.519 -10.159 39.258 1.00 52.81 716 LYS A C 1
ATOM 5700 O O . LYS A 1 716 ? 9.288 -10.198 39.249 1.00 52.81 716 LYS A O 1
ATOM 5705 N N . PRO A 1 717 ? 11.222 -9.122 38.771 1.00 59.81 717 PRO A N 1
ATOM 5706 C CA . PRO A 1 717 ? 10.571 -8.030 38.058 1.00 59.81 717 PRO A CA 1
ATOM 5707 C C . PRO A 1 717 ? 9.726 -8.601 36.914 1.00 59.81 717 PRO A C 1
ATOM 5709 O O . PRO A 1 717 ? 10.128 -9.575 36.265 1.00 59.81 717 PRO A O 1
ATOM 5712 N N . ILE A 1 718 ? 8.534 -8.034 36.711 1.00 67.94 718 ILE A N 1
ATOM 5713 C CA . ILE A 1 718 ? 7.588 -8.496 35.693 1.00 67.94 718 ILE A CA 1
ATOM 5714 C C . ILE A 1 718 ? 8.273 -8.363 34.330 1.00 67.94 718 ILE A C 1
ATOM 5716 O O . ILE A 1 718 ? 8.555 -7.266 33.859 1.00 67.94 718 ILE A O 1
ATOM 5720 N N . CYS A 1 719 ? 8.583 -9.495 33.699 1.00 70.00 719 CYS A N 1
ATOM 5721 C CA . CYS A 1 719 ? 9.198 -9.512 32.378 1.00 70.00 719 CYS A CA 1
ATOM 5722 C C . CYS A 1 719 ? 8.096 -9.423 31.318 1.00 70.00 719 CYS A C 1
ATOM 5724 O O . CYS A 1 719 ? 7.564 -10.445 30.873 1.00 70.00 719 CYS A O 1
ATOM 5726 N N . ILE A 1 720 ? 7.734 -8.192 30.954 1.00 76.75 720 ILE A N 1
ATOM 5727 C CA . ILE A 1 720 ? 6.740 -7.911 29.916 1.00 76.75 720 ILE A CA 1
ATOM 5728 C C . ILE A 1 720 ? 7.407 -8.110 28.555 1.00 76.75 720 ILE A C 1
ATOM 5730 O O . ILE A 1 720 ? 8.402 -7.463 28.226 1.00 76.75 720 ILE A O 1
ATOM 5734 N N . THR A 1 721 ? 6.875 -9.033 27.760 1.00 73.94 721 THR A N 1
ATOM 5735 C CA . THR A 1 721 ? 7.365 -9.316 26.402 1.00 73.94 721 THR A CA 1
ATOM 5736 C C . THR A 1 721 ? 6.184 -9.466 25.455 1.00 73.94 721 THR A C 1
ATOM 5738 O O . THR A 1 721 ? 5.065 -9.709 25.903 1.00 73.94 721 THR A O 1
ATOM 5741 N N . LYS A 1 722 ? 6.419 -9.414 24.136 1.00 68.94 722 LYS A N 1
ATOM 5742 C CA . LYS A 1 722 ? 5.366 -9.674 23.133 1.00 68.94 722 LYS A CA 1
ATOM 5743 C C . LYS A 1 722 ? 4.642 -11.010 23.360 1.00 68.94 722 LYS A C 1
ATOM 5745 O O . LYS A 1 722 ? 3.442 -11.098 23.139 1.00 68.94 722 LYS A O 1
ATOM 5750 N N . ASN A 1 723 ? 5.350 -12.016 23.878 1.00 71.81 723 ASN A N 1
ATOM 5751 C CA . ASN A 1 723 ? 4.808 -13.352 24.146 1.00 71.81 723 ASN A CA 1
ATOM 5752 C C . ASN A 1 723 ? 4.162 -13.489 25.539 1.00 71.81 723 ASN A C 1
ATOM 5754 O O . ASN A 1 723 ? 3.587 -14.530 25.849 1.00 71.81 723 ASN A O 1
ATOM 5758 N N . LYS A 1 724 ? 4.284 -12.466 26.393 1.00 77.75 724 LYS A N 1
ATOM 5759 C CA . LYS A 1 724 ? 3.691 -12.388 27.736 1.00 77.75 724 LYS A CA 1
ATOM 5760 C C . LYS A 1 724 ? 3.192 -10.957 27.986 1.00 77.75 724 LYS A C 1
ATOM 5762 O O . LYS A 1 724 ? 3.874 -10.202 28.686 1.00 77.75 724 LYS A O 1
ATOM 5767 N N . PRO A 1 725 ? 2.065 -10.562 27.364 1.00 79.50 725 PRO A N 1
ATOM 5768 C CA . PRO A 1 725 ? 1.487 -9.239 27.565 1.00 79.50 725 PRO A CA 1
ATOM 5769 C C . PRO A 1 725 ? 0.897 -9.101 28.974 1.00 79.50 725 PRO A C 1
ATOM 5771 O O . PRO A 1 725 ? 0.575 -10.096 29.627 1.00 79.50 725 PRO A O 1
ATOM 5774 N N . LEU A 1 726 ? 0.725 -7.858 29.422 1.00 83.56 726 LEU A N 1
ATOM 5775 C CA . LEU A 1 726 ? -0.024 -7.555 30.639 1.00 83.56 726 LEU A CA 1
ATOM 5776 C C . LEU A 1 726 ? -1.493 -7.965 30.468 1.00 83.56 726 LEU A C 1
ATOM 5778 O O . LEU A 1 726 ? -2.131 -7.606 29.478 1.00 83.56 726 LEU A O 1
ATOM 5782 N N . LEU A 1 727 ? -2.014 -8.718 31.437 1.00 84.62 727 LEU A N 1
ATOM 5783 C CA . LEU A 1 727 ? -3.436 -9.076 31.526 1.00 84.62 727 LEU A CA 1
ATOM 5784 C C . LEU A 1 727 ? -4.229 -8.074 32.372 1.00 84.62 727 LEU A C 1
ATOM 5786 O O . LEU A 1 727 ? -5.447 -7.989 32.249 1.00 84.62 727 LEU A O 1
ATOM 5790 N N . GLU A 1 728 ? -3.526 -7.325 33.215 1.00 86.81 728 GLU A N 1
ATOM 5791 C CA . GLU A 1 728 ? -4.056 -6.282 34.077 1.00 86.81 728 GLU A CA 1
ATOM 5792 C C . GLU A 1 728 ? -3.011 -5.165 34.244 1.00 86.81 728 GLU A C 1
ATOM 5794 O O . GLU A 1 728 ? -1.822 -5.397 33.984 1.00 86.81 728 GLU A O 1
ATOM 5799 N N . PRO A 1 729 ? -3.430 -3.955 34.652 1.00 89.94 729 PRO A N 1
ATOM 5800 C CA . PRO A 1 729 ? -2.514 -2.857 34.942 1.00 89.94 729 PRO A CA 1
ATOM 5801 C C . PRO A 1 729 ? -1.555 -3.206 36.089 1.00 89.94 729 PRO A C 1
ATOM 5803 O O . PRO A 1 729 ? -1.920 -3.937 37.010 1.00 89.94 729 PRO A O 1
ATOM 5806 N N . VAL A 1 730 ? -0.334 -2.660 36.057 1.00 88.12 730 VAL A N 1
ATOM 5807 C CA . VAL A 1 730 ? 0.681 -2.914 37.099 1.00 88.12 730 VAL A CA 1
ATOM 5808 C C . VAL A 1 730 ? 0.218 -2.356 38.447 1.00 88.12 730 VAL A C 1
ATOM 5810 O O . VAL A 1 730 ? 0.269 -3.056 39.464 1.00 88.12 730 VAL A O 1
ATOM 5813 N N . HIS A 1 731 ? -0.286 -1.123 38.439 1.00 90.25 731 HIS A N 1
ATOM 5814 C CA . HIS A 1 731 ? -0.940 -0.486 39.573 1.00 90.25 731 HIS A CA 1
ATOM 5815 C C . HIS A 1 731 ? -2.419 -0.218 39.262 1.00 90.25 731 HIS A C 1
ATOM 5817 O O . HIS A 1 731 ? -2.761 0.076 38.118 1.00 90.25 731 HIS A O 1
ATOM 5823 N N . PRO A 1 732 ? -3.315 -0.233 40.265 1.00 88.06 732 PRO A N 1
ATOM 5824 C CA . PRO A 1 732 ? -4.740 0.028 40.048 1.00 88.06 732 PRO A CA 1
ATOM 5825 C C . PRO A 1 732 ? -5.042 1.375 39.373 1.00 88.06 732 PRO A C 1
ATOM 5827 O O . PRO A 1 732 ? -5.991 1.469 38.605 1.00 88.06 732 PRO A O 1
ATOM 5830 N N . TYR A 1 733 ? -4.217 2.395 39.632 1.00 92.50 733 TYR A N 1
ATOM 5831 C CA . TYR A 1 733 ? -4.344 3.736 39.055 1.00 92.50 733 TYR A CA 1
ATOM 5832 C C . TYR A 1 733 ? -3.677 3.891 37.677 1.00 92.50 733 TYR A C 1
ATOM 5834 O O . TYR A 1 733 ? -3.764 4.967 37.091 1.00 92.50 733 TYR A O 1
ATOM 5842 N N . ASP A 1 734 ? -3.006 2.856 37.150 1.00 93.62 734 ASP A N 1
ATOM 5843 C CA . ASP A 1 734 ? -2.371 2.916 35.825 1.00 93.62 734 ASP A CA 1
ATOM 5844 C C . ASP A 1 734 ? -3.389 2.860 34.682 1.00 93.62 734 ASP A C 1
ATOM 5846 O O . ASP A 1 734 ? -3.091 3.349 33.586 1.00 93.62 734 ASP A O 1
ATOM 5850 N N . GLY A 1 735 ? -4.561 2.270 34.949 1.00 94.88 735 GLY A N 1
ATOM 5851 C CA . GLY A 1 735 ? -5.674 2.191 34.014 1.00 94.88 735 GLY A CA 1
ATOM 5852 C C . GLY A 1 735 ? -5.402 1.342 32.770 1.00 94.88 735 GLY A C 1
ATOM 5853 O O . GLY A 1 735 ? -4.505 0.495 32.754 1.00 94.88 735 GLY A O 1
ATOM 5854 N N . CYS A 1 736 ? -6.193 1.545 31.717 1.00 96.06 736 CYS A N 1
ATOM 5855 C CA . CYS A 1 736 ? -6.013 0.868 30.434 1.00 96.06 736 CYS A CA 1
ATOM 5856 C C . CYS A 1 736 ? -6.024 1.840 29.253 1.00 96.06 736 CYS A C 1
ATOM 5858 O O . CYS A 1 736 ? -6.763 2.820 29.245 1.00 96.06 736 CYS A O 1
ATOM 5860 N N . PHE A 1 737 ? -5.253 1.515 28.222 1.00 97.31 737 PHE A N 1
ATOM 5861 C CA . PHE A 1 737 ? -5.314 2.154 26.916 1.00 97.31 737 PHE A CA 1
ATOM 5862 C C . PHE A 1 737 ? -6.297 1.398 26.027 1.00 97.31 737 PHE A C 1
ATOM 5864 O O . PHE A 1 737 ? -6.278 0.167 25.984 1.00 97.31 737 PHE A O 1
ATOM 5871 N N . ILE A 1 738 ? -7.144 2.122 25.309 1.00 97.12 738 ILE A N 1
ATOM 5872 C CA . ILE A 1 738 ? -8.057 1.574 24.314 1.00 97.12 738 ILE A CA 1
ATOM 5873 C C . ILE A 1 738 ? -7.689 2.189 22.970 1.00 97.12 738 ILE A C 1
ATOM 5875 O O . ILE A 1 738 ? -7.653 3.404 22.823 1.00 97.12 738 ILE A O 1
ATOM 5879 N N . ALA A 1 739 ? -7.406 1.334 21.999 1.00 95.88 739 ALA A N 1
ATOM 5880 C CA . ALA A 1 739 ? -7.112 1.735 20.632 1.00 95.88 739 ALA A CA 1
ATOM 5881 C C . ALA A 1 739 ? -7.874 0.831 19.664 1.00 95.88 739 ALA A C 1
ATOM 5883 O O . ALA A 1 739 ? -8.341 -0.253 20.039 1.00 95.88 739 ALA A O 1
ATOM 5884 N N . HIS A 1 740 ? -8.010 1.270 18.421 1.00 93.00 740 HIS A N 1
ATOM 5885 C CA . HIS A 1 740 ? -8.516 0.434 17.345 1.00 93.00 740 HIS A CA 1
ATOM 5886 C C . HIS A 1 740 ? -7.347 -0.101 16.544 1.00 93.00 740 HIS A C 1
ATOM 5888 O O . HIS A 1 740 ? -6.569 0.681 16.031 1.00 93.00 740 HIS A O 1
ATOM 5894 N N . PHE A 1 741 ? -7.221 -1.423 16.428 1.00 91.38 741 PHE A N 1
ATOM 5895 C CA . PHE A 1 741 ? -6.033 -2.044 15.842 1.00 91.38 741 PHE A CA 1
ATOM 5896 C C . PHE A 1 741 ? -4.754 -1.788 16.665 1.00 91.38 741 PHE A C 1
ATOM 5898 O O . PHE A 1 741 ? -3.669 -1.637 16.103 1.00 91.38 741 PHE A O 1
ATOM 5905 N N . ALA A 1 742 ? -4.880 -1.932 17.997 1.00 92.00 742 ALA A N 1
ATOM 5906 C CA . ALA A 1 742 ? -3.897 -1.657 19.065 1.00 92.00 742 ALA A CA 1
ATOM 5907 C C . ALA A 1 742 ? -2.431 -2.057 18.784 1.00 92.00 742 ALA A C 1
ATOM 5909 O O . ALA A 1 742 ? -1.496 -1.599 19.443 1.00 92.00 742 ALA A O 1
ATOM 5910 N N . SER A 1 743 ? -2.199 -3.004 17.873 1.00 90.81 743 SER A N 1
ATOM 5911 C CA . SER A 1 743 ? -0.864 -3.380 17.405 1.00 90.81 743 SER A CA 1
ATOM 5912 C C . SER A 1 743 ? -0.104 -2.241 16.714 1.00 90.81 743 SER A C 1
ATOM 5914 O O . SER A 1 743 ? 1.124 -2.191 16.826 1.00 90.81 743 SER A O 1
ATOM 5916 N N . PHE A 1 744 ? -0.805 -1.336 16.027 1.00 91.06 744 PHE A N 1
ATOM 5917 C CA . PHE A 1 744 ? -0.203 -0.201 15.337 1.00 91.06 744 PHE A CA 1
ATOM 5918 C C . PHE A 1 744 ? 0.293 0.845 16.338 1.00 91.06 744 PHE A C 1
ATOM 5920 O O . PHE A 1 744 ? 1.475 1.187 16.335 1.00 91.06 744 PHE A O 1
ATOM 5927 N N . GLU A 1 745 ? -0.554 1.239 17.282 1.00 93.75 745 GLU A N 1
ATOM 5928 C CA . GLU A 1 745 ? -0.272 2.209 18.342 1.00 93.75 745 GLU A CA 1
ATOM 5929 C C . GLU A 1 745 ? 0.849 1.683 19.236 1.00 93.75 745 GLU A C 1
ATOM 5931 O O . GLU A 1 745 ? 1.807 2.399 19.528 1.00 93.75 745 GLU A O 1
ATOM 5936 N N . LYS A 1 746 ? 0.817 0.388 19.584 1.00 92.25 746 LYS A N 1
ATOM 5937 C CA . LYS A 1 746 ? 1.936 -0.280 20.266 1.00 92.25 746 LYS A CA 1
ATOM 5938 C C . LYS A 1 746 ? 3.228 -0.198 19.461 1.00 92.25 746 LYS A C 1
ATOM 5940 O O . LYS A 1 746 ? 4.278 0.038 20.047 1.00 92.25 746 LYS A O 1
ATOM 5945 N N . SER A 1 747 ? 3.186 -0.379 18.138 1.00 91.12 747 SER A N 1
ATOM 5946 C CA . SER A 1 747 ? 4.384 -0.242 17.302 1.00 91.12 747 SER A CA 1
ATOM 5947 C C . SER A 1 747 ? 4.914 1.192 17.285 1.00 91.12 747 SER A C 1
ATOM 5949 O O . SER A 1 747 ? 6.134 1.372 17.320 1.00 91.12 747 SER A O 1
ATOM 5951 N N . CYS A 1 748 ? 4.034 2.195 17.236 1.00 91.94 748 CYS A N 1
ATOM 5952 C CA . CYS A 1 748 ? 4.407 3.604 17.345 1.00 91.94 748 CYS A CA 1
ATOM 5953 C C . CYS A 1 748 ? 5.097 3.866 18.689 1.00 91.94 748 CYS A C 1
ATOM 5955 O O . CYS A 1 748 ? 6.230 4.344 18.714 1.00 91.94 748 CYS A O 1
ATOM 5957 N N . LEU A 1 749 ? 4.483 3.440 19.792 1.00 92.75 749 LEU A N 1
ATOM 5958 C CA . LEU A 1 749 ? 5.024 3.572 21.144 1.00 92.75 749 LEU A CA 1
ATOM 5959 C C . LEU A 1 749 ? 6.353 2.834 21.347 1.00 92.75 749 LEU A C 1
ATOM 5961 O O . LEU A 1 749 ? 7.280 3.393 21.927 1.00 92.75 749 LEU A O 1
ATOM 5965 N N . GLU A 1 750 ? 6.490 1.607 20.836 1.00 89.50 750 GLU A N 1
ATOM 5966 C CA . GLU A 1 750 ? 7.750 0.852 20.883 1.00 89.50 750 GLU A CA 1
ATOM 5967 C C . GLU A 1 750 ? 8.889 1.636 20.216 1.00 89.50 750 GLU A C 1
ATOM 5969 O O . GLU A 1 750 ? 9.994 1.698 20.756 1.00 89.50 750 GLU A O 1
ATOM 5974 N N . LYS A 1 751 ? 8.628 2.267 19.064 1.00 88.19 751 LYS A N 1
ATOM 5975 C CA . LYS A 1 751 ? 9.617 3.087 18.346 1.00 88.19 751 LYS A CA 1
ATOM 5976 C C . LYS A 1 751 ? 9.919 4.394 19.071 1.00 88.19 751 LYS A C 1
ATOM 5978 O O . LYS A 1 751 ? 11.079 4.797 19.125 1.00 88.19 751 LYS A O 1
ATOM 5983 N N . LEU A 1 752 ? 8.906 5.037 19.650 1.00 90.06 752 LEU A N 1
ATOM 5984 C CA . LEU A 1 752 ? 9.087 6.223 20.487 1.00 90.06 752 LEU A CA 1
ATOM 5985 C C . LEU A 1 752 ? 9.965 5.909 21.711 1.00 90.06 752 LEU A C 1
ATOM 5987 O O . LEU A 1 752 ? 10.913 6.640 21.989 1.00 90.06 752 LEU A O 1
ATOM 5991 N N . GLY A 1 753 ? 9.736 4.772 22.374 1.00 85.81 753 GLY A N 1
ATOM 5992 C CA . GLY A 1 753 ? 10.556 4.303 23.495 1.00 85.81 753 GLY A CA 1
ATOM 5993 C C . GLY A 1 753 ? 11.977 3.874 23.104 1.00 85.81 753 GLY A C 1
ATOM 5994 O O . GLY A 1 753 ? 12.883 3.945 23.925 1.00 85.81 753 GLY A O 1
ATOM 5995 N N . GLN A 1 754 ? 12.212 3.452 21.855 1.00 84.56 754 GLN A N 1
ATOM 5996 C CA . GLN A 1 754 ? 13.569 3.222 21.326 1.00 84.56 754 GLN A CA 1
ATOM 5997 C C . GLN A 1 754 ? 14.314 4.527 21.014 1.00 84.56 754 GLN A C 1
ATOM 5999 O O . GLN A 1 754 ? 15.546 4.555 21.018 1.00 84.56 754 GLN A O 1
ATOM 6004 N N . LEU A 1 755 ? 13.579 5.595 20.697 1.00 86.62 755 LEU A N 1
ATOM 6005 C CA . LEU A 1 755 ? 14.153 6.914 20.458 1.00 86.62 755 LEU A CA 1
ATOM 6006 C C . LEU A 1 755 ? 14.535 7.604 21.775 1.00 86.62 755 LEU A C 1
ATOM 6008 O O . LEU A 1 755 ? 15.593 8.231 21.835 1.00 86.62 755 LEU A O 1
ATOM 6012 N N . MET A 1 756 ? 13.687 7.479 22.802 1.00 88.38 756 MET A N 1
ATOM 6013 C CA . MET A 1 756 ? 13.862 8.081 24.126 1.00 88.38 756 MET A CA 1
ATOM 6014 C C . MET A 1 756 ? 13.847 7.003 25.216 1.00 88.38 756 MET A C 1
ATOM 6016 O O . MET A 1 756 ? 12.794 6.655 25.751 1.00 88.38 756 MET A O 1
ATOM 6020 N N . ASP A 1 757 ? 15.038 6.489 25.546 1.00 87.19 757 ASP A N 1
ATOM 6021 C CA . ASP A 1 757 ? 15.212 5.368 26.484 1.00 87.19 757 ASP A CA 1
ATOM 6022 C C . ASP A 1 757 ? 14.613 5.639 27.879 1.00 87.19 757 ASP A C 1
ATOM 6024 O O . ASP A 1 757 ? 14.209 4.694 28.554 1.00 87.19 757 ASP A O 1
ATOM 6028 N N . GLU A 1 758 ? 14.492 6.907 28.294 1.00 91.62 758 GLU A N 1
ATOM 6029 C CA . GLU A 1 758 ? 13.887 7.300 29.577 1.00 91.62 758 GLU A CA 1
ATOM 6030 C C . GLU A 1 758 ? 12.409 6.898 29.715 1.00 91.62 758 GLU A C 1
ATOM 6032 O O . GLU A 1 758 ? 11.968 6.567 30.811 1.00 91.62 758 GLU A O 1
ATOM 6037 N N . TYR A 1 759 ? 11.653 6.849 28.612 1.00 91.44 759 TYR A N 1
ATOM 6038 C CA . TYR A 1 759 ? 10.227 6.488 28.621 1.00 91.44 759 TYR A CA 1
ATOM 6039 C C . TYR A 1 759 ? 9.971 5.016 28.288 1.00 91.44 759 TYR A C 1
ATOM 6041 O O . TYR A 1 759 ? 8.838 4.537 28.339 1.00 91.44 759 TYR A O 1
ATOM 6049 N N . LYS A 1 760 ? 11.018 4.269 27.937 1.00 89.88 760 LYS A N 1
ATOM 6050 C CA . LYS A 1 760 ? 10.918 2.902 27.421 1.00 89.88 760 LYS A CA 1
ATOM 6051 C C . LYS A 1 760 ? 10.266 1.929 28.398 1.00 89.88 760 LYS A C 1
ATOM 6053 O O . LYS A 1 760 ? 9.441 1.117 27.985 1.00 89.88 760 LYS A O 1
ATOM 6058 N N . GLU A 1 761 ? 10.653 1.978 29.670 1.00 88.69 761 GLU A N 1
ATOM 6059 C CA . GLU A 1 761 ? 10.115 1.063 30.684 1.00 88.69 761 GLU A CA 1
ATOM 6060 C C . GLU A 1 761 ? 8.696 1.444 31.119 1.00 88.69 761 GLU A C 1
ATOM 6062 O O . GLU A 1 761 ? 7.904 0.551 31.414 1.00 88.69 761 GLU A O 1
ATOM 6067 N N . ASP A 1 762 ? 8.341 2.730 31.078 1.00 90.19 762 ASP A N 1
ATOM 6068 C CA . ASP A 1 762 ? 6.979 3.202 31.352 1.00 90.19 762 ASP A CA 1
ATOM 6069 C C . ASP A 1 762 ? 6.010 2.768 30.245 1.00 90.19 762 ASP A C 1
ATOM 6071 O O . ASP A 1 762 ? 4.956 2.194 30.522 1.00 90.19 762 ASP A O 1
ATOM 6075 N N . ILE A 1 763 ? 6.395 2.967 28.980 1.00 91.94 763 ILE A N 1
ATOM 6076 C CA . ILE A 1 763 ? 5.598 2.580 27.808 1.00 91.94 763 ILE A CA 1
ATOM 6077 C C . ILE A 1 763 ? 5.318 1.070 27.800 1.00 91.94 763 ILE A C 1
ATOM 6079 O O . ILE A 1 763 ? 4.210 0.636 27.482 1.00 91.94 763 ILE A O 1
ATOM 6083 N N . LYS A 1 764 ? 6.297 0.241 28.190 1.00 90.00 764 LYS A N 1
ATOM 6084 C CA . LYS A 1 764 ? 6.115 -1.219 28.292 1.00 90.00 764 LYS A CA 1
ATOM 6085 C C . LYS A 1 764 ? 5.033 -1.628 29.292 1.00 90.00 764 LYS A C 1
ATOM 6087 O O . LYS A 1 764 ? 4.508 -2.733 29.175 1.00 90.00 764 LYS A O 1
ATOM 6092 N N . GLN A 1 765 ? 4.713 -0.778 30.267 1.00 90.94 765 GLN A N 1
ATOM 6093 C CA . GLN A 1 765 ? 3.706 -1.050 31.294 1.00 90.94 765 GLN A CA 1
ATOM 6094 C C . GLN A 1 765 ? 2.282 -0.689 30.848 1.00 90.94 765 GLN A C 1
ATOM 6096 O O . GLN A 1 765 ? 1.338 -0.841 31.623 1.00 90.94 765 GLN A O 1
ATOM 6101 N N . PHE A 1 766 ? 2.088 -0.206 29.619 1.00 93.81 766 PHE A N 1
ATOM 6102 C CA . PHE A 1 766 ? 0.759 0.146 29.130 1.00 93.81 766 PHE A CA 1
ATOM 6103 C C . PHE A 1 766 ? -0.082 -1.116 28.888 1.00 93.81 766 PHE A C 1
ATOM 6105 O O . PHE A 1 766 ? 0.255 -1.978 28.072 1.00 93.81 766 PHE A O 1
ATOM 6112 N N . TYR A 1 767 ? -1.204 -1.219 29.602 1.00 94.62 767 TYR A N 1
ATOM 6113 C CA . TYR A 1 767 ? -2.191 -2.279 29.423 1.00 94.62 767 TYR A CA 1
ATOM 6114 C C . TYR A 1 767 ? -3.202 -1.869 28.347 1.00 94.62 767 TYR A C 1
ATOM 6116 O O . TYR A 1 767 ? -3.937 -0.908 28.534 1.00 94.62 767 TYR A O 1
ATOM 6124 N N . PHE A 1 768 ? -3.230 -2.586 27.221 1.00 94.69 768 PHE A N 1
ATOM 6125 C CA . PHE A 1 768 ? -4.056 -2.250 26.055 1.00 94.69 768 PHE A CA 1
ATOM 6126 C C . PHE A 1 768 ? -5.268 -3.172 25.892 1.00 94.69 768 PHE A C 1
ATOM 6128 O O . PHE A 1 768 ? -5.138 -4.398 25.972 1.00 94.69 768 PHE A O 1
ATOM 6135 N N . LEU A 1 769 ? -6.402 -2.583 25.519 1.00 95.12 769 LEU A N 1
ATOM 6136 C CA . LEU A 1 769 ? -7.571 -3.244 24.945 1.00 95.12 769 LEU A CA 1
ATOM 6137 C C . LEU A 1 769 ? -7.730 -2.807 23.483 1.00 95.12 769 LEU A C 1
ATOM 6139 O O . LEU A 1 769 ? -7.461 -1.656 23.146 1.00 95.12 769 LEU A O 1
ATOM 6143 N N . ASP A 1 770 ? -8.161 -3.727 22.621 1.00 95.19 770 ASP A N 1
ATOM 6144 C CA . ASP A 1 770 ? -8.331 -3.470 21.188 1.00 95.19 770 ASP A CA 1
ATOM 6145 C C . ASP A 1 770 ? -9.815 -3.523 20.806 1.00 95.19 770 ASP A C 1
ATOM 6147 O O . ASP A 1 770 ? -10.446 -4.580 20.886 1.00 95.19 770 ASP A O 1
ATOM 6151 N N . THR A 1 771 ? -10.389 -2.399 20.377 1.00 94.62 771 THR A N 1
ATOM 6152 C CA . THR A 1 771 ? -11.797 -2.348 19.936 1.00 94.62 771 THR A CA 1
ATOM 6153 C C . THR A 1 771 ? -12.037 -3.155 18.661 1.00 94.62 771 THR A C 1
ATOM 6155 O O . THR A 1 771 ? -13.158 -3.596 18.415 1.00 94.62 771 THR A O 1
ATOM 6158 N N . LEU A 1 772 ? -10.996 -3.444 17.874 1.00 93.06 772 LEU A N 1
ATOM 6159 C CA . LEU A 1 772 ? -11.104 -4.335 16.724 1.00 93.06 772 LEU A CA 1
ATOM 6160 C C . LEU A 1 772 ? -11.520 -5.753 17.148 1.00 93.06 772 LEU A C 1
ATOM 6162 O O . LEU A 1 772 ? -12.258 -6.418 16.417 1.00 93.06 772 LEU A O 1
ATOM 6166 N N . ASP A 1 773 ? -11.081 -6.216 18.325 1.00 91.44 773 ASP A N 1
ATOM 6167 C CA . ASP A 1 773 ? -11.509 -7.503 18.884 1.00 91.44 773 ASP A CA 1
ATOM 6168 C C . ASP A 1 773 ? -12.983 -7.475 19.294 1.00 91.44 773 ASP A C 1
ATOM 6170 O O . ASP A 1 773 ? -13.691 -8.457 19.054 1.00 91.44 773 ASP A O 1
ATOM 6174 N N . LEU A 1 774 ? -13.447 -6.351 19.857 1.00 93.12 774 LEU A N 1
ATOM 6175 C CA . LEU A 1 774 ? -14.862 -6.131 20.151 1.00 93.12 774 LEU A CA 1
ATOM 6176 C C . LEU A 1 774 ? -15.669 -6.242 18.854 1.00 93.12 774 LEU A C 1
ATOM 6178 O O . LEU A 1 774 ? -16.532 -7.107 18.758 1.00 93.12 774 LEU A O 1
ATOM 6182 N N . PHE A 1 775 ? -15.348 -5.464 17.820 1.00 91.50 775 PHE A N 1
ATOM 6183 C CA . PHE A 1 775 ? -16.150 -5.435 16.591 1.00 91.50 775 PHE A CA 1
ATOM 6184 C C . PHE A 1 775 ? -16.190 -6.796 15.889 1.00 91.50 775 PHE A C 1
ATOM 6186 O O . PHE A 1 775 ? -17.268 -7.298 15.581 1.00 91.50 775 PHE A O 1
ATOM 6193 N N . LYS A 1 776 ? -15.040 -7.471 15.764 1.00 90.38 776 LYS A N 1
ATOM 6194 C CA . LYS A 1 776 ? -14.950 -8.795 15.123 1.00 90.38 776 LYS A CA 1
ATOM 6195 C C . LYS A 1 776 ? -15.786 -9.877 15.810 1.00 90.38 776 LYS A C 1
ATOM 6197 O O . LYS A 1 776 ? -16.239 -10.810 15.142 1.00 90.38 776 LYS A O 1
ATOM 6202 N N . ARG A 1 777 ? -15.908 -9.824 17.139 1.00 91.56 777 ARG A N 1
ATOM 6203 C CA . ARG A 1 777 ? -16.518 -10.893 17.951 1.00 91.56 777 ARG A CA 1
ATOM 6204 C C . ARG A 1 777 ? -17.934 -10.573 18.407 1.00 91.56 777 ARG A C 1
ATOM 6206 O O . ARG A 1 777 ? -18.689 -11.506 18.673 1.00 91.56 777 ARG A O 1
ATOM 6213 N N . ALA A 1 778 ? -18.275 -9.292 18.499 1.00 91.19 778 ALA A N 1
ATOM 6214 C CA . ALA A 1 778 ? -19.494 -8.829 19.136 1.00 91.19 778 ALA A CA 1
ATOM 6215 C C . ALA A 1 778 ? -20.592 -8.394 18.174 1.00 91.19 778 ALA A C 1
ATOM 6217 O O . ALA A 1 778 ? -21.754 -8.482 18.558 1.00 91.19 778 ALA A O 1
ATOM 6218 N N . ILE A 1 779 ? -20.273 -7.912 16.968 1.00 91.94 779 ILE A N 1
ATOM 6219 C CA . ILE A 1 779 ? -21.281 -7.286 16.106 1.00 91.94 779 ILE A CA 1
ATOM 6220 C C . ILE A 1 779 ? -21.050 -7.567 14.621 1.00 91.94 779 ILE A C 1
ATOM 6222 O O . ILE A 1 779 ? -19.924 -7.629 14.140 1.00 91.94 779 ILE A O 1
ATOM 6226 N N . VAL A 1 780 ? -22.140 -7.746 13.874 1.00 91.19 780 VAL A N 1
ATOM 6227 C CA . VAL A 1 780 ? -22.134 -7.770 12.407 1.00 91.19 780 VAL A CA 1
ATOM 6228 C C . VAL A 1 780 ? -23.214 -6.817 11.916 1.00 91.19 780 VAL A C 1
ATOM 6230 O O . VAL A 1 780 ? -24.400 -7.154 11.945 1.00 91.19 780 VAL A O 1
ATOM 6233 N N . HIS A 1 781 ? -22.786 -5.646 11.447 1.00 90.25 781 HIS A N 1
ATOM 6234 C CA . HIS A 1 781 ? -23.656 -4.652 10.827 1.00 90.25 781 HIS A CA 1
ATOM 6235 C C . HIS A 1 781 ? -23.535 -4.720 9.292 1.00 90.25 781 HIS A C 1
ATOM 6237 O O . HIS A 1 781 ? -22.421 -4.602 8.773 1.00 90.25 781 HIS A O 1
ATOM 6243 N N . PRO A 1 782 ? -24.633 -4.898 8.533 1.00 87.25 782 PRO A N 1
ATOM 6244 C CA . PRO A 1 782 ? -24.589 -4.937 7.068 1.00 87.25 782 PRO A CA 1
ATOM 6245 C C . PRO A 1 782 ? -23.942 -3.715 6.410 1.00 87.25 782 PRO A C 1
ATOM 6247 O O . PRO A 1 782 ? -23.088 -3.891 5.542 1.00 87.25 782 PRO A O 1
ATOM 6250 N N . ASN A 1 783 ? -24.248 -2.508 6.897 1.00 85.62 783 ASN A N 1
ATOM 6251 C CA . ASN A 1 783 ? -23.661 -1.257 6.386 1.00 85.62 783 ASN A CA 1
ATOM 6252 C C . ASN A 1 783 ? -22.170 -1.083 6.734 1.00 85.62 783 ASN A C 1
ATOM 6254 O O . ASN A 1 783 ? -21.533 -0.170 6.232 1.00 85.62 783 ASN A O 1
ATOM 6258 N N . ALA A 1 784 ? -21.577 -1.965 7.551 1.00 84.31 784 ALA A N 1
ATOM 6259 C CA . ALA A 1 784 ? -20.122 -2.002 7.726 1.00 84.31 784 ALA A CA 1
ATOM 6260 C C . ALA A 1 784 ? -19.419 -2.807 6.612 1.00 84.31 784 ALA A C 1
ATOM 6262 O O . ALA A 1 784 ? -18.198 -2.962 6.631 1.00 84.31 784 ALA A O 1
ATOM 6263 N N . HIS A 1 785 ? -20.176 -3.373 5.658 1.00 79.44 785 HIS A N 1
ATOM 6264 C CA . HIS A 1 785 ? -19.680 -4.130 4.498 1.00 79.44 785 HIS A CA 1
ATOM 6265 C C . HIS A 1 785 ? -18.688 -5.240 4.865 1.00 79.44 785 HIS A C 1
ATOM 6267 O O . HIS A 1 785 ? -17.711 -5.496 4.163 1.00 79.44 785 HIS A O 1
ATOM 6273 N N . GLY A 1 786 ? -18.915 -5.873 6.023 1.00 80.44 786 GLY A N 1
ATOM 6274 C CA . GLY A 1 786 ? -18.045 -6.892 6.620 1.00 80.44 786 GLY A CA 1
ATOM 6275 C C . GLY A 1 786 ? -16.615 -6.439 6.928 1.00 80.44 786 GLY A C 1
ATOM 6276 O O . GLY A 1 786 ? -15.770 -7.281 7.245 1.00 80.44 786 GLY A O 1
ATOM 6277 N N . SER A 1 787 ? -16.341 -5.137 6.861 1.00 83.62 787 SER A N 1
ATOM 6278 C CA . SER A 1 787 ? -15.164 -4.540 7.465 1.00 83.62 787 SER A CA 1
ATOM 6279 C C . SER A 1 787 ? -15.378 -4.390 8.968 1.00 83.62 787 SER A C 1
ATOM 6281 O O . SER A 1 787 ? -16.497 -4.244 9.452 1.00 83.62 787 SER A O 1
ATOM 6283 N N . ASN A 1 788 ? -14.273 -4.421 9.703 1.00 88.81 788 ASN A N 1
ATOM 6284 C CA . ASN A 1 788 ? -14.245 -4.060 11.117 1.00 88.81 788 ASN A CA 1
ATOM 6285 C C . ASN A 1 788 ? -13.436 -2.776 11.342 1.00 88.81 788 ASN A C 1
ATOM 6287 O O . ASN A 1 788 ? -13.125 -2.475 12.484 1.00 88.81 788 ASN A O 1
ATOM 6291 N N . SER A 1 789 ? -13.049 -2.070 10.271 1.00 84.69 789 SER A N 1
ATOM 6292 C CA . SER A 1 789 ? -12.335 -0.796 10.355 1.00 84.69 789 SER A CA 1
ATOM 6293 C C . SER A 1 789 ? -13.259 0.309 10.849 1.00 84.69 789 SER A C 1
ATOM 6295 O O . SER A 1 789 ? -14.415 0.381 10.423 1.00 84.69 789 SER A O 1
ATOM 6297 N N . LEU A 1 790 ? -12.719 1.219 11.654 1.00 84.38 790 LEU A N 1
ATOM 6298 C CA . LEU A 1 790 ? -13.450 2.361 12.200 1.00 84.38 790 LEU A CA 1
ATOM 6299 C C . LEU A 1 790 ? -14.224 3.144 11.125 1.00 84.38 790 LEU A C 1
ATOM 6301 O O . LEU A 1 790 ? -15.437 3.277 11.243 1.00 84.38 790 LEU A O 1
ATOM 6305 N N . LYS A 1 791 ? -13.572 3.482 10.003 1.00 80.81 791 LYS A N 1
ATOM 6306 C CA . LYS A 1 791 ? -14.176 4.177 8.847 1.00 80.81 791 LYS A CA 1
ATOM 6307 C C . LYS A 1 791 ? -15.446 3.538 8.265 1.00 80.81 791 LYS A C 1
ATOM 6309 O O . LYS A 1 791 ? -16.223 4.217 7.611 1.00 80.81 791 LYS A O 1
ATOM 6314 N N . LYS A 1 792 ? -15.654 2.229 8.454 1.00 83.69 792 LYS A N 1
ATOM 6315 C CA . LYS A 1 792 ? -16.846 1.511 7.959 1.00 83.69 792 LYS A CA 1
ATOM 6316 C C . LYS A 1 792 ? -17.826 1.173 9.080 1.00 83.69 792 LYS A C 1
ATOM 6318 O O . LYS A 1 792 ? -19.024 1.102 8.844 1.00 83.69 792 LYS A O 1
ATOM 6323 N N . VAL A 1 793 ? -17.331 0.961 10.298 1.00 87.56 793 VAL A N 1
ATOM 6324 C CA . VAL A 1 793 ? -18.167 0.666 11.471 1.00 87.56 793 VAL A CA 1
ATOM 6325 C C . VAL A 1 793 ? -18.864 1.926 11.984 1.00 87.56 793 VAL A C 1
ATOM 6327 O O . VAL A 1 793 ? -20.027 1.855 12.373 1.00 87.56 793 VAL A O 1
ATOM 6330 N N . LEU A 1 794 ? -18.180 3.070 11.948 1.00 87.12 794 LEU A N 1
ATOM 6331 C CA . LEU A 1 794 ? -18.699 4.348 12.415 1.00 87.12 794 LEU A CA 1
ATOM 6332 C C . LEU A 1 794 ? -19.978 4.779 11.679 1.00 87.12 794 LEU A C 1
ATOM 6334 O O . LEU A 1 794 ? -21.007 4.836 12.343 1.00 87.12 794 LEU A O 1
ATOM 6338 N N . PRO A 1 795 ? -19.990 4.990 10.346 1.00 84.00 795 PRO A N 1
ATOM 6339 C CA . PRO A 1 795 ? -21.211 5.410 9.649 1.00 84.00 795 PRO A CA 1
ATOM 6340 C C . PRO A 1 795 ? -22.328 4.359 9.726 1.00 84.00 795 PRO A C 1
ATOM 6342 O O . PRO A 1 795 ? -23.503 4.677 9.573 1.00 84.00 795 PRO A O 1
ATOM 6345 N N . ALA A 1 796 ? -21.977 3.095 9.984 1.00 85.06 796 ALA A N 1
ATOM 6346 C CA . ALA A 1 796 ? -22.933 2.010 10.127 1.00 85.06 796 ALA A CA 1
ATOM 6347 C C . ALA A 1 796 ? -23.697 2.045 11.463 1.00 85.06 796 ALA A C 1
ATOM 6349 O O . ALA A 1 796 ? -24.893 1.780 11.471 1.00 85.06 796 ALA A O 1
ATOM 6350 N N . LEU A 1 797 ? -23.023 2.344 12.581 1.00 87.00 797 LEU A N 1
ATOM 6351 C CA . LEU A 1 797 ? -23.629 2.361 13.926 1.00 87.00 797 LEU A CA 1
ATOM 6352 C C . LEU A 1 797 ? -24.001 3.764 14.411 1.00 87.00 797 LEU A C 1
ATOM 6354 O O . LEU A 1 797 ? -24.887 3.923 15.246 1.00 87.00 797 LEU A O 1
ATOM 6358 N N . CYS A 1 798 ? -23.308 4.767 13.896 1.00 86.94 798 CYS A N 1
ATOM 6359 C CA . CYS A 1 798 ? -23.348 6.155 14.320 1.00 86.94 798 CYS A CA 1
ATOM 6360 C C . CYS A 1 798 ? -23.485 7.061 13.078 1.00 86.94 798 CYS A C 1
ATOM 6362 O O . CYS A 1 798 ? -22.575 7.840 12.802 1.00 86.94 798 CYS A O 1
ATOM 6364 N N . PRO A 1 799 ? -24.574 6.945 12.287 1.00 80.12 799 PRO A N 1
ATOM 6365 C CA . PRO A 1 799 ? -24.715 7.633 10.994 1.00 80.12 799 PRO A CA 1
ATOM 6366 C C . PRO A 1 799 ? -24.776 9.167 11.100 1.00 80.12 799 PRO A C 1
ATOM 6368 O O . PRO A 1 799 ? -24.477 9.869 10.137 1.00 80.12 799 PRO A O 1
ATOM 6371 N N . ASP A 1 800 ? -25.147 9.678 12.273 1.00 78.19 800 ASP A N 1
ATOM 6372 C CA . ASP A 1 800 ? -25.131 11.086 12.685 1.00 78.19 800 ASP A CA 1
ATOM 6373 C C . ASP A 1 800 ? -23.713 11.637 12.918 1.00 78.19 800 ASP A C 1
ATOM 6375 O O . ASP A 1 800 ? -23.524 12.845 13.045 1.00 78.19 800 ASP A O 1
ATOM 6379 N N . PHE A 1 801 ? -22.709 10.761 12.984 1.00 73.38 801 PHE A N 1
ATOM 6380 C CA . PHE A 1 801 ? -21.325 11.117 13.249 1.00 73.38 801 PHE A CA 1
ATOM 6381 C C . PHE A 1 801 ? -20.455 10.783 12.033 1.00 73.38 801 PHE A C 1
ATOM 6383 O O . PHE A 1 801 ? -20.098 9.628 11.800 1.00 73.38 801 PHE A O 1
ATOM 6390 N N . GLN A 1 802 ? -20.124 11.811 11.252 1.00 65.44 802 GLN A N 1
ATOM 6391 C CA . GLN A 1 802 ? -19.351 11.695 10.014 1.00 65.44 802 GLN A CA 1
ATOM 6392 C C . GLN A 1 802 ? -18.038 12.479 10.114 1.00 65.44 802 GLN A C 1
ATOM 6394 O O . GLN A 1 802 ? -17.924 13.436 10.884 1.00 65.44 802 GLN A O 1
ATOM 6399 N N . TYR A 1 803 ? -17.034 12.045 9.353 1.00 58.16 803 TYR A N 1
ATOM 6400 C CA . TYR A 1 803 ? -15.771 12.767 9.216 1.00 58.16 803 TYR A CA 1
ATOM 6401 C C . TYR A 1 803 ? -15.987 14.046 8.396 1.00 58.16 803 TYR A C 1
ATOM 6403 O O . TYR A 1 803 ? -16.773 14.035 7.460 1.00 58.16 803 TYR A O 1
ATOM 6411 N N . GLY A 1 804 ? -15.290 15.134 8.734 1.00 49.84 804 GLY A N 1
ATOM 6412 C CA . GLY A 1 804 ? -15.214 16.331 7.888 1.00 49.84 804 GLY A CA 1
ATOM 6413 C C . GLY A 1 804 ? -13.932 16.347 7.047 1.00 49.84 804 GLY A C 1
ATOM 6414 O O . GLY A 1 804 ? -12.883 15.928 7.537 1.00 49.84 804 GLY A O 1
ATOM 6415 N N . VAL A 1 805 ? -14.028 16.843 5.804 1.00 45.09 805 VAL A N 1
ATOM 6416 C CA . VAL A 1 805 ? -12.983 17.151 4.787 1.00 45.09 805 VAL A CA 1
ATOM 6417 C C . VAL A 1 805 ? -12.046 16.008 4.351 1.00 45.09 805 VAL A C 1
ATOM 6419 O O . VAL A 1 805 ? -11.732 15.912 3.171 1.00 45.09 805 VAL A O 1
ATOM 6422 N N . PHE A 1 806 ? -11.632 15.105 5.240 1.00 48.75 806 PHE A N 1
ATOM 6423 C CA . PHE A 1 806 ? -10.930 13.852 4.899 1.00 48.75 806 PHE A CA 1
ATOM 6424 C C . PHE A 1 806 ? -11.881 12.659 4.707 1.00 48.75 806 PHE A C 1
ATOM 6426 O O . PHE A 1 806 ? -11.444 11.547 4.418 1.00 48.75 806 PHE A O 1
ATOM 6433 N N . GLY A 1 807 ? -13.177 12.899 4.887 1.00 40.34 807 GLY A N 1
ATOM 6434 C CA . GLY A 1 807 ? -14.270 12.120 4.327 1.00 40.34 807 GLY A CA 1
ATOM 6435 C C . GLY A 1 807 ? -15.228 13.144 3.734 1.00 40.34 807 GLY A C 1
ATOM 6436 O O . GLY A 1 807 ? -15.770 13.941 4.487 1.00 40.34 807 GLY A O 1
ATOM 6437 N N . GLU A 1 808 ? -15.278 13.204 2.408 1.00 37.03 808 GLU A N 1
ATOM 6438 C CA . GLU A 1 808 ? -16.122 14.044 1.544 1.00 37.03 808 GLU A CA 1
ATOM 6439 C C . GLU A 1 808 ? -17.223 14.869 2.244 1.00 37.03 808 GLU A C 1
ATOM 6441 O O . GLU A 1 808 ? -18.168 14.327 2.818 1.00 37.03 808 GLU A O 1
ATOM 6446 N N . GLU A 1 809 ? -17.161 16.201 2.110 1.00 26.72 809 GLU A N 1
ATOM 6447 C CA . GLU A 1 809 ? -18.392 16.992 2.138 1.00 26.72 809 GLU A CA 1
ATOM 6448 C C . GLU A 1 809 ? -19.192 16.621 0.885 1.00 26.72 809 GLU A C 1
ATOM 6450 O O . GLU A 1 809 ? -18.771 16.886 -0.241 1.00 26.72 809 GLU A O 1
ATOM 6455 N N . VAL A 1 810 ? -20.335 15.965 1.086 1.00 32.44 810 VAL A N 1
ATOM 6456 C CA . VAL A 1 810 ? -21.286 15.637 0.022 1.00 32.44 810 VAL A CA 1
ATOM 6457 C C . VAL A 1 810 ? -21.873 16.945 -0.512 1.00 32.44 810 VAL A C 1
ATOM 6459 O O . VAL A 1 810 ? -22.831 17.486 0.042 1.00 32.44 810 VAL A O 1
ATOM 6462 N N . SER A 1 811 ? -21.293 17.467 -1.591 1.00 24.75 811 SER A N 1
ATOM 6463 C CA . SER A 1 811 ? -22.020 18.361 -2.489 1.00 24.75 811 SER A CA 1
ATOM 6464 C C . SER A 1 811 ? -22.994 17.502 -3.302 1.00 24.75 811 SER A C 1
ATOM 6466 O O . SER A 1 811 ? -22.650 16.424 -3.779 1.00 24.75 811 SER A O 1
ATOM 6468 N N . GLY A 1 812 ? -24.257 17.920 -3.338 1.00 26.02 812 GLY A N 1
ATOM 6469 C CA . GLY A 1 812 ? -25.411 17.061 -3.612 1.00 26.02 812 GLY A CA 1
ATOM 6470 C C . GLY A 1 812 ? -25.585 16.505 -5.027 1.00 26.02 812 GLY A C 1
ATOM 6471 O O . GLY A 1 812 ? -26.707 16.116 -5.320 1.00 26.02 812 GLY A O 1
ATOM 6472 N N . ASP A 1 813 ? -24.552 16.435 -5.871 1.00 25.73 813 ASP A N 1
ATOM 6473 C CA . ASP A 1 813 ? -24.692 15.974 -7.263 1.00 25.73 813 ASP A CA 1
ATOM 6474 C C . ASP A 1 813 ? -23.627 14.960 -7.752 1.00 25.73 813 ASP A C 1
ATOM 6476 O O . ASP A 1 813 ? -23.767 14.465 -8.865 1.00 25.73 813 ASP A O 1
ATOM 6480 N N . ASP A 1 814 ? -22.637 14.548 -6.942 1.00 25.69 814 ASP A N 1
ATOM 6481 C CA . ASP A 1 814 ? -21.604 13.567 -7.352 1.00 25.69 814 ASP A CA 1
ATOM 6482 C C . ASP A 1 814 ? -21.370 12.469 -6.282 1.00 25.69 814 ASP A C 1
ATOM 6484 O O . ASP A 1 814 ? -20.390 12.487 -5.542 1.00 25.69 814 ASP A O 1
ATOM 6488 N N . ILE A 1 815 ? -22.276 11.484 -6.184 1.00 28.17 815 ILE A N 1
ATOM 6489 C CA . ILE A 1 815 ? -22.217 10.365 -5.202 1.00 28.17 815 ILE A CA 1
ATOM 6490 C C . ILE A 1 815 ? -21.505 9.099 -5.759 1.00 28.17 815 ILE A C 1
ATOM 6492 O O . ILE A 1 815 ? -21.415 8.067 -5.094 1.00 28.17 815 ILE A O 1
ATOM 6496 N N . ASP A 1 816 ? -20.926 9.145 -6.961 1.00 28.11 816 ASP A N 1
ATOM 6497 C CA . ASP A 1 816 ? -20.635 7.917 -7.723 1.00 28.11 816 ASP A CA 1
ATOM 6498 C C . ASP A 1 816 ? -19.204 7.328 -7.643 1.00 28.11 816 ASP A C 1
ATOM 6500 O O . ASP A 1 816 ? -18.947 6.331 -8.320 1.00 28.11 816 ASP A O 1
ATOM 6504 N N . ALA A 1 817 ? -18.265 7.836 -6.826 1.00 29.12 817 ALA A N 1
ATOM 6505 C CA . ALA A 1 817 ? -16.851 7.409 -6.950 1.00 29.12 817 ALA A CA 1
ATOM 6506 C C . ALA A 1 817 ? -16.153 6.741 -5.740 1.00 29.12 817 ALA A C 1
ATOM 6508 O O . ALA A 1 817 ? -15.164 6.039 -5.949 1.00 29.12 817 ALA A O 1
ATOM 6509 N N . ALA A 1 818 ? -16.612 6.866 -4.489 1.00 30.34 818 ALA A N 1
ATOM 6510 C CA . ALA A 1 818 ? -15.721 6.577 -3.346 1.00 30.34 818 ALA A CA 1
ATOM 6511 C C . ALA A 1 818 ? -15.904 5.236 -2.599 1.00 30.34 818 ALA A C 1
ATOM 6513 O O . ALA A 1 818 ? -15.220 5.005 -1.600 1.00 30.34 818 ALA A O 1
ATOM 6514 N N . ASP A 1 819 ? -16.786 4.320 -3.023 1.00 36.09 819 ASP A N 1
ATOM 6515 C CA . ASP A 1 819 ? -17.235 3.270 -2.090 1.00 36.09 819 ASP A CA 1
ATOM 6516 C C . ASP A 1 819 ? -17.276 1.831 -2.641 1.00 36.09 819 ASP A C 1
ATOM 6518 O O . ASP A 1 819 ? -18.325 1.183 -2.662 1.00 36.09 819 ASP A O 1
ATOM 6522 N N . MET A 1 820 ? -16.110 1.283 -3.035 1.00 36.28 820 MET A N 1
ATOM 6523 C CA . MET A 1 820 ? -15.964 -0.122 -3.470 1.00 36.28 820 MET A CA 1
ATOM 6524 C C . MET A 1 820 ? -14.656 -0.818 -3.007 1.00 36.28 820 MET A C 1
ATOM 6526 O O . MET A 1 820 ? -13.670 -0.860 -3.734 1.00 36.28 820 MET A O 1
ATOM 6530 N N . ASP A 1 821 ? -14.676 -1.501 -1.848 1.00 33.75 821 ASP A N 1
ATOM 6531 C CA . ASP A 1 821 ? -14.257 -2.921 -1.744 1.00 33.75 821 ASP A CA 1
ATOM 6532 C C . ASP A 1 821 ? -14.676 -3.564 -0.402 1.00 33.75 821 ASP A C 1
ATOM 6534 O O . ASP A 1 821 ? -14.187 -3.233 0.684 1.00 33.75 821 ASP A O 1
ATOM 6538 N N . GLY A 1 822 ? -15.516 -4.599 -0.496 1.00 31.69 822 GLY A N 1
ATOM 6539 C CA . GLY A 1 822 ? -15.703 -5.627 0.530 1.00 31.69 822 GLY A CA 1
ATOM 6540 C C . GLY A 1 822 ? -14.508 -6.586 0.561 1.00 31.69 822 GLY A C 1
ATOM 6541 O O . GLY A 1 822 ? -14.648 -7.780 0.278 1.00 31.69 822 GLY A O 1
ATOM 6542 N N . GLY A 1 823 ? -13.340 -6.049 0.918 1.00 30.22 823 GLY A N 1
ATOM 6543 C CA . GLY A 1 823 ? -12.058 -6.743 0.974 1.00 30.22 823 GLY A CA 1
ATOM 6544 C C . GLY A 1 823 ? -10.930 -5.791 1.371 1.00 30.22 823 GLY A C 1
ATOM 6545 O O . GLY A 1 823 ? -10.306 -5.173 0.530 1.00 30.22 823 GLY A O 1
ATOM 6546 N N . ASN A 1 824 ? -10.621 -5.677 2.668 1.00 28.44 824 ASN A N 1
ATOM 6547 C CA . ASN A 1 824 ? -9.485 -4.868 3.154 1.00 28.44 824 ASN A CA 1
ATOM 6548 C C . ASN A 1 824 ? -9.565 -3.343 2.854 1.00 28.44 824 ASN A C 1
ATOM 6550 O O . ASN A 1 824 ? -8.572 -2.637 3.040 1.00 28.44 824 ASN A O 1
ATOM 6554 N N . GLY A 1 825 ? -10.739 -2.841 2.450 1.00 28.17 825 GLY A N 1
ATOM 6555 C CA . GLY A 1 825 ? -11.017 -1.480 1.961 1.00 28.17 825 GLY A CA 1
ATOM 6556 C C . GLY A 1 825 ? -10.891 -0.323 2.963 1.00 28.17 825 GLY A C 1
ATOM 6557 O O . GLY A 1 825 ? -11.302 0.784 2.653 1.00 28.17 825 GLY A O 1
ATOM 6558 N N . GLY A 1 826 ? -10.293 -0.530 4.140 1.00 28.81 826 GLY A N 1
ATOM 6559 C CA . GLY A 1 826 ? -9.756 0.593 4.927 1.00 28.81 826 GLY A CA 1
ATOM 6560 C C . GLY A 1 826 ? -8.480 1.181 4.307 1.00 28.81 826 GLY A C 1
ATOM 6561 O O . GLY A 1 826 ? -8.105 2.305 4.610 1.00 28.81 826 GLY A O 1
ATOM 6562 N N . ARG A 1 827 ? -7.834 0.426 3.405 1.00 34.66 827 ARG A N 1
ATOM 6563 C CA . ARG A 1 827 ? -6.546 0.784 2.807 1.00 34.66 827 ARG A CA 1
ATOM 6564 C C . ARG A 1 827 ? -6.627 1.655 1.557 1.00 34.66 827 ARG A C 1
ATOM 6566 O O . ARG A 1 827 ? -5.567 2.022 1.084 1.00 34.66 827 ARG A O 1
ATOM 6573 N N . GLN A 1 828 ? -7.789 1.942 0.967 1.00 36.53 828 GLN A N 1
ATOM 6574 C CA . GLN A 1 828 ? -7.824 2.675 -0.312 1.00 36.53 828 GLN A CA 1
ATOM 6575 C C . GLN A 1 828 ? -7.535 4.173 -0.143 1.00 36.53 828 GLN A C 1
ATOM 6577 O O . GLN A 1 828 ? -6.646 4.655 -0.834 1.00 36.53 828 GLN A O 1
ATOM 6582 N N . ASP A 1 829 ? -8.115 4.863 0.845 1.00 39.03 829 ASP A N 1
ATOM 6583 C CA . ASP A 1 829 ? -7.690 6.235 1.199 1.00 39.03 829 ASP A CA 1
ATOM 6584 C C . ASP A 1 829 ? -6.233 6.275 1.674 1.00 39.03 829 ASP A C 1
ATOM 6586 O O . ASP A 1 829 ? -5.489 7.205 1.373 1.00 39.03 829 ASP A O 1
ATOM 6590 N N . GLU A 1 830 ? -5.793 5.238 2.399 1.00 40.00 830 GLU A N 1
ATOM 6591 C CA . GLU A 1 830 ? -4.391 5.084 2.814 1.00 40.00 830 GLU A CA 1
ATOM 6592 C C . GLU A 1 830 ? -3.458 4.815 1.622 1.00 40.00 830 GLU A C 1
ATOM 6594 O O . GLU A 1 830 ? -2.288 5.191 1.650 1.00 40.00 830 GLU A O 1
ATOM 6599 N N . GLN A 1 831 ? -3.960 4.167 0.565 1.00 36.81 831 GLN A N 1
ATOM 6600 C CA . GLN A 1 831 ? -3.229 3.874 -0.667 1.00 36.81 831 GLN A CA 1
ATOM 6601 C C . GLN A 1 831 ? -3.203 5.084 -1.594 1.00 36.81 831 GLN A C 1
ATOM 6603 O O . GLN A 1 831 ? -2.151 5.356 -2.166 1.00 36.81 831 GLN A O 1
ATOM 6608 N N . LYS A 1 832 ? -4.310 5.825 -1.721 1.00 48.06 832 LYS A N 1
ATOM 6609 C CA . LYS A 1 832 ? -4.351 7.119 -2.405 1.00 48.06 832 LYS A CA 1
ATOM 6610 C C . LYS A 1 832 ? -3.589 8.178 -1.605 1.00 48.06 832 LYS A C 1
ATOM 6612 O O . LYS A 1 832 ? -3.099 9.130 -2.195 1.00 48.06 832 LYS A O 1
ATOM 6617 N N . GLY A 1 833 ? -3.391 7.998 -0.300 1.00 54.00 833 GLY A N 1
ATOM 6618 C CA . GLY A 1 833 ? -2.684 8.939 0.569 1.00 54.00 833 GLY A CA 1
ATOM 6619 C C . GLY A 1 833 ? -3.365 10.301 0.638 1.00 54.00 833 GLY A C 1
ATOM 6620 O O . GLY A 1 833 ? -2.694 11.298 0.840 1.00 54.00 833 GLY A O 1
ATOM 6621 N N . GLU A 1 834 ? -4.681 10.357 0.469 1.00 63.66 834 GLU A N 1
ATOM 6622 C CA . GLU A 1 834 ? -5.507 11.564 0.656 1.00 63.66 834 GLU A CA 1
ATOM 6623 C C . GLU A 1 834 ? -5.902 11.734 2.132 1.00 63.66 834 GLU A C 1
ATOM 6625 O O . GLU A 1 834 ? -6.936 12.283 2.485 1.00 63.66 834 GLU A O 1
ATOM 6630 N N . ASN A 1 835 ? -5.055 11.223 3.020 1.00 74.00 835 ASN A N 1
ATOM 6631 C CA . ASN A 1 835 ? -5.247 11.174 4.457 1.00 74.00 835 ASN A CA 1
ATOM 6632 C C . ASN A 1 835 ? -4.236 12.084 5.171 1.00 74.00 835 ASN A C 1
ATOM 6634 O O . ASN A 1 835 ? -3.362 12.702 4.551 1.00 74.00 835 ASN A O 1
ATOM 6638 N N . ALA A 1 836 ? -4.315 12.125 6.502 1.00 81.25 836 ALA A N 1
ATOM 6639 C CA . ALA A 1 836 ? -3.414 12.911 7.339 1.00 81.25 836 ALA A CA 1
ATOM 6640 C C . ALA A 1 836 ? -1.925 12.654 7.029 1.00 81.25 836 ALA A C 1
ATOM 6642 O O . ALA A 1 836 ? -1.128 13.595 6.965 1.00 81.25 836 ALA A O 1
ATOM 6643 N N . MET A 1 837 ? -1.549 11.399 6.745 1.00 83.69 837 MET A N 1
ATOM 6644 C CA . MET A 1 837 ? -0.200 11.039 6.298 1.00 83.69 837 MET A CA 1
ATOM 6645 C C . MET A 1 837 ? 0.206 11.775 5.014 1.00 83.69 837 MET A C 1
ATOM 6647 O O . MET A 1 837 ? 1.295 12.352 4.975 1.00 83.69 837 MET A O 1
ATOM 6651 N N . GLY A 1 838 ? -0.614 11.752 3.962 1.00 79.31 838 GLY A N 1
ATOM 6652 C CA . GLY A 1 838 ? -0.277 12.417 2.704 1.00 79.31 838 GLY A CA 1
ATOM 6653 C C . GLY A 1 838 ? -0.181 13.928 2.840 1.00 79.31 838 GLY A C 1
ATOM 6654 O O . GLY A 1 838 ? 0.772 14.514 2.332 1.00 79.31 838 GLY A O 1
ATOM 6655 N N . VAL A 1 839 ? -1.084 14.551 3.602 1.00 81.44 839 VAL A N 1
ATOM 6656 C CA . VAL A 1 839 ? -1.027 15.993 3.900 1.00 81.44 839 VAL A CA 1
ATOM 6657 C C . VAL A 1 839 ? 0.249 16.354 4.655 1.00 81.44 839 VAL A C 1
ATOM 6659 O O . VAL A 1 839 ? 0.923 17.325 4.305 1.00 81.44 839 VAL A O 1
ATOM 6662 N N . TYR A 1 840 ? 0.634 15.559 5.656 1.00 87.31 840 TYR A N 1
ATOM 6663 C CA . TYR A 1 840 ? 1.891 15.771 6.368 1.00 87.31 840 TYR A CA 1
ATOM 6664 C C . TYR A 1 840 ? 3.094 15.672 5.426 1.00 87.31 840 TYR A C 1
ATOM 6666 O O . TYR A 1 840 ? 4.002 16.500 5.493 1.00 87.31 840 TYR A O 1
ATOM 6674 N N . ARG A 1 841 ? 3.113 14.673 4.532 1.00 82.81 841 ARG A N 1
ATOM 6675 C CA . ARG A 1 841 ? 4.195 14.522 3.549 1.00 82.81 841 ARG A CA 1
ATOM 6676 C C . ARG A 1 841 ? 4.221 15.702 2.591 1.00 82.81 841 ARG A C 1
ATOM 6678 O O . ARG A 1 841 ? 5.286 16.272 2.394 1.00 82.81 841 ARG A O 1
ATOM 6685 N N . LEU A 1 842 ? 3.074 16.114 2.067 1.00 79.12 842 LEU A N 1
ATOM 6686 C CA . LEU A 1 842 ? 2.959 17.281 1.200 1.00 79.12 842 LEU A CA 1
ATOM 6687 C C . LEU A 1 842 ? 3.554 18.529 1.869 1.00 79.12 842 LEU A C 1
ATOM 6689 O O . LEU A 1 842 ? 4.408 19.195 1.286 1.00 79.12 842 LEU A O 1
ATOM 6693 N N . TRP A 1 843 ? 3.179 18.794 3.123 1.00 82.88 843 TRP A N 1
ATOM 6694 C CA . TRP A 1 843 ? 3.749 19.882 3.919 1.00 82.88 843 TRP A CA 1
ATOM 6695 C C . TRP A 1 843 ? 5.261 19.725 4.132 1.00 82.88 843 TRP A C 1
ATOM 6697 O O . TRP A 1 843 ? 6.004 20.688 3.944 1.00 82.88 843 TRP A O 1
ATOM 6707 N N . TYR A 1 844 ? 5.742 18.518 4.448 1.00 83.00 844 TYR A N 1
ATOM 6708 C CA . TYR A 1 844 ? 7.172 18.222 4.565 1.00 83.00 844 TYR A CA 1
ATOM 6709 C C . TYR A 1 844 ? 7.931 18.531 3.265 1.00 8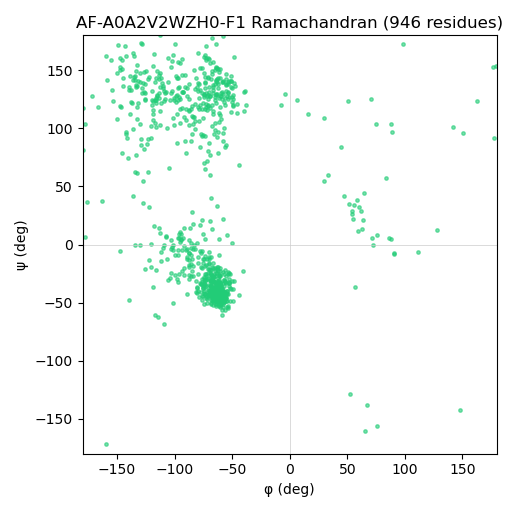3.00 844 TYR A C 1
ATOM 6711 O O . TYR A 1 844 ? 8.949 19.224 3.294 1.00 83.00 844 TYR A O 1
ATOM 6719 N N . HIS A 1 845 ? 7.422 18.086 2.114 1.00 75.75 845 HIS A N 1
ATOM 6720 C CA . HIS A 1 845 ? 8.062 18.314 0.821 1.00 75.75 845 HIS A CA 1
ATOM 6721 C C . HIS A 1 845 ? 8.049 19.804 0.432 1.00 75.75 845 HIS A C 1
ATOM 6723 O O . HIS A 1 845 ? 9.073 20.332 -0.022 1.00 75.75 845 HIS A O 1
ATOM 6729 N N . HIS A 1 846 ? 6.942 20.509 0.688 1.00 74.62 846 HIS A N 1
ATOM 6730 C CA . HIS A 1 846 ? 6.801 21.935 0.389 1.00 74.62 846 HIS A CA 1
ATOM 6731 C C . HIS A 1 846 ? 7.617 22.847 1.304 1.00 74.62 846 HIS A C 1
ATOM 6733 O O . HIS A 1 846 ? 8.285 23.752 0.804 1.00 74.62 846 HIS A O 1
ATOM 6739 N N . GLU A 1 847 ? 7.578 22.648 2.618 1.00 77.19 847 GLU A N 1
ATOM 6740 C CA . GLU A 1 847 ? 8.175 23.577 3.586 1.00 77.19 847 GLU A CA 1
ATOM 6741 C C . GLU A 1 847 ? 9.572 23.130 4.045 1.00 77.19 847 GLU A C 1
ATOM 6743 O O . GLU A 1 847 ? 10.416 23.969 4.349 1.00 77.19 847 GLU A O 1
ATOM 6748 N N . GLY A 1 848 ? 9.851 21.822 4.071 1.00 67.81 848 GLY A N 1
ATOM 6749 C CA . GLY A 1 848 ? 11.109 21.273 4.594 1.00 67.81 848 GLY A CA 1
ATOM 6750 C C . GLY A 1 848 ? 12.246 21.216 3.592 1.00 67.81 848 GLY A C 1
ATOM 6751 O O . GLY A 1 848 ? 13.403 21.136 3.994 1.00 67.81 848 GLY A O 1
ATOM 6752 N N . GLY A 1 849 ? 11.935 21.331 2.299 1.00 64.31 849 GLY A N 1
ATOM 6753 C CA . GLY A 1 849 ? 12.918 21.038 1.263 1.00 64.31 849 GLY A CA 1
ATOM 6754 C C . GLY A 1 849 ? 12.960 19.545 0.974 1.00 64.31 849 GLY A C 1
ATOM 6755 O O . GLY A 1 849 ? 14.009 18.938 1.118 1.00 64.31 849 GLY A O 1
ATOM 6756 N N . GLY A 1 850 ? 11.821 18.947 0.603 1.00 63.25 850 GLY A N 1
ATOM 6757 C CA . GLY A 1 850 ? 11.747 17.509 0.334 1.00 63.25 850 GLY A CA 1
ATOM 6758 C C . GLY A 1 850 ? 12.702 17.031 -0.761 1.00 63.25 850 GLY A C 1
ATOM 6759 O O . GLY A 1 850 ? 13.391 17.813 -1.417 1.00 63.25 850 GLY A O 1
ATOM 6760 N N . SER A 1 851 ? 12.684 15.727 -1.025 1.00 63.97 851 SER A N 1
ATOM 6761 C CA . SER A 1 851 ? 13.632 15.072 -1.931 1.00 63.97 851 SER A CA 1
ATOM 6762 C C . SER A 1 851 ? 13.739 15.707 -3.325 1.00 63.97 851 SER A C 1
ATOM 6764 O O . SER A 1 851 ? 14.829 15.759 -3.888 1.00 63.97 851 SER A O 1
ATOM 6766 N N . LEU A 1 852 ? 12.648 16.258 -3.869 1.00 62.22 852 LEU A N 1
ATOM 6767 C CA . LEU A 1 852 ? 12.679 17.002 -5.130 1.00 62.22 852 LEU A CA 1
ATOM 6768 C C . LEU A 1 852 ? 13.413 18.344 -5.035 1.00 62.22 852 LEU A C 1
ATOM 6770 O O . LEU A 1 852 ? 14.131 18.705 -5.964 1.00 62.22 852 LEU A O 1
ATOM 6774 N N . LYS A 1 853 ? 13.263 19.106 -3.947 1.00 65.19 853 LYS A N 1
ATOM 6775 C CA . LYS A 1 853 ? 14.004 20.364 -3.757 1.00 65.19 853 LYS A CA 1
ATOM 6776 C C . LYS A 1 853 ? 15.495 20.090 -3.578 1.00 65.19 853 LYS A C 1
ATOM 6778 O O . LYS A 1 853 ? 16.307 20.785 -4.185 1.00 65.19 853 LYS A O 1
ATOM 6783 N N . ASP A 1 854 ? 15.846 19.040 -2.839 1.00 66.25 854 ASP A N 1
ATOM 6784 C CA . ASP A 1 854 ? 17.223 18.542 -2.766 1.00 66.25 854 ASP A CA 1
ATOM 6785 C C . ASP A 1 854 ? 17.749 18.157 -4.154 1.00 66.25 854 ASP A C 1
ATOM 6787 O O . ASP A 1 854 ? 18.846 18.560 -4.541 1.00 66.25 854 ASP A O 1
ATOM 6791 N N . LEU A 1 855 ? 16.956 17.426 -4.943 1.00 65.88 855 LEU A N 1
ATOM 6792 C CA . LEU A 1 855 ? 17.309 17.035 -6.308 1.00 65.88 855 LEU A CA 1
ATOM 6793 C C . LEU A 1 855 ? 17.543 18.253 -7.214 1.00 65.88 855 LEU A C 1
ATOM 6795 O O . LEU A 1 855 ? 18.540 18.293 -7.935 1.00 65.88 855 LEU A O 1
ATOM 6799 N N . HIS A 1 856 ? 16.681 19.271 -7.141 1.00 66.06 856 HIS A N 1
ATOM 6800 C CA . HIS A 1 856 ? 16.865 20.537 -7.855 1.00 66.06 856 HIS A CA 1
ATOM 6801 C C . HIS A 1 856 ? 18.166 21.231 -7.435 1.00 66.06 856 HIS A C 1
ATOM 6803 O O . HIS A 1 856 ? 18.942 21.645 -8.292 1.00 66.06 856 HIS A O 1
ATOM 6809 N N . GLN A 1 857 ? 18.466 21.310 -6.134 1.00 67.19 857 GLN A N 1
ATOM 6810 C CA . GLN A 1 857 ? 19.718 21.905 -5.650 1.00 67.19 857 GLN A CA 1
ATOM 6811 C C . GLN A 1 857 ? 20.956 21.139 -6.133 1.00 67.19 857 GLN A C 1
ATOM 6813 O O . GLN A 1 857 ? 21.975 21.746 -6.472 1.00 67.19 857 GLN A O 1
ATOM 6818 N N . VAL A 1 858 ? 20.880 19.809 -6.187 1.00 64.56 858 VAL A N 1
ATOM 6819 C CA . VAL A 1 858 ? 21.936 18.948 -6.739 1.00 64.56 858 VAL A CA 1
ATOM 6820 C C . VAL A 1 858 ? 22.117 19.218 -8.228 1.00 64.56 858 VAL A C 1
ATOM 6822 O O . VAL A 1 858 ? 23.247 19.432 -8.666 1.00 64.56 858 VAL A O 1
ATOM 6825 N N . SER A 1 859 ? 21.019 19.253 -8.986 1.00 63.69 859 SER A N 1
ATOM 6826 C CA . SER A 1 859 ? 21.020 19.548 -10.420 1.00 63.69 859 SER A CA 1
ATOM 6827 C C . SER A 1 859 ? 21.631 20.923 -10.705 1.00 63.69 859 SER A C 1
ATOM 6829 O O . SER A 1 859 ? 22.546 21.045 -11.517 1.00 63.69 859 SER A O 1
ATOM 6831 N N . MET A 1 860 ? 21.230 21.946 -9.946 1.00 63.78 860 MET A N 1
ATOM 6832 C CA . MET A 1 860 ? 21.744 23.312 -10.065 1.00 63.78 860 MET A CA 1
ATOM 6833 C C . MET A 1 860 ? 23.243 23.409 -9.782 1.00 63.78 860 MET A C 1
ATOM 6835 O O . MET A 1 860 ? 23.980 24.042 -10.541 1.00 63.78 860 MET A O 1
ATOM 6839 N N . ARG A 1 861 ? 23.733 22.737 -8.731 1.00 62.22 861 ARG A N 1
ATOM 6840 C CA . ARG A 1 861 ? 25.175 22.659 -8.441 1.00 62.22 861 ARG A CA 1
ATOM 6841 C C . ARG A 1 861 ? 25.945 21.961 -9.562 1.00 62.22 861 ARG A C 1
ATOM 6843 O O . ARG A 1 861 ? 27.061 22.376 -9.883 1.00 62.22 861 ARG A O 1
ATOM 6850 N N . ASP A 1 862 ? 25.370 20.920 -10.160 1.00 57.56 862 ASP A N 1
ATOM 6851 C CA . ASP A 1 862 ? 25.970 20.209 -11.291 1.00 57.56 862 ASP A CA 1
ATOM 6852 C C . ASP A 1 862 ? 26.008 21.088 -12.559 1.00 57.56 862 ASP A C 1
ATOM 6854 O O . ASP A 1 862 ? 27.036 21.119 -13.240 1.00 57.56 862 ASP A O 1
ATOM 6858 N N . SER A 1 863 ? 24.955 21.860 -12.842 1.00 57.97 863 SER A N 1
ATOM 6859 C CA . SER A 1 863 ? 24.897 22.820 -13.958 1.00 57.97 863 SER A CA 1
ATOM 6860 C C . SER A 1 863 ? 25.890 23.973 -13.790 1.00 57.97 863 SER A C 1
ATOM 6862 O O . SER A 1 863 ? 26.651 24.277 -14.711 1.00 57.97 863 SER A O 1
ATOM 6864 N N . GLN A 1 864 ? 25.988 24.557 -12.592 1.00 61.09 864 GLN A N 1
ATOM 6865 C CA . GLN A 1 864 ? 26.968 25.607 -12.285 1.00 61.09 864 GLN A CA 1
ATOM 6866 C C . GLN A 1 864 ? 28.415 25.111 -12.436 1.00 61.09 864 GLN A C 1
ATOM 6868 O O . GLN A 1 864 ? 29.261 25.807 -12.999 1.00 61.09 864 GLN A O 1
ATOM 6873 N N . ARG A 1 865 ? 28.706 23.871 -12.014 1.00 56.41 865 ARG A N 1
ATOM 6874 C CA . ARG A 1 865 ? 30.022 23.239 -12.224 1.00 56.41 865 ARG A CA 1
ATOM 6875 C C . ARG A 1 865 ? 30.364 23.031 -13.701 1.00 56.41 865 ARG A C 1
ATOM 6877 O O . ARG A 1 865 ? 31.545 23.069 -14.042 1.00 56.41 865 ARG A O 1
ATOM 6884 N N . ARG A 1 866 ? 29.368 22.799 -14.564 1.00 53.38 866 ARG A N 1
ATOM 6885 C CA . ARG A 1 866 ? 29.556 22.690 -16.023 1.00 53.38 866 ARG A CA 1
ATOM 6886 C C . ARG A 1 866 ? 29.813 24.059 -16.652 1.00 53.38 866 ARG A C 1
ATOM 6888 O O . ARG A 1 866 ? 30.759 24.186 -17.421 1.00 53.38 866 ARG A O 1
ATOM 6895 N N . SER A 1 867 ? 29.067 25.086 -16.241 1.00 52.06 867 SER A N 1
ATOM 6896 C CA . SER A 1 867 ? 29.279 26.467 -16.697 1.00 52.06 867 SER A CA 1
ATOM 6897 C C . SER A 1 867 ? 30.671 27.000 -16.334 1.00 52.06 867 SER A C 1
ATOM 6899 O O . SER A 1 867 ? 31.262 27.746 -17.108 1.00 52.06 867 SER A O 1
ATOM 6901 N N . ALA A 1 868 ? 31.235 26.579 -15.198 1.00 51.69 868 ALA A N 1
ATOM 6902 C CA . ALA A 1 868 ? 32.584 26.959 -14.774 1.00 51.69 868 ALA A CA 1
ATOM 6903 C C . ALA A 1 868 ? 33.723 26.266 -15.558 1.00 51.69 868 ALA A C 1
ATOM 6905 O O . ALA A 1 868 ? 34.882 26.641 -15.391 1.00 51.69 868 ALA A O 1
ATOM 6906 N N . LYS A 1 869 ? 33.430 25.256 -16.396 1.00 45.62 869 LYS A N 1
ATOM 6907 C CA . LYS A 1 869 ? 34.433 24.485 -17.161 1.00 45.62 869 LYS A CA 1
ATOM 6908 C C . LYS A 1 869 ? 34.476 24.772 -18.670 1.00 45.62 869 LYS A C 1
ATOM 6910 O O . LYS A 1 869 ? 35.259 24.131 -19.361 1.00 45.62 869 LYS A O 1
ATOM 6915 N N . GLY A 1 870 ? 33.740 25.776 -19.150 1.00 41.66 870 GLY A N 1
ATOM 6916 C CA . GLY A 1 870 ? 33.945 26.379 -20.470 1.00 41.66 870 GLY A CA 1
ATOM 6917 C C . GLY A 1 870 ? 33.191 25.717 -21.628 1.00 41.66 870 GLY A C 1
ATOM 6918 O O . GLY A 1 870 ? 33.594 24.681 -22.143 1.00 41.66 870 GLY A O 1
ATOM 6919 N N . THR A 1 871 ? 32.109 26.366 -22.054 1.00 35.78 871 THR A N 1
ATOM 6920 C CA . THR A 1 871 ? 31.736 26.710 -23.445 1.00 35.78 871 THR A CA 1
ATOM 6921 C C . THR A 1 871 ? 30.411 27.466 -23.353 1.00 35.78 871 THR A C 1
ATOM 6923 O O . THR A 1 871 ? 29.434 26.973 -22.798 1.00 35.78 871 THR A O 1
ATOM 6926 N N . SER A 1 872 ? 30.426 28.726 -23.782 1.00 43.94 872 SER A N 1
ATOM 6927 C CA . SER A 1 872 ? 29.252 29.594 -23.813 1.00 43.94 872 SER A CA 1
ATOM 6928 C C . SER A 1 872 ? 28.461 29.283 -25.075 1.00 43.94 872 SER A C 1
ATOM 6930 O O . SER A 1 872 ? 28.802 29.814 -26.126 1.00 43.94 872 SER A O 1
ATOM 6932 N N . GLU A 1 873 ? 27.401 28.484 -24.974 1.00 33.25 873 GLU A N 1
ATOM 6933 C CA . GLU A 1 873 ? 26.365 28.424 -26.007 1.00 33.25 873 GLU A CA 1
ATOM 6934 C C . GLU A 1 873 ? 24.971 28.515 -25.367 1.00 33.25 873 GLU A C 1
ATOM 6936 O O . GLU A 1 873 ? 24.594 27.732 -24.500 1.00 33.25 873 GLU A O 1
ATOM 6941 N N . HIS A 1 874 ? 24.277 29.582 -25.771 1.00 32.56 874 HIS A N 1
ATOM 6942 C CA . HIS A 1 874 ? 22.875 29.956 -25.568 1.00 32.56 874 HIS A CA 1
ATOM 6943 C C . HIS A 1 874 ? 22.252 29.788 -24.172 1.00 32.56 874 HIS A C 1
ATOM 6945 O O . HIS A 1 874 ? 21.470 28.887 -23.882 1.00 32.56 874 HIS A O 1
ATOM 6951 N N . ALA A 1 875 ? 22.498 30.810 -23.347 1.00 35.22 875 ALA A N 1
ATOM 6952 C CA . ALA A 1 875 ? 21.630 31.196 -22.244 1.00 35.22 875 ALA A CA 1
ATOM 6953 C C . ALA A 1 875 ? 20.270 31.673 -22.787 1.00 35.22 875 ALA A C 1
ATOM 6955 O O . ALA A 1 875 ? 20.146 32.774 -23.318 1.00 35.22 875 ALA A O 1
ATOM 6956 N N . GLY A 1 876 ? 19.262 30.819 -22.651 1.00 32.19 876 GLY A N 1
ATOM 6957 C CA . GLY A 1 876 ? 17.888 31.111 -23.042 1.00 32.19 876 GLY A CA 1
ATOM 6958 C C . GLY A 1 876 ? 16.892 30.143 -22.420 1.00 32.19 876 GLY A C 1
ATOM 6959 O O . GLY A 1 876 ? 15.947 29.755 -23.082 1.00 32.19 876 GLY A O 1
ATOM 6960 N N . ASN A 1 877 ? 17.111 29.723 -21.173 1.00 30.28 877 ASN A N 1
ATOM 6961 C CA . ASN A 1 877 ? 16.068 29.085 -20.376 1.00 30.28 877 ASN A CA 1
ATOM 6962 C C . ASN A 1 877 ? 16.012 29.793 -19.028 1.00 30.28 877 ASN A C 1
ATOM 6964 O O . ASN A 1 877 ? 16.740 29.468 -18.092 1.00 30.28 877 ASN A O 1
ATOM 6968 N N . THR A 1 878 ? 15.163 30.815 -18.975 1.00 32.25 878 THR A N 1
ATOM 6969 C CA . THR A 1 878 ? 14.637 31.367 -17.732 1.00 32.25 878 THR A CA 1
ATOM 6970 C C . THR A 1 878 ? 13.947 30.221 -17.008 1.00 32.25 878 THR A C 1
ATOM 6972 O O . THR A 1 878 ? 12.857 29.796 -17.380 1.00 32.25 878 THR A O 1
ATOM 6975 N N . GLU A 1 879 ? 14.648 29.657 -16.033 1.00 34.50 879 GLU A N 1
ATOM 6976 C CA . GLU A 1 879 ? 14.160 28.580 -15.189 1.00 34.50 879 GLU A CA 1
ATOM 6977 C C . GLU A 1 879 ? 12.860 29.047 -14.522 1.00 34.50 879 GLU A C 1
ATOM 6979 O O . GLU A 1 879 ? 12.833 30.078 -13.845 1.00 34.50 879 GLU A O 1
ATOM 6984 N N . LEU A 1 880 ? 11.771 28.316 -14.777 1.00 32.78 880 LEU A N 1
ATOM 6985 C CA . LEU A 1 880 ? 10.453 28.512 -14.179 1.00 32.78 880 LEU A CA 1
ATOM 6986 C C . LEU A 1 880 ? 10.542 28.289 -12.662 1.00 32.78 880 LEU A C 1
ATOM 6988 O O . LEU A 1 880 ? 10.135 27.258 -12.132 1.00 32.78 880 LEU A O 1
ATOM 6992 N N . VAL A 1 881 ? 11.040 29.286 -11.934 1.00 36.28 881 VAL A N 1
ATOM 6993 C CA . VAL A 1 881 ? 10.582 29.534 -10.572 1.00 36.28 881 VAL A CA 1
ATOM 6994 C C . VAL A 1 881 ? 9.162 30.055 -10.741 1.00 36.28 881 VAL A C 1
ATOM 6996 O O . VAL A 1 881 ? 8.942 31.258 -10.885 1.00 36.28 881 VAL A O 1
ATOM 6999 N N . LEU A 1 882 ? 8.191 29.137 -10.806 1.00 37.03 882 LEU A N 1
ATOM 7000 C CA . LEU A 1 882 ? 6.792 29.506 -10.621 1.00 37.03 882 LEU A CA 1
ATOM 7001 C C . LEU A 1 882 ? 6.716 30.385 -9.363 1.00 37.03 882 LEU A C 1
ATOM 7003 O O . LEU A 1 882 ? 7.377 30.063 -8.365 1.00 37.03 882 LEU A O 1
ATOM 7007 N N . PRO A 1 883 ? 5.958 31.497 -9.388 1.00 36.00 883 PRO A N 1
ATOM 7008 C CA . PRO A 1 883 ? 5.819 32.331 -8.211 1.00 36.00 883 PRO A CA 1
ATOM 7009 C C . PRO A 1 883 ? 5.345 31.423 -7.074 1.00 36.00 883 PRO A C 1
ATOM 7011 O O . PRO A 1 883 ? 4.366 30.696 -7.269 1.00 36.00 883 PRO A O 1
ATOM 7014 N N . PRO A 1 884 ? 6.008 31.408 -5.902 1.00 47.97 884 PRO A N 1
ATOM 7015 C CA . PRO A 1 884 ? 5.428 30.727 -4.761 1.00 47.97 884 PRO A CA 1
ATOM 7016 C C . PRO A 1 884 ? 4.023 31.302 -4.598 1.00 47.97 884 PRO A C 1
ATOM 7018 O O . PRO A 1 884 ? 3.863 32.527 -4.619 1.00 47.97 884 PRO A O 1
ATOM 7021 N N . ALA A 1 885 ? 3.012 30.434 -4.480 1.00 52.12 885 ALA A N 1
ATOM 7022 C CA . ALA A 1 885 ? 1.679 30.855 -4.063 1.00 52.12 885 ALA A CA 1
ATOM 7023 C C . ALA A 1 885 ? 1.839 31.916 -2.966 1.00 52.12 885 ALA A C 1
ATOM 7025 O O . ALA A 1 885 ? 2.680 31.720 -2.077 1.00 52.12 885 ALA A O 1
ATOM 7026 N N . ARG A 1 886 ? 1.121 33.051 -3.076 1.00 60.06 886 ARG A N 1
ATOM 7027 C CA . ARG A 1 886 ? 1.232 34.186 -2.137 1.00 60.06 886 ARG A CA 1
ATOM 7028 C C . ARG A 1 886 ? 1.408 33.629 -0.729 1.00 60.06 886 ARG A C 1
ATOM 7030 O O . ARG A 1 886 ? 0.559 32.860 -0.283 1.00 60.06 886 ARG A O 1
ATOM 7037 N N . GLN A 1 887 ? 2.516 33.967 -0.070 1.00 65.44 887 GLN A N 1
ATOM 7038 C CA . GLN A 1 887 ? 2.896 33.367 1.213 1.00 65.44 887 GLN A CA 1
ATOM 7039 C C . GLN A 1 887 ? 1.726 33.380 2.212 1.00 65.44 887 GLN A C 1
ATOM 7041 O O . GLN A 1 887 ? 1.465 32.379 2.872 1.00 65.44 887 GLN A O 1
ATOM 7046 N N . ASP A 1 888 ? 0.945 34.460 2.207 1.00 68.44 888 ASP A N 1
ATOM 7047 C CA . ASP A 1 888 ? -0.265 34.634 3.011 1.00 68.44 888 ASP A CA 1
ATOM 7048 C C . ASP A 1 888 ? -1.346 33.573 2.745 1.00 68.44 888 ASP A C 1
ATOM 7050 O O . ASP A 1 888 ? -2.002 33.108 3.674 1.00 68.44 888 ASP A O 1
ATOM 7054 N N . PHE A 1 889 ? -1.556 33.182 1.487 1.00 68.06 889 PHE A N 1
ATOM 7055 C CA . PHE A 1 889 ? -2.513 32.142 1.105 1.00 68.06 889 PHE A CA 1
ATOM 7056 C C . PHE A 1 889 ? -2.038 30.763 1.565 1.00 68.06 889 PHE A C 1
ATOM 7058 O O . PHE A 1 889 ? -2.804 30.004 2.153 1.00 68.06 889 PHE A O 1
ATOM 7065 N N . ARG A 1 890 ? -0.748 30.474 1.374 1.00 70.69 890 ARG A N 1
ATOM 7066 C CA . ARG A 1 890 ? -0.124 29.221 1.811 1.00 70.69 890 ARG A CA 1
ATOM 7067 C C . ARG A 1 890 ? -0.170 29.065 3.334 1.00 70.69 890 ARG A C 1
ATOM 7069 O O . ARG A 1 890 ? -0.555 28.014 3.835 1.00 70.69 890 ARG A O 1
ATOM 7076 N N . GLU A 1 891 ? 0.150 30.124 4.080 1.00 75.62 891 GLU A N 1
ATOM 7077 C CA . GLU A 1 891 ? 0.045 30.135 5.545 1.00 75.62 891 GLU A CA 1
ATOM 7078 C C . GLU A 1 891 ? -1.402 29.951 6.024 1.00 75.62 891 GLU A C 1
ATOM 7080 O O . GLU A 1 891 ? -1.643 29.210 6.984 1.00 75.62 891 GLU A O 1
ATOM 7085 N N . LYS A 1 892 ? -2.375 30.581 5.351 1.00 77.19 892 LYS A N 1
ATOM 7086 C CA . LYS A 1 892 ? -3.803 30.378 5.636 1.00 77.19 892 LYS A CA 1
ATOM 7087 C C . LYS A 1 892 ? -4.219 28.930 5.393 1.00 77.19 892 LYS A C 1
ATOM 7089 O O . LYS A 1 892 ? -4.841 28.343 6.273 1.00 77.19 892 LYS A O 1
ATOM 7094 N N . ALA A 1 893 ? -3.825 28.334 4.272 1.00 75.62 893 ALA A N 1
ATOM 7095 C CA . ALA A 1 893 ? -4.156 26.951 3.955 1.00 75.62 893 ALA A CA 1
ATOM 7096 C C . ALA A 1 893 ? -3.549 25.955 4.954 1.00 75.62 893 ALA A C 1
ATOM 7098 O O . ALA A 1 893 ? -4.261 25.093 5.461 1.00 75.62 893 ALA A O 1
ATOM 7099 N N . TRP A 1 894 ? -2.276 26.113 5.336 1.00 82.69 894 TRP A N 1
ATOM 7100 C CA . TRP A 1 894 ? -1.674 25.284 6.390 1.00 82.69 894 TRP A CA 1
ATOM 7101 C C . TRP A 1 894 ? -2.346 25.473 7.747 1.00 82.69 894 TRP A C 1
ATOM 7103 O O . TRP A 1 894 ? -2.431 24.528 8.527 1.00 82.69 894 TRP A O 1
ATOM 7113 N N . THR A 1 895 ? -2.849 26.672 8.039 1.00 82.81 895 THR A N 1
ATOM 7114 C CA . THR A 1 895 ? -3.614 26.917 9.267 1.00 82.81 895 THR A CA 1
ATOM 7115 C C . THR A 1 895 ? -4.968 26.205 9.231 1.00 82.81 895 THR A C 1
ATOM 7117 O O . THR A 1 895 ? -5.340 25.582 10.222 1.00 82.81 895 THR A O 1
ATOM 7120 N N . LEU A 1 896 ? -5.675 26.240 8.097 1.00 80.19 896 LEU A N 1
ATOM 7121 C CA . LEU A 1 896 ? -6.939 25.520 7.903 1.00 80.19 896 LEU A CA 1
ATOM 7122 C C . LEU A 1 896 ? -6.741 24.002 8.003 1.00 80.19 896 LEU A C 1
ATOM 7124 O O . LEU A 1 896 ? -7.413 23.349 8.796 1.00 80.19 896 LEU A O 1
ATOM 7128 N N . LEU A 1 897 ? -5.746 23.459 7.298 1.00 82.12 897 LEU A N 1
ATOM 7129 C CA . LEU A 1 897 ? -5.409 22.034 7.349 1.00 82.12 897 LEU A CA 1
ATOM 7130 C C . LEU A 1 897 ? -4.969 21.594 8.746 1.00 82.12 897 LEU A C 1
ATOM 7132 O O . LEU A 1 897 ? -5.291 20.491 9.167 1.00 82.12 897 LEU A O 1
ATOM 7136 N N . ARG A 1 898 ? -4.282 22.456 9.509 1.00 86.50 898 ARG A N 1
ATOM 7137 C CA . ARG A 1 898 ? -3.944 22.162 10.910 1.00 86.50 898 ARG A CA 1
ATOM 7138 C C . ARG A 1 898 ? -5.201 21.935 11.753 1.00 86.50 898 ARG A C 1
ATOM 7140 O O . ARG A 1 898 ? -5.212 21.021 12.570 1.00 86.50 898 ARG A O 1
ATOM 7147 N N . ILE A 1 899 ? -6.227 22.771 11.578 1.00 84.31 899 ILE A N 1
ATOM 7148 C CA . ILE A 1 899 ? -7.501 22.637 12.298 1.00 84.31 899 ILE A CA 1
ATOM 7149 C C . ILE A 1 899 ? -8.186 21.331 11.889 1.00 84.31 899 ILE A C 1
ATOM 7151 O O . ILE A 1 899 ? -8.543 20.547 12.760 1.00 84.31 899 ILE A O 1
ATOM 7155 N N . GLN A 1 900 ? -8.264 21.052 10.586 1.00 81.69 900 GLN A N 1
ATOM 7156 C CA . GLN A 1 900 ? -8.882 19.830 10.063 1.00 81.69 900 GLN A CA 1
ATOM 7157 C C . GLN A 1 900 ? -8.163 18.558 10.521 1.00 81.69 900 GLN A C 1
ATOM 7159 O O . GLN A 1 900 ? -8.818 17.590 10.882 1.00 81.69 900 GLN A O 1
ATOM 7164 N N . LEU A 1 901 ? -6.826 18.549 10.553 1.00 84.50 901 LEU A N 1
ATOM 7165 C CA . LEU A 1 901 ? -6.051 17.410 11.052 1.00 84.50 901 LEU A CA 1
ATOM 7166 C C . LEU A 1 901 ? -6.338 17.149 12.533 1.00 84.50 901 LEU A C 1
ATOM 7168 O O . LEU A 1 901 ? -6.546 15.999 12.919 1.00 84.50 901 LEU A O 1
ATOM 7172 N N . LEU A 1 902 ? -6.360 18.198 13.367 1.00 87.19 902 LEU A N 1
ATOM 7173 C CA . LEU A 1 902 ? -6.713 18.074 14.787 1.00 87.19 902 LEU A CA 1
ATOM 7174 C C . LEU A 1 902 ? -8.130 17.527 14.958 1.00 87.19 902 LEU A C 1
ATOM 7176 O O . LEU A 1 902 ? -8.331 16.598 15.738 1.00 87.19 902 LEU A O 1
ATOM 7180 N N . GLU A 1 903 ? -9.089 18.065 14.203 1.00 83.12 903 GLU A N 1
ATOM 7181 C CA . GLU A 1 903 ? -10.472 17.597 14.222 1.00 83.12 903 GLU A CA 1
ATOM 7182 C C . GLU A 1 903 ? -10.556 16.130 13.796 1.00 83.12 903 GLU A C 1
ATOM 7184 O O . GLU A 1 903 ? -11.081 15.328 14.560 1.00 83.12 903 GLU A O 1
ATOM 7189 N N . TYR A 1 904 ? -9.952 15.745 12.672 1.00 82.44 904 TYR A N 1
ATOM 7190 C CA . TYR A 1 904 ? -9.966 14.378 12.146 1.00 82.44 904 TYR A CA 1
ATOM 7191 C C . TYR A 1 904 ? -9.499 13.337 13.174 1.00 82.44 904 TYR A C 1
ATOM 7193 O O . TYR A 1 904 ? -10.250 12.430 13.521 1.00 82.44 904 TYR A O 1
ATOM 7201 N N . CYS A 1 905 ? -8.309 13.518 13.751 1.00 84.69 905 CYS A N 1
ATOM 7202 C CA . CYS A 1 905 ? -7.772 12.574 14.735 1.00 84.69 905 CYS A CA 1
ATOM 7203 C C . CYS A 1 905 ? -8.570 12.604 16.058 1.00 84.69 905 CYS A C 1
ATOM 7205 O O . CYS A 1 905 ? -8.722 11.579 16.722 1.00 84.69 905 CYS A O 1
ATOM 7207 N N . SER A 1 906 ? -9.141 13.753 16.450 1.00 87.19 906 SER A N 1
ATOM 7208 C CA . SER A 1 906 ? -10.048 13.825 17.613 1.00 87.19 906 SER A CA 1
ATOM 7209 C C . SER A 1 906 ? -11.390 13.120 17.374 1.00 87.19 906 SER A C 1
ATOM 7211 O O . SER A 1 906 ? -11.988 12.579 18.307 1.00 87.19 906 SER A O 1
ATOM 7213 N N . LEU A 1 907 ? -11.869 13.108 16.125 1.00 86.81 907 LEU A N 1
ATOM 7214 C CA . LEU A 1 907 ? -13.082 12.398 15.739 1.00 86.81 907 LEU A CA 1
ATOM 7215 C C . LEU A 1 907 ? -12.872 10.888 15.824 1.00 86.81 907 LEU A C 1
ATOM 7217 O O . LEU A 1 907 ? -13.825 10.205 16.177 1.00 86.81 907 LEU A O 1
ATOM 7221 N N . ASP A 1 908 ? -11.663 10.368 15.594 1.00 87.81 908 ASP A N 1
ATOM 7222 C CA . ASP A 1 908 ? -11.379 8.934 15.716 1.00 87.81 908 ASP A CA 1
ATOM 7223 C C . ASP A 1 908 ? -11.487 8.433 17.162 1.00 87.81 908 ASP A C 1
ATOM 7225 O O . ASP A 1 908 ? -12.224 7.479 17.428 1.00 87.81 908 ASP A O 1
ATOM 7229 N N . THR A 1 909 ? -10.868 9.099 18.144 1.00 91.44 909 THR A N 1
ATOM 7230 C CA . THR A 1 909 ? -11.044 8.709 19.558 1.00 91.44 909 THR A CA 1
ATOM 7231 C C . THR A 1 909 ? -12.488 8.871 20.019 1.00 91.44 909 THR A C 1
ATOM 7233 O O . THR A 1 909 ? -12.998 8.013 20.749 1.00 91.44 909 THR A O 1
ATOM 7236 N N . LYS A 1 910 ? -13.183 9.904 19.524 1.00 91.62 910 LYS A N 1
ATOM 7237 C CA . LYS A 1 910 ? -14.615 10.101 19.767 1.00 91.62 910 LYS A CA 1
ATOM 7238 C C . LYS A 1 910 ? -15.488 9.013 19.163 1.00 91.62 910 LYS A C 1
ATOM 7240 O O . LYS A 1 910 ? -16.352 8.471 19.853 1.00 91.62 910 LYS A O 1
ATOM 7245 N N . ALA A 1 911 ? -15.233 8.652 17.913 1.00 90.50 911 ALA A N 1
ATOM 7246 C CA . ALA A 1 911 ? -15.902 7.564 17.222 1.00 90.50 911 ALA A CA 1
ATOM 7247 C C . ALA A 1 911 ? -15.784 6.270 18.026 1.00 90.50 911 ALA A C 1
ATOM 7249 O O . ALA A 1 911 ? -16.774 5.564 18.197 1.00 90.50 911 ALA A O 1
ATOM 7250 N N . LEU A 1 912 ? -14.605 5.977 18.581 1.00 92.06 912 LEU A N 1
ATOM 7251 C CA . LEU A 1 912 ? -14.393 4.753 19.348 1.00 92.06 912 LEU A CA 1
ATOM 7252 C C . LEU A 1 912 ? -15.299 4.646 20.570 1.00 92.06 912 LEU A C 1
ATOM 7254 O O . LEU A 1 912 ? -15.979 3.626 20.717 1.00 92.06 912 LEU A O 1
ATOM 7258 N N . TYR A 1 913 ? -15.341 5.661 21.436 1.00 93.12 913 TYR A N 1
ATOM 7259 C CA . TYR A 1 913 ? -16.188 5.566 22.625 1.00 93.12 913 TYR A CA 1
ATOM 7260 C C . TYR A 1 913 ? -17.681 5.702 22.298 1.00 93.12 913 TYR A C 1
ATOM 7262 O O . TYR A 1 913 ? -18.492 5.057 22.960 1.00 93.12 913 TYR A O 1
ATOM 7270 N N . GLU A 1 914 ? -18.069 6.457 21.263 1.00 92.38 914 GLU A N 1
ATOM 7271 C CA . GLU A 1 914 ? -19.471 6.548 20.827 1.00 92.38 914 GLU A CA 1
ATOM 7272 C C . GLU A 1 914 ? -19.974 5.233 20.225 1.00 92.38 914 GLU A C 1
ATOM 7274 O O . GLU A 1 914 ? -21.054 4.762 20.584 1.00 92.38 914 GLU A O 1
ATOM 7279 N N . ILE A 1 915 ? -19.161 4.561 19.405 1.00 92.38 915 ILE A N 1
ATOM 7280 C CA . ILE A 1 915 ? -19.478 3.215 18.919 1.00 92.38 915 ILE A CA 1
ATOM 7281 C C . ILE A 1 915 ? -19.585 2.246 20.094 1.00 92.38 915 ILE A C 1
ATOM 7283 O O . ILE A 1 915 ? -20.512 1.442 20.141 1.00 92.38 915 ILE A O 1
ATOM 7287 N N . MET A 1 916 ? -18.671 2.308 21.067 1.00 94.31 916 MET A N 1
ATOM 7288 C CA . MET A 1 916 ? -18.748 1.453 22.255 1.00 94.31 916 MET A CA 1
ATOM 7289 C C . MET A 1 916 ? -20.041 1.685 23.048 1.00 94.31 916 MET A C 1
ATOM 7291 O O . MET A 1 916 ? -20.686 0.713 23.447 1.00 94.31 916 MET A O 1
ATOM 7295 N N . ARG A 1 917 ? -20.460 2.943 23.234 1.00 93.62 917 ARG A N 1
ATOM 7296 C CA . ARG A 1 917 ? -21.747 3.293 23.857 1.00 93.62 917 ARG A CA 1
ATOM 7297 C C . ARG A 1 917 ? -22.924 2.736 23.065 1.00 93.62 917 ARG A C 1
ATOM 7299 O O . ARG A 1 917 ? -23.815 2.131 23.660 1.00 93.62 917 ARG A O 1
ATOM 7306 N N . GLN A 1 918 ? -22.910 2.876 21.741 1.00 92.12 918 GLN A N 1
ATOM 7307 C CA . GLN A 1 918 ? -23.972 2.350 20.886 1.00 92.12 918 GLN A CA 1
ATOM 7308 C C . GLN A 1 918 ? -24.032 0.818 20.937 1.00 92.12 918 GLN A C 1
ATOM 7310 O O . GLN A 1 918 ? -25.103 0.254 21.133 1.00 92.12 918 GLN A O 1
ATOM 7315 N N . VAL A 1 919 ? -22.889 0.131 20.868 1.00 93.69 919 VAL A N 1
ATOM 7316 C CA . VAL A 1 919 ? -22.802 -1.332 21.015 1.00 93.69 919 VAL A CA 1
ATOM 7317 C C . VAL A 1 919 ? -23.353 -1.788 22.370 1.00 93.69 919 VAL A C 1
ATOM 7319 O O . VAL A 1 919 ? -24.024 -2.818 22.446 1.00 93.69 919 VAL A O 1
ATOM 7322 N N . TRP A 1 920 ? -23.117 -1.024 23.440 1.00 94.88 920 TRP A N 1
ATOM 7323 C CA . TRP A 1 920 ? -23.695 -1.310 24.753 1.00 94.88 920 TRP A CA 1
ATOM 7324 C C . TRP A 1 920 ? -25.224 -1.143 24.770 1.00 94.88 920 TRP A C 1
ATOM 7326 O O . TRP A 1 920 ? -25.927 -2.011 25.290 1.00 94.88 920 TRP A O 1
ATOM 7336 N N . ARG A 1 921 ? -25.758 -0.081 24.153 1.00 93.12 921 ARG A N 1
ATOM 7337 C CA . ARG A 1 921 ? -27.213 0.134 24.011 1.00 93.12 921 ARG A CA 1
ATOM 7338 C C . ARG A 1 921 ? -27.881 -0.993 23.219 1.00 93.12 921 ARG A C 1
ATOM 7340 O O . ARG A 1 921 ? -28.887 -1.541 23.664 1.00 93.12 921 ARG A O 1
ATOM 7347 N N . GLU A 1 922 ? -27.278 -1.393 22.103 1.00 92.62 922 GLU A N 1
ATOM 7348 C CA . GLU A 1 922 ? -27.721 -2.530 21.287 1.00 92.62 922 GLU A CA 1
ATOM 7349 C C . GLU A 1 922 ? -27.712 -3.843 22.082 1.00 92.62 922 GLU A C 1
ATOM 7351 O O . GLU A 1 922 ? -28.617 -4.667 21.973 1.00 92.62 922 GLU A O 1
ATOM 7356 N N . LYS A 1 923 ? -26.717 -4.045 22.952 1.00 93.88 923 LYS A N 1
ATOM 7357 C CA . LYS A 1 923 ? -26.675 -5.208 23.846 1.00 93.88 923 LYS A CA 1
ATOM 7358 C C . LYS A 1 923 ? -27.806 -5.198 24.875 1.00 93.88 923 LYS A C 1
ATOM 7360 O O . LYS A 1 923 ? -28.358 -6.260 25.170 1.00 93.88 923 LYS A O 1
ATOM 7365 N N . GLU A 1 924 ? -28.150 -4.043 25.441 1.00 93.44 924 GLU A N 1
ATOM 7366 C CA . GLU A 1 924 ? -29.254 -3.949 26.404 1.00 93.44 924 GLU A CA 1
ATOM 7367 C C . GLU A 1 924 ? -30.629 -4.125 25.736 1.00 93.44 924 GLU A C 1
ATOM 7369 O O . GLU A 1 924 ? -31.529 -4.673 26.373 1.00 93.44 924 GLU A O 1
ATOM 7374 N N . SER A 1 925 ? -30.792 -3.774 24.454 1.00 90.94 925 SER A N 1
ATOM 7375 C CA . SER A 1 925 ? -32.062 -3.964 23.725 1.00 90.94 925 SER A CA 1
ATOM 7376 C C . SER A 1 925 ? -32.427 -5.437 23.511 1.00 90.94 925 SER A C 1
ATOM 7378 O O . SER A 1 925 ? -33.604 -5.792 23.471 1.00 90.94 925 SER A O 1
ATOM 7380 N N . VAL A 1 926 ? -31.426 -6.320 23.436 1.00 91.88 926 VAL A N 1
ATOM 7381 C CA . VAL A 1 926 ? -31.610 -7.770 23.252 1.00 91.88 926 VAL A CA 1
ATOM 7382 C C . VAL A 1 926 ? -31.609 -8.567 24.557 1.00 91.88 926 VAL A C 1
ATOM 7384 O O . VAL A 1 926 ? -31.555 -9.803 24.552 1.00 91.88 926 VAL A O 1
ATOM 7387 N N . LYS A 1 927 ? -31.660 -7.886 25.703 1.00 89.94 927 LYS A N 1
ATOM 7388 C CA . LYS A 1 927 ? -31.666 -8.528 27.016 1.00 89.94 927 LYS A CA 1
ATOM 7389 C C . LYS A 1 927 ? -32.897 -9.424 27.172 1.00 89.94 927 LYS A C 1
ATOM 7391 O O . LYS A 1 927 ? -34.030 -8.996 26.996 1.00 89.94 927 LYS A O 1
ATOM 7396 N N . GLY A 1 928 ? -32.665 -10.691 27.512 1.00 84.56 928 GLY A N 1
ATOM 7397 C CA . GLY A 1 928 ? -33.725 -11.696 27.656 1.00 84.56 928 GLY A CA 1
ATOM 7398 C C . GLY A 1 928 ? -34.052 -12.480 26.379 1.00 84.56 928 GLY A C 1
ATOM 7399 O O . GLY A 1 928 ? -34.767 -13.478 26.458 1.00 84.56 928 GLY A O 1
ATOM 7400 N N . ILE A 1 929 ? -33.488 -12.115 25.223 1.00 89.75 929 ILE A N 1
ATOM 7401 C CA . ILE A 1 929 ? -33.617 -12.909 23.995 1.00 89.75 929 ILE A CA 1
ATOM 7402 C C . ILE A 1 929 ? -32.664 -14.108 24.060 1.00 89.75 929 ILE A C 1
ATOM 7404 O O . ILE A 1 929 ? -31.485 -13.976 24.398 1.00 89.75 929 ILE A O 1
ATOM 7408 N N . LYS A 1 930 ? -33.168 -15.303 23.732 1.00 88.44 930 LYS A N 1
ATOM 7409 C CA . LYS A 1 930 ? -32.361 -16.529 23.745 1.00 88.44 930 LYS A CA 1
ATOM 7410 C C . LYS A 1 930 ? -31.350 -16.511 22.584 1.00 88.44 930 LYS A C 1
ATOM 7412 O O . LYS A 1 930 ? -31.782 -16.473 21.431 1.00 88.44 930 LYS A O 1
ATOM 7417 N N . PRO A 1 931 ? -30.033 -16.581 22.854 1.00 90.44 931 PRO A N 1
ATOM 7418 C CA . PRO A 1 931 ? -29.023 -16.615 21.804 1.00 90.44 931 PRO A CA 1
ATOM 7419 C C . PRO A 1 931 ? -28.996 -17.960 21.076 1.00 90.44 931 PRO A C 1
ATOM 7421 O O . PRO A 1 931 ? -29.437 -18.990 21.599 1.00 90.44 931 PRO A O 1
ATOM 7424 N N . ASP A 1 932 ? -28.425 -17.954 19.875 1.00 88.75 932 ASP A N 1
ATOM 7425 C CA . ASP A 1 932 ? -28.114 -19.172 19.135 1.00 88.75 932 ASP A CA 1
ATOM 7426 C C . ASP A 1 932 ? -26.993 -19.993 19.811 1.00 88.75 932 ASP A C 1
ATOM 7428 O O . ASP A 1 932 ? -26.414 -19.607 20.832 1.00 88.75 932 ASP A O 1
ATOM 7432 N N . LYS A 1 933 ? -26.655 -21.156 19.234 1.00 85.75 933 LYS A N 1
ATOM 7433 C CA . LYS A 1 933 ? -25.588 -22.034 19.760 1.00 85.75 933 LYS A CA 1
ATOM 7434 C C . LYS A 1 933 ? -24.217 -21.341 19.856 1.00 85.75 933 LYS A C 1
ATOM 7436 O O . LYS A 1 933 ? -23.378 -21.788 20.630 1.00 85.75 933 LYS A O 1
ATOM 7441 N N . GLY A 1 934 ? -23.983 -20.289 19.070 1.00 84.12 934 GLY A N 1
ATOM 7442 C CA . GLY A 1 934 ? -22.751 -19.504 19.046 1.00 84.12 934 GLY A CA 1
ATOM 7443 C C . GLY A 1 934 ? -22.784 -18.249 19.923 1.00 84.12 934 GLY A C 1
ATOM 7444 O O . GLY A 1 934 ? -21.798 -17.518 19.928 1.00 84.12 934 GLY A O 1
ATOM 7445 N N . GLY A 1 935 ? -23.875 -17.989 20.652 1.00 90.62 935 GLY A N 1
ATOM 7446 C CA . GLY A 1 935 ? -24.031 -16.788 21.476 1.00 90.62 935 GLY A CA 1
ATOM 7447 C C . GLY A 1 935 ? -24.585 -15.568 20.733 1.00 90.62 935 GLY A C 1
ATOM 7448 O O . GLY A 1 935 ? -24.665 -14.501 21.336 1.00 90.62 935 GLY A O 1
ATOM 7449 N N . TRP A 1 936 ? -24.977 -15.708 19.463 1.00 94.00 936 TRP A N 1
ATOM 7450 C CA . TRP A 1 936 ? -25.449 -14.601 18.635 1.00 94.00 936 TRP A CA 1
ATOM 7451 C C . TRP A 1 936 ? -26.964 -14.415 18.720 1.00 94.00 936 TRP A C 1
ATOM 7453 O O . TRP A 1 936 ? -27.728 -15.379 18.804 1.00 94.00 936 TRP A O 1
ATOM 7463 N N . VAL A 1 937 ? -27.397 -13.162 18.645 1.00 94.38 937 VAL A N 1
ATOM 7464 C CA . VAL A 1 937 ? -28.795 -12.732 18.617 1.00 94.38 937 VAL A CA 1
ATOM 7465 C C . VAL A 1 937 ? -28.990 -11.811 17.419 1.00 94.38 937 VAL A C 1
ATOM 7467 O O . VAL A 1 937 ? -28.132 -10.982 17.126 1.00 94.38 937 VAL A O 1
ATOM 7470 N N . MET A 1 938 ? -30.108 -11.966 16.714 1.00 92.94 938 MET A N 1
ATOM 7471 C CA . MET A 1 938 ? -30.507 -11.049 15.649 1.00 92.94 938 MET A CA 1
ATOM 7472 C C . MET A 1 938 ? -31.353 -9.924 16.250 1.00 92.94 938 MET A C 1
ATOM 7474 O O . MET A 1 938 ? -32.335 -10.210 16.935 1.00 92.94 938 MET A O 1
ATOM 7478 N N . ALA A 1 939 ? -30.987 -8.674 15.985 1.00 90.75 939 ALA A N 1
ATOM 7479 C CA . ALA A 1 939 ? 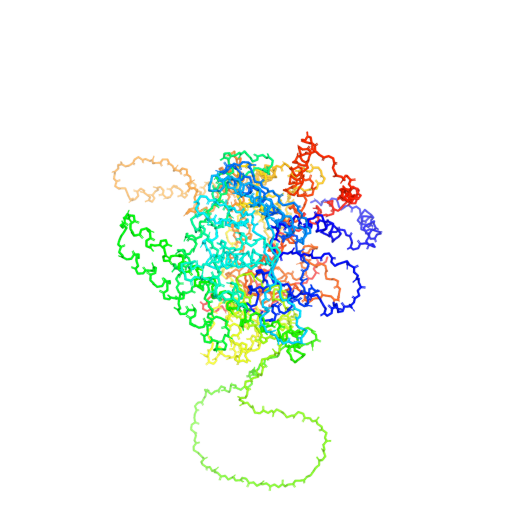-31.631 -7.492 16.550 1.00 90.75 939 ALA A CA 1
ATOM 7480 C C . ALA A 1 939 ? -32.063 -6.522 15.449 1.00 90.75 939 ALA A C 1
ATOM 7482 O O . ALA A 1 939 ? -31.425 -6.437 14.396 1.00 90.75 939 ALA A O 1
ATOM 7483 N N . THR A 1 940 ? -33.150 -5.798 15.699 1.00 89.62 940 THR A N 1
ATOM 7484 C CA . THR A 1 940 ? -33.496 -4.623 14.897 1.00 89.62 940 THR A CA 1
ATOM 7485 C C . THR A 1 940 ? -32.543 -3.494 15.300 1.00 89.62 940 THR A C 1
ATOM 7487 O O . THR A 1 940 ? -32.455 -3.239 16.501 1.00 89.62 940 THR A O 1
ATOM 7490 N N . PRO A 1 941 ? -31.834 -2.849 14.354 1.00 85.81 941 PRO A N 1
ATOM 7491 C CA . PRO A 1 941 ? -30.939 -1.737 14.663 1.00 85.81 941 PRO A CA 1
ATOM 7492 C C . PRO A 1 941 ? -31.691 -0.633 15.407 1.00 85.81 941 PRO A C 1
ATOM 7494 O O . PRO A 1 941 ? -32.785 -0.244 14.985 1.00 85.81 941 PRO A O 1
ATOM 7497 N N . LEU A 1 942 ? -31.129 -0.141 16.508 1.00 84.56 942 LEU A N 1
ATOM 7498 C CA . LEU A 1 942 ? -31.718 0.972 17.236 1.00 84.56 942 LEU A CA 1
ATOM 7499 C C . LEU A 1 942 ? -31.517 2.268 16.440 1.00 84.56 942 LEU A C 1
ATOM 7501 O O . LEU A 1 942 ? -30.387 2.568 16.045 1.00 84.56 942 LEU A O 1
ATOM 7505 N N . PRO A 1 943 ? -32.572 3.074 16.233 1.00 70.75 943 PRO A N 1
ATOM 7506 C CA . PRO A 1 943 ? -32.394 4.414 15.702 1.00 70.75 943 PRO A CA 1
ATOM 7507 C C . PRO A 1 943 ? -31.567 5.239 16.695 1.00 70.75 943 PRO A C 1
ATOM 7509 O O . PRO A 1 943 ? -31.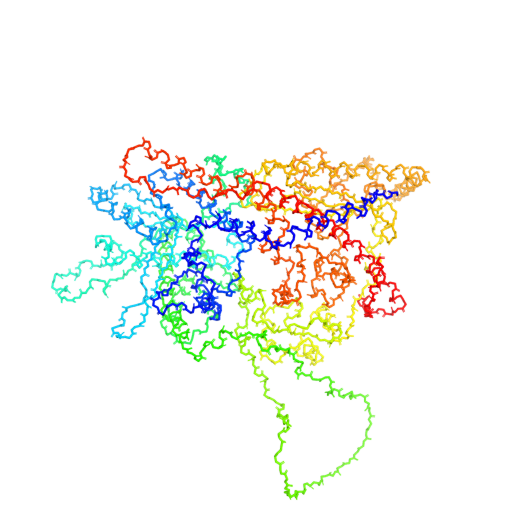864 5.274 17.891 1.00 70.75 943 PRO A O 1
ATOM 7512 N N . ARG A 1 944 ? -30.515 5.899 16.204 1.00 69.12 944 ARG A N 1
ATOM 7513 C CA . ARG A 1 944 ? -29.784 6.910 16.971 1.00 69.12 944 ARG A CA 1
ATOM 7514 C C . ARG A 1 944 ? -30.483 8.246 16.740 1.00 69.12 944 ARG A C 1
ATOM 7516 O O . ARG A 1 944 ? -30.394 8.811 15.654 1.00 69.12 944 ARG A O 1
ATOM 7523 N N . GLU A 1 945 ? -31.264 8.687 17.723 1.00 50.41 945 GLU A N 1
ATOM 7524 C CA . GLU A 1 945 ? -31.895 10.009 17.699 1.00 50.41 945 GLU A CA 1
ATOM 7525 C C . GLU A 1 945 ? -30.815 11.096 17.800 1.00 50.41 945 GLU A C 1
ATOM 7527 O O . GLU A 1 945 ? -29.870 10.973 18.583 1.00 50.41 945 GLU A O 1
ATOM 7532 N N . PHE A 1 946 ? -30.954 12.151 16.992 1.00 36.75 946 PHE A N 1
ATOM 7533 C CA . PHE A 1 946 ? -30.144 13.363 17.092 1.00 36.75 946 PHE A CA 1
ATOM 7534 C C . PHE A 1 946 ? -30.444 14.046 18.436 1.00 36.75 946 PHE A C 1
ATOM 7536 O O . PHE A 1 946 ? -31.421 14.783 18.558 1.00 36.75 946 PHE A O 1
ATOM 7543 N N . GLU A 1 947 ? -29.607 13.837 19.448 1.00 32.88 947 GLU A N 1
ATOM 7544 C CA . GLU A 1 947 ? -29.505 14.796 20.551 1.00 32.88 947 GLU A CA 1
ATOM 7545 C C . GLU A 1 947 ? -28.655 15.978 20.049 1.00 32.88 947 GLU A C 1
ATOM 7547 O O . GLU A 1 947 ? -27.432 15.983 20.196 1.00 32.88 947 GLU A O 1
ATOM 7552 N N . LEU A 1 948 ? -29.305 16.923 19.351 1.00 26.41 948 LEU A N 1
ATOM 7553 C CA . LEU A 1 948 ? -28.715 18.186 18.870 1.00 26.41 948 LEU A CA 1
ATOM 7554 C C . LEU A 1 948 ? -28.282 19.114 20.013 1.00 26.41 948 LEU A C 1
ATOM 7556 O O . LEU A 1 948 ? -29.076 19.294 20.967 1.00 26.41 948 LEU A O 1
#

pLDDT: mean 74.11, std 21.44, range [21.03, 98.12]

Solvent-accessible surface area (backbone atoms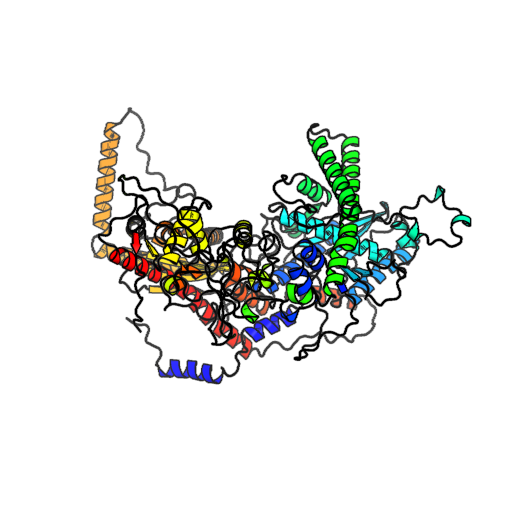 only — not comparable to full-atom values): 54963 Å² total; per-residue (Å²): 135,75,78,76,74,72,53,71,65,55,53,50,47,51,52,46,52,46,58,70,56,56,87,49,97,58,56,67,63,46,50,52,46,52,45,49,68,70,59,51,61,71,59,65,56,52,68,72,78,76,73,86,70,75,92,64,94,64,102,62,82,75,73,96,74,68,60,48,75,41,29,57,69,49,51,55,30,46,65,67,34,64,44,60,27,49,36,68,75,75,38,60,87,75,52,77,78,83,34,54,28,44,54,52,49,50,44,40,33,44,42,42,50,53,50,52,53,52,45,48,33,73,76,73,47,86,82,56,48,72,57,81,52,62,54,64,70,57,22,24,53,52,38,47,51,56,50,52,51,41,51,71,49,53,34,63,74,42,45,55,76,27,78,60,52,34,34,33,49,36,35,34,66,20,77,48,81,86,86,71,96,61,97,67,92,70,68,48,34,29,32,44,30,42,46,50,32,43,33,41,37,47,74,77,64,30,36,32,49,32,40,69,50,76,42,59,64,55,77,87,35,59,61,52,39,18,50,55,50,46,44,54,48,47,41,52,50,26,45,51,50,31,55,58,36,87,88,44,59,65,80,62,31,55,73,32,38,59,63,76,67,92,77,67,51,82,78,74,51,77,84,56,64,74,77,79,80,32,53,77,49,77,53,63,36,46,76,78,11,29,41,37,29,37,38,68,88,31,60,34,46,45,40,83,84,67,48,48,76,77,57,44,66,62,24,50,40,79,45,29,38,51,59,50,54,55,49,44,68,61,46,56,94,88,50,66,43,61,82,57,57,89,80,47,88,71,80,80,50,65,70,55,51,52,36,49,52,50,36,52,50,46,47,49,56,61,54,61,60,62,76,57,67,96,66,88,47,69,68,54,55,52,51,51,53,51,51,52,51,53,37,52,52,38,50,47,52,39,53,53,45,43,45,64,70,45,46,48,49,51,53,55,48,59,72,36,77,84,47,41,58,53,54,70,38,39,27,74,83,72,68,45,67,77,61,64,70,61,75,90,87,81,71,82,85,85,82,83,89,81,92,82,90,80,93,81,90,84,81,89,82,90,86,79,88,86,83,85,94,75,96,70,90,76,91,76,74,99,79,71,75,61,78,73,56,59,34,42,67,82,62,40,58,59,59,81,43,81,78,69,40,65,56,54,50,40,37,48,46,43,72,47,77,60,93,53,33,46,84,69,28,37,41,44,43,76,56,47,35,87,51,57,57,45,58,47,37,51,40,40,74,70,36,42,38,16,38,52,26,53,49,54,37,35,76,73,65,79,44,88,70,53,74,69,50,46,51,42,40,53,19,25,55,65,39,28,26,38,38,16,56,66,50,47,53,56,56,61,72,68,67,38,44,34,32,35,29,44,43,70,46,49,33,64,34,66,62,11,71,44,85,99,31,36,43,58,44,74,44,46,38,31,38,22,36,37,36,32,75,84,44,79,82,80,56,81,58,54,76,48,76,50,71,69,56,41,88,96,48,60,64,79,51,72,40,46,63,59,50,49,53,52,52,50,53,51,53,54,52,53,31,49,53,39,43,53,51,31,55,73,71,46,50,49,63,51,51,52,50,50,50,52,51,48,53,49,51,52,54,53,58,52,60,76,69,64,78,88,88,76,79,88,73,74,83,72,78,85,77,71,41,96,93,43,66,68,93,60,45,88,45,81,33,64,11,25,38,39,23,73,55,40,69,56,56,48,50,46,49,54,52,42,23,70,74,40,66,89,47,32,70,61,61,67,57,64,21,74,45,43,52,40,60,47,39,71,63,21,50,48,51,52,72,14,35,74,47,64,42,64,89,33,39,37,54,53,76,37,66,92,56,74,65,69,77,76,38,74,74,82,60,96,82,72,89,78,53,90,88,59,53,27,63,79,53,77,44,53,55,66,60,34,11,65,38,72,40,24,53,52,49,50,49,28,40,71,74,44,55,22,57,62,52,46,48,50,54,52,51,50,55,54,49,52,58,52,65,75,66,73,76,95,76,81,96,79,73,84,73,83,74,66,77,74,69,57,64,70,57,52,54,49,48,37,49,53,50,43,52,50,50,54,50,48,45,45,48,52,42,47,46,52,54,50,50,51,43,49,54,49,52,57,45,61,75,50,64,91,61,82,52,48,101,86,45,40,38,80,42,74,75,78,83,81,77,84,86,123